Protein 7CQN (pdb70)

InterPro domains:
  IPR008146 Glutamine synthetase, catalytic domain [PF00120] (98-425)
  IPR008146 Glutamine synthetase, catalytic domain [PS51987] (99-430)
  IPR008146 Glutamine synthetase, catalytic domain [SM01230] (96-346)
  IPR008147 Glutamine synthetase, N-terminal domain [PS51986] (11-93)
  IPR014746 Glutamine synthetase/guanido kinase, catalytic domain [SSF55931] (98-429)
  IPR017536 Glutamine synthetase, type III [TIGR03105] (5-428)
  IPR027303 Glutamine synthetase, glycine-rich site [PS00181] (224-239)
  IPR036651 Glutamine synthetase, N-terminal domain superfamily [G3DSA:3.10.20.70] (2-95)
  IPR036651 Glutamine synthetase, N-terminal domain superfamily [SSF54368] (2-95)

Secondary structure (DSSP, 8-state):
--HHHHHHHHT--EEEEEEE-TT--EEEEEEEGGGHHHHHHH-EEE-GGGSSS---TTSPPEEEEE-GGG-EE-TTSTTEEEEEEEEEETTEE-TTSHHHHHHHHHHHHHTTT-EEEEEEEE-EEEE-TTSSSBS-TT---S--TT-HHHHHHTHHHHHHHHHHHHHHT--EEEEEE-SSTTEEEEEE--EEHHHHHHHHHHHHHHHHHHHHHTT-EEE--S-SSTTS---BEEEEEEEE-TTS-BTTB-SSGGGB-HHHHHHHHHHHHTHHHHHHHHS-STTHHHHTTPPPPTTS---S--BS-B-SS-TTSSEEEEETTEEEE---BTTS-TTHHHHHHHHHHHHHHHTT--------S-TTTTTTTS--PBPPSSHHHHHHHHHH-HHHHHHHTHHHHHHHHHHHHHHHHHHTS--HHHHHHHTT-/--HHHHHHHHT--EEEEEEE-TT--EEEEEEEGGGHHHHHHH-EEE-GGGSSS---TTSPPEEEEE-GGG-EE-TT-TTEEEEEEEEEETTEE-TTSHHHHHHHHHHHHHTTT-EEEEEEEE-EEEE-TTSSSBS-TT---S--TTBHHHHHHTHHHHHHHHHHHHHHT--EEEEEE-SSTTEEEEEE--EEHHHHHHHHHHHHHHHHHHHHHTT-EEE--S-SSTTS---BEEEEEEEE-TTS-BTTB-SSGGGB-HHHHHHHHHHHHTHHHHHHHHS-STTHHHHTTPPPPTTS---S--BS-B-SS-TTSSEEEEETTEEEE---BTTS-TTHHHHHHHHHHHHHHHHT--------S-HHHHSTTS--PBPPSSHHHHHHHHHH-HHHHHHHTHHHHHHHHHHHHHHHHHHTSP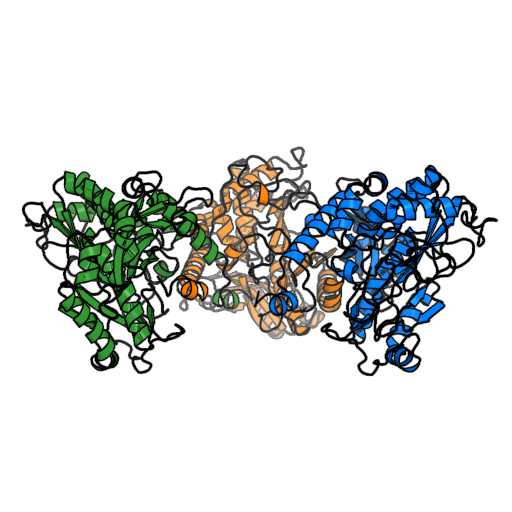PHHHHHHHTT-/--HHHHHHHHT--EEEEEEE-TT--EEEEEEEGGGHHHHHHH-EEE-GGGSSS---TTSPPEEEEE-GGG-EE-TT-TTEEEEEEEEEETTEE-TTSHHHHHHHHHHHHHTTT-EEEEEEEE-EEEE-TTSSSBS-TT---S--TT-HHHHHHTHHHHHHHHHHHHHHT--EEEEEE-SSTTEEEEEE--EEHHHHHHHHHHHHHHHHHHHHHTT-EEE--S-SSTTS---BEEEEEEEE-TTS-BTTB-SSGGGB-HHHHHHHHHHHHTHHHHHHHHS-STTHHHHTTPPP-TTS---S--BS-B-SS-TTSSEEEEETTEEEE---BTTS-TTHHHHHHHHHHHHHHHTT--------S-HHHHSSSS--PBPPSSHHHHHHHHHH-HHHHHHHTHHHHHHHHHHHHHHHHHHT---HHHHHHHTT-

B-factor: mean 18.92, std 11.11, range [3.88, 98.28]

Nearest PDB structures (foldseek):
  7cqw-assembly1_A  TM=9.890E-01  e=1.620E-78  Rhodovulum sp. 12E13
  8ooz-assembly1_F  TM=9.118E-01  e=2.394E-38  Methermicoccus shengliensis DSM 18856
  8ooz-assembly1_B  TM=9.084E-01  e=3.285E-38  Methermicoccus shengliensis DSM 18856
  8ooz-assembly1_H  TM=9.121E-01  e=1.048E-37  Methermicoccus shengliensis DSM 18856
  8ooz-assembly1_I  TM=9.041E-01  e=9.432E-38  Methermicoccus shengliensis DSM 18856

Solvent-accessible surface area: 48050 Å² total; per-residue (Å²): 106,84,6,41,28,33,6,182,126,116,42,4,105,8,0,0,0,1,6,7,0,2,54,12,28,25,0,0,2,1,0,4,30,131,10,0,58,77,19,34,114,81,3,0,28,3,13,5,40,1,2,48,0,31,25,34,8,21,44,34,31,0,80,0,54,7,34,48,139,13,43,18,46,0,31,25,47,79,32,0,0,3,0,2,1,13,1,38,35,120,75,149,68,19,68,46,2,0,8,8,4,0,74,51,0,32,64,122,1,42,68,126,64,19,56,4,54,0,7,4,33,2,16,0,0,1,9,59,82,113,29,82,46,24,12,7,107,66,8,105,89,64,145,0,35,146,33,139,95,1,44,111,112,39,100,101,3,10,26,44,0,22,60,34,0,89,118,52,54,7,28,22,141,76,46,30,0,26,16,1,12,2,0,5,2,0,4,10,71,114,18,72,1,40,63,0,0,15,43,4,2,0,0,26,6,0,0,70,20,0,0,83,140,76,50,24,112,8,23,12,84,4,13,29,41,74,133,26,7,5,0,1,2,15,0,27,2,7,0,45,27,84,105,48,87,17,45,0,97,25,157,37,112,76,20,0,10,111,41,0,39,10,0,0,2,2,0,30,53,22,0,84,1,0,0,0,2,0,0,8,34,28,26,0,21,96,6,2,46,14,108,106,8,85,5,49,20,10,97,2,0,27,20,14,11,12,0,6,111,26,96,18,1,0,0,19,4,16,90,41,3,84,0,0,0,3,0,0,0,6,25,1,5,2,4,3,0,0,0,0,0,0,8,0,0,26,34,0,35,117,78,156,27,121,18,37,148,61,29,97,42,62,11,62,101,96,17,162,90,58,164,24,96,96,2,14,99,49,1,26,55,0,0,123,20,1,78,74,22,139,52,0,27,56,14,6,36,42,0,6,74,3,4,2,113,26,5,90,61,51,56,51,87,99,143,78,98,130,56,111,157,63,116,158,79,69,124,143,143,102,85,5,44,27,28,6,178,121,117,42,4,105,79,0,29,0,2,8,8,0,2,48,8,57,64,65,53,68,104,8,55,32,216,29,0,58,78,29,32,114,81,2,0,28,31,65,4,114,81,13,106,0,32,23,43,110,96,57,69,82,0,77,0,55,4,35,45,138,14,44,19,45,7,32,26,94,76,39,14,0,9,0,3,2,13,2,37,33,115,78,145,66,21,67,44,2,0,8,9,4,0,72,51,0,32,65,118,0,41,70,113,62,20,56,3,53,1,8,5,31,2,13,1,0,1,0,60,82,110,1,78,46,23,10,8,110,65,8,106,58,43,17,0,3,15,12,0,46,1,0,24,71,40,21,92,3,1,10,45,1,0,44,36,0,63,121,50,54,8,8,0,77,33,2,4,0,22,9,1,12,2,0,6,7,1,6,10,62,112,20,69,1,42,62,0,0,15,44,4,2,0,0,12,61,0,0,56,22,0,0,134,140,74,50,27,57,5,0,2,0,0,5,1,36,34,135,28,7,5,0,1,1,15,0,29,2,8,0,44,28,84,103,48,84,17,45,0,93,28,158,39,113,77,22,0,11,115,41,0,38,8,0,0,3,2,0,30,52,24,0,85,2,0,0,0,3,0,0,7,18,11,0,0,5,8,6,2,33,12,80,107,7,80,3,34,3,10,22,3,0,28,15,13,11,12,0,5,48,6,39,0,0,0,0,12,3,16,88,39,2,84,0,1,0,4,0,0,0,5,6,1,4,1,4,2,0,0,0,0,0,0,8,0,0,14,30,0,38,106,84,155,24,119,19,39,148,64,25,97,45,23,6,64,92,59,27,160,71,52,167,25,95,94,3,14,24,10,1,5,22,0,0,84,18,1,86,83,22,154,51,0,34,53,14,6,34,44,1,5,75,2,5,2,112,27,4,86,62,39,19,50,66,15,18,30,53,46,13,115,21,0,37,153,77,6,12,101,24,106,86,5,42,31,36,6,187,122,119,42,4,103,77,0,31,0,2,9,7,0,2,50,8,58,62,65,52,68,105,7,55,29,215,28,0,58,76,27,33,116,81,3,0,30,33,68,6,115,83,13,103,0,35,23,44,109,98,54,67,85,0,76,0,55,5,36,48,141,14,41,18,44,7,30,27,92,76,36,15,0,7,0,3,2,16,2,37,38,137,72,177,62,16,71,45,2,0,9,10,5,0,74,53,0,30,64,111,0,42,70,126,64,19,56,3,52,0,7,5,34,2,17,1,0,1,0,58,84,108,1,78,45,23,12,8,108,64,8,107,90,64,144,0,36,147,35,140,95,1,45,114,111,39,102,101,3,9,26,45,0,22,61,35,0,86,119,51,55,7,27,22,138,79,45,30,0,26,17,0,13,3,0,6,2,1,4,8,72,114,19,73,1,41,63,0,0,16,44,4,2,0,0,11,62,0,1,57,22,0,0,134,139,73,48,26,60,4,0,2,0,0,6,1,35,34,132,25,9,5,0,1,1,15,0,26,2,7,0,43,26,82,105,49,88,19,44,0,97,26,153,35,112,80,22,0,11,112,40,0,35,11,0,0,2,1,0,32,53,23,0,82,2,0,0,0,1,0,0,7,19,8,1,0,5,8,6,2,31,12,78,108,10,82,6,50,20,10,99,3,0,26,12,12,11,11,0,5,106,28,100,17,1,0,0,18,3,16,90,38,2,83,0,0,0,5,0,0,0,5,6,1,4,1,4,1,0,0,0,0,0,0,6,0,0,25,31,0,37,112,82,150,27,120,18,38,150,60,28,96,56,64,4,67,90,51,36,155,79,51,163,28,85,92,3,13,26,11,0,4,23,0,0,84,19,1,77,80,22,136,56,0,25,55,14,7,36,42,0,5,71,1,4,2,112,27,5,84,61,36,17,50,68,15,19,30,50,44,12,114,25,0,36,156,78,5,12,100,24

Sequence (1287 aa):
TDLASIAREKGIEFFLISFTDLLGVQRAKLVPARAIADMAVNGAGFAGFAAWLDMSPADADILAIPDPESLIQLPWKPSVGWLAADVHFEGRPFPKAPRVALKSVLARAAGKDMHLKHGVECEFFLIQPDGSAISDPADTQAKPCYDQDALMRRFDVIAEICSYMVDLGWGPYQNDHEDANGQFEEMNWDYADALVTADRHAFFKFMVKSVAERHGLRATFMPKPFAHLTGNGCHTHLSMWTAAGDNLFEGDGELGLSPTAYAFLGGLIGHAKGLTAVVNPTVNSYKRLNAPVTVSGATWSPNTITYGGNNRTHMVRIPDAGRLELRLPDGAANPYLMPAAILAAGLDGIETQADPGQRLDIDMYVEGHSVEAEQLPLNLLDAVRALEADEVLAGGLGAAAAAFAKFKRAEWADYKSQLTEWERRTTLDCTDLASIAREKGIEFFLISFTDLLGVQRAKLVPARAIADMAVNGAGFAGFAAWLDMSPADADILAIPDPESLIQLPWKPSVGWLAADVHFEGRPFPKAPRVALKSVLARAAGKDMHLKHGVECEFFLIQPDGSAISDPADTQAKPCYDQDALMRRFDVIAEICSYMVDLGWGPYQNDHEDANGQFEMNWDYADALVTADRHAFFKFMVKSVAERHGLRATFMPKPFAHLTGNGCHTHLSMWTAAGDDNLFEGDGELGLSPTAYAFLGGLIGHAKGLTAVVNPTVNSYKRLNAPVTVSGATWSPNTITYGGNNRTHMVRIPDAGRLELRLPDGAANPYLMPAAILAAGLDGIETQADPGQRLDIDMYVEGHSVEAEQLPLNLLDAVRALEADEVLAGGLGAAAAAFAKFKRAEWADYKSQLTEWERRTTLDCTDLASIAREKGIEFFLISFTDLLGVQRAKLVPARAIADMAVNGAGFAGFAAWLDMSPADADILAIPDPESLIQLPWKPSVGWLAADVHFEGRPFPKAPRVALKSVLARAAGKDMHLKHGVECEFFLIQPDGSAISDPADTQAKPCYDQDALMRRFDVIAEICSYMVDLGWGPYQNDHEDANGQFEMNWDYADALVTADRHAFFKFMVKSVAERHGLRATFMPKPFAHLTGNGCHTHLSMWTAAGDNLFEGDGELGLSPTAYAFLGGLIGHAKGLTAVVNPTVNSYKRLNAPVTVSGATWSPNTITYGGNNRTHMVRIPDAGRLELRLPDGAANPYLMPAAILAAGLDGIETQADPGQRLDIDMYVEGHSVEAEQLPLNLLDAVRALEADEVLAGGLGAAAAAFAKFKRAEWADYKSQLTEWERRTTLDC

Radius of gyration: 37.32 Å; Cα contacts (8 Å, |Δi|>4): 3012; chains: 3; bounding box: 103×92×77 Å

Structure (mmCIF, N/CA/C/O backbone):
data_7CQN
#
_entry.id   7CQN
#
_cell.length_a   110.917
_cell.length_b   176.701
_cell.length_c   191.833
_cell.angle_alpha   90.000
_cell.angle_beta   90.000
_cell.angle_gamma   90.000
#
_symmetry.space_group_name_H-M   'I 2 2 2'
#
loop_
_entity.id
_entity.type
_entity.pdbx_description
1 polymer 'Type III glutamate--ammonia ligase'
2 non-polymer 'PHOSPHOMETHYLPHOSPHONIC ACID ADENYLATE ESTER'
3 water water
#
loop_
_atom_site.group_PDB
_atom_site.id
_atom_site.type_symbol
_atom_site.label_atom_id
_atom_site.label_alt_id
_atom_site.label_comp_id
_atom_site.label_asym_id
_atom_site.label_entity_id
_atom_site.label_seq_id
_atom_site.pdbx_PDB_ins_code
_atom_site.Cartn_x
_atom_site.Cartn_y
_atom_site.Cartn_z
_atom_site.occupancy
_atom_site.B_iso_or_equiv
_atom_site.auth_seq_id
_atom_site.auth_comp_id
_atom_site.auth_asym_id
_atom_site.auth_atom_id
_atom_site.pdbx_PDB_model_num
ATOM 1 N N . THR A 1 22 ? -7.109 -13.407 51.665 1.00 65.46 2 THR A N 1
ATOM 2 C CA . THR A 1 22 ? -7.506 -13.125 53.042 1.00 68.55 2 THR A CA 1
ATOM 3 C C . THR A 1 22 ? -7.725 -14.410 53.836 1.00 61.89 2 THR A C 1
ATOM 4 O O . THR A 1 22 ? -8.617 -15.207 53.528 1.00 66.40 2 THR A O 1
ATOM 8 N N . ASP A 1 23 ? -6.900 -14.607 54.859 1.00 49.95 3 ASP A N 1
ATOM 9 C CA . ASP A 1 23 ? -6.955 -15.818 55.670 1.00 43.51 3 ASP A CA 1
ATOM 10 C C . ASP A 1 23 ? -7.723 -15.553 56.966 1.00 35.31 3 ASP A C 1
ATOM 11 O O . ASP A 1 23 ? -7.140 -15.104 57.954 1.00 32.41 3 ASP A O 1
ATOM 16 N N . LEU A 1 24 ? -9.024 -15.828 56.965 1.00 33.00 4 LEU A N 1
ATOM 17 C CA . LEU A 1 24 ? -9.859 -15.510 58.127 1.00 30.81 4 LEU A CA 1
ATOM 18 C C . LEU A 1 24 ? -9.350 -16.176 59.405 1.00 28.81 4 LEU A C 1
ATOM 19 O O . LEU A 1 24 ? -9.298 -15.543 60.465 1.00 23.60 4 LEU A O 1
ATOM 24 N N . ALA A 1 25 ? -8.954 -17.444 59.308 1.00 24.67 5 ALA A N 1
ATOM 25 C CA . ALA A 1 25 ? -8.408 -18.141 60.474 1.00 21.09 5 ALA A CA 1
ATOM 26 C C . ALA A 1 25 ? -7.163 -17.453 61.054 1.00 26.61 5 ALA A C 1
ATOM 27 O O . ALA A 1 25 ? -6.996 -17.398 62.269 1.00 21.01 5 ALA A O 1
ATOM 29 N N . SER A 1 26 ? -6.290 -16.934 60.195 1.00 28.50 6 SER A N 1
ATOM 30 C CA . SER A 1 26 ? -5.103 -16.217 60.669 1.00 36.91 6 SER A CA 1
ATOM 31 C C . SER A 1 26 ? -5.477 -14.860 61.251 1.00 28.04 6 SER A C 1
ATOM 32 O O . SER A 1 26 ? -4.909 -14.416 62.252 1.00 28.60 6 SER A O 1
ATOM 35 N N . ILE A 1 27 ? -6.431 -14.196 60.611 1.00 21.74 7 ILE A N 1
ATOM 36 C CA . ILE A 1 27 ? -6.911 -12.914 61.106 1.00 23.10 7 ILE A CA 1
ATOM 37 C C . ILE A 1 27 ? -7.540 -13.091 62.486 1.00 20.25 7 ILE A C 1
ATOM 38 O O . ILE A 1 27 ? -7.297 -12.303 63.394 1.00 20.50 7 ILE A O 1
ATOM 43 N N . ALA A 1 28 ? -8.322 -14.151 62.650 1.00 20.51 8 ALA A N 1
ATOM 44 C CA . ALA A 1 28 ? -8.938 -14.437 63.941 1.00 19.66 8 ALA A CA 1
ATOM 45 C C . ALA A 1 28 ? -7.896 -14.502 65.061 1.00 18.84 8 ALA A C 1
ATOM 46 O O . ALA A 1 28 ? -8.079 -13.906 66.116 1.00 22.38 8 ALA A O 1
ATOM 48 N N . ARG A 1 29 ? -6.804 -15.226 64.825 1.00 24.77 9 ARG A N 1
ATOM 49 C CA . ARG A 1 29 ? -5.724 -15.335 65.809 1.00 26.61 9 ARG A CA 1
ATOM 50 C C . ARG A 1 29 ? -5.048 -13.986 66.048 1.00 27.34 9 ARG A C 1
ATOM 51 O O . ARG A 1 29 ? -4.801 -13.598 67.189 1.00 28.91 9 ARG A O 1
ATOM 59 N N . GLU A 1 30 ? -4.761 -13.271 64.966 1.00 26.22 10 GLU A N 1
ATOM 60 C CA . GLU A 1 30 ? -4.091 -11.980 65.056 1.00 29.52 10 GLU A CA 1
ATOM 61 C C . GLU A 1 30 ? -4.919 -10.941 65.789 1.00 34.67 10 GLU A C 1
ATOM 62 O O . GLU A 1 30 ? -4.386 -10.164 66.581 1.00 31.21 10 GLU A O 1
ATOM 68 N N . LYS A 1 31 ? -6.218 -10.914 65.503 1.00 31.73 11 LYS A N 1
ATOM 69 C CA . LYS A 1 31 ? -7.083 -9.822 65.949 1.00 22.99 11 LYS A CA 1
ATOM 70 C C . LYS A 1 31 ? -7.874 -10.148 67.213 1.00 23.29 11 LYS A C 1
ATOM 71 O O . LYS A 1 31 ? -8.580 -9.297 67.745 1.00 27.88 11 LYS A O 1
ATOM 77 N N . GLY A 1 32 ? -7.758 -11.380 67.693 1.00 24.05 12 GLY A N 1
ATOM 78 C CA . GLY A 1 32 ? -8.508 -11.794 68.862 1.00 24.89 12 GLY A CA 1
ATOM 79 C C . GLY A 1 32 ? -9.990 -11.978 68.576 1.00 18.33 12 GLY A C 1
ATOM 80 O O . GLY A 1 32 ? -10.833 -11.670 69.412 1.00 22.05 12 GLY A O 1
ATOM 81 N N . ILE A 1 33 ? -10.302 -12.483 67.389 1.00 16.55 13 ILE A N 1
ATOM 82 C CA . ILE A 1 33 ? -11.682 -12.787 67.030 1.00 18.90 13 ILE A CA 1
ATOM 83 C C . ILE A 1 33 ? -12.032 -14.216 67.443 1.00 18.25 13 ILE A C 1
ATOM 84 O O . ILE A 1 33 ? -11.457 -15.177 66.934 1.00 18.21 13 ILE A O 1
ATOM 89 N N . GLU A 1 34 ? -12.970 -14.355 68.375 1.00 15.12 14 GLU A N 1
ATOM 90 C CA . GLU A 1 34 ? -13.332 -15.673 68.895 1.00 14.31 14 GLU A CA 1
ATOM 91 C C . GLU A 1 34 ? -14.545 -16.279 68.183 1.00 13.88 14 GLU A C 1
ATOM 92 O O . GLU A 1 34 ? -14.708 -17.498 68.153 1.00 16.30 14 GLU A O 1
ATOM 98 N N . PHE A 1 35 ? -15.385 -15.426 67.601 1.00 11.33 15 PHE A N 1
ATOM 99 C CA . PHE A 1 35 ? -16.567 -15.886 66.882 1.00 12.42 15 PHE A CA 1
ATOM 100 C C . PHE A 1 35 ? -16.798 -14.994 65.689 1.00 10.01 15 PHE A C 1
ATOM 101 O O . PHE A 1 35 ? -16.518 -13.806 65.733 1.00 11.64 15 PHE A O 1
ATOM 109 N N . PHE A 1 36 ? -17.351 -15.581 64.639 1.00 10.34 16 PHE A N 1
ATOM 110 C CA . PHE A 1 36 ? -17.748 -14.858 63.449 1.00 14.80 16 PHE A CA 1
ATOM 111 C C . PHE A 1 36 ? -19.265 -14.956 63.268 1.00 13.37 16 PHE A C 1
ATOM 112 O O . PHE A 1 36 ? -19.847 -16.020 63.460 1.00 12.93 16 PHE A O 1
ATOM 120 N N . LEU A 1 37 ? -19.891 -13.852 62.875 1.00 10.68 17 LEU A N 1
ATOM 121 C CA . LEU A 1 37 ? -21.268 -13.869 62.402 1.00 11.18 17 LEU A CA 1
ATOM 122 C C . LEU A 1 37 ? -21.250 -13.944 60.892 1.00 13.81 17 LEU A C 1
ATOM 123 O O . LEU A 1 37 ? -20.901 -12.964 60.239 1.00 15.26 17 LEU A O 1
ATOM 128 N N . ILE A 1 38 ? -21.622 -15.094 60.333 1.00 10.56 18 ILE A N 1
ATOM 129 C CA . ILE A 1 38 ? -21.776 -15.214 58.882 1.00 12.26 18 ILE A CA 1
ATOM 130 C C . ILE A 1 38 ? -23.217 -14.815 58.603 1.00 17.00 18 ILE A C 1
ATOM 131 O O . ILE A 1 38 ? -24.156 -15.496 59.035 1.00 12.14 18 ILE A O 1
ATOM 136 N N . SER A 1 39 ? -23.386 -13.710 57.884 1.00 10.86 19 SER A N 1
ATOM 137 C CA . SER A 1 39 ? -24.668 -13.025 57.798 1.00 10.24 19 SER A CA 1
ATOM 138 C C . SER A 1 39 ? -25.087 -12.807 56.355 1.00 15.66 19 SER A C 1
ATOM 139 O O . SER A 1 39 ? -24.243 -12.581 55.492 1.00 12.81 19 SER A O 1
ATOM 142 N N . PHE A 1 40 ? -26.391 -12.878 56.102 1.00 12.18 20 PHE A N 1
ATOM 143 C CA . PHE A 1 40 ? -26.947 -12.523 54.805 1.00 14.39 20 PHE A CA 1
ATOM 144 C C . PHE A 1 40 ? -28.273 -11.795 55.004 1.00 12.57 20 PHE A C 1
ATOM 145 O O . PHE A 1 40 ? -28.926 -11.924 56.040 1.00 9.93 20 PHE A O 1
ATOM 153 N N . THR A 1 41 ? -28.657 -11.025 54.000 1.00 11.22 21 THR A N 1
ATOM 154 C CA . THR A 1 41 ? -29.869 -10.220 54.064 1.00 11.96 21 THR A CA 1
ATOM 155 C C . THR A 1 41 ? -30.921 -10.906 53.220 1.00 11.14 21 THR A C 1
ATOM 156 O O . THR A 1 41 ? -30.645 -11.242 52.076 1.00 11.16 21 THR A O 1
ATOM 160 N N . ASP A 1 42 ? -32.110 -11.148 53.779 1.00 9.73 22 ASP A N 1
ATOM 161 C CA . ASP A 1 42 ? -33.182 -11.750 52.986 1.00 11.12 22 ASP A CA 1
ATOM 162 C C . ASP A 1 42 ? -34.064 -10.698 52.297 1.00 12.69 22 ASP A C 1
ATOM 163 O O . ASP A 1 42 ? -33.786 -9.504 52.373 1.00 12.81 22 ASP A O 1
ATOM 168 N N . LEU A 1 43 ? -35.107 -11.154 51.605 1.00 10.71 23 LEU A N 1
ATOM 169 C CA . LEU A 1 43 ? -35.925 -10.268 50.775 1.00 12.50 23 LEU A CA 1
ATOM 170 C C . LEU A 1 43 ? -36.681 -9.191 51.557 1.00 14.71 23 LEU A C 1
ATOM 171 O O . LEU A 1 43 ? -37.082 -8.170 50.988 1.00 10.04 23 LEU A O 1
ATOM 176 N N . LEU A 1 44 ? -36.883 -9.416 52.851 1.00 10.36 24 LEU A N 1
ATOM 177 C CA . LEU A 1 44 ? -37.534 -8.402 53.678 1.00 14.66 24 LEU A CA 1
ATOM 178 C C . LEU A 1 44 ? -36.514 -7.538 54.406 1.00 13.32 24 LEU A C 1
ATOM 179 O O . LEU A 1 44 ? -36.879 -6.680 55.212 1.00 15.88 24 LEU A O 1
ATOM 184 N N . GLY A 1 45 ? -35.235 -7.768 54.130 1.00 10.35 25 GLY A N 1
ATOM 185 C CA . GLY A 1 45 ? -34.181 -6.955 54.717 1.00 10.28 25 GLY A CA 1
ATOM 186 C C . GLY A 1 45 ? -33.671 -7.495 56.042 1.00 11.44 25 GLY A C 1
A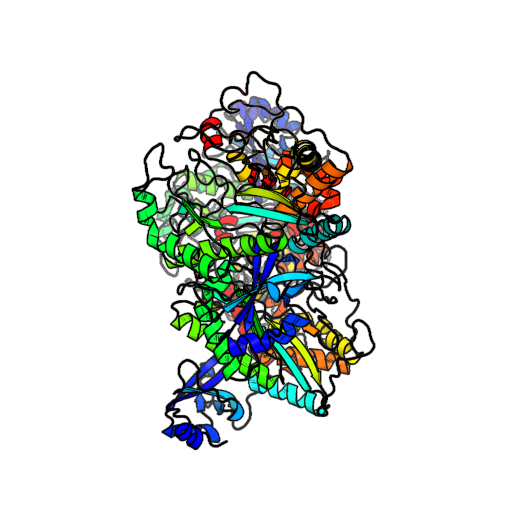TOM 187 O O . GLY A 1 45 ? -32.753 -6.932 56.648 1.00 9.64 25 GLY A O 1
ATOM 188 N N . VAL A 1 46 ? -34.255 -8.602 56.484 1.00 8.48 26 VAL A N 1
ATOM 189 C CA . VAL A 1 46 ? -33.864 -9.199 57.753 1.00 10.45 26 VAL A CA 1
ATOM 190 C C . VAL A 1 46 ? -32.436 -9.743 57.702 1.00 13.92 26 VAL A C 1
ATOM 191 O O . VAL A 1 46 ? -32.039 -10.441 56.757 1.00 10.08 26 VAL A O 1
ATOM 195 N N . GLN A 1 47 ? -31.674 -9.408 58.735 1.00 8.90 27 GLN A N 1
ATOM 196 C CA . GLN A 1 47 ? -30.318 -9.880 58.880 1.00 9.67 27 GLN A CA 1
ATOM 197 C C . GLN A 1 47 ? -30.346 -11.269 59.496 1.00 12.28 27 GLN A C 1
ATOM 198 O O . GLN A 1 47 ? -30.741 -11.441 60.663 1.00 11.03 27 GLN A O 1
ATOM 204 N N . ARG A 1 48 ? -29.933 -12.252 58.699 1.00 9.46 28 ARG A N 1
ATOM 205 C CA . ARG A 1 48 ? -29.887 -13.635 59.128 1.00 10.55 28 ARG A CA 1
ATOM 206 C C . ARG A 1 48 ? -28.432 -13.984 59.367 1.00 12.74 28 ARG A C 1
ATOM 207 O O . ARG A 1 48 ? -27.570 -13.674 58.539 1.00 13.40 28 ARG A O 1
ATOM 215 N N . ALA A 1 49 ? -28.141 -14.626 60.489 1.00 10.00 29 ALA A N 1
ATOM 216 C CA . ALA A 1 49 ? -26.745 -14.887 60.802 1.00 10.75 29 ALA A CA 1
ATOM 217 C C . ALA A 1 49 ? -26.580 -16.147 61.635 1.00 11.43 29 ALA A C 1
ATOM 218 O O . ALA A 1 49 ? -27.525 -16.623 62.273 1.00 9.35 29 ALA A O 1
ATOM 220 N N . LYS A 1 50 ? -25.373 -16.693 61.580 1.00 12.59 30 LYS A N 1
ATOM 221 C CA . LYS A 1 50 ? -24.989 -17.880 62.326 1.00 10.63 30 LYS A CA 1
ATOM 222 C C . LYS A 1 50 ? -23.715 -17.495 63.055 1.00 10.90 30 LYS A C 1
ATOM 223 O O . LYS A 1 50 ? -22.856 -16.823 62.485 1.00 10.60 30 LYS A O 1
ATOM 229 N N . LEU A 1 51 ? -23.608 -17.885 64.321 1.00 8.91 31 LEU A N 1
ATOM 230 C CA . LEU A 1 51 ? -22.431 -17.600 65.122 1.00 12.32 31 LEU A CA 1
ATOM 231 C C . LEU A 1 51 ? -21.514 -18.819 65.127 1.00 14.05 31 LEU A C 1
ATOM 232 O O . LEU A 1 51 ? -21.829 -19.849 65.733 1.00 11.50 31 LEU A O 1
ATOM 237 N N . VAL A 1 52 ? -20.376 -18.694 64.462 1.00 12.08 32 VAL A N 1
ATOM 238 C CA . VAL A 1 52 ? -19.439 -19.801 64.372 1.00 11.55 32 VAL A CA 1
ATOM 239 C C . VAL A 1 52 ? -18.172 -19.493 65.174 1.00 13.24 32 VAL A C 1
ATOM 240 O O . VAL A 1 52 ? -17.592 -18.400 65.068 1.00 13.04 32 VAL A O 1
ATOM 244 N N . PRO A 1 53 ? -17.737 -20.451 65.997 1.00 15.14 33 PRO A N 1
ATOM 245 C CA . PRO A 1 53 ? -16.477 -20.279 66.730 1.00 10.49 33 PRO A CA 1
ATOM 246 C C . PRO A 1 53 ? -15.294 -20.210 65.752 1.00 12.93 33 PRO A C 1
ATOM 247 O O . PRO A 1 53 ? -15.371 -20.761 64.653 1.00 13.77 33 PRO A O 1
ATOM 251 N N . ALA A 1 54 ? -14.220 -19.535 66.145 1.00 16.42 34 ALA A N 1
ATOM 252 C CA . ALA A 1 54 ? -13.078 -19.324 65.254 1.00 17.60 34 ALA A CA 1
ATOM 253 C C . ALA A 1 54 ? -12.517 -20.645 64.697 1.00 13.53 34 ALA A C 1
ATOM 254 O O . ALA A 1 54 ? -12.090 -20.713 63.546 1.00 15.81 34 ALA A O 1
ATOM 256 N N . ARG A 1 55 ? -12.541 -21.693 65.515 1.00 16.96 35 ARG A N 1
ATOM 257 C CA . ARG A 1 55 ? -12.033 -23.001 65.096 1.00 14.99 35 ARG A CA 1
ATOM 258 C C . ARG A 1 55 ? -12.699 -23.526 63.822 1.00 23.15 35 ARG A C 1
ATOM 259 O O . ARG A 1 55 ? -12.144 -24.389 63.139 1.00 20.05 35 ARG A O 1
ATOM 267 N N . ALA A 1 56 ? -13.871 -22.992 63.483 1.00 15.74 36 ALA A N 1
ATOM 268 C CA . ALA A 1 56 ? -14.635 -23.530 62.365 1.00 19.20 36 ALA A CA 1
ATOM 269 C C . ALA A 1 56 ? -14.703 -22.604 61.149 1.00 21.06 36 ALA A C 1
ATOM 270 O O . ALA A 1 56 ? -15.364 -22.930 60.165 1.00 18.27 36 ALA A O 1
ATOM 272 N N . ILE A 1 57 ? -14.024 -21.461 61.212 1.00 17.65 37 ILE A N 1
ATOM 273 C CA . ILE A 1 57 ? -14.210 -20.416 60.200 1.00 20.31 37 ILE A CA 1
ATOM 274 C C . ILE A 1 57 ? -13.615 -20.762 58.825 1.00 27.02 37 ILE A C 1
ATOM 275 O O . ILE A 1 57 ? -14.150 -20.343 57.804 1.00 24.10 37 ILE A O 1
ATOM 280 N N . ALA A 1 58 ? -12.513 -21.506 58.798 1.00 24.37 38 ALA A N 1
ATOM 281 C CA . ALA A 1 58 ? -11.881 -21.881 57.527 1.00 21.50 38 ALA A CA 1
ATOM 282 C C . ALA A 1 58 ? -12.802 -22.753 56.686 1.00 22.02 38 ALA A C 1
ATOM 283 O O . ALA A 1 58 ? -12.919 -22.576 55.474 1.00 26.58 38 ALA A O 1
ATOM 285 N N . ASP A 1 59 ? -13.462 -23.696 57.339 1.00 20.11 39 ASP A N 1
ATOM 286 C CA . ASP A 1 59 ? -14.444 -24.536 56.677 1.00 22.37 39 ASP A CA 1
ATOM 287 C C . ASP A 1 59 ? -15.617 -23.714 56.128 1.00 24.12 39 ASP A C 1
ATOM 288 O O . ASP A 1 59 ? -16.073 -23.940 55.006 1.00 26.46 39 ASP A O 1
ATOM 293 N N . MET A 1 60 ? -16.106 -22.762 56.921 1.00 22.94 40 MET A N 1
ATOM 294 C CA . MET A 1 60 ? -17.196 -21.880 56.490 1.00 27.27 40 MET A CA 1
ATOM 295 C C . MET A 1 60 ? -16.794 -20.989 55.321 1.00 18.32 40 MET A C 1
ATOM 296 O O . MET A 1 60 ? -17.572 -20.772 54.400 1.00 21.61 40 MET A O 1
ATOM 301 N N . ALA A 1 61 ? -15.580 -20.454 55.376 1.00 23.80 41 ALA A N 1
ATOM 302 C CA . ALA A 1 61 ? -15.103 -19.528 54.350 1.00 20.10 41 ALA A CA 1
ATOM 303 C C . ALA A 1 61 ? -15.058 -20.199 52.980 1.00 23.84 41 ALA A C 1
ATOM 304 O O . ALA A 1 61 ? -15.435 -19.608 51.973 1.00 24.78 41 ALA A O 1
ATOM 306 N N . VAL A 1 62 ? -14.591 -21.439 52.942 1.00 23.55 42 VAL A N 1
ATOM 307 C CA . VAL A 1 62 ? -14.509 -22.166 51.684 1.00 23.01 42 VAL A CA 1
ATOM 308 C C . VAL A 1 62 ? -15.861 -22.703 51.231 1.00 24.19 42 VAL A C 1
ATOM 309 O O . VAL A 1 62 ? -16.287 -22.481 50.095 1.00 23.93 42 VAL A O 1
ATOM 313 N N . ASN A 1 63 ? -16.526 -23.416 52.131 1.00 22.61 43 ASN A N 1
ATOM 314 C CA . ASN A 1 63 ? -17.714 -24.180 51.783 1.00 22.94 43 ASN A CA 1
ATOM 315 C C . ASN A 1 63 ? -19.030 -23.423 51.958 1.00 24.98 43 ASN A C 1
ATOM 316 O O . ASN A 1 63 ? -20.047 -23.790 51.374 1.00 24.10 43 ASN A O 1
ATOM 321 N N . GLY A 1 64 ? -19.007 -22.361 52.755 1.00 23.73 44 GLY A N 1
ATOM 322 C CA . GLY A 1 64 ? -20.225 -21.636 53.058 1.00 18.05 44 GLY A CA 1
ATOM 323 C C . GLY A 1 64 ? -20.850 -22.163 54.336 1.00 22.55 44 GLY A C 1
ATOM 324 O O . GLY A 1 64 ? -20.545 -23.280 54.783 1.00 16.99 44 GLY A O 1
ATOM 325 N N . ALA A 1 65 ? -21.732 -21.358 54.919 1.00 13.67 45 ALA A N 1
ATOM 326 C CA . ALA A 1 65 ? -22.448 -21.726 56.137 1.00 11.90 45 ALA A CA 1
ATOM 327 C C . ALA A 1 65 ? -23.843 -22.187 55.745 1.00 13.00 45 ALA A C 1
ATOM 328 O O . ALA A 1 65 ? -24.529 -21.493 55.004 1.00 9.79 45 ALA A O 1
ATOM 330 N N . GLY A 1 66 ? -24.274 -23.341 56.242 1.00 10.05 46 GLY A N 1
ATOM 331 C CA . GLY A 1 66 ? -25.555 -23.900 55.829 1.00 10.80 46 GLY A CA 1
ATOM 332 C C . GLY A 1 66 ? -26.751 -23.302 56.554 1.00 13.54 46 GLY A C 1
ATOM 333 O O . GLY A 1 66 ? -26.725 -23.155 57.784 1.00 10.99 46 GLY A O 1
ATOM 334 N N . PHE A 1 67 ? -27.795 -22.963 55.796 1.00 11.83 47 PHE A N 1
ATOM 335 C CA . PHE A 1 67 ? -29.049 -22.437 56.356 1.00 14.08 47 PHE A CA 1
ATOM 336 C C . PHE A 1 67 ? -30.230 -23.108 55.648 1.00 16.56 47 PHE A C 1
ATOM 337 O O . PHE A 1 67 ? -30.175 -23.325 54.439 1.00 14.88 47 PHE A O 1
ATOM 345 N N . ALA A 1 68 ? -31.305 -23.412 56.369 1.00 14.16 48 ALA A N 1
ATOM 346 C CA . ALA A 1 68 ? -32.537 -23.859 55.707 1.00 10.74 48 ALA A CA 1
ATOM 347 C C . ALA A 1 68 ? -33.260 -22.634 55.164 1.00 16.74 48 ALA A C 1
ATOM 348 O O . ALA A 1 68 ? -33.874 -21.886 55.915 1.00 11.74 48 ALA A O 1
ATOM 350 N N . GLY A 1 69 ? -33.213 -22.455 53.849 1.00 11.38 49 GLY A N 1
ATOM 351 C CA . GLY A 1 69 ? -33.668 -21.227 53.228 1.00 13.04 49 GLY A CA 1
ATOM 352 C C . GLY A 1 69 ? -35.126 -20.858 53.409 1.00 12.50 49 GLY A C 1
ATOM 353 O O . GLY A 1 69 ? -35.453 -19.667 53.425 1.00 13.93 49 GLY A O 1
ATOM 354 N N . PHE A 1 70 ? -36.004 -21.854 53.518 1.00 10.03 50 PHE A N 1
ATOM 355 C CA . PHE A 1 70 ? -37.429 -21.594 53.723 1.00 12.24 50 PHE A CA 1
ATOM 356 C C . PHE A 1 70 ? -37.697 -20.820 55.010 1.00 11.56 50 PHE A C 1
ATOM 357 O O . PHE A 1 70 ? -38.732 -20.151 55.135 1.00 9.78 50 PHE A O 1
ATOM 365 N N . ALA A 1 71 ? -36.780 -20.954 55.969 1.00 9.84 51 ALA A N 1
ATOM 366 C CA . ALA A 1 71 ? -36.927 -20.345 57.291 1.00 9.72 51 ALA A CA 1
ATOM 367 C C . ALA A 1 71 ? -36.618 -18.850 57.262 1.00 12.38 51 ALA A C 1
ATOM 368 O O . ALA A 1 71 ? -36.854 -18.138 58.241 1.00 13.67 51 ALA A O 1
ATOM 370 N N . ALA A 1 72 ? -36.072 -18.380 56.146 1.00 10.86 52 ALA A N 1
ATOM 371 C CA . ALA A 1 72 ? -35.872 -16.950 55.943 1.00 8.30 52 ALA A CA 1
ATOM 372 C C . ALA A 1 72 ? -36.780 -16.477 54.798 1.00 11.00 52 ALA A C 1
ATOM 373 O O . ALA A 1 72 ? -37.463 -17.295 54.166 1.00 10.91 52 ALA A O 1
ATOM 375 N N . TRP A 1 73 ? -36.811 -15.169 54.540 1.00 10.15 53 TRP A N 1
ATOM 376 C CA . TRP A 1 73 ? -37.602 -14.642 53.426 1.00 10.69 53 TRP A CA 1
ATOM 377 C C . TRP A 1 73 ? -36.860 -14.793 52.093 1.00 11.57 53 TRP A C 1
ATOM 378 O O . TRP A 1 73 ? -36.303 -13.835 51.549 1.00 11.52 53 TRP A O 1
ATOM 389 N N . LEU A 1 74 ? -36.846 -16.023 51.583 1.00 12.07 54 LEU A N 1
ATOM 390 C CA . LEU A 1 74 ? -36.146 -16.337 50.338 1.00 13.92 54 LEU A CA 1
ATOM 391 C C . LEU A 1 74 ? -37.065 -17.042 49.337 1.00 12.51 54 LEU A C 1
ATOM 392 O O . LEU A 1 74 ? -36.656 -17.330 48.226 1.00 16.47 54 LEU A O 1
ATOM 397 N N . ASP A 1 75 ? -38.300 -17.323 49.742 1.00 12.77 55 ASP A N 1
ATOM 398 C CA . ASP A 1 75 ? -39.278 -17.981 48.875 1.00 12.05 55 ASP A CA 1
ATOM 399 C C . ASP A 1 75 ? -38.812 -19.375 48.429 1.00 15.35 55 ASP A C 1
ATOM 400 O O . ASP A 1 75 ? -38.828 -19.697 47.239 1.00 14.74 55 ASP A O 1
ATOM 405 N N . MET A 1 76 ? -38.406 -20.201 49.388 1.00 12.54 56 MET A N 1
ATOM 406 C CA . MET A 1 76 ? -38.002 -21.568 49.072 1.00 16.74 56 MET A CA 1
ATOM 407 C C . MET A 1 76 ? -38.985 -22.589 49.653 1.00 13.51 56 MET A C 1
ATOM 408 O O . MET A 1 76 ? -40.145 -22.269 49.921 1.00 15.83 56 MET A O 1
ATOM 413 N N . SER A 1 77 ? -38.528 -23.823 49.821 1.00 17.30 57 SER A N 1
ATOM 414 C CA . SER A 1 77 ? -39.364 -24.884 50.368 1.00 14.11 57 SER A CA 1
ATOM 415 C C . SER A 1 77 ? -38.603 -25.606 51.473 1.00 10.45 57 SER A C 1
ATOM 416 O O . SER A 1 77 ? -37.374 -25.716 51.406 1.00 12.06 57 SER A O 1
ATOM 419 N N . PRO A 1 78 ? -39.323 -26.084 52.500 1.00 9.66 58 PRO A N 1
ATOM 420 C CA . PRO A 1 78 ? -38.687 -26.903 53.539 1.00 11.49 58 PRO A CA 1
ATOM 421 C C . PRO A 1 78 ? -38.150 -28.227 52.977 1.00 11.47 58 PRO A C 1
ATOM 422 O O . PRO A 1 78 ? -37.395 -28.909 53.661 1.00 16.44 58 PRO A O 1
ATOM 426 N N . ALA A 1 79 ? -38.542 -28.583 51.754 1.00 12.77 59 ALA A N 1
ATOM 427 C CA . ALA A 1 79 ? -38.018 -29.784 51.091 1.00 13.22 59 ALA A CA 1
ATOM 428 C C . ALA A 1 79 ? -36.710 -29.524 50.331 1.00 17.90 59 ALA A C 1
ATOM 429 O O . ALA A 1 79 ? -36.042 -30.465 49.909 1.00 17.79 59 ALA A O 1
ATOM 431 N N . ASP A 1 80 ? -36.345 -28.255 50.152 1.00 16.68 60 ASP A N 1
ATOM 432 C CA . ASP A 1 80 ? -35.107 -27.912 49.445 1.00 13.06 60 ASP A CA 1
ATOM 433 C C . ASP A 1 80 ? -33.855 -28.256 50.236 1.00 13.36 60 ASP A C 1
ATOM 434 O O . ASP A 1 80 ? -33.857 -28.208 51.469 1.00 13.37 60 ASP A O 1
ATOM 439 N N . ALA A 1 81 ? -32.774 -28.580 49.526 1.00 9.62 61 ALA A N 1
ATOM 440 C CA . ALA A 1 81 ? -31.456 -28.657 50.149 1.00 14.46 61 ALA A CA 1
ATOM 441 C C . ALA A 1 81 ? -31.109 -27.297 50.752 1.00 19.52 61 ALA A C 1
ATOM 442 O O . ALA A 1 81 ? -31.631 -26.261 50.315 1.00 11.68 61 ALA A O 1
ATOM 444 N N . ASP A 1 82 ? -30.233 -27.304 51.753 1.00 15.89 62 ASP A N 1
ATOM 445 C CA . ASP A 1 82 ? -29.789 -26.077 52.410 1.00 18.20 62 ASP A CA 1
ATOM 446 C C . ASP A 1 82 ? -29.136 -25.111 51.443 1.00 18.38 62 ASP A C 1
ATOM 447 O O . ASP A 1 82 ? -28.417 -25.520 50.540 1.00 15.94 62 ASP A O 1
ATOM 452 N N . ILE A 1 83 ? -29.353 -23.819 51.646 1.00 14.04 63 ILE A N 1
ATOM 453 C CA . ILE A 1 83 ? -28.536 -22.842 50.941 1.00 12.13 63 ILE A CA 1
ATOM 454 C C . ILE A 1 83 ? -27.210 -22.801 51.666 1.00 12.57 63 ILE A C 1
ATOM 455 O O . ILE A 1 83 ? -27.128 -23.173 52.837 1.00 13.72 63 ILE A O 1
ATOM 460 N N . LEU A 1 84 ? -26.157 -22.395 50.971 1.00 12.07 64 LEU A N 1
ATOM 461 C CA . LEU A 1 84 ? -24.869 -22.215 51.623 1.00 12.75 64 LEU A CA 1
ATOM 462 C C . LEU A 1 84 ? -24.498 -20.753 51.460 1.00 14.45 64 LEU A C 1
ATOM 463 O O . LEU A 1 84 ? -24.382 -20.256 50.337 1.00 14.33 64 LEU A O 1
ATOM 468 N N . ALA A 1 85 ? -24.342 -20.071 52.589 1.00 13.80 65 ALA A N 1
ATOM 469 C CA . ALA A 1 85 ? -24.007 -18.651 52.606 1.00 14.47 65 ALA A CA 1
ATOM 470 C C . ALA A 1 85 ? -22.498 -18.508 52.606 1.00 11.19 65 ALA A C 1
ATOM 471 O O . ALA A 1 85 ? -21.841 -18.844 53.595 1.00 13.67 65 ALA A O 1
ATOM 473 N N . ILE A 1 86 ? -21.943 -18.007 51.503 1.00 11.72 66 ILE A N 1
ATOM 474 C CA . ILE A 1 86 ? -20.488 -17.923 51.377 1.00 14.59 66 ILE A CA 1
ATOM 475 C C . ILE A 1 86 ? -19.998 -16.522 51.711 1.00 11.51 66 ILE A C 1
ATOM 476 O O . ILE A 1 86 ? -20.356 -15.551 51.033 1.00 15.05 66 ILE A O 1
ATOM 481 N N . PRO A 1 87 ? -19.190 -16.405 52.770 1.00 11.25 67 PRO A N 1
ATOM 482 C CA . PRO A 1 87 ? -18.849 -15.067 53.262 1.00 12.23 67 PRO A CA 1
ATOM 483 C C . PRO A 1 87 ? -17.833 -14.366 52.376 1.00 22.47 67 PRO A C 1
ATOM 484 O O . PRO A 1 87 ? -16.926 -14.997 51.838 1.00 17.16 67 PRO A O 1
ATOM 488 N N . ASP A 1 88 ? -18.010 -13.060 52.225 1.00 18.11 68 ASP A N 1
ATOM 489 C CA . ASP A 1 88 ? -17.068 -12.218 51.511 1.00 17.56 68 ASP A CA 1
ATOM 490 C C . ASP A 1 88 ? -16.042 -11.729 52.512 1.00 14.56 68 ASP A C 1
ATOM 491 O O . ASP A 1 88 ? -16.346 -10.905 53.367 1.00 14.09 68 ASP A O 1
ATOM 496 N N . PRO A 1 89 ? -14.814 -12.244 52.417 1.00 17.40 69 PRO A N 1
ATOM 497 C CA . PRO A 1 89 ? -13.822 -11.967 53.458 1.00 20.25 69 PRO A CA 1
ATOM 498 C C . PRO A 1 89 ? -13.430 -10.496 53.502 1.00 18.77 69 PRO A C 1
ATOM 499 O O . PRO A 1 89 ? -13.021 -10.024 54.556 1.00 18.67 69 PRO A O 1
ATOM 503 N N . GLU A 1 90 ? -13.575 -9.783 52.387 1.00 13.59 70 GLU A N 1
ATOM 504 C CA . GLU A 1 90 ? -13.282 -8.346 52.355 1.00 18.27 70 GLU A CA 1
ATOM 505 C C . GLU A 1 90 ? -14.334 -7.523 53.107 1.00 20.06 70 GLU A C 1
ATOM 506 O O . GLU A 1 90 ? -14.139 -6.329 53.340 1.00 18.58 70 GLU A O 1
ATOM 512 N N . SER A 1 91 ? -15.442 -8.159 53.491 1.00 18.18 71 SER A N 1
ATOM 513 C CA . SER A 1 91 ? -16.515 -7.440 54.185 1.00 18.66 71 SER A CA 1
ATOM 514 C C . SER A 1 91 ? -16.328 -7.432 55.699 1.00 16.73 71 SER A C 1
ATOM 515 O O . SER A 1 91 ? -17.087 -6.791 56.417 1.00 15.54 71 SER A O 1
ATOM 518 N N . LEU A 1 92 ? -15.324 -8.152 56.173 1.00 13.51 72 LEU A N 1
ATOM 519 C CA . LEU A 1 92 ? -15.128 -8.363 57.605 1.00 13.00 72 LEU A CA 1
ATOM 520 C C . LEU A 1 92 ? -15.148 -7.075 58.416 1.00 20.49 72 LEU A C 1
ATOM 521 O O . LEU A 1 92 ? -14.425 -6.129 58.117 1.00 17.57 72 LEU A O 1
ATOM 526 N N . ILE A 1 93 ? -15.973 -7.059 59.460 1.00 12.06 73 ILE A N 1
ATOM 527 C CA . ILE A 1 93 ? -15.983 -5.970 60.430 1.00 14.74 73 ILE A CA 1
ATOM 528 C C . ILE A 1 93 ? -15.939 -6.580 61.818 1.00 15.49 73 ILE A C 1
ATOM 529 O O . ILE A 1 93 ? -16.818 -7.361 62.186 1.00 18.36 73 ILE A O 1
ATOM 534 N N . GLN A 1 94 ? -14.920 -6.241 62.592 1.00 12.92 74 GLN A N 1
ATOM 535 C CA . GLN A 1 94 ? -14.918 -6.591 64.016 1.00 17.05 74 GLN A CA 1
ATOM 536 C C . GLN A 1 94 ? -15.885 -5.654 64.716 1.00 19.62 74 GLN A C 1
ATOM 537 O O . GLN A 1 94 ? -15.717 -4.438 64.650 1.00 15.08 74 GLN A O 1
ATOM 543 N N . LEU A 1 95 ? -16.909 -6.199 65.365 1.00 14.71 75 LEU A N 1
ATOM 544 C CA . LEU A 1 95 ? -17.896 -5.330 65.989 1.00 12.75 75 LEU A CA 1
ATOM 545 C C . LEU A 1 95 ? -17.184 -4.337 66.889 1.00 12.49 75 LEU A C 1
ATOM 546 O O . LEU A 1 95 ? -16.499 -4.737 67.831 1.00 14.65 75 LEU A O 1
ATOM 551 N N . PRO A 1 96 ? -17.334 -3.034 66.597 1.00 11.45 76 PRO A N 1
ATOM 552 C CA . PRO A 1 96 ? -16.600 -2.020 67.358 1.00 14.32 76 PRO A CA 1
ATOM 553 C C . PRO A 1 96 ? -16.986 -2.016 68.831 1.00 13.48 76 PRO A C 1
ATOM 554 O O . PRO A 1 96 ? -16.157 -1.648 69.663 1.00 16.91 76 PRO A O 1
ATOM 558 N N . TRP A 1 97 ? -18.213 -2.421 69.157 1.00 11.24 77 TRP A N 1
ATOM 559 C CA . TRP A 1 97 ? -18.630 -2.500 70.558 1.00 11.60 77 TRP A CA 1
ATOM 560 C C . TRP A 1 97 ? -18.347 -3.866 71.193 1.00 15.20 77 TRP A C 1
ATOM 561 O O . TRP A 1 97 ? -18.608 -4.061 72.382 1.00 16.40 77 TRP A O 1
ATOM 572 N N . LYS A 1 98 ? -17.847 -4.805 70.393 1.00 10.91 78 LYS A N 1
ATOM 573 C CA . LYS A 1 98 ? -17.532 -6.167 70.853 1.00 14.16 78 LYS A CA 1
ATOM 574 C C . LYS A 1 98 ? -16.538 -6.803 69.877 1.00 13.09 78 LYS A C 1
ATOM 575 O O . LYS A 1 98 ? -16.910 -7.627 69.044 1.00 13.41 78 LYS A O 1
ATOM 581 N N . PRO A 1 99 ? -15.267 -6.395 69.953 1.00 15.81 79 PRO A N 1
ATOM 582 C CA . PRO A 1 99 ? -14.278 -6.736 68.918 1.00 18.20 79 PRO A CA 1
ATOM 583 C C . PRO A 1 99 ? -13.972 -8.236 68.761 1.00 16.16 79 PRO A C 1
ATOM 584 O O . PRO A 1 99 ? -13.437 -8.633 67.722 1.00 19.85 79 PRO A O 1
ATOM 588 N N . SER A 1 100 ? -14.311 -9.053 69.753 1.00 15.56 80 SER A N 1
ATOM 589 C CA . SER A 1 100 ? -14.062 -10.490 69.656 1.00 20.58 80 SER A CA 1
ATOM 590 C C . SER A 1 100 ? -15.041 -11.201 68.723 1.00 17.70 80 SER A C 1
ATOM 591 O O . SER A 1 100 ? -14.943 -12.413 68.508 1.00 13.99 80 SER A O 1
ATOM 594 N N . VAL A 1 101 ? -15.981 -10.448 68.162 1.00 10.07 81 VAL A N 1
ATOM 595 C CA . VAL A 1 101 ? -16.927 -11.006 67.202 1.00 8.94 81 VAL A CA 1
ATOM 596 C C . VAL A 1 101 ? -16.731 -10.327 65.844 1.00 12.67 81 VAL A C 1
ATOM 597 O O . VAL A 1 101 ? -16.701 -9.103 65.753 1.00 14.24 81 VAL A O 1
ATOM 601 N N . GLY A 1 102 ? -16.581 -11.127 64.795 1.00 13.61 82 GLY A N 1
ATOM 602 C CA . GLY A 1 102 ? -16.344 -10.588 63.469 1.00 15.74 82 GLY A CA 1
ATOM 603 C C . GLY A 1 102 ? -17.502 -10.839 62.527 1.00 14.04 82 GLY A C 1
ATOM 604 O O . GLY A 1 102 ? -17.857 -11.981 62.257 1.00 20.11 82 GLY A O 1
ATOM 605 N N . TRP A 1 103 ? -18.076 -9.759 62.017 1.00 11.04 83 TRP A N 1
ATOM 606 C CA . TRP A 1 103 ? -19.218 -9.817 61.110 1.00 11.28 83 TRP A CA 1
ATOM 607 C C . TRP A 1 103 ? -18.783 -9.978 59.653 1.00 13.64 83 TRP A C 1
ATOM 608 O O . TRP A 1 103 ? -17.888 -9.275 59.188 1.00 13.44 83 TRP A O 1
ATOM 619 N N . LEU A 1 104 ? -19.425 -10.900 58.937 1.00 9.61 84 LEU A N 1
ATOM 620 C CA . LEU A 1 104 ? -19.193 -11.071 57.502 1.00 12.17 84 LEU A CA 1
ATOM 621 C C . LEU A 1 104 ? -20.499 -11.049 56.708 1.00 13.92 84 LEU A C 1
ATOM 622 O O . LEU A 1 104 ? -21.452 -11.756 57.058 1.00 16.51 84 LEU A O 1
ATOM 627 N N . ALA A 1 105 ? -20.536 -10.272 55.624 1.00 10.98 85 ALA A N 1
ATOM 628 C CA . ALA A 1 105 ? -21.636 -10.361 54.656 1.00 12.61 85 ALA A CA 1
ATOM 629 C C . ALA A 1 105 ? -21.417 -11.541 53.709 1.00 14.90 85 ALA A C 1
ATOM 630 O O . ALA A 1 105 ? -20.288 -11.826 53.335 1.00 12.89 85 ALA A O 1
ATOM 632 N N . ALA A 1 106 ? -22.493 -12.203 53.291 1.00 12.59 86 ALA A N 1
ATOM 633 C CA . ALA A 1 106 ? -22.354 -13.413 52.468 1.00 16.84 86 ALA A CA 1
ATOM 634 C C . ALA A 1 106 ? -23.313 -13.477 51.282 1.00 15.32 86 ALA A C 1
ATOM 635 O O . ALA A 1 106 ? -24.409 -12.906 51.315 1.00 16.54 86 ALA A O 1
ATOM 637 N N . ASP A 1 107 ? -22.877 -14.172 50.233 1.00 16.31 87 ASP A N 1
ATOM 638 C CA . ASP A 1 107 ? -23.723 -14.495 49.088 1.00 16.06 87 ASP A CA 1
ATOM 639 C C . ASP A 1 107 ? -24.379 -15.841 49.328 1.00 13.88 87 ASP A C 1
ATOM 640 O O . ASP A 1 107 ? -23.707 -16.841 49.589 1.00 13.15 87 ASP A O 1
ATOM 645 N N . VAL A 1 108 ? -25.697 -15.869 49.230 1.00 11.57 88 VAL A N 1
ATOM 646 C CA . VAL A 1 108 ? -26.427 -17.114 49.339 1.00 14.62 88 VAL A CA 1
ATOM 647 C C . VAL A 1 108 ? -26.236 -17.924 48.054 1.00 13.41 88 VAL A C 1
ATOM 648 O O . VAL A 1 108 ? -26.569 -17.453 46.965 1.00 12.56 88 VAL A O 1
ATOM 652 N N . HIS A 1 109 ? -25.686 -19.127 48.186 1.00 14.06 89 HIS A N 1
ATOM 653 C CA . HIS A 1 109 ? -25.609 -20.078 47.063 1.00 15.63 89 HIS A CA 1
ATOM 654 C C . HIS A 1 109 ? -26.624 -21.208 47.246 1.00 18.70 89 HIS A C 1
ATOM 655 O O . HIS A 1 109 ? -26.920 -21.612 48.377 1.00 12.87 89 HIS A O 1
ATOM 662 N N . PHE A 1 110 ? -27.151 -21.716 46.133 1.00 13.03 90 PHE A N 1
ATOM 663 C CA . PHE A 1 110 ? -28.072 -22.849 46.147 1.00 14.73 90 PHE A CA 1
ATOM 664 C C . PHE A 1 110 ? -27.749 -23.757 44.957 1.00 20.76 90 PHE A C 1
ATOM 665 O O . PHE A 1 110 ? -27.654 -23.290 43.827 1.00 18.82 90 PHE A O 1
ATOM 673 N N . GLU A 1 111 ? -27.564 -25.047 45.224 1.00 19.39 91 GLU A N 1
ATOM 674 C CA . GLU A 1 111 ? -27.208 -26.009 44.183 1.00 16.86 91 GLU A CA 1
ATOM 675 C C . GLU A 1 111 ? -25.964 -25.623 43.388 1.00 24.18 91 GLU A C 1
ATOM 676 O O . GLU A 1 111 ? -25.928 -25.766 42.172 1.00 27.79 91 GLU A O 1
ATOM 682 N N . GLY A 1 112 ? -24.940 -25.135 44.079 1.00 24.43 92 GLY A N 1
ATOM 683 C CA . GLY A 1 112 ? -23.668 -24.846 43.439 1.00 20.59 92 GLY A CA 1
ATOM 684 C C . GLY A 1 112 ? -23.543 -23.524 42.700 1.00 22.73 92 GLY A C 1
ATOM 685 O O . GLY A 1 112 ? -22.501 -23.266 42.104 1.00 27.53 92 GLY A O 1
ATOM 686 N N . ARG A 1 113 ? -24.580 -22.687 42.743 1.00 16.99 93 ARG A N 1
ATOM 687 C CA . ARG A 1 113 ? -24.556 -21.373 42.082 1.00 21.59 93 ARG A CA 1
ATOM 688 C C . ARG A 1 113 ? -25.105 -20.288 43.006 1.00 18.61 93 ARG A C 1
ATOM 689 O O . ARG A 1 113 ? -25.866 -20.590 43.916 1.00 18.22 93 ARG A O 1
ATOM 697 N N . PRO A 1 114 ? -24.739 -19.017 42.762 1.00 21.74 94 PRO A N 1
ATOM 698 C CA . PRO A 1 114 ? -25.403 -17.948 43.513 1.00 16.29 94 PRO A CA 1
ATOM 699 C C . PRO A 1 114 ? -26.914 -18.042 43.319 1.00 17.58 94 PRO A C 1
ATOM 700 O O . PRO A 1 114 ? -27.374 -18.326 42.218 1.00 13.90 94 PRO A O 1
ATOM 704 N N . PHE A 1 115 ? -27.670 -17.800 44.385 1.00 13.62 95 PHE A N 1
ATOM 705 C CA . PHE A 1 115 ? -29.120 -17.942 44.368 1.00 13.68 95 PHE A CA 1
ATOM 706 C C . PHE A 1 115 ? -29.738 -16.598 43.999 1.00 13.92 95 PHE A C 1
ATOM 707 O O . PHE A 1 115 ? -29.641 -15.628 44.765 1.00 16.46 95 PHE A O 1
ATOM 715 N N . PRO A 1 116 ? -30.365 -16.525 42.816 1.00 14.67 96 PRO A N 1
ATOM 716 C CA . PRO A 1 116 ? -30.850 -15.236 42.311 1.00 16.69 96 PRO A CA 1
ATOM 717 C C . PRO A 1 116 ? -31.951 -14.584 43.150 1.00 20.58 96 PRO A C 1
ATOM 718 O O . PRO A 1 116 ? -32.193 -13.399 42.958 1.00 18.59 96 PRO A O 1
ATOM 722 N N . LYS A 1 117 ? -32.592 -15.314 44.061 1.00 16.78 97 LYS A N 1
ATOM 723 C CA . LYS A 1 117 ? -33.591 -14.680 44.928 1.00 12.99 97 LYS A CA 1
ATOM 724 C C . LYS A 1 117 ? -32.942 -13.905 46.079 1.00 13.06 97 LYS A C 1
ATOM 725 O O . LYS A 1 117 ? -33.604 -13.106 46.734 1.00 16.29 97 LYS A O 1
ATOM 731 N N . ALA A 1 118 ? -31.651 -14.123 46.321 1.00 10.71 98 ALA A N 1
ATOM 732 C CA . ALA A 1 118 ? -30.968 -13.410 47.410 1.00 11.92 98 ALA A CA 1
ATOM 733 C C . ALA A 1 118 ? -30.598 -11.986 46.996 1.00 16.29 98 ALA A C 1
ATOM 734 O O . ALA A 1 118 ? -29.981 -11.790 45.956 1.00 15.52 98 ALA A O 1
ATOM 736 N N . PRO A 1 119 ? -30.984 -10.989 47.809 1.00 12.01 99 PRO A N 1
ATOM 737 C CA . PRO A 1 119 ? -30.733 -9.586 47.451 1.00 13.11 99 PRO A CA 1
ATOM 738 C C . PRO A 1 119 ? -29.285 -9.257 47.063 1.00 11.41 99 PRO A C 1
ATOM 739 O O . PRO A 1 119 ? -29.100 -8.630 46.023 1.00 11.97 99 PRO A O 1
ATOM 743 N N . ARG A 1 120 ? -28.298 -9.629 47.873 1.00 12.06 100 ARG A N 1
ATOM 744 C CA . ARG A 1 120 ? -26.899 -9.301 47.556 1.00 14.32 100 ARG A CA 1
ATOM 745 C C . ARG A 1 120 ? -26.478 -9.922 46.217 1.00 14.06 100 ARG A C 1
ATOM 746 O O . ARG A 1 120 ? -25.745 -9.309 45.427 1.00 12.92 100 ARG A O 1
ATOM 754 N N . VAL A 1 121 ? -26.948 -11.138 45.963 1.00 13.10 101 VAL A N 1
ATOM 755 C CA . VAL A 1 121 ? -26.634 -11.802 44.700 1.00 16.40 101 VAL A CA 1
ATOM 756 C C . VAL A 1 121 ? -27.283 -11.057 43.540 1.00 17.07 101 VAL A C 1
ATOM 757 O O . VAL A 1 121 ? -26.675 -10.888 42.485 1.00 15.85 101 VAL A O 1
ATOM 761 N N . ALA A 1 122 ? -28.510 -10.584 43.751 1.00 13.98 102 ALA A N 1
ATOM 762 C CA . ALA A 1 122 ? -29.221 -9.827 42.723 1.00 13.46 102 ALA A CA 1
ATOM 763 C C . ALA A 1 122 ? -28.512 -8.516 42.384 1.00 17.44 102 ALA A C 1
ATOM 764 O O . ALA A 1 122 ? -28.346 -8.181 41.206 1.00 14.41 102 ALA A O 1
ATOM 766 N N . LEU A 1 123 ? -28.116 -7.766 43.409 1.00 11.03 103 LEU A N 1
ATOM 767 C CA . LEU A 1 123 ? -27.330 -6.554 43.200 1.00 11.54 103 LEU A CA 1
ATOM 768 C C . LEU A 1 123 ? -26.050 -6.844 42.418 1.00 15.14 103 LEU A C 1
ATOM 769 O O . LEU A 1 123 ? -25.728 -6.143 41.455 1.00 17.03 103 LEU A O 1
ATOM 774 N N . LYS A 1 124 ? -25.316 -7.873 42.819 1.00 14.37 104 LYS A N 1
ATOM 775 C CA . LYS A 1 124 ? -24.066 -8.172 42.127 1.00 17.98 104 LYS A CA 1
ATOM 776 C C . LYS A 1 124 ? -24.297 -8.519 40.651 1.00 18.44 104 LYS A C 1
ATOM 777 O O . LYS A 1 124 ? -23.462 -8.222 39.801 1.00 16.06 104 LYS A O 1
ATOM 783 N N . SER A 1 125 ? -25.435 -9.130 40.345 1.00 16.69 105 SER A N 1
ATOM 784 C CA . SER A 1 125 ? -25.763 -9.421 38.950 1.00 20.04 105 SER A CA 1
ATOM 785 C C . SER A 1 125 ? -25.933 -8.138 38.136 1.00 24.05 105 SER A C 1
ATOM 786 O O . SER A 1 125 ? -25.364 -8.009 37.046 1.00 18.89 105 SER A O 1
ATOM 789 N N . VAL A 1 126 ? -26.703 -7.185 38.661 1.00 16.69 106 VAL A N 1
ATOM 790 C CA . VAL A 1 126 ? -26.910 -5.921 37.950 1.00 13.14 106 VAL A CA 1
ATOM 791 C C . VAL A 1 126 ? -25.607 -5.131 37.849 1.00 19.49 106 VAL A C 1
ATOM 792 O O . VAL A 1 126 ? -25.294 -4.568 36.798 1.00 22.06 106 VAL A O 1
ATOM 796 N N . LEU A 1 127 ? -24.864 -5.077 38.950 1.00 12.88 107 LEU A N 1
ATOM 797 C CA . LEU A 1 127 ? -23.548 -4.452 38.962 1.00 18.69 107 LEU A CA 1
ATOM 798 C C . LEU A 1 127 ? -22.647 -5.014 37.858 1.00 19.53 107 LEU A C 1
ATOM 799 O O . LEU A 1 127 ? -21.949 -4.267 37.188 1.00 16.57 107 LEU A O 1
ATOM 804 N N . ALA A 1 128 ? -22.655 -6.330 37.679 1.00 17.51 108 ALA A N 1
ATOM 805 C CA . ALA A 1 128 ? -21.806 -6.959 36.665 1.00 19.28 108 ALA A CA 1
ATOM 806 C C . ALA A 1 128 ? -22.176 -6.538 35.231 1.00 23.17 108 ALA A C 1
ATOM 807 O O . ALA A 1 128 ? -21.294 -6.325 34.395 1.00 22.17 108 ALA A O 1
ATOM 809 N N . ARG A 1 129 ? -23.472 -6.403 34.956 1.00 19.25 109 ARG A N 1
ATOM 810 C CA . ARG A 1 129 ? -23.937 -5.955 33.640 1.00 23.63 109 ARG A CA 1
ATOM 811 C C . ARG A 1 129 ? -23.550 -4.504 33.366 1.00 25.69 109 ARG A C 1
ATOM 812 O O . ARG A 1 129 ? -23.169 -4.157 32.251 1.00 19.80 109 ARG A O 1
ATOM 820 N N . ALA A 1 130 ? -23.662 -3.651 34.379 1.00 17.99 110 ALA A N 1
ATOM 821 C CA . ALA A 1 130 ? -23.209 -2.271 34.249 1.00 18.53 110 ALA A CA 1
ATOM 822 C C . ALA A 1 130 ? -21.694 -2.199 34.087 1.00 18.50 110 ALA A C 1
ATOM 823 O O . ALA A 1 130 ? -21.188 -1.482 33.222 1.00 20.49 110 ALA A O 1
ATOM 825 N N . ALA A 1 131 ? -20.978 -2.945 34.922 1.00 16.10 111 ALA A N 1
ATOM 826 C CA . ALA A 1 131 ? -19.520 -3.011 34.847 1.00 17.99 111 ALA A CA 1
ATOM 827 C C . ALA A 1 131 ? -19.076 -3.430 33.454 1.00 23.61 111 ALA A C 1
ATOM 828 O O . ALA A 1 131 ? -18.020 -3.014 32.979 1.00 24.15 111 ALA A O 1
ATOM 830 N N . GLY A 1 132 ? -19.881 -4.279 32.820 1.00 21.53 112 GLY A N 1
ATOM 831 C CA . GLY A 1 132 ? -19.560 -4.792 31.502 1.00 31.86 112 GLY A CA 1
ATOM 832 C C . GLY A 1 132 ? -19.526 -3.676 30.481 1.00 31.59 112 GLY A C 1
ATOM 833 O O . GLY A 1 132 ? -18.867 -3.780 29.444 1.00 34.59 112 GLY A O 1
ATOM 834 N N . LYS A 1 133 ? -20.249 -2.603 30.776 1.00 26.82 113 LYS A N 1
ATOM 835 C CA . LYS A 1 133 ? -20.292 -1.446 29.897 1.00 22.63 113 LYS A CA 1
ATOM 836 C C . LYS A 1 133 ? -19.467 -0.312 30.473 1.00 22.97 113 LYS A C 1
ATOM 837 O O . LYS A 1 133 ? -19.665 0.842 30.114 1.00 23.15 113 LYS A O 1
ATOM 843 N N . ASP A 1 134 ? -18.547 -0.648 31.372 1.00 23.44 114 ASP A N 1
ATOM 844 C CA . ASP A 1 134 ? -17.700 0.347 32.026 1.00 25.41 114 ASP A CA 1
ATOM 845 C C . ASP A 1 134 ? -18.499 1.447 32.725 1.00 25.27 114 ASP A C 1
ATOM 846 O O . ASP A 1 134 ? -18.122 2.624 32.694 1.00 23.77 114 ASP A O 1
ATOM 851 N N . MET A 1 135 ? -19.604 1.062 33.357 1.00 22.22 115 MET A N 1
ATOM 852 C CA . MET A 1 135 ? -20.363 1.989 34.188 1.00 21.71 115 MET A CA 1
ATOM 853 C C . MET A 1 135 ? -20.454 1.427 35.600 1.00 18.25 115 MET A C 1
ATOM 854 O O . MET A 1 135 ? -21.020 0.357 35.815 1.00 23.47 115 MET A O 1
ATOM 859 N N . HIS A 1 136 ? -19.873 2.142 36.554 1.00 19.12 116 HIS A N 1
ATOM 860 C CA . HIS A 1 136 ? -19.777 1.640 37.921 1.00 22.42 116 HIS A CA 1
ATOM 861 C C . HIS A 1 136 ? -20.590 2.492 38.883 1.00 19.27 116 HIS A C 1
ATOM 862 O O . HIS A 1 136 ? -20.280 3.661 39.112 1.00 16.49 116 HIS A O 1
ATOM 869 N N . LEU A 1 137 ? -21.655 1.911 39.419 1.00 19.71 117 LEU A N 1
ATOM 870 C CA . LEU A 1 137 ? -22.501 2.640 40.353 1.00 18.98 117 LEU A CA 1
ATOM 871 C C . LEU A 1 137 ? -21.779 2.943 41.660 1.00 19.66 117 LEU A C 1
ATOM 872 O O . LEU A 1 137 ? -21.191 2.056 42.280 1.00 17.98 117 LEU A O 1
ATOM 877 N N . LYS A 1 138 ? -21.815 4.208 42.067 1.00 14.97 118 LYS A N 1
ATOM 878 C CA . LYS A 1 138 ? -21.426 4.568 43.419 1.00 10.67 118 LYS A CA 1
ATOM 879 C C . LYS A 1 138 ? -22.588 5.267 44.092 1.00 16.91 118 LYS A C 1
ATOM 880 O O . LYS A 1 138 ? -23.265 6.097 43.485 1.00 14.24 118 LYS A O 1
ATOM 886 N N . HIS A 1 139 ? -22.841 4.921 45.349 1.00 9.38 119 HIS A N 1
ATOM 887 C CA . HIS A 1 139 ? -23.915 5.594 46.041 1.00 10.88 119 HIS A CA 1
ATOM 888 C C . HIS A 1 139 ? -23.605 5.822 47.509 1.00 11.48 119 HIS A C 1
ATOM 889 O O . HIS A 1 139 ? -22.715 5.182 48.091 1.00 9.47 119 HIS A O 1
ATOM 896 N N . GLY A 1 140 ? -24.321 6.785 48.076 1.00 12.07 120 GLY A N 1
ATOM 897 C CA . GLY A 1 140 ? -24.304 7.044 49.496 1.00 12.82 120 GLY A CA 1
ATOM 898 C C . GLY A 1 140 ? -25.743 7.063 49.987 1.00 14.78 120 GLY A C 1
ATOM 899 O O . GLY A 1 140 ? -26.673 7.342 49.217 1.00 12.82 120 GLY A O 1
ATOM 900 N N . VAL A 1 141 ? -25.931 6.767 51.269 1.00 13.26 121 VAL A N 1
ATOM 901 C CA . VAL A 1 141 ? -27.271 6.692 51.840 1.00 10.64 121 VAL A CA 1
ATOM 902 C C . VAL A 1 141 ? -27.401 7.557 53.086 1.00 11.25 121 VAL A C 1
ATOM 903 O O . VAL A 1 141 ? -26.489 7.626 53.913 1.00 10.64 121 VAL A O 1
ATOM 907 N N . GLU A 1 142 ? -28.546 8.218 53.208 1.00 10.41 122 GLU A N 1
ATOM 908 C CA . GLU A 1 142 ? -28.861 8.998 54.387 1.00 12.93 122 GLU A CA 1
ATOM 909 C C . GLU A 1 142 ? -29.923 8.233 55.164 1.00 15.06 122 GLU A C 1
ATOM 910 O O . GLU A 1 142 ? -31.118 8.327 54.871 1.00 11.57 122 GLU A O 1
ATOM 916 N N . CYS A 1 143 ? -29.477 7.453 56.137 1.00 14.38 123 CYS A N 1
ATOM 917 C CA . CYS A 1 143 ? -30.358 6.529 56.834 1.00 11.58 123 CYS A CA 1
ATOM 918 C C . CYS A 1 143 ? -30.947 7.172 58.070 1.00 10.73 123 CYS A C 1
ATOM 919 O O . CYS A 1 143 ? -30.386 7.049 59.165 1.00 10.96 123 CYS A O 1
ATOM 922 N N . GLU A 1 144 ? -32.069 7.865 57.901 1.00 10.19 124 GLU A N 1
ATOM 923 C CA . GLU A 1 144 ? -32.754 8.451 59.051 1.00 8.89 124 GLU A CA 1
ATOM 924 C C . GLU A 1 144 ? -33.290 7.371 59.995 1.00 9.07 124 GLU A C 1
ATOM 925 O O . GLU A 1 144 ? -33.759 6.317 59.556 1.00 9.20 124 GLU A O 1
ATOM 931 N N . PHE A 1 145 ? -33.224 7.644 61.291 1.00 9.84 125 PHE A N 1
ATOM 932 C CA . PHE A 1 145 ? -33.788 6.744 62.291 1.00 8.71 125 PHE A CA 1
ATOM 933 C C . PHE A 1 145 ? -34.328 7.534 63.480 1.00 10.45 125 PHE A C 1
ATOM 934 O O . PHE A 1 145 ? -33.929 8.673 63.703 1.00 8.87 125 PHE A O 1
ATOM 942 N N . PHE A 1 146 ? -35.262 6.936 64.216 1.00 7.40 126 PHE A N 1
ATOM 943 C CA . PHE A 1 146 ? -35.729 7.505 65.468 1.00 7.80 126 PHE A CA 1
ATOM 944 C C . PHE A 1 146 ? -35.089 6.749 66.611 1.00 7.17 126 PHE A C 1
ATOM 945 O O . PHE A 1 146 ? -34.862 5.544 66.505 1.00 8.08 126 PHE A O 1
ATOM 953 N N . LEU A 1 147 ? -34.794 7.463 67.698 1.00 7.94 127 LEU A N 1
ATOM 954 C CA . LEU A 1 147 ? -34.475 6.821 68.964 1.00 8.41 127 LEU A CA 1
ATOM 955 C C . LEU A 1 147 ? -35.745 6.813 69.827 1.00 8.52 127 LEU A C 1
ATOM 956 O O . LEU A 1 147 ? -36.326 7.866 70.110 1.00 8.63 127 LEU A O 1
ATOM 961 N N . ILE A 1 148 ? -36.189 5.617 70.213 1.00 6.83 128 ILE A N 1
ATOM 962 C CA . ILE A 1 148 ? -37.465 5.463 70.918 1.00 8.20 128 ILE A CA 1
ATOM 963 C C . ILE A 1 148 ? -37.274 4.662 72.198 1.00 8.11 128 ILE A C 1
ATOM 964 O O . ILE A 1 148 ? -36.197 4.125 72.443 1.00 7.72 128 ILE A O 1
ATOM 969 N N . GLN A 1 149 ? -38.318 4.614 73.018 1.00 12.39 129 GLN A N 1
ATOM 970 C CA . GLN A 1 149 ? -38.328 3.796 74.223 1.00 12.24 129 GLN A CA 1
ATOM 971 C C . GLN A 1 149 ? -38.255 2.329 73.807 1.00 11.31 129 GLN A C 1
ATOM 972 O O . GLN A 1 149 ? -38.781 1.960 72.756 1.00 13.11 129 GLN A O 1
ATOM 978 N N . PRO A 1 150 ? -37.633 1.484 74.643 1.00 14.00 130 PRO A N 1
ATOM 979 C CA . PRO A 1 150 ? -37.583 0.049 74.347 1.00 16.75 130 PRO A CA 1
ATOM 980 C C . PRO A 1 150 ? -38.949 -0.549 74.009 1.00 15.91 130 PRO A C 1
ATOM 981 O O . PRO A 1 150 ? -39.018 -1.393 73.125 1.00 13.07 130 PRO A O 1
ATOM 985 N N . ASP A 1 151 ? -40.022 -0.111 74.655 1.00 14.25 131 ASP A N 1
ATOM 986 C CA . ASP A 1 151 ? -41.336 -0.657 74.297 1.00 17.80 131 ASP A CA 1
ATOM 987 C C . ASP A 1 151 ? -41.914 -0.078 72.999 1.00 18.44 131 ASP A C 1
ATOM 988 O O . ASP A 1 151 ? -42.962 -0.515 72.524 1.00 18.63 131 ASP A O 1
ATOM 993 N N . GLY A 1 152 ? -41.224 0.903 72.423 1.00 16.68 132 GLY A N 1
ATOM 994 C CA . GLY A 1 152 ? -41.573 1.410 71.105 1.00 12.00 132 GLY A CA 1
ATOM 995 C C . GLY A 1 152 ? -42.736 2.388 71.037 1.00 17.09 132 GLY A C 1
ATOM 996 O O . GLY A 1 152 ? -43.138 2.811 69.948 1.00 23.48 132 GLY A O 1
ATOM 997 N N . SER A 1 153 ? -43.265 2.771 72.191 1.00 15.84 133 SER A N 1
ATOM 998 C CA . SER A 1 153 ? -44.507 3.548 72.236 1.00 24.10 133 SER A CA 1
ATOM 999 C C . SER A 1 153 ? -44.312 5.055 72.049 1.00 26.74 133 SER A C 1
ATOM 1000 O O . SER A 1 153 ? -45.258 5.776 71.713 1.00 24.21 133 SER A O 1
ATOM 1003 N N . ALA A 1 154 ? -43.095 5.534 72.286 1.00 19.81 134 ALA A N 1
ATOM 1004 C CA . ALA A 1 154 ? -42.823 6.969 72.235 1.00 19.06 134 ALA A CA 1
ATOM 1005 C C . ALA A 1 154 ? -41.336 7.176 72.014 1.00 14.00 134 ALA A C 1
ATOM 1006 O O . ALA A 1 154 ? -40.555 6.247 72.199 1.00 13.94 134 ALA A O 1
ATOM 1008 N N . ILE A 1 155 ? -40.941 8.388 71.634 1.00 10.06 135 ILE A N 1
ATOM 1009 C CA . ILE A 1 155 ? -39.521 8.672 71.440 1.00 9.50 135 ILE A CA 1
ATOM 1010 C C . ILE A 1 155 ? -38.782 8.610 72.770 1.00 10.17 135 ILE A C 1
ATOM 1011 O O . ILE A 1 155 ? -39.394 8.657 73.837 1.00 10.23 135 ILE A O 1
ATOM 1016 N N . SER A 1 156 ? -37.462 8.502 72.699 1.00 8.07 136 SER A N 1
ATOM 1017 C CA . SER A 1 156 ? -36.654 8.231 73.874 1.00 9.74 136 SER A CA 1
ATOM 1018 C C . SER A 1 156 ? -36.488 9.473 74.731 1.00 13.09 136 SER A C 1
ATOM 1019 O O . SER A 1 156 ? -36.153 9.362 75.909 1.00 11.51 136 SER A O 1
ATOM 1022 N N . ASP A 1 157 ? -36.716 10.649 74.140 1.00 9.92 137 ASP A N 1
ATOM 1023 C CA . ASP A 1 157 ? -36.496 11.929 74.836 1.00 13.83 137 ASP A CA 1
ATOM 1024 C C . ASP A 1 157 ? -37.801 12.725 75.009 1.00 13.19 137 ASP A C 1
ATOM 1025 O O . ASP A 1 157 ? -38.267 13.380 74.077 1.00 12.47 137 ASP A O 1
ATOM 1030 N N . PRO A 1 158 ? -38.399 12.670 76.206 1.00 14.81 138 PRO A N 1
ATOM 1031 C CA . PRO A 1 158 ? -39.681 13.351 76.418 1.00 14.81 138 PRO A CA 1
ATOM 1032 C C . PRO A 1 158 ? -39.557 14.878 76.419 1.00 12.87 138 PRO A C 1
ATOM 1033 O O . PRO A 1 158 ? -40.586 15.542 76.401 1.00 14.54 138 PRO A O 1
ATOM 1037 N N . ALA A 1 159 ? -38.338 15.415 76.452 1.00 10.36 139 ALA A N 1
ATOM 1038 C CA . ALA A 1 159 ? -38.137 16.868 76.419 1.00 18.03 139 ALA A CA 1
ATOM 1039 C C . ALA A 1 159 ? -38.010 17.414 74.986 1.00 14.98 139 ALA A C 1
ATOM 1040 O O . ALA A 1 159 ? -37.784 18.603 74.778 1.00 12.11 139 ALA A O 1
ATOM 1042 N N . ASP A 1 160 ? -38.137 16.533 74.004 1.00 10.43 140 ASP A N 1
ATOM 1043 C CA . ASP A 1 160 ? -38.004 16.906 72.592 1.00 8.02 140 ASP A CA 1
ATOM 1044 C C . ASP A 1 160 ? -39.423 17.006 72.042 1.00 11.43 140 ASP A C 1
ATOM 1045 O O . ASP A 1 160 ? -39.952 16.020 71.532 1.00 12.12 140 ASP A O 1
ATOM 1050 N N . THR A 1 161 ? -40.036 18.191 72.148 1.00 8.12 141 THR A N 1
ATOM 1051 C CA . THR A 1 161 ? -41.471 18.331 71.885 1.00 11.66 141 THR A CA 1
ATOM 1052 C C . THR A 1 161 ? -41.874 19.444 70.917 1.00 11.42 141 THR A C 1
ATOM 1053 O O . THR A 1 161 ? -43.008 19.456 70.426 1.00 11.65 141 THR A O 1
ATOM 1057 N N . GLN A 1 162 ? -40.966 20.374 70.644 1.00 9.98 142 GLN A N 1
ATOM 1058 C CA . GLN A 1 162 ? -41.314 21.552 69.832 1.00 13.52 142 GLN A CA 1
ATOM 1059 C C . GLN A 1 162 ? -41.784 21.225 68.401 1.00 13.38 142 GLN A C 1
ATOM 1060 O O . GLN A 1 162 ? -41.427 20.185 67.836 1.00 11.43 142 GLN A O 1
ATOM 1066 N N . ALA A 1 163 ? -42.579 22.127 67.829 1.00 10.61 143 ALA A N 1
ATOM 1067 C CA . ALA A 1 163 ? -43.167 21.955 66.500 1.00 13.63 143 ALA A CA 1
ATOM 1068 C C . ALA A 1 163 ? -42.135 21.811 65.371 1.00 13.81 143 ALA A C 1
ATOM 1069 O O . ALA A 1 163 ? -42.307 20.980 64.473 1.00 11.45 143 ALA A O 1
ATOM 1071 N N . LYS A 1 164 ? -41.090 22.638 65.411 1.00 5.66 144 LYS A N 1
ATOM 1072 C CA . LYS A 1 164 ? -39.964 22.538 64.472 1.00 8.75 144 LYS A CA 1
ATOM 1073 C C . LYS A 1 164 ? -38.686 22.169 65.234 1.00 9.98 144 LYS A C 1
ATOM 1074 O O . LYS A 1 164 ? -37.914 23.045 65.638 1.00 10.53 144 LYS A O 1
ATOM 1080 N N . PRO A 1 165 ? -38.452 20.864 65.420 1.00 7.57 145 PRO A N 1
ATOM 1081 C CA . PRO A 1 165 ? -37.290 20.397 66.179 1.00 6.83 145 PRO A CA 1
ATOM 1082 C C . PRO A 1 165 ? -36.060 20.109 65.311 1.00 8.57 145 PRO A C 1
ATOM 1083 O O . PRO A 1 165 ? -35.076 19.588 65.841 1.00 10.03 145 PRO A O 1
ATOM 1087 N N . CYS A 1 166 ? -36.108 20.393 64.015 1.00 6.62 146 CYS A N 1
ATOM 1088 C CA . CYS A 1 166 ? -34.969 20.028 63.169 1.00 8.31 146 CYS A CA 1
ATOM 1089 C C . CYS A 1 166 ? -33.682 20.715 63.631 1.00 8.49 146 CYS A C 1
ATOM 1090 O O . CYS A 1 166 ? -33.684 21.897 63.961 1.00 8.26 146 CYS A O 1
ATOM 1093 N N . TYR A 1 167 ? -32.596 19.955 63.679 1.00 7.90 147 TYR A N 1
ATOM 1094 C CA . TYR A 1 167 ? -31.306 20.475 64.109 1.00 9.88 147 TYR A CA 1
ATOM 1095 C C . TYR A 1 167 ? -31.343 21.075 65.517 1.00 11.37 147 TYR A C 1
ATOM 1096 O O . TYR A 1 167 ? -30.520 21.928 65.836 1.00 7.70 147 TYR A O 1
ATOM 1105 N N . ASP A 1 168 ? -32.279 20.643 66.366 1.00 11.70 148 ASP A N 1
ATOM 1106 C CA . ASP A 1 168 ? -32.357 21.225 67.714 1.00 8.63 148 ASP A CA 1
ATOM 1107 C C . ASP A 1 168 ? -31.078 20.936 68.500 1.00 9.98 148 ASP A C 1
ATOM 1108 O O . ASP A 1 168 ? -30.754 19.785 68.757 1.00 7.27 148 ASP A O 1
ATOM 1113 N N . GLN A 1 169 ? -30.357 21.985 68.880 1.00 7.76 149 GLN A N 1
ATOM 1114 C CA . GLN A 1 169 ? -29.092 21.827 69.588 1.00 8.90 149 GLN A CA 1
ATOM 1115 C C . GLN A 1 169 ? -29.274 21.095 70.924 1.00 10.24 149 GLN A C 1
ATOM 1116 O O . GLN A 1 169 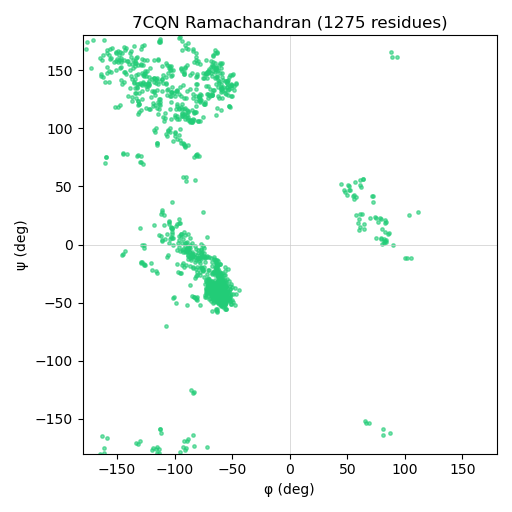? -28.519 20.176 71.251 1.00 10.48 149 GLN A O 1
ATOM 1122 N N . ASP A 1 170 ? -30.282 21.496 71.692 1.00 9.99 150 ASP A N 1
ATOM 1123 C CA . ASP A 1 170 ? -30.555 20.846 72.979 1.00 11.92 150 ASP A CA 1
ATOM 1124 C C . ASP A 1 170 ? -30.758 19.332 72.825 1.00 11.83 150 ASP A C 1
ATOM 1125 O O . ASP A 1 170 ? -30.080 18.542 73.479 1.00 9.50 150 ASP A O 1
ATOM 1130 N N . ALA A 1 171 ? -31.694 18.929 71.970 1.00 9.94 151 ALA A N 1
ATOM 1131 C CA . ALA A 1 171 ? -32.049 17.509 71.887 1.00 13.05 151 ALA A CA 1
ATOM 1132 C C . ALA A 1 171 ? -30.921 16.683 71.259 1.00 10.75 151 ALA A C 1
ATOM 1133 O O . ALA A 1 171 ? -30.699 15.516 71.615 1.00 7.40 151 ALA A O 1
ATOM 1135 N N . LEU A 1 172 ? -30.207 17.300 70.331 1.00 10.13 152 LEU A N 1
ATOM 1136 C CA . LEU A 1 172 ? -29.050 16.666 69.714 1.00 10.19 152 LEU A CA 1
ATOM 1137 C C . LEU A 1 172 ? -28.016 16.330 70.787 1.00 10.53 152 LEU A C 1
ATOM 1138 O O . LEU A 1 172 ? -27.563 15.180 70.896 1.00 10.98 152 LEU A O 1
ATOM 1143 N N . MET A 1 173 ? -27.650 17.319 71.597 1.00 8.57 153 MET A N 1
ATOM 1144 C CA . MET A 1 173 ? -26.651 17.084 72.627 1.00 8.17 153 MET A CA 1
ATOM 1145 C C . MET A 1 173 ? -27.173 16.141 73.705 1.00 10.09 153 MET A C 1
ATOM 1146 O O . MET A 1 173 ? -26.387 15.472 74.363 1.00 9.54 153 MET A O 1
ATOM 1151 N N . ARG A 1 174 ? -28.490 16.071 73.888 1.00 7.85 154 ARG A N 1
ATOM 1152 C CA . ARG A 1 174 ? -29.033 15.165 74.906 1.00 12.14 154 ARG A CA 1
ATOM 1153 C C . ARG A 1 174 ? -28.755 13.699 74.518 1.00 13.65 154 ARG A C 1
ATOM 1154 O O . ARG A 1 174 ? -28.709 12.806 75.375 1.00 13.12 154 ARG A O 1
ATOM 1162 N N . ARG A 1 175 ? -28.542 13.456 73.227 1.00 9.67 155 ARG A N 1
ATOM 1163 C CA . ARG A 1 175 ? -28.178 12.114 72.756 1.00 8.74 155 ARG A CA 1
ATOM 1164 C C . ARG A 1 175 ? -26.738 12.054 72.244 1.00 10.21 155 ARG A C 1
ATOM 1165 O O . ARG A 1 175 ? -26.385 11.227 71.397 1.00 13.88 155 ARG A O 1
ATOM 1173 N N . PHE A 1 176 ? -25.902 12.926 72.783 1.00 9.78 156 PHE A N 1
ATOM 1174 C CA . PHE A 1 176 ? -24.520 12.992 72.348 1.00 11.93 156 PHE A CA 1
ATOM 1175 C C . PHE A 1 176 ? -23.783 11.675 72.570 1.00 14.08 156 PHE A C 1
ATOM 1176 O O . PHE A 1 176 ? -23.056 11.217 71.692 1.00 13.94 156 PHE A O 1
ATOM 1184 N N . ASP A 1 177 ? -23.964 11.056 73.732 1.00 11.89 157 ASP A N 1
ATOM 1185 C CA . ASP A 1 177 ? -23.206 9.839 74.021 1.00 14.86 157 ASP A CA 1
ATOM 1186 C C . ASP A 1 177 ? -23.418 8.744 72.981 1.00 14.88 157 ASP A C 1
ATOM 1187 O O . ASP A 1 177 ? -22.461 8.100 72.544 1.00 14.64 157 ASP A O 1
ATOM 1192 N N . VAL A 1 178 ? -24.667 8.495 72.610 1.00 14.00 158 VAL A N 1
ATOM 1193 C CA . VAL A 1 178 ? -24.925 7.414 71.670 1.00 13.58 158 VAL A CA 1
ATOM 1194 C C . VAL A 1 178 ? -24.486 7.814 70.252 1.00 11.98 158 VAL A C 1
ATOM 1195 O O . VAL A 1 178 ? -23.837 7.032 69.558 1.00 10.69 158 VAL A O 1
ATOM 1199 N N . ILE A 1 179 ? -24.830 9.032 69.838 1.00 12.34 159 ILE A N 1
ATOM 1200 C CA . ILE A 1 179 ? -24.436 9.533 68.521 1.00 13.71 159 ILE A CA 1
ATOM 1201 C C . ILE A 1 179 ? -22.919 9.547 68.356 1.00 12.91 159 ILE A C 1
ATOM 1202 O O . ILE A 1 179 ? -22.397 9.056 67.359 1.00 15.76 159 ILE A O 1
ATOM 1207 N N . ALA A 1 180 ? -22.218 10.112 69.334 1.00 14.29 160 ALA A N 1
ATOM 1208 C CA . ALA A 1 180 ? -20.763 10.232 69.273 1.00 16.08 160 ALA A CA 1
ATOM 1209 C C . ALA A 1 180 ? -20.091 8.863 69.243 1.00 16.96 160 ALA A C 1
ATOM 1210 O O . ALA A 1 180 ? -19.099 8.676 68.540 1.00 11.99 160 ALA A O 1
ATOM 1212 N N . GLU A 1 181 ? -20.617 7.916 70.018 1.00 11.75 161 GLU A N 1
ATOM 1213 C CA . GLU A 1 181 ? -20.056 6.562 70.043 1.00 16.51 161 GLU A CA 1
ATOM 1214 C C . GLU A 1 181 ? -20.103 5.917 68.656 1.00 16.57 161 GLU A C 1
ATOM 1215 O O . GLU A 1 181 ? -19.104 5.392 68.158 1.00 11.82 161 GLU A O 1
ATOM 1221 N N . ILE A 1 182 ? -21.268 5.969 68.031 1.00 11.25 162 ILE A N 1
ATOM 1222 C CA . ILE A 1 182 ? -21.434 5.397 66.699 1.00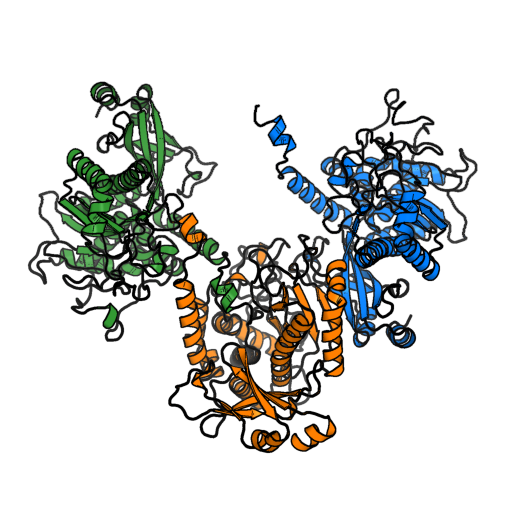 12.15 162 ILE A CA 1
ATOM 1223 C C . ILE A 1 182 ? -20.617 6.147 65.645 1.00 14.01 162 ILE A C 1
ATOM 1224 O O . ILE A 1 182 ? -19.985 5.535 64.773 1.00 11.97 162 ILE A O 1
ATOM 1229 N N . CYS A 1 183 ? -20.606 7.469 65.732 1.00 9.35 163 CYS A N 1
ATOM 1230 C CA . CYS A 1 183 ? -19.841 8.257 64.764 1.00 16.43 163 CYS A CA 1
ATOM 1231 C C . CYS A 1 183 ? -18.365 7.865 64.854 1.00 12.57 163 CYS A C 1
ATOM 1232 O O . CYS A 1 183 ? -17.730 7.581 63.843 1.00 13.29 163 CYS A O 1
ATOM 1235 N N . SER A 1 184 ? -17.832 7.818 66.071 1.00 12.83 164 SER A N 1
ATOM 1236 C CA . SER A 1 184 ? -16.448 7.388 66.274 1.00 14.78 164 SER A CA 1
ATOM 1237 C C . SER A 1 184 ? -16.144 5.981 65.740 1.00 13.37 164 SER A C 1
ATOM 1238 O O . SER A 1 184 ? -15.056 5.745 65.220 1.00 15.58 164 SER A O 1
ATOM 1241 N N . TYR A 1 185 ? -17.088 5.046 65.874 1.00 9.68 165 TYR A N 1
ATOM 1242 C CA . TYR A 1 185 ? -16.911 3.713 65.296 1.00 15.48 165 TYR A CA 1
ATOM 1243 C C . TYR A 1 185 ? -16.738 3.823 63.782 1.00 17.57 165 TYR A C 1
ATOM 1244 O O . TYR A 1 185 ? -15.899 3.134 63.186 1.00 14.70 165 TYR A O 1
ATOM 1253 N N . MET A 1 186 ? -17.548 4.675 63.161 1.00 8.69 166 MET A N 1
ATOM 1254 C CA . MET A 1 186 ? -17.492 4.860 61.712 1.00 11.72 166 MET A CA 1
ATOM 1255 C C . MET A 1 186 ? -16.185 5.511 61.263 1.00 12.75 166 MET A C 1
ATOM 1256 O O . MET A 1 186 ? -15.673 5.201 60.178 1.00 12.38 166 MET A O 1
ATOM 1261 N N . VAL A 1 187 ? -15.648 6.418 62.080 1.00 11.19 167 VAL A N 1
ATOM 1262 C CA . VAL A 1 187 ? -14.295 6.912 61.832 1.00 10.39 167 VAL A CA 1
ATOM 1263 C C . VAL A 1 187 ? -13.326 5.729 61.785 1.00 14.72 167 VAL A C 1
ATOM 1264 O O . VAL A 1 187 ? -12.620 5.527 60.794 1.00 17.77 167 VAL A O 1
ATOM 1268 N N . ASP A 1 188 ? -13.326 4.931 62.849 1.00 14.74 168 ASP A N 1
ATOM 1269 C CA . ASP A 1 188 ? -12.427 3.782 62.971 1.00 20.44 168 ASP A CA 1
ATOM 1270 C C . ASP A 1 188 ? -12.564 2.766 61.835 1.00 19.90 168 ASP A C 1
ATOM 1271 O O . ASP A 1 188 ? -11.577 2.167 61.419 1.00 16.16 168 ASP A O 1
ATOM 1276 N N . LEU A 1 189 ? -13.786 2.554 61.355 1.00 13.51 169 LEU A N 1
ATOM 1277 C CA . LEU A 1 189 ? -14.027 1.606 60.267 1.00 14.68 169 LEU A CA 1
ATOM 1278 C C . LEU A 1 189 ? -13.573 2.126 58.897 1.00 15.93 169 LEU A C 1
ATOM 1279 O O . LEU A 1 189 ? -13.558 1.381 57.916 1.00 14.29 169 LEU A O 1
ATOM 1284 N N . GLY A 1 190 ? -13.234 3.408 58.826 1.00 14.52 170 GLY A N 1
ATOM 1285 C CA . GLY A 1 190 ? -12.815 4.004 57.571 1.00 11.81 170 GLY A CA 1
ATOM 1286 C C . GLY A 1 190 ? -13.956 4.456 56.675 1.00 10.44 170 GLY A C 1
ATOM 1287 O O . GLY A 1 190 ? -13.755 4.650 55.485 1.00 15.56 170 GLY A O 1
ATOM 1288 N N . TRP A 1 191 ? -15.151 4.644 57.228 1.00 11.85 171 TRP A N 1
ATOM 1289 C CA . TRP A 1 191 ? -16.300 5.063 56.406 1.00 11.90 171 TRP A CA 1
ATOM 1290 C C . TRP A 1 191 ? -16.330 6.562 56.090 1.00 15.59 171 TRP A C 1
ATOM 1291 O O . TRP A 1 191 ? -17.111 7.012 55.245 1.00 11.47 171 TRP A O 1
ATOM 1302 N N . GLY A 1 192 ? -15.503 7.341 56.777 1.00 11.63 172 GLY A N 1
ATOM 1303 C CA . GLY A 1 192 ? -15.494 8.787 56.577 1.00 16.23 172 GLY A CA 1
ATOM 1304 C C . GLY A 1 192 ? -16.793 9.495 56.951 1.00 11.48 172 GLY A C 1
ATOM 1305 O O . GLY A 1 192 ? -17.398 10.175 56.119 1.00 15.38 172 GLY A O 1
ATOM 1306 N N . PRO A 1 193 ? -17.239 9.332 58.207 1.00 14.48 173 PRO A N 1
ATOM 1307 C CA . PRO A 1 193 ? -18.419 10.079 58.677 1.00 13.61 173 PRO A CA 1
ATOM 1308 C C . PRO A 1 193 ? -18.093 11.573 58.728 1.00 13.77 173 PRO A C 1
ATOM 1309 O O . PRO A 1 193 ? -16.936 11.907 58.984 1.00 12.29 173 PRO A O 1
ATOM 1313 N N . TYR A 1 194 ? -19.070 12.447 58.513 1.00 10.14 174 TYR A N 1
ATOM 1314 C CA . TYR A 1 194 ? -18.778 13.880 58.406 1.00 10.22 174 TYR A CA 1
ATOM 1315 C C . TYR A 1 194 ? -19.874 14.781 58.987 1.00 11.00 174 TYR A C 1
ATOM 1316 O O . TYR A 1 194 ? -19.687 15.988 59.104 1.00 14.29 174 TYR A O 1
ATOM 1325 N N . GLN A 1 195 ? -21.011 14.208 59.360 1.00 11.33 175 GLN A N 1
ATOM 1326 C CA . GLN A 1 195 ? -22.045 14.998 60.034 1.00 12.57 175 GLN A CA 1
ATOM 1327 C C . GLN A 1 195 ? -23.106 14.163 60.731 1.00 7.36 175 GLN A C 1
ATOM 1328 O O . GLN A 1 195 ? -23.480 13.081 60.275 1.00 11.98 175 GLN A O 1
ATOM 1334 N N . ASN A 1 196 ? -23.593 14.707 61.832 1.00 8.81 176 ASN A N 1
ATOM 1335 C CA . ASN A 1 196 ? -24.635 14.096 62.636 1.00 9.13 176 ASN A CA 1
ATOM 1336 C C . ASN A 1 196 ? -25.695 15.133 62.934 1.00 12.24 176 ASN A C 1
ATOM 1337 O O . ASN A 1 196 ? -25.388 16.195 63.489 1.00 11.38 176 ASN A O 1
ATOM 1342 N N . ASP A 1 197 ? -26.939 14.834 62.569 1.00 8.66 177 ASP A N 1
ATOM 1343 C CA . ASP A 1 197 ? -28.013 15.805 62.760 1.00 11.37 177 ASP A CA 1
ATOM 1344 C C . ASP A 1 197 ? -29.182 15.252 63.548 1.00 12.08 177 ASP A C 1
ATOM 1345 O O . ASP A 1 197 ? -29.500 14.067 63.462 1.00 10.25 177 ASP A O 1
ATOM 1350 N N . HIS A 1 198 ? -29.827 16.131 64.304 1.00 10.41 178 HIS A N 1
ATOM 1351 C CA . HIS A 1 198 ? -31.208 15.924 64.681 1.00 9.99 178 HIS A CA 1
ATOM 1352 C C . HIS A 1 198 ? -32.048 16.287 63.452 1.00 10.72 178 HIS A C 1
ATOM 1353 O O . HIS A 1 198 ? -31.935 17.393 62.922 1.00 10.25 178 HIS A O 1
ATOM 1360 N N . GLU A 1 199 ? -32.876 15.357 62.995 1.00 9.81 179 GLU A N 1
ATOM 1361 C CA . GLU A 1 199 ? -33.712 15.601 61.825 1.00 9.45 179 GLU A CA 1
ATOM 1362 C C . GLU A 1 199 ? -35.085 16.214 62.156 1.00 10.12 179 GLU A C 1
ATOM 1363 O O . GLU A 1 199 ? -35.341 16.636 63.285 1.00 9.36 179 GLU A O 1
ATOM 1369 N N . ASP A 1 200 ? -35.965 16.243 61.161 1.00 8.63 180 ASP A N 1
ATOM 1370 C CA . ASP A 1 200 ? -37.159 17.073 61.208 1.00 11.38 180 ASP A CA 1
ATOM 1371 C C . ASP A 1 200 ? -38.259 16.619 62.174 1.00 10.68 180 ASP A C 1
ATOM 1372 O O . ASP A 1 200 ? -39.044 17.433 62.641 1.00 12.39 180 ASP A O 1
ATOM 1377 N N . ALA A 1 201 ? -38.319 15.332 62.484 1.00 9.41 181 ALA A N 1
ATOM 1378 C CA . ALA A 1 201 ? -39.293 14.852 63.465 1.00 11.26 181 ALA A CA 1
ATOM 1379 C C . ALA A 1 201 ? -38.682 14.832 64.863 1.00 11.40 181 ALA A C 1
ATOM 1380 O O . ALA A 1 201 ? -37.487 14.577 65.019 1.00 10.22 181 ALA A O 1
ATOM 1382 N N . ASN A 1 202 ? -39.487 15.084 65.886 1.00 6.48 182 ASN A N 1
ATOM 1383 C CA . ASN A 1 202 ? -38.987 14.882 67.244 1.00 10.07 182 ASN A CA 1
ATOM 1384 C C . ASN A 1 202 ? -38.448 13.455 67.389 1.00 10.63 182 ASN A C 1
ATOM 1385 O O . ASN A 1 202 ? -39.070 12.506 66.926 1.00 6.34 182 ASN A O 1
ATOM 1390 N N . GLY A 1 203 ? -37.284 13.305 68.016 1.00 8.45 183 GLY A N 1
ATOM 1391 C CA . GLY A 1 203 ? -36.724 11.980 68.245 1.00 7.77 183 GLY A CA 1
ATOM 1392 C C . GLY A 1 203 ? -35.955 11.371 67.077 1.00 10.67 183 GLY A C 1
ATOM 1393 O O . GLY A 1 203 ? -35.465 10.235 67.172 1.00 8.17 183 GLY A O 1
ATOM 1394 N N . GLN A 1 204 ? -35.821 12.129 65.991 1.00 8.05 184 GLN A N 1
ATOM 1395 C CA . GLN A 1 204 ? -35.249 11.608 64.752 1.00 6.06 184 GLN A CA 1
ATOM 1396 C C . GLN A 1 204 ? -33.837 12.148 64.494 1.00 10.15 184 GLN A C 1
ATOM 1397 O O . GLN A 1 204 ? -33.563 13.343 64.722 1.00 10.43 184 GLN A O 1
ATOM 1403 N N . PHE A 1 205 ? -32.949 11.262 64.029 1.00 7.09 185 PHE A N 1
ATOM 1404 C CA . PHE A 1 205 ? -31.539 11.585 63.807 1.00 7.10 185 PHE A CA 1
ATOM 1405 C C . PHE A 1 205 ? -31.023 11.029 62.474 1.00 12.90 185 PHE A C 1
ATOM 1406 O O . PHE A 1 205 ? -31.681 10.206 61.826 1.00 10.85 185 PHE A O 1
ATOM 1414 N N A GLU A 1 206 ? -29.841 11.483 62.071 0.55 9.77 186 GLU A N 1
ATOM 1415 N N B GLU A 1 206 ? -29.837 11.484 62.087 0.45 9.78 186 GLU A N 1
ATOM 1416 C CA A GLU A 1 206 ? -29.194 10.985 60.861 0.55 11.01 186 GLU A CA 1
ATOM 1417 C CA B GLU A 1 206 ? -29.181 11.013 60.880 0.45 10.95 186 GLU A CA 1
ATOM 1418 C C A GLU A 1 206 ? -27.691 11.211 60.967 0.55 13.18 186 GLU A C 1
ATOM 1419 C C B GLU A 1 206 ? -27.679 11.178 61.057 0.45 13.13 186 GLU A C 1
ATOM 1420 O O A GLU A 1 206 ? -27.247 12.271 61.408 0.55 11.15 186 GLU A O 1
ATOM 1421 O O B GLU A 1 206 ? -27.221 12.162 61.638 0.45 10.97 186 GLU A O 1
ATOM 1432 N N . MET A 1 207 ? -26.918 10.205 60.572 1.00 8.82 187 MET A N 1
ATOM 1433 C CA . MET A 1 207 ? -25.467 10.267 60.632 1.00 11.56 187 MET A CA 1
ATOM 1434 C C . MET A 1 207 ? -24.943 9.911 59.237 1.00 11.33 187 MET A C 1
ATOM 1435 O O . MET A 1 207 ? -25.162 8.798 58.765 1.00 11.89 187 MET A O 1
ATOM 1440 N N . ASN A 1 208 ? -24.306 10.861 58.555 1.00 8.59 188 ASN A N 1
ATOM 1441 C CA . ASN A 1 208 ? -23.861 10.616 57.174 1.00 9.87 188 ASN A CA 1
ATOM 1442 C C . ASN A 1 208 ? -22.454 10.068 57.109 1.00 11.24 188 ASN A C 1
ATOM 1443 O O . ASN A 1 208 ? -21.641 10.365 57.980 1.00 14.36 188 ASN A O 1
ATOM 1448 N N . TRP A 1 209 ? -22.163 9.302 56.056 1.00 11.10 189 TRP A N 1
ATOM 1449 C CA . TRP A 1 209 ? -20.792 8.888 55.771 1.00 12.70 189 TRP A CA 1
ATOM 1450 C C . TRP A 1 209 ? -20.535 8.840 54.259 1.00 14.57 189 TRP A C 1
ATOM 1451 O O . TRP A 1 209 ? -21.469 8.955 53.467 1.00 12.12 189 TRP A O 1
ATOM 1462 N N . ASP A 1 210 ? -19.269 8.676 53.871 1.00 15.46 190 ASP A N 1
ATOM 1463 C CA . ASP A 1 210 ? -18.854 8.815 52.466 1.00 15.02 190 ASP A CA 1
ATOM 1464 C C . ASP A 1 210 ? -19.445 7.788 51.508 1.00 10.68 190 ASP A C 1
ATOM 1465 O O . ASP A 1 210 ? -19.484 6.607 51.816 1.00 14.82 190 ASP A O 1
ATOM 1470 N N . TYR A 1 211 ? -19.853 8.228 50.318 1.00 10.54 191 TYR A N 1
ATOM 1471 C CA . TYR A 1 211 ? -20.288 7.285 49.294 1.00 13.91 191 TYR A CA 1
ATOM 1472 C C . TYR A 1 211 ? -19.140 6.358 48.868 1.00 15.76 191 TYR A C 1
ATOM 1473 O O . TYR A 1 211 ? -17.972 6.610 49.165 1.00 11.94 191 TYR A O 1
ATOM 1482 N N . ALA A 1 212 ? -19.482 5.271 48.187 1.00 12.55 192 ALA A N 1
ATOM 1483 C CA . ALA A 1 212 ? -18.501 4.283 47.757 1.00 13.90 192 ALA A CA 1
ATOM 1484 C C . ALA A 1 212 ? -19.113 3.455 46.644 1.00 13.60 192 ALA A C 1
ATOM 1485 O O . ALA A 1 212 ? -20.277 3.645 46.292 1.00 14.56 192 ALA A O 1
ATOM 1487 N N . ASP A 1 213 ? -18.319 2.548 46.079 1.00 11.12 193 ASP A N 1
ATOM 1488 C CA . ASP A 1 213 ? -18.849 1.558 45.154 1.00 12.04 193 ASP A CA 1
ATOM 1489 C C . ASP A 1 213 ? -20.112 0.971 45.770 1.00 15.85 193 ASP A C 1
ATOM 1490 O O . ASP A 1 213 ? -20.148 0.697 46.977 1.00 14.78 193 ASP A O 1
ATOM 1495 N N . ALA A 1 214 ? -21.136 0.789 44.945 1.00 13.88 194 ALA A N 1
ATOM 1496 C CA . ALA A 1 214 ? -22.452 0.368 45.416 1.00 13.84 194 ALA A CA 1
ATOM 1497 C C . ALA A 1 214 ? -22.425 -0.842 46.357 1.00 13.42 194 ALA A C 1
ATOM 1498 O O . ALA A 1 214 ? -23.131 -0.859 47.363 1.00 12.63 194 ALA A O 1
ATOM 1500 N N . LEU A 1 215 ? -21.620 -1.853 46.040 1.00 10.37 195 LEU A N 1
ATOM 1501 C CA . LEU A 1 215 ? -21.572 -3.041 46.894 1.00 15.09 195 LEU A CA 1
ATOM 1502 C C . LEU A 1 215 ? -20.957 -2.717 48.268 1.00 13.53 195 LEU A C 1
ATOM 1503 O O . LEU A 1 215 ? -21.386 -3.257 49.291 1.00 12.48 195 LEU A O 1
ATOM 1508 N N . VAL A 1 216 ? -19.973 -1.822 48.298 1.00 12.33 196 VAL A N 1
ATOM 1509 C CA . VAL A 1 216 ? -19.380 -1.403 49.575 1.00 8.64 196 VAL A CA 1
ATOM 1510 C C . VAL A 1 216 ? -20.431 -0.697 50.429 1.00 11.51 196 VAL A C 1
ATOM 1511 O O . VAL A 1 216 ? -20.596 -1.015 51.613 1.00 11.04 196 VAL A O 1
ATOM 1515 N N . THR A 1 217 ? -21.144 0.247 49.814 1.00 11.93 197 THR A N 1
ATOM 1516 C CA . THR A 1 217 ? -22.165 1.011 50.517 1.00 12.46 197 THR A CA 1
ATOM 1517 C C . THR A 1 217 ? -23.295 0.108 51.015 1.00 7.46 197 THR A C 1
ATOM 1518 O O . THR A 1 217 ? -23.816 0.312 52.100 1.00 8.01 197 THR A O 1
ATOM 1522 N N . ALA A 1 218 ? -23.651 -0.896 50.220 1.00 9.89 198 ALA A N 1
ATOM 1523 C CA . ALA A 1 218 ? -24.733 -1.802 50.575 1.00 11.88 198 ALA A CA 1
ATOM 1524 C C . ALA A 1 218 ? -24.372 -2.646 51.803 1.00 11.64 198 ALA A C 1
ATOM 1525 O O . ALA A 1 218 ? -25.173 -2.777 52.727 1.00 12.30 198 ALA A O 1
ATOM 1527 N N . ASP A 1 219 ? -23.170 -3.223 51.808 1.00 10.45 199 ASP A N 1
ATOM 1528 C CA . ASP A 1 219 ? -22.688 -3.924 52.992 1.00 11.17 199 ASP A CA 1
ATOM 1529 C C . ASP A 1 219 ? -22.632 -2.968 54.191 1.00 9.79 199 ASP A C 1
ATOM 1530 O O . ASP A 1 219 ? -23.003 -3.334 55.310 1.00 8.36 199 ASP A O 1
ATOM 1535 N N . ARG A 1 220 ? -22.164 -1.741 53.974 1.00 10.32 200 ARG A N 1
ATOM 1536 C CA . ARG A 1 220 ? -22.068 -0.799 55.090 1.00 10.60 200 ARG A CA 1
ATOM 1537 C C . ARG A 1 220 ? -23.458 -0.464 55.615 1.00 10.30 200 ARG A C 1
ATOM 1538 O O . ARG A 1 220 ? -23.667 -0.371 56.816 1.00 9.95 200 ARG A O 1
ATOM 1546 N N . HIS A 1 221 ? -24.398 -0.296 54.688 1.00 11.02 201 HIS A N 1
ATOM 1547 C CA . HIS A 1 221 ? -25.773 0.064 54.996 1.00 9.03 201 HIS A CA 1
ATOM 1548 C C . HIS A 1 221 ? -26.381 -1.035 55.865 1.00 12.93 201 HIS A C 1
ATOM 1549 O O . HIS A 1 221 ? -26.974 -0.759 56.907 1.00 8.76 201 HIS A O 1
ATOM 1556 N N . ALA A 1 222 ? -26.216 -2.282 55.425 1.00 8.02 202 ALA A N 1
ATOM 1557 C CA . ALA A 1 222 ? -26.692 -3.433 56.182 1.00 10.99 202 ALA A CA 1
ATOM 1558 C C . ALA A 1 222 ? -26.065 -3.469 57.574 1.00 14.45 202 ALA A C 1
ATOM 1559 O O . ALA A 1 222 ? -26.761 -3.695 58.580 1.00 9.46 202 ALA A O 1
ATOM 1561 N N . PHE A 1 223 ? -24.753 -3.238 57.650 1.00 11.23 203 PHE A N 1
ATOM 1562 C CA . PHE A 1 223 ? -24.095 -3.241 58.955 1.00 8.98 203 PHE A CA 1
ATOM 1563 C C . PHE A 1 223 ? -24.520 -2.055 59.828 1.00 10.05 203 PHE A C 1
ATOM 1564 O O . PHE A 1 223 ? -24.791 -2.204 61.034 1.00 9.74 203 PHE A O 1
ATOM 1572 N N . PHE A 1 224 ? -24.580 -0.877 59.218 1.00 11.06 204 PHE A N 1
ATOM 1573 C CA . PHE A 1 224 ? -24.963 0.333 59.940 1.00 9.01 204 PHE A CA 1
ATOM 1574 C C . PHE A 1 224 ? -26.260 0.168 60.740 1.00 8.54 204 PHE A C 1
ATOM 1575 O O . PHE A 1 224 ? -26.320 0.565 61.893 1.00 6.86 204 PHE A O 1
ATOM 1583 N N . LYS A 1 225 ? -27.302 -0.384 60.119 1.00 8.57 205 LYS A N 1
ATOM 1584 C CA . LYS A 1 225 ? -28.585 -0.519 60.813 1.00 9.98 205 LYS A CA 1
ATOM 1585 C C . LYS A 1 225 ? -28.449 -1.401 62.044 1.00 12.33 205 LYS A C 1
ATOM 1586 O O . LYS A 1 225 ? -29.008 -1.094 63.101 1.00 10.55 205 LYS A O 1
ATOM 1592 N N . PHE A 1 226 ? -27.720 -2.503 61.891 1.00 8.75 206 PHE A N 1
ATOM 1593 C CA . PHE A 1 226 ? -27.450 -3.415 62.993 1.00 9.30 206 PHE A CA 1
ATOM 1594 C C . PHE A 1 226 ? -26.644 -2.697 64.090 1.00 13.86 206 PHE A C 1
ATOM 1595 O O . PHE A 1 226 ? -26.964 -2.781 65.288 1.00 10.90 206 PHE A O 1
ATOM 1603 N N . MET A 1 227 ? -25.620 -1.961 63.677 1.00 9.27 207 MET A N 1
ATOM 1604 C CA . MET A 1 227 ? -24.801 -1.214 64.624 1.00 8.87 207 MET A CA 1
ATOM 1605 C C . MET A 1 227 ? -25.626 -0.215 65.435 1.00 9.33 207 MET A C 1
ATOM 1606 O O . MET A 1 227 ? -25.526 -0.161 66.670 1.00 8.88 207 MET A O 1
ATOM 1611 N N . VAL A 1 228 ? -26.435 0.578 64.743 1.00 7.85 208 VAL A N 1
ATOM 1612 C CA . VAL A 1 228 ? -27.248 1.591 65.415 1.00 10.85 208 VAL A CA 1
ATOM 1613 C C . VAL A 1 228 ? -28.226 0.968 66.412 1.00 10.82 208 VAL A C 1
ATOM 1614 O O . VAL A 1 228 ? -28.380 1.454 67.541 1.00 9.27 208 VAL A O 1
ATOM 1618 N N . LYS A 1 229 ? -28.890 -0.109 65.994 1.00 9.82 209 LYS A N 1
ATOM 1619 C CA . LYS A 1 229 ? -29.824 -0.794 66.889 1.00 8.93 209 LYS A CA 1
ATOM 1620 C C . LYS A 1 229 ? -29.103 -1.394 68.085 1.00 9.87 209 LYS A C 1
ATOM 1621 O O . LYS A 1 229 ? -29.605 -1.335 69.207 1.00 9.77 209 LYS A O 1
ATOM 1627 N N . SER A 1 230 ? -27.935 -1.984 67.845 1.00 8.03 210 SER A N 1
ATOM 1628 C CA . SER A 1 230 ? -27.193 -2.663 68.909 1.00 7.30 210 SER A CA 1
ATOM 1629 C C . SER A 1 230 ? -26.704 -1.659 69.941 1.00 9.06 210 SER A C 1
ATOM 1630 O O . SER A 1 230 ? -26.813 -1.877 71.149 1.00 9.47 210 SER A O 1
ATOM 1633 N N . VAL A 1 231 ? -26.169 -0.545 69.463 1.00 8.60 211 VAL A N 1
ATOM 1634 C CA . VAL A 1 231 ? -25.642 0.466 70.362 1.00 9.22 211 VAL A CA 1
ATOM 1635 C C . VAL A 1 231 ? -26.753 1.168 71.144 1.00 10.28 211 VAL A C 1
ATOM 1636 O O . VAL A 1 231 ? -26.643 1.369 72.359 1.00 13.81 211 VAL A O 1
ATOM 1640 N N . ALA A 1 232 ? -27.817 1.554 70.454 1.00 8.72 212 ALA A N 1
ATOM 1641 C CA . ALA A 1 232 ? -28.966 2.143 71.133 1.00 8.10 212 ALA A CA 1
ATOM 1642 C C . ALA A 1 232 ? -29.411 1.229 72.273 1.00 11.26 212 ALA A C 1
ATOM 1643 O O . ALA A 1 232 ? -29.661 1.689 73.391 1.00 9.12 212 ALA A O 1
ATOM 1645 N N . GLU A 1 233 ? -29.495 -0.072 71.992 1.00 10.37 213 GLU A N 1
ATOM 1646 C CA . GLU A 1 233 ? -29.938 -1.032 73.006 1.00 10.82 213 GLU A CA 1
ATOM 1647 C C . GLU A 1 233 ? -28.973 -1.063 74.217 1.00 12.20 213 GLU A C 1
ATOM 1648 O O . GLU A 1 233 ? -29.408 -1.143 75.379 1.00 11.22 213 GLU A O 1
ATOM 1654 N N . ARG A 1 234 ? -27.673 -0.947 73.955 1.00 7.67 214 ARG A N 1
ATOM 1655 C CA . ARG A 1 234 ? -26.685 -0.882 75.032 1.00 12.26 214 ARG A CA 1
ATOM 1656 C C . ARG A 1 234 ? -26.869 0.361 75.918 1.00 14.34 214 ARG A C 1
ATOM 1657 O O . ARG A 1 234 ? -26.462 0.377 77.077 1.00 15.02 214 ARG A O 1
ATOM 1665 N N . HIS A 1 235 ? -27.495 1.395 75.374 1.00 9.84 215 HIS A N 1
ATOM 1666 C CA . HIS A 1 235 ? -27.729 2.622 76.120 1.00 8.73 215 HIS A CA 1
ATOM 1667 C C . HIS A 1 235 ? -29.121 2.660 76.745 1.00 15.14 215 HIS A C 1
ATOM 1668 O O . HIS A 1 235 ? -29.541 3.691 77.272 1.00 15.12 215 HIS A O 1
ATOM 1675 N N . GLY A 1 236 ? -29.847 1.549 76.668 1.00 10.92 216 GLY A N 1
ATOM 1676 C CA . GLY A 1 236 ? -31.200 1.504 77.198 1.00 16.05 216 GLY A CA 1
ATOM 1677 C C . GLY A 1 236 ? -32.210 2.196 76.299 1.00 16.79 216 GLY A C 1
ATOM 1678 O O . GLY A 1 236 ? -33.300 2.559 76.739 1.00 15.06 216 GLY A O 1
ATOM 1679 N N . LEU A 1 237 ? -31.846 2.374 75.032 1.00 11.96 217 LEU A N 1
ATOM 1680 C CA . LEU A 1 237 ? -32.717 3.010 74.053 1.00 11.55 217 LEU A CA 1
ATOM 1681 C C . LEU A 1 237 ? -33.071 1.973 72.995 1.00 14.69 217 LEU A C 1
ATOM 1682 O O . LEU A 1 237 ? -32.703 0.809 73.107 1.00 13.69 217 LEU A O 1
ATOM 1687 N N . ARG A 1 238 ? -33.769 2.415 71.956 1.00 11.69 218 ARG A N 1
ATOM 1688 C CA . ARG A 1 238 ? -34.120 1.556 70.833 1.00 9.14 218 ARG A CA 1
ATOM 1689 C C . ARG A 1 238 ? -34.115 2.421 69.577 1.00 9.45 218 ARG A C 1
ATOM 1690 O O . ARG A 1 238 ? -34.524 3.581 69.619 1.00 8.94 218 ARG A O 1
ATOM 1698 N N . ALA A 1 239 ? -33.632 1.872 68.469 1.00 10.49 219 ALA A N 1
ATOM 1699 C CA . ALA A 1 239 ? -33.628 2.612 67.212 1.00 9.70 219 ALA A CA 1
ATOM 1700 C C . ALA A 1 239 ? -34.591 1.962 66.245 1.00 8.22 219 ALA A C 1
ATOM 1701 O O . ALA A 1 239 ? -34.679 0.734 66.172 1.00 9.04 219 ALA A O 1
ATOM 1703 N N . THR A 1 240 ? -35.310 2.780 65.494 1.00 9.04 220 THR A N 1
ATOM 1704 C CA . THR A 1 240 ? -36.166 2.252 64.451 1.00 7.09 220 THR A CA 1
ATOM 1705 C C . THR A 1 240 ? -35.970 3.001 63.151 1.00 7.96 220 THR A C 1
ATOM 1706 O O . THR A 1 240 ? -35.861 4.238 63.138 1.00 8.32 220 THR A O 1
ATOM 1710 N N . PHE A 1 241 ? -35.935 2.230 62.068 1.00 6.10 221 PHE A N 1
ATOM 1711 C CA . PHE A 1 241 ? -35.869 2.752 60.716 1.00 10.68 221 PHE A CA 1
ATOM 1712 C C . PHE A 1 241 ? -37.237 2.697 60.017 1.00 7.55 221 PHE A C 1
ATOM 1713 O O . PHE A 1 241 ? -37.341 2.889 58.813 1.00 10.31 221 PHE A O 1
ATOM 1721 N N . MET A 1 242 ? -38.277 2.466 60.802 1.00 8.93 222 MET A N 1
ATOM 1722 C CA . MET A 1 242 ? -39.648 2.400 60.295 1.00 9.48 222 MET A CA 1
ATOM 1723 C C . MET A 1 242 ? -39.981 3.644 59.462 1.00 8.88 222 MET A C 1
ATOM 1724 O O . MET A 1 242 ? -39.650 4.755 59.856 1.00 5.34 222 MET A O 1
ATOM 1729 N N . PRO A 1 243 ? -40.638 3.456 58.306 1.00 7.16 223 PRO A N 1
ATOM 1730 C CA . PRO A 1 243 ? -40.926 4.613 57.444 1.00 7.02 223 PRO A CA 1
ATOM 1731 C C . PRO A 1 243 ? -41.784 5.694 58.102 1.00 9.40 223 PRO A C 1
ATOM 1732 O O . PRO A 1 243 ? -41.496 6.874 57.910 1.00 11.75 223 PRO A O 1
ATOM 1736 N N . LYS A 1 244 ? -42.809 5.311 58.853 1.00 8.18 224 LYS A N 1
ATOM 1737 C CA . LYS A 1 244 ? -43.714 6.301 59.436 1.00 9.63 224 LYS A CA 1
ATOM 1738 C C . LYS A 1 244 ? -44.163 5.812 60.800 1.00 12.11 224 LYS A C 1
ATOM 1739 O O . LYS A 1 244 ? -45.268 5.292 60.942 1.00 10.22 224 LYS A O 1
ATOM 1745 N N . PRO A 1 245 ? -43.287 5.959 61.804 1.00 12.37 225 PRO A N 1
ATOM 1746 C CA . PRO A 1 245 ? -43.522 5.478 63.166 1.00 9.38 225 PRO A CA 1
ATOM 1747 C C . PRO A 1 245 ? -44.502 6.355 63.931 1.00 14.05 225 PRO A C 1
ATOM 1748 O O . PRO A 1 245 ? -45.091 5.872 64.892 1.00 16.42 225 PRO A O 1
ATOM 1752 N N . PHE A 1 246 ? -44.678 7.610 63.518 1.00 13.13 226 PHE A N 1
ATOM 1753 C CA . PHE A 1 246 ? -45.602 8.521 64.199 1.00 15.02 226 PHE A CA 1
ATOM 1754 C C . PHE A 1 246 ? -46.478 9.268 63.206 1.00 18.53 226 PHE A C 1
ATOM 1755 O O . PHE A 1 246 ? -45.987 9.844 62.227 1.00 17.70 226 PHE A O 1
ATOM 1763 N N . ALA A 1 247 ? -47.783 9.256 63.464 1.00 19.54 227 ALA A N 1
ATOM 1764 C CA . ALA A 1 247 ? -48.764 9.707 62.476 1.00 18.11 227 ALA A CA 1
ATOM 1765 C C . ALA A 1 247 ? -48.552 11.137 61.991 1.00 22.52 227 ALA A C 1
ATOM 1766 O O . ALA A 1 247 ? -48.697 11.417 60.803 1.00 23.65 227 ALA A O 1
ATOM 1768 N N . HIS A 1 248 ? -48.211 12.045 62.900 1.00 20.33 228 HIS A N 1
ATOM 1769 C CA . HIS A 1 248 ? -48.176 13.459 62.536 1.00 22.50 228 HIS A CA 1
ATOM 1770 C C . HIS A 1 248 ? -46.761 14.027 62.407 1.00 18.93 228 HIS A C 1
ATOM 1771 O O . HIS A 1 248 ? -46.574 15.232 62.261 1.00 17.78 228 HIS A O 1
ATOM 1778 N N . LEU A 1 249 ? -45.770 13.147 62.446 1.00 15.04 229 LEU A N 1
ATOM 1779 C CA . LEU A 1 249 ? -44.376 13.563 62.340 1.00 12.10 229 LEU A CA 1
ATOM 1780 C C . LEU A 1 249 ? -43.782 13.097 61.014 1.00 12.17 229 LEU A C 1
ATOM 1781 O O . LEU A 1 249 ? -44.213 12.112 60.439 1.00 9.96 229 LEU A O 1
ATOM 1786 N N . THR A 1 250 ? -42.778 13.815 60.545 1.00 12.37 230 THR A N 1
ATOM 1787 C CA . THR A 1 250 ? -41.993 13.401 59.396 1.00 13.34 230 THR A CA 1
ATOM 1788 C C . THR A 1 250 ? -41.525 11.932 59.537 1.00 10.23 230 THR A C 1
ATOM 1789 O O . THR A 1 250 ? -41.288 11.453 60.647 1.00 9.54 230 THR A O 1
ATOM 1793 N N . GLY A 1 251 ? -41.424 11.226 58.412 1.00 7.79 231 GLY A N 1
ATOM 1794 C CA . GLY A 1 251 ? -41.034 9.820 58.415 1.00 7.87 231 GLY A CA 1
ATOM 1795 C C . GLY A 1 251 ? -39.549 9.604 58.162 1.00 9.53 231 GLY A C 1
ATOM 1796 O O . GLY A 1 251 ? -38.799 10.563 57.946 1.00 9.53 231 GLY A O 1
ATOM 1797 N N . ASN A 1 252 ? -39.123 8.347 58.203 1.00 8.00 232 ASN A N 1
ATOM 1798 C CA . ASN A 1 252 ? -37.734 7.980 57.942 1.00 8.66 232 ASN A CA 1
ATOM 1799 C C . ASN A 1 252 ? -37.484 7.787 56.452 1.00 7.54 232 ASN A C 1
ATOM 1800 O O . ASN A 1 252 ? -37.900 6.774 55.872 1.00 8.61 232 ASN A O 1
ATOM 1805 N N . GLY A 1 253 ? -36.775 8.726 55.839 1.00 10.53 233 GLY A N 1
ATOM 1806 C CA . GLY A 1 253 ? -36.326 8.518 54.471 1.00 10.09 233 GLY A CA 1
ATOM 1807 C C . GLY A 1 253 ? -35.034 7.726 54.445 1.00 12.67 233 GLY A C 1
ATOM 1808 O O . GLY A 1 253 ? -34.391 7.522 55.488 1.00 12.90 233 GLY A O 1
ATOM 1809 N N . CYS A 1 254 ? -34.672 7.239 53.262 1.00 12.15 234 CYS A N 1
ATOM 1810 C CA . CYS A 1 254 ? -33.314 6.762 53.007 1.00 10.21 234 CYS A CA 1
ATOM 1811 C C . CYS A 1 254 ? -32.901 7.388 51.683 1.00 12.24 234 CYS A C 1
ATOM 1812 O O . CYS A 1 254 ? -32.911 6.734 50.635 1.00 12.17 234 CYS A O 1
ATOM 1815 N N . HIS A 1 255 ? -32.569 8.674 51.733 1.00 11.81 235 HIS A N 1
ATOM 1816 C CA . HIS A 1 255 ? -32.226 9.409 50.525 1.00 17.95 235 HIS A CA 1
ATOM 1817 C C . HIS A 1 255 ? -30.925 8.884 49.947 1.00 11.86 235 HIS A C 1
ATOM 1818 O O . HIS A 1 255 ? -29.917 8.782 50.642 1.00 13.27 235 HIS A O 1
ATOM 1825 N N . THR A 1 256 ? -30.955 8.562 48.663 1.00 12.42 236 THR A N 1
ATOM 1826 C CA . THR A 1 256 ? -29.857 7.840 48.053 1.00 15.02 236 THR A CA 1
ATOM 1827 C C . THR A 1 256 ? -29.210 8.701 46.974 1.00 10.45 236 THR A C 1
ATOM 1828 O O . THR A 1 256 ? -29.866 9.124 46.015 1.00 11.39 236 THR A O 1
ATOM 1832 N N . HIS A 1 257 ? -27.925 8.973 47.161 1.00 12.74 237 HIS A N 1
ATOM 1833 C CA . HIS A 1 257 ? -27.160 9.797 46.241 1.00 11.94 237 HIS A CA 1
ATOM 1834 C C . HIS A 1 257 ? -26.390 8.905 45.288 1.00 11.65 237 HIS A C 1
ATOM 1835 O O . HIS A 1 257 ? -25.741 7.939 45.710 1.00 10.86 237 HIS A O 1
ATOM 1842 N N . LEU A 1 258 ? -26.469 9.236 44.002 1.00 11.86 238 LEU A N 1
ATOM 1843 C CA . LEU A 1 258 ? -26.102 8.295 42.946 1.00 13.48 238 LEU A CA 1
ATOM 1844 C C . LEU A 1 258 ? -25.249 8.937 41.853 1.00 16.30 238 LEU A C 1
ATOM 1845 O O . LEU A 1 258 ? -25.507 10.065 41.442 1.00 11.21 238 LEU A O 1
ATOM 1850 N N . SER A 1 259 ? -24.242 8.205 41.382 1.00 14.51 239 SER A N 1
ATOM 1851 C CA . SER A 1 259 ? -23.477 8.621 40.205 1.00 16.40 239 SER A CA 1
ATOM 1852 C C . SER A 1 259 ? -22.849 7.383 39.581 1.00 16.56 239 SER A C 1
ATOM 1853 O O . SER A 1 259 ? -22.716 6.358 40.247 1.00 16.37 239 SER A O 1
ATOM 1856 N N . MET A 1 260 ? -22.484 7.474 38.305 1.00 19.28 240 MET A N 1
ATOM 1857 C CA . MET A 1 260 ? -21.914 6.343 37.575 1.00 15.93 240 MET A CA 1
ATOM 1858 C C . MET A 1 260 ? -20.517 6.721 37.103 1.00 22.94 240 MET A C 1
ATOM 1859 O O . MET A 1 260 ? -20.325 7.800 36.539 1.00 21.16 240 MET A O 1
ATOM 1864 N N . TRP A 1 261 ? -19.550 5.835 37.331 1.00 16.63 241 TRP A N 1
ATOM 1865 C CA . TRP A 1 261 ? -18.148 6.128 37.036 1.00 17.97 241 TRP A CA 1
ATOM 1866 C C . TRP A 1 261 ? -17.534 5.137 36.042 1.00 23.45 241 TRP A C 1
ATOM 1867 O O . TRP A 1 261 ? -17.954 3.981 35.958 1.00 16.67 241 TRP A O 1
ATOM 1878 N N . THR A 1 262 ? -16.540 5.599 35.283 1.00 19.56 242 THR A N 1
ATOM 1879 C CA . THR A 1 262 ? -15.737 4.701 34.464 1.00 18.87 242 THR A CA 1
ATOM 1880 C C . THR A 1 262 ? -14.667 4.052 35.341 1.00 19.25 242 THR A C 1
ATOM 1881 O O . THR A 1 262 ? -14.356 4.546 36.427 1.00 23.20 242 THR A O 1
ATOM 1885 N N . ALA A 1 263 ? -14.100 2.941 34.884 1.00 27.46 243 ALA A N 1
ATOM 1886 C CA . ALA A 1 263 ? -13.025 2.292 35.633 1.00 20.61 243 ALA A CA 1
ATOM 1887 C C . ALA A 1 263 ? -11.801 3.201 35.743 1.00 26.54 243 ALA A C 1
ATOM 1888 O O . ALA A 1 263 ? -11.018 3.089 36.685 1.00 33.17 243 ALA A O 1
ATOM 1890 N N . ALA A 1 264 ? -11.647 4.106 34.782 1.00 25.83 244 ALA A N 1
ATOM 1891 C CA . ALA A 1 264 ? -10.542 5.062 34.795 1.00 31.15 244 ALA A CA 1
ATOM 1892 C C . ALA A 1 264 ? -10.731 6.164 35.842 1.00 32.87 244 ALA A C 1
ATOM 1893 O O . ALA A 1 264 ? -9.787 6.889 36.166 1.00 34.09 244 ALA A O 1
ATOM 1895 N N . GLY A 1 265 ? -11.952 6.296 36.358 1.00 29.83 245 GLY A N 1
ATOM 1896 C CA . GLY A 1 265 ? -12.205 7.187 37.477 1.00 25.21 245 GLY A CA 1
ATOM 1897 C C . GLY A 1 265 ? -12.889 8.487 37.104 1.00 29.11 245 GLY A C 1
ATOM 1898 O O . GLY A 1 265 ? -12.773 9.487 37.801 1.00 24.78 245 GLY A O 1
ATOM 1899 N N . ASP A 1 266 ? -13.625 8.473 36.003 1.00 22.96 246 ASP A N 1
ATOM 1900 C CA . ASP A 1 266 ? -14.347 9.662 35.580 1.00 26.44 246 ASP A CA 1
ATOM 1901 C C . ASP A 1 266 ? -15.820 9.509 35.951 1.00 25.40 246 ASP A C 1
ATOM 1902 O O . ASP A 1 266 ? -16.395 8.442 35.754 1.00 20.45 246 ASP A O 1
ATOM 1907 N N . ASN A 1 267 ? -16.417 10.567 36.500 1.00 23.31 247 ASN A N 1
ATOM 1908 C CA . ASN A 1 267 ? -17.834 10.556 36.855 1.00 21.54 247 ASN A CA 1
ATOM 1909 C C . ASN A 1 267 ? -18.677 10.901 35.646 1.00 23.88 247 ASN A C 1
ATOM 1910 O O . ASN A 1 267 ? -18.722 12.049 35.207 1.00 25.79 247 ASN A O 1
ATOM 1915 N N . LEU A 1 268 ? -19.360 9.895 35.120 1.00 17.95 248 LEU A N 1
ATOM 1916 C CA . LEU A 1 268 ? -20.139 10.040 33.902 1.00 21.36 248 LEU A CA 1
ATOM 1917 C C . LEU A 1 268 ? -21.303 11.008 34.027 1.00 23.26 248 LEU A C 1
ATOM 1918 O O . LEU A 1 268 ? -21.812 11.484 33.009 1.00 19.04 248 LEU A O 1
ATOM 1923 N N . PHE A 1 269 ? -21.746 11.278 35.257 1.00 17.02 249 PHE A N 1
ATOM 1924 C CA . PHE A 1 269 ? -22.843 12.230 35.473 1.00 17.00 249 PHE A CA 1
ATOM 1925 C C . PHE A 1 269 ? -22.376 13.674 35.377 1.00 19.96 249 PHE A C 1
ATOM 1926 O O . PHE A 1 269 ? -23.182 14.589 35.193 1.00 21.30 249 PHE A O 1
ATOM 1934 N N . GLU A 1 270 ? -21.077 13.886 35.541 1.00 19.14 250 GLU A N 1
ATOM 1935 C CA . GLU A 1 270 ? -20.525 15.233 35.507 1.00 22.42 250 GLU A CA 1
ATOM 1936 C C . GLU A 1 270 ? -20.592 15.744 34.064 1.00 28.62 250 GLU A C 1
ATOM 1937 O O . GLU A 1 270 ? -20.127 15.069 33.144 1.00 22.21 250 GLU A O 1
ATOM 1943 N N . GLY A 1 271 ? -21.193 16.910 33.846 1.00 22.34 251 GLY A N 1
ATOM 1944 C CA . GLY A 1 271 ? -21.368 17.376 32.477 1.00 29.77 251 GLY A CA 1
ATOM 1945 C C . GLY A 1 271 ? -21.645 18.856 32.276 1.00 31.11 251 GLY A C 1
ATOM 1946 O O . GLY A 1 271 ? -21.649 19.640 33.231 1.00 31.05 251 GLY A O 1
ATOM 1947 N N . ASP A 1 272 ? -21.896 19.220 31.020 1.00 26.74 252 ASP A N 1
ATOM 1948 C CA . ASP A 1 272 ? -22.099 20.608 30.609 1.00 36.37 252 ASP A CA 1
ATOM 1949 C C . ASP A 1 272 ? -23.569 20.954 30.393 1.00 33.51 252 ASP A C 1
ATOM 1950 O O . ASP A 1 272 ? -23.889 22.013 29.861 1.00 38.45 252 ASP A O 1
ATOM 1955 N N . GLY A 1 273 ? -24.464 20.063 30.796 1.00 26.67 253 GLY A N 1
ATOM 1956 C CA . GLY A 1 273 ? -25.887 20.330 30.695 1.00 26.00 253 GLY A CA 1
ATOM 1957 C C . GLY A 1 273 ? -26.369 21.151 31.879 1.00 24.65 253 GLY A C 1
ATOM 1958 O O . GLY A 1 273 ? -25.567 21.604 32.702 1.00 22.93 253 GLY A O 1
ATOM 1959 N N . GLU A 1 274 ? -27.681 21.349 31.965 1.00 25.34 254 GLU A N 1
ATOM 1960 C CA . GLU A 1 274 ? -28.263 22.080 33.081 1.00 32.12 254 GLU A CA 1
ATOM 1961 C C . GLU A 1 274 ? -27.769 21.536 34.429 1.00 26.05 254 GLU A C 1
ATOM 1962 O O . GLU A 1 274 ? -27.644 20.325 34.614 1.00 22.70 254 GLU A O 1
ATOM 1968 N N . LEU A 1 275 ? -27.464 22.442 35.352 1.00 27.54 255 LEU A N 1
ATOM 1969 C CA . LEU A 1 275 ? -27.059 22.072 36.710 1.00 26.60 255 LEU A CA 1
ATOM 1970 C C . LEU A 1 275 ? -25.802 21.198 36.773 1.00 23.96 255 LEU A C 1
ATOM 1971 O O . LEU A 1 275 ? -25.543 20.554 37.782 1.00 26.15 255 LEU A O 1
ATOM 1976 N N . GLY A 1 276 ? -25.013 21.187 35.705 1.00 26.63 256 GLY A N 1
ATOM 1977 C CA . GLY A 1 276 ? -23.763 20.450 35.712 1.00 18.91 256 GLY A CA 1
ATOM 1978 C C . GLY A 1 276 ? -23.911 18.954 35.492 1.00 18.02 256 GLY A C 1
ATOM 1979 O O . GLY A 1 276 ? -23.036 18.178 35.865 1.00 20.85 256 GLY A O 1
ATOM 1980 N N . LEU A 1 277 ? -25.024 18.544 34.896 1.00 16.75 257 LEU A N 1
ATOM 1981 C CA . LEU A 1 277 ? -25.258 17.132 34.618 1.00 18.47 257 LEU A CA 1
ATOM 1982 C C . LEU A 1 277 ? -25.025 16.826 33.139 1.00 22.56 257 LEU A C 1
ATOM 1983 O O . LEU A 1 277 ? -25.226 17.684 32.275 1.00 26.82 257 LEU A O 1
ATOM 1988 N N . SER A 1 278 ? -24.603 15.599 32.858 1.00 23.69 258 SER A N 1
ATOM 1989 C CA . SER A 1 278 ? -24.395 15.128 31.492 1.00 17.98 258 SER A CA 1
ATOM 1990 C C . SER A 1 278 ? -25.676 14.533 30.920 1.00 21.22 258 SER A C 1
ATOM 1991 O O . SER A 1 278 ? -26.645 14.306 31.657 1.00 22.32 258 SER A O 1
ATOM 1994 N N . PRO A 1 279 ? -25.699 14.289 29.597 1.00 24.54 259 PRO A N 1
ATOM 1995 C CA . PRO A 1 279 ? -26.826 13.575 28.986 1.00 22.31 259 PRO A CA 1
ATOM 1996 C C . PRO A 1 279 ? -27.003 12.173 29.577 1.00 20.22 259 PRO A C 1
ATOM 1997 O O . PRO A 1 279 ? -28.127 11.695 29.707 1.00 20.49 259 PRO A O 1
ATOM 2001 N N . THR A 1 280 ? -25.897 11.522 29.912 1.00 19.35 260 THR A N 1
ATOM 2002 C CA . THR A 1 280 ? -25.935 10.231 30.592 1.00 22.55 260 THR A CA 1
ATOM 2003 C C . THR A 1 280 ? -26.687 10.351 31.925 1.00 27.15 260 THR A C 1
ATOM 2004 O O . THR A 1 280 ? -27.538 9.521 32.254 1.00 20.26 260 THR A O 1
ATOM 2008 N N . ALA A 1 281 ? -26.380 11.400 32.682 1.00 18.07 261 ALA A N 1
ATOM 2009 C CA . ALA A 1 281 ? -27.090 11.648 33.926 1.00 18.12 261 ALA A CA 1
ATOM 2010 C C . ALA A 1 281 ? -28.588 11.820 33.671 1.00 19.35 261 ALA A C 1
ATOM 2011 O O . ALA A 1 281 ? -29.416 11.243 34.378 1.00 12.32 261 ALA A O 1
ATOM 2013 N N . TYR A 1 282 ? -28.948 12.598 32.653 1.00 17.31 262 TYR A N 1
ATOM 2014 C CA . TYR A 1 282 ? -30.369 12.866 32.423 1.00 17.85 262 TYR A CA 1
ATOM 2015 C C . TYR A 1 282 ? -31.112 11.647 31.909 1.00 14.17 262 TYR A C 1
ATOM 2016 O O . TYR A 1 282 ? -32.295 11.473 32.193 1.00 14.46 262 TYR A O 1
ATOM 2025 N N . ALA A 1 283 ? -30.411 10.806 31.156 1.00 18.72 263 ALA A N 1
ATOM 2026 C CA . ALA A 1 283 ? -30.985 9.560 30.677 1.00 22.35 263 ALA A CA 1
ATOM 2027 C C . ALA A 1 283 ? -31.217 8.593 31.846 1.00 20.36 263 ALA A C 1
ATOM 2028 O O . ALA A 1 283 ? -32.268 7.950 31.931 1.00 19.93 263 ALA A O 1
ATOM 2030 N N . PHE A 1 284 ? -30.229 8.495 32.733 1.00 14.15 264 PHE A N 1
ATOM 2031 C CA . PHE A 1 284 ? -30.344 7.656 33.930 1.00 13.75 264 PHE A CA 1
ATOM 2032 C C . PHE A 1 284 ? -31.559 8.120 34.728 1.00 16.98 264 PHE A C 1
ATOM 2033 O O . PHE A 1 284 ? -32.394 7.317 35.152 1.00 18.18 264 PHE A O 1
ATOM 2041 N N . LEU A 1 285 ? -31.672 9.432 34.902 1.00 17.35 265 LEU A N 1
ATOM 2042 C CA . LEU A 1 285 ? -32.844 10.016 35.535 1.00 17.06 265 LEU A CA 1
ATOM 2043 C C . LEU A 1 285 ? -34.111 9.684 34.747 1.00 17.79 265 LEU A C 1
ATOM 2044 O O . LEU A 1 285 ? -35.165 9.401 35.327 1.00 14.92 265 LEU A O 1
ATOM 2049 N N . GLY A 1 286 ? -34.019 9.731 33.421 1.00 16.89 266 GLY A N 1
ATOM 2050 C CA . GLY A 1 286 ? -35.170 9.419 32.598 1.00 14.12 266 GLY A CA 1
ATOM 2051 C C . GLY A 1 286 ? -35.686 8.025 32.920 1.00 14.70 266 GLY A C 1
ATOM 2052 O O . GLY A 1 286 ? -36.889 7.782 32.911 1.00 13.82 266 GLY A O 1
ATOM 2053 N N . GLY A 1 287 ? -34.766 7.114 33.220 1.00 15.05 267 GLY A N 1
ATOM 2054 C CA . GLY A 1 287 ? -35.123 5.760 33.623 1.00 16.07 267 GLY A CA 1
ATOM 2055 C C . GLY A 1 287 ? -35.768 5.689 34.997 1.00 14.49 267 GLY A C 1
ATOM 2056 O O . GLY A 1 287 ? -36.684 4.899 35.225 1.00 13.40 267 GLY A O 1
ATOM 2057 N N . LEU A 1 288 ? -35.275 6.503 35.924 1.00 12.04 268 LEU A N 1
ATOM 2058 C CA . LEU A 1 288 ? -35.864 6.576 37.266 1.00 19.77 268 LEU A CA 1
ATOM 2059 C C . LEU A 1 288 ? -37.302 7.052 37.148 1.00 17.43 268 LEU A C 1
ATOM 2060 O O . LEU A 1 288 ? -38.216 6.502 37.766 1.00 15.45 268 LEU A O 1
ATOM 2065 N N . ILE A 1 289 ? -37.497 8.079 36.331 1.00 15.90 269 ILE A N 1
ATOM 2066 C CA . ILE A 1 289 ? -38.817 8.651 36.130 1.00 17.71 269 ILE A CA 1
ATOM 2067 C C . ILE A 1 289 ? -39.734 7.656 35.423 1.00 14.87 269 ILE A C 1
ATOM 2068 O O . ILE A 1 289 ? -40.853 7.393 35.876 1.00 21.76 269 ILE A O 1
ATOM 2073 N N . GLY A 1 290 ? -39.257 7.100 34.318 1.00 16.60 270 GLY A N 1
ATOM 2074 C CA . GLY A 1 290 ? -40.029 6.134 33.547 1.00 19.76 270 GLY A CA 1
ATOM 2075 C C . GLY A 1 290 ? -40.437 4.882 34.317 1.00 20.06 270 GLY A C 1
ATOM 2076 O O . GLY A 1 290 ? -41.486 4.298 34.047 1.00 18.71 270 GLY A O 1
ATOM 2077 N N . HIS A 1 291 ? -39.619 4.471 35.282 1.00 17.46 271 HIS A N 1
ATOM 2078 C CA . HIS A 1 291 ? -39.874 3.226 36.021 1.00 14.22 271 HIS A CA 1
ATOM 2079 C C . HIS A 1 291 ? -40.313 3.474 37.471 1.00 16.80 271 HIS A C 1
ATOM 2080 O O . HIS A 1 291 ? -40.279 2.564 38.306 1.00 15.94 271 HIS A O 1
ATOM 2087 N N . ALA A 1 292 ? -40.738 4.699 37.755 1.00 13.57 272 ALA A N 1
ATOM 2088 C CA . ALA A 1 292 ? -40.955 5.133 39.128 1.00 14.29 272 ALA A CA 1
ATOM 2089 C C . ALA A 1 292 ? -42.002 4.292 39.836 1.00 12.86 272 ALA A C 1
ATOM 2090 O O . ALA A 1 292 ? -41.863 3.993 41.023 1.00 15.10 272 ALA A O 1
ATOM 2092 N N . LYS A 1 293 ? -43.051 3.901 39.123 1.00 10.89 273 LYS A N 1
ATOM 2093 C CA . LYS A 1 293 ? -44.144 3.203 39.788 1.00 18.53 273 LYS A CA 1
ATOM 2094 C C . LYS A 1 293 ? -43.690 1.843 40.317 1.00 15.42 273 LYS A C 1
ATOM 2095 O O . LYS A 1 293 ? -43.966 1.497 41.460 1.00 17.48 273 LYS A O 1
ATOM 2101 N N . GLY A 1 294 ? -42.978 1.087 39.489 1.00 13.31 274 GLY A N 1
ATOM 2102 C CA . GLY A 1 294 ? -42.482 -0.216 39.884 1.00 14.97 274 GLY A CA 1
ATOM 2103 C C . GLY A 1 294 ? -41.358 -0.097 40.894 1.00 16.23 274 GLY A C 1
ATOM 2104 O O . GLY A 1 294 ? -41.232 -0.906 41.808 1.00 14.01 274 GLY A O 1
ATOM 2105 N N . LEU A 1 295 ? -40.543 0.934 40.731 1.00 11.53 275 LEU A N 1
ATOM 2106 C CA . LEU A 1 295 ? -39.426 1.172 41.632 1.00 14.25 275 LEU A CA 1
ATOM 2107 C C . LEU A 1 295 ? -39.934 1.439 43.054 1.00 12.73 275 LEU A C 1
ATOM 2108 O O . LEU A 1 295 ? -39.289 1.067 44.031 1.00 10.36 275 LEU A O 1
ATOM 2113 N N . THR A 1 296 ? -41.092 2.086 43.164 1.00 11.18 276 THR A N 1
ATOM 2114 C CA . THR A 1 296 ? -41.712 2.352 44.468 1.00 13.29 276 THR A CA 1
ATOM 2115 C C . THR A 1 296 ? -41.937 1.050 45.258 1.00 13.26 276 THR A C 1
ATOM 2116 O O . THR A 1 296 ? -41.717 1.004 46.468 1.00 14.79 276 THR A O 1
ATOM 2120 N N . ALA A 1 297 ? -42.362 -0.012 44.581 1.00 12.89 277 ALA A N 1
ATOM 2121 C CA . ALA A 1 297 ? -42.591 -1.279 45.266 1.00 10.27 277 ALA A CA 1
ATOM 2122 C C . ALA A 1 297 ? -41.361 -1.731 46.039 1.00 11.57 277 ALA A C 1
ATOM 2123 O O . ALA A 1 297 ? -41.476 -2.228 47.156 1.00 10.89 277 ALA A O 1
ATOM 2125 N N . VAL A 1 298 ? -40.190 -1.560 45.436 1.00 9.03 278 VAL A N 1
ATOM 2126 C CA . VAL A 1 298 ? -38.944 -2.041 46.017 1.00 9.79 278 VAL A CA 1
ATOM 2127 C C . VAL A 1 298 ? -38.343 -1.082 47.049 1.00 10.79 278 VAL A C 1
ATOM 2128 O O . VAL A 1 298 ? -37.898 -1.515 48.115 1.00 10.75 278 VAL A O 1
ATOM 2132 N N . VAL A 1 299 ? -38.307 0.214 46.740 1.00 8.81 279 VAL A N 1
ATOM 2133 C CA . VAL A 1 299 ? -37.722 1.174 47.685 1.00 7.61 279 VAL A CA 1
ATOM 2134 C C . VAL A 1 299 ? -38.703 1.671 48.759 1.00 9.60 279 VAL A C 1
ATOM 2135 O O . VAL A 1 299 ? -38.296 2.335 49.711 1.00 9.84 279 VAL A O 1
ATOM 2139 N N . ASN A 1 300 ? -39.982 1.344 48.596 1.00 7.09 280 ASN A N 1
ATOM 2140 C CA . ASN A 1 300 ? -41.008 1.588 49.610 1.00 10.09 280 ASN A CA 1
ATOM 2141 C C . ASN A 1 300 ? -41.771 0.281 49.887 1.00 9.37 280 ASN A C 1
ATOM 2142 O O . ASN A 1 300 ? -42.946 0.141 49.558 1.00 10.31 280 ASN A O 1
ATOM 2147 N N . PRO A 1 301 ? -41.084 -0.679 50.512 1.00 8.73 281 PRO A N 1
ATOM 2148 C CA . PRO A 1 301 ? -41.473 -2.090 50.464 1.00 9.35 281 PRO A CA 1
ATOM 2149 C C . PRO A 1 301 ? -42.483 -2.526 51.529 1.00 10.67 281 PRO A C 1
ATOM 2150 O O . PRO A 1 301 ? -42.763 -3.723 51.610 1.00 12.64 281 PRO A O 1
ATOM 2154 N N . THR A 1 302 ? -43.019 -1.601 52.323 1.00 9.59 282 THR A N 1
ATOM 2155 C CA . THR A 1 302 ? -43.930 -2.003 53.396 1.00 9.49 282 THR A CA 1
ATOM 2156 C C . THR A 1 302 ? -45.263 -1.291 53.265 1.00 11.53 282 THR A C 1
ATOM 2157 O O . THR A 1 302 ? -45.356 -0.255 52.612 1.00 8.81 282 THR A O 1
ATOM 2161 N N . VAL A 1 303 ? -46.309 -1.853 53.868 1.00 7.95 283 VAL A N 1
ATOM 2162 C CA . VAL A 1 303 ? -47.582 -1.138 53.948 1.00 9.79 283 VAL A CA 1
ATOM 2163 C C . VAL A 1 303 ? -47.381 0.268 54.521 1.00 8.39 283 VAL A C 1
ATOM 2164 O O . VAL A 1 303 ? -47.863 1.261 53.965 1.00 10.33 283 VAL A O 1
ATOM 2168 N N . ASN A 1 304 ? -46.655 0.325 55.635 1.00 7.73 284 ASN A N 1
ATOM 2169 C CA . ASN A 1 304 ? -46.373 1.556 56.362 1.00 11.10 284 ASN A CA 1
ATOM 2170 C C . ASN A 1 304 ? -45.666 2.606 55.510 1.00 9.55 284 ASN A C 1
ATOM 2171 O O . ASN A 1 304 ? -45.829 3.823 55.736 1.00 8.00 284 ASN A O 1
ATOM 2176 N N . SER A 1 305 ? -44.877 2.141 54.537 1.00 8.01 285 SER A N 1
ATOM 2177 C CA . SER A 1 305 ? -44.183 3.040 53.602 1.00 11.48 285 SER A CA 1
ATOM 2178 C C . SER A 1 305 ? -45.134 4.060 52.975 1.00 12.75 285 SER A C 1
ATOM 2179 O O . SER A 1 305 ? -44.745 5.207 52.697 1.00 9.72 285 SER A O 1
ATOM 2182 N N . TYR A 1 306 ? -46.378 3.634 52.758 1.00 9.22 286 TYR A N 1
ATOM 2183 C CA . TYR A 1 306 ? -47.349 4.430 52.008 1.00 11.75 286 TYR A CA 1
ATOM 2184 C C . TYR A 1 306 ? -48.071 5.454 52.884 1.00 16.29 286 TYR A C 1
ATOM 2185 O O . TYR A 1 306 ? -48.922 6.217 52.406 1.00 16.81 286 TYR A O 1
ATOM 2194 N N . LYS A 1 307 ? -47.692 5.475 54.163 1.00 10.24 287 LYS A N 1
ATOM 2195 C CA . LYS A 1 307 ? -48.083 6.537 55.089 1.00 17.89 287 LYS A CA 1
ATOM 2196 C C . LYS A 1 307 ? -47.018 7.639 55.157 1.00 15.36 287 LYS A C 1
ATOM 2197 O O . LYS A 1 307 ? -47.290 8.744 55.621 1.00 10.99 287 LYS A O 1
ATOM 2203 N N . ARG A 1 308 ? -45.804 7.331 54.708 1.00 12.51 288 ARG A N 1
ATOM 2204 C CA . ARG A 1 308 ? -44.771 8.369 54.528 1.00 12.43 288 ARG A CA 1
ATOM 2205 C C . ARG A 1 308 ? -44.926 9.101 53.186 1.00 14.93 288 ARG A C 1
ATOM 2206 O O . ARG A 1 308 ? -44.852 10.342 53.121 1.00 12.69 288 ARG A O 1
ATOM 2214 N N . LEU A 1 309 ? -45.144 8.344 52.111 1.00 12.57 289 LEU A N 1
ATOM 2215 C CA . LEU A 1 309 ? -45.431 8.960 50.809 1.00 13.06 289 LEU A CA 1
ATOM 2216 C C . LEU A 1 309 ? -46.844 9.552 50.807 1.00 15.19 289 LEU A C 1
ATOM 2217 O O . LEU A 1 309 ? -47.748 9.025 51.457 1.00 14.39 289 LEU A O 1
ATOM 2222 N N . ASN A 1 310 ? -47.041 10.638 50.072 1.00 14.87 290 ASN A N 1
ATOM 2223 C CA . ASN A 1 310 ? -48.369 11.252 49.979 1.00 17.62 290 ASN A CA 1
ATOM 2224 C C . ASN A 1 310 ? -49.051 11.439 51.313 1.00 17.50 290 ASN A C 1
ATOM 2225 O O . ASN A 1 310 ? -50.238 11.127 51.464 1.00 15.41 290 ASN A O 1
ATOM 2230 N N . ALA A 1 311 ? -48.292 11.946 52.282 1.00 18.76 291 ALA A N 1
ATOM 2231 C CA . ALA A 1 311 ? -48.789 12.097 53.639 1.00 17.84 291 ALA A CA 1
ATOM 2232 C C . ALA A 1 311 ? -49.338 13.500 53.855 1.00 15.81 291 ALA A C 1
ATOM 2233 O O . ALA A 1 311 ? -48.905 14.448 53.203 1.00 17.81 291 ALA A O 1
ATOM 2235 N N . PRO A 1 312 ? -50.306 13.627 54.770 1.00 15.34 292 PRO A N 1
ATOM 2236 C CA . PRO A 1 312 ? -50.802 14.951 55.144 1.00 16.04 292 PRO A CA 1
ATOM 2237 C C . PRO A 1 312 ? -49.681 15.741 55.801 1.00 17.63 292 PRO A C 1
ATOM 2238 O O . PRO A 1 312 ? -48.780 15.154 56.413 1.00 16.82 292 PRO A O 1
ATOM 2242 N N . VAL A 1 313 ? -49.729 17.060 55.675 1.00 14.91 293 VAL A N 1
ATOM 2243 C CA . VAL A 1 313 ? -48.661 17.889 56.212 1.00 16.78 293 VAL A CA 1
ATOM 2244 C C . VAL A 1 313 ? -48.451 17.597 57.698 1.00 14.59 293 VAL A C 1
ATOM 2245 O O . VAL A 1 313 ? -49.404 17.371 58.447 1.00 15.89 293 VAL A O 1
ATOM 2249 N N . THR A 1 314 ? -47.187 17.589 58.110 1.00 16.85 294 THR A N 1
ATOM 2250 C CA . THR A 1 314 ? -46.791 17.301 59.485 1.00 16.61 294 THR A CA 1
ATOM 2251 C C . THR A 1 314 ? -46.768 18.570 60.344 1.00 19.61 294 THR A C 1
ATOM 2252 O O . THR A 1 314 ? -46.907 19.685 59.829 1.00 15.96 294 THR A O 1
ATOM 2256 N N . VAL A 1 315 ? -46.552 18.401 61.646 1.00 17.28 295 VAL A N 1
ATOM 2257 C CA . VAL A 1 315 ? -46.505 19.531 62.583 1.00 19.10 295 VAL A CA 1
ATOM 2258 C C . VAL A 1 315 ? -45.377 20.533 62.249 1.00 19.42 295 VAL A C 1
ATOM 2259 O O . VAL A 1 315 ? -45.520 21.745 62.438 1.00 19.64 295 VAL A O 1
ATOM 2263 N N . SER A 1 316 ? -44.273 20.020 61.718 1.00 11.92 296 SER A N 1
ATOM 2264 C CA . SER A 1 316 ? -43.133 20.848 61.327 1.00 12.18 296 SER A CA 1
ATOM 2265 C C . SER A 1 316 ? -43.326 21.603 59.997 1.00 11.79 296 SER A C 1
ATOM 2266 O O . SER A 1 316 ? -42.446 22.354 59.579 1.00 14.32 296 SER A O 1
ATOM 2269 N N . GLY A 1 317 ? -44.440 21.381 59.310 1.00 11.76 297 GLY A N 1
ATOM 2270 C CA . GLY A 1 317 ? -44.756 22.165 58.121 1.00 13.20 297 GLY A CA 1
ATOM 2271 C C . GLY A 1 317 ? -44.465 21.524 56.768 1.00 18.93 297 GLY A C 1
ATOM 2272 O O . GLY A 1 317 ? -44.887 22.037 55.734 1.00 10.56 297 GLY A O 1
ATOM 2273 N N . ALA A 1 318 ? -43.735 20.412 56.754 1.00 9.13 298 ALA A N 1
ATOM 2274 C CA . ALA A 1 318 ? -43.507 19.674 55.508 1.00 13.90 298 ALA A CA 1
ATOM 2275 C C . ALA A 1 318 ? -43.210 18.213 55.797 1.00 14.77 298 ALA A C 1
ATOM 2276 O O . ALA A 1 318 ? -42.627 17.888 56.828 1.00 11.41 298 ALA A O 1
ATOM 2278 N N . THR A 1 319 ? -43.610 17.339 54.880 1.00 14.59 299 THR A N 1
ATOM 2279 C CA . THR A 1 319 ? -43.342 15.912 55.017 1.00 16.17 299 THR A CA 1
ATOM 2280 C C . THR A 1 319 ? -41.924 15.581 54.549 1.00 16.51 299 THR A C 1
ATOM 2281 O O . THR A 1 319 ? -41.328 14.611 55.011 1.00 12.02 299 THR A O 1
ATOM 2285 N N . TRP A 1 320 ? -41.406 16.372 53.609 1.00 8.61 300 TRP A N 1
ATOM 2286 C CA . TRP A 1 320 ? -40.061 16.160 53.058 1.00 10.71 300 TRP A CA 1
ATOM 2287 C C . TRP A 1 320 ? -39.948 14.842 52.296 1.00 12.22 300 TRP A C 1
ATOM 2288 O O . TRP A 1 320 ? -38.844 14.386 51.991 1.00 15.08 300 TRP A O 1
ATOM 2299 N N . SER A 1 321 ? -41.089 14.227 51.997 1.00 13.65 301 SER A N 1
ATOM 2300 C CA . SER A 1 321 ? -41.126 13.026 51.168 1.00 12.25 301 SER A CA 1
ATOM 2301 C C . SER A 1 321 ? -41.857 13.317 49.851 1.00 11.30 301 SER A C 1
ATOM 2302 O O . SER A 1 321 ? -42.648 14.250 49.766 1.00 12.69 301 SER A O 1
ATOM 2305 N N . PRO A 1 322 ? -41.607 12.494 48.831 1.00 14.30 302 PRO A N 1
ATOM 2306 C CA . PRO A 1 322 ? -42.257 12.638 47.524 1.00 13.76 302 PRO A CA 1
ATOM 2307 C C . PRO A 1 322 ? -43.748 12.293 47.526 1.00 16.44 302 PRO A C 1
ATOM 2308 O O . PRO A 1 322 ? -44.207 11.418 48.274 1.00 13.19 302 PRO A O 1
ATOM 2312 N N . ASN A 1 323 ? -44.482 12.987 46.663 1.00 13.68 303 ASN A N 1
ATOM 2313 C CA . ASN A 1 323 ? -45.883 12.702 46.372 1.00 16.10 303 ASN A CA 1
ATOM 2314 C C . ASN A 1 323 ? -46.080 12.363 44.902 1.00 16.91 303 ASN A C 1
ATOM 2315 O O . ASN A 1 323 ? -47.069 11.743 44.520 1.00 22.50 303 ASN A O 1
ATOM 2320 N N . THR A 1 324 ? -45.137 12.795 44.078 1.00 17.17 304 THR A N 1
ATOM 2321 C CA . THR A 1 324 ? -45.325 12.780 42.638 1.00 17.21 304 THR A CA 1
ATOM 2322 C C . THR A 1 324 ? -44.066 12.303 41.946 1.00 17.17 304 THR A C 1
ATOM 2323 O O . THR A 1 324 ? -42.979 12.309 42.526 1.00 18.68 304 THR A O 1
ATOM 2327 N N . ILE A 1 325 ? -44.222 11.878 40.699 1.00 17.28 305 ILE A N 1
ATOM 2328 C CA . ILE A 1 325 ? -43.101 11.376 39.922 1.00 16.62 305 ILE A CA 1
ATOM 2329 C C . ILE A 1 325 ? -42.521 12.551 39.163 1.00 22.94 305 ILE A C 1
ATOM 2330 O O . ILE A 1 325 ? -42.876 12.807 38.014 1.00 18.52 305 ILE A O 1
ATOM 2335 N N . THR A 1 326 ? -41.627 13.273 39.826 1.00 18.76 306 THR A N 1
ATOM 2336 C CA . THR A 1 326 ? -41.108 14.521 39.291 1.00 17.97 306 THR A CA 1
ATOM 2337 C C . THR A 1 326 ? -39.697 14.733 39.806 1.00 18.91 306 THR A C 1
ATOM 2338 O O . THR A 1 326 ? -39.265 14.058 40.759 1.00 15.15 306 THR A O 1
ATOM 2342 N N . TYR A 1 327 ? -38.977 15.661 39.182 1.00 16.18 307 TYR A N 1
ATOM 2343 C CA . TYR A 1 327 ? -37.657 16.043 39.669 1.00 11.92 307 TYR A CA 1
ATOM 2344 C C . TYR A 1 327 ? -37.493 17.560 39.679 1.00 18.19 307 TYR A C 1
ATOM 2345 O O . TYR A 1 327 ? -38.189 18.287 38.946 1.00 15.26 307 TYR A O 1
ATOM 2354 N N . GLY A 1 328 ? -36.581 18.029 40.525 1.00 14.83 308 GLY A N 1
ATOM 2355 C CA . GLY A 1 328 ? -36.292 19.448 40.648 1.00 17.89 308 GLY A CA 1
ATOM 2356 C C . GLY A 1 328 ? -34.798 19.701 40.614 1.00 17.85 308 GLY A C 1
ATOM 2357 O O . GLY A 1 328 ? -34.022 18.793 40.314 1.00 20.21 308 GLY A O 1
ATOM 2358 N N . GLY A 1 329 ? -34.395 20.941 40.886 1.00 17.63 309 GLY A N 1
ATOM 2359 C CA . GLY A 1 329 ? -32.992 21.258 41.079 1.00 17.53 309 GLY A CA 1
ATOM 2360 C C . GLY A 1 329 ? -32.614 20.934 42.513 1.00 21.59 309 GLY A C 1
ATOM 2361 O O . GLY A 1 329 ? -32.862 19.820 42.983 1.00 16.91 309 GLY A O 1
ATOM 2362 N N . ASN A 1 330 ? -32.034 21.909 43.211 1.00 18.39 310 ASN A N 1
ATOM 2363 C CA . ASN A 1 330 ? -31.718 21.751 44.625 1.00 15.79 310 ASN A CA 1
ATOM 2364 C C . ASN A 1 330 ? -32.981 22.000 45.441 1.00 15.20 310 ASN A C 1
ATOM 2365 O O . ASN A 1 330 ? -33.148 23.059 46.037 1.00 16.44 310 ASN A O 1
ATOM 2370 N N . ASN A 1 331 ? -33.854 20.994 45.457 1.00 10.47 311 ASN A N 1
ATOM 2371 C CA . ASN A 1 331 ? -35.257 21.148 45.812 1.00 14.84 311 ASN A CA 1
ATOM 2372 C C . ASN A 1 331 ? -35.717 19.839 46.447 1.00 15.03 311 ASN A C 1
ATOM 2373 O O . ASN A 1 331 ? -35.701 18.800 45.804 1.00 14.20 311 ASN A O 1
ATOM 2378 N N . ARG A 1 332 ? -36.139 19.891 47.703 1.00 15.43 312 ARG A N 1
ATOM 2379 C CA . ARG A 1 332 ? -36.442 18.668 48.437 1.00 13.85 312 ARG A CA 1
ATOM 2380 C C . ARG A 1 332 ? -37.924 18.280 48.423 1.00 14.71 312 ARG A C 1
ATOM 2381 O O . ARG A 1 332 ? -38.362 17.475 49.254 1.00 17.96 312 ARG A O 1
ATOM 2389 N N . THR A 1 333 ? -38.695 18.833 47.487 1.00 13.92 313 THR A N 1
ATOM 2390 C CA . THR A 1 333 ? -40.127 18.533 47.434 1.00 12.50 313 THR A CA 1
ATOM 2391 C C . THR A 1 333 ? -40.472 17.531 46.327 1.00 14.07 313 THR A C 1
ATOM 2392 O O . THR A 1 333 ? -41.638 17.241 46.093 1.00 13.42 313 THR A O 1
ATOM 2396 N N . HIS A 1 334 ? -39.453 16.995 45.657 1.00 14.88 314 HIS A N 1
ATOM 2397 C CA . HIS A 1 334 ? -39.661 16.086 44.530 1.00 17.99 314 HIS A CA 1
ATOM 2398 C C . HIS A 1 334 ? -39.217 14.645 44.785 1.00 17.61 314 HIS A C 1
ATOM 2399 O O . HIS A 1 334 ? -38.639 14.333 45.829 1.00 17.20 314 HIS A O 1
ATOM 2406 N N . MET A 1 335 ? -39.490 13.771 43.815 1.00 14.73 315 MET A N 1
ATOM 2407 C CA . MET A 1 335 ? -39.013 12.397 43.875 1.00 11.77 315 MET A CA 1
ATOM 2408 C C . MET A 1 335 ? -37.503 12.369 43.714 1.00 13.89 315 MET A C 1
ATOM 2409 O O . MET A 1 335 ? -36.812 11.581 44.353 1.00 11.06 315 MET A O 1
ATOM 2414 N N . VAL A 1 336 ? -36.992 13.236 42.846 1.00 15.13 316 VAL A N 1
ATOM 2415 C CA . VAL A 1 336 ? -35.553 13.333 42.638 1.00 14.47 316 VAL A CA 1
ATOM 2416 C C . VAL A 1 336 ? -35.106 14.770 42.835 1.00 17.86 316 VAL A C 1
ATOM 2417 O O . VAL A 1 336 ? -35.772 15.718 42.405 1.00 19.03 316 VAL A O 1
ATOM 2421 N N . ARG A 1 337 ? -33.979 14.927 43.512 1.00 17.90 317 ARG A N 1
ATOM 2422 C CA . ARG A 1 337 ? -33.391 16.232 43.716 1.00 9.13 317 ARG A CA 1
ATOM 2423 C C . ARG A 1 337 ? -32.010 16.204 43.080 1.00 14.01 317 ARG A C 1
ATOM 2424 O O . ARG A 1 337 ? -31.327 15.178 43.118 1.00 13.76 317 ARG A O 1
ATOM 2432 N N . ILE A 1 338 ? -31.616 17.311 42.456 1.00 14.74 318 ILE A N 1
ATOM 2433 C CA . ILE A 1 338 ? -30.262 17.436 41.935 1.00 14.23 318 ILE A CA 1
ATOM 2434 C C . ILE A 1 338 ? -29.513 18.380 42.858 1.00 15.23 318 ILE A C 1
ATOM 2435 O O . ILE A 1 338 ? -29.647 19.599 42.745 1.00 18.59 318 ILE A O 1
ATOM 2440 N N . PRO A 1 339 ? -28.732 17.816 43.787 1.00 16.33 319 PRO A N 1
ATOM 2441 C CA . PRO A 1 339 ? -28.137 18.613 44.866 1.00 18.78 319 PRO A CA 1
ATOM 2442 C C . PRO A 1 339 ? -26.927 19.417 44.404 1.00 23.32 319 PRO A C 1
ATOM 2443 O O . PRO A 1 339 ? -26.622 20.451 44.985 1.00 18.52 319 PRO A O 1
ATOM 2447 N N . ASP A 1 340 ? -26.252 18.938 43.363 1.00 18.89 320 ASP A N 1
ATOM 2448 C CA . ASP A 1 340 ? -25.020 19.553 42.898 1.00 22.54 320 ASP A CA 1
ATOM 2449 C C . ASP A 1 340 ? -24.648 18.887 41.577 1.00 25.77 320 ASP A C 1
ATOM 2450 O O . ASP A 1 340 ? -25.330 17.954 41.143 1.00 16.44 320 ASP A O 1
ATOM 2455 N N . ALA A 1 341 ? -23.586 19.359 40.928 1.00 18.08 321 ALA A N 1
ATOM 2456 C CA . ALA A 1 341 ? -23.132 18.735 39.686 1.00 22.34 321 ALA A CA 1
ATOM 2457 C C . ALA A 1 341 ? -22.689 17.286 39.916 1.00 24.95 321 ALA A C 1
ATOM 2458 O O . ALA A 1 341 ? -22.118 16.955 40.955 1.00 20.85 321 ALA A O 1
ATOM 2460 N N . GLY A 1 342 ? -22.960 16.420 38.946 1.00 21.73 322 GLY A N 1
ATOM 2461 C CA . GLY A 1 342 ? -22.396 15.083 38.958 1.00 22.58 322 GLY A CA 1
ATOM 2462 C C . GLY A 1 342 ? -23.056 14.035 39.843 1.00 21.74 322 GLY A C 1
ATOM 2463 O O . GLY A 1 342 ? -22.463 12.977 40.078 1.00 21.52 322 GLY A O 1
ATOM 2464 N N . ARG A 1 343 ? -24.263 14.308 40.339 1.00 20.30 323 ARG A N 1
ATOM 2465 C CA . ARG A 1 343 ? -25.021 13.271 41.053 1.00 19.62 323 ARG A CA 1
ATOM 2466 C C . ARG A 1 343 ? -26.516 13.558 41.206 1.00 16.37 323 ARG A C 1
ATOM 2467 O O . ARG A 1 343 ? -26.980 14.706 41.100 1.00 16.26 323 ARG A O 1
ATOM 2475 N N . LEU A 1 344 ? -27.265 12.487 41.432 1.00 17.16 324 LEU A N 1
ATOM 2476 C CA . LEU A 1 344 ? -28.705 12.555 41.624 1.00 15.33 324 LEU A CA 1
ATOM 2477 C C . LEU A 1 344 ? -29.019 12.117 43.056 1.00 15.96 324 LEU A C 1
ATOM 2478 O O . LEU A 1 344 ? -28.351 11.227 43.583 1.00 14.06 324 LEU A O 1
ATOM 2483 N N . GLU A 1 345 ? -30.011 12.745 43.689 1.00 12.08 325 GLU A N 1
ATOM 2484 C CA . GLU A 1 345 ? -30.535 12.239 44.964 1.00 12.17 325 GLU A CA 1
ATOM 2485 C C . GLU A 1 345 ? -31.946 11.681 44.766 1.00 13.46 325 GLU A C 1
ATOM 2486 O O . GLU A 1 345 ? -32.889 12.440 44.511 1.00 10.22 325 GLU A O 1
ATOM 2492 N N . LEU A 1 346 ? -32.096 10.363 44.857 1.00 8.62 326 LEU A N 1
ATOM 2493 C CA . LEU A 1 346 ? -33.429 9.769 44.865 1.00 11.39 326 LEU A CA 1
ATOM 2494 C C . LEU A 1 346 ? -33.993 9.850 46.283 1.00 9.13 326 LEU A C 1
ATOM 2495 O O . LEU A 1 346 ? -33.476 9.213 47.205 1.00 7.77 326 LEU A O 1
ATOM 2500 N N . ARG A 1 347 ? -35.051 10.633 46.457 1.00 9.14 327 ARG A N 1
ATOM 2501 C CA . ARG A 1 347 ? -35.612 10.873 47.793 1.00 10.28 327 ARG A CA 1
ATOM 2502 C C . ARG A 1 347 ? -36.740 9.895 48.086 1.00 12.48 327 ARG A C 1
ATOM 2503 O O . ARG A 1 347 ? -37.370 9.945 49.150 1.00 13.90 327 ARG A O 1
ATOM 2511 N N . LEU A 1 348 ? -36.995 9.012 47.129 1.00 10.58 328 LEU A N 1
ATOM 2512 C CA . LEU A 1 348 ? -38.120 8.080 47.203 1.00 10.85 328 LEU A CA 1
ATOM 2513 C C . LEU A 1 348 ? -37.972 7.009 48.313 1.00 10.15 328 LEU A C 1
ATOM 2514 O O . LEU A 1 348 ? -38.936 6.729 49.032 1.00 12.95 328 LEU A O 1
ATOM 2519 N N . PRO A 1 349 ? -36.776 6.410 48.457 1.00 10.70 329 PRO A N 1
ATOM 2520 C CA . PRO A 1 349 ? -36.680 5.286 49.403 1.00 12.62 329 PRO A CA 1
ATOM 2521 C C . PRO A 1 349 ? -36.939 5.694 50.846 1.00 13.96 329 PRO A C 1
ATOM 2522 O O . PRO A 1 349 ? -36.690 6.839 51.231 1.00 9.32 329 PRO A O 1
ATOM 2526 N N . ASP A 1 350 ? -37.441 4.747 51.637 1.00 12.43 330 ASP A N 1
ATOM 2527 C CA . ASP A 1 350 ? -37.585 4.958 53.073 1.00 8.39 330 ASP A CA 1
ATOM 2528 C C . ASP A 1 350 ? -36.654 4.020 53.853 1.00 9.80 330 ASP A C 1
ATOM 2529 O O . ASP A 1 350 ? -35.867 3.268 53.263 1.00 8.66 330 ASP A O 1
ATOM 2534 N N . GLY A 1 351 ? -36.756 4.070 55.176 1.00 10.76 331 GLY A N 1
ATOM 2535 C CA . GLY A 1 351 ? -35.874 3.312 56.039 1.00 7.02 331 GLY A CA 1
ATOM 2536 C C . GLY A 1 351 ? -36.063 1.803 55.999 1.00 10.88 331 GLY A C 1
ATOM 2537 O O . GLY A 1 351 ? -35.234 1.074 56.526 1.00 9.19 331 GLY A O 1
ATOM 2538 N N . ALA A 1 352 ? -37.146 1.330 55.387 1.00 7.10 332 ALA A N 1
ATOM 2539 C CA . ALA A 1 352 ? -37.347 -0.108 55.223 1.00 12.44 332 ALA A CA 1
ATOM 2540 C C . ALA A 1 352 ? -36.712 -0.656 53.937 1.00 12.98 332 ALA A C 1
ATOM 2541 O O . ALA A 1 352 ? -36.651 -1.865 53.750 1.00 9.91 332 ALA A O 1
ATOM 2543 N N . ALA A 1 353 ? -36.249 0.229 53.052 1.00 10.48 333 ALA A N 1
ATOM 2544 C CA . ALA A 1 353 ? -35.653 -0.208 51.784 1.00 10.99 333 ALA A CA 1
ATOM 2545 C C . ALA A 1 353 ? -34.476 -1.169 52.005 1.00 13.31 333 ALA A C 1
ATOM 2546 O O . ALA A 1 353 ? -33.570 -0.895 52.795 1.00 10.17 333 ALA A O 1
ATOM 2548 N N . ASN A 1 354 ? -34.502 -2.291 51.297 1.00 8.28 334 ASN A N 1
ATOM 2549 C CA . ASN A 1 354 ? -33.437 -3.294 51.360 1.00 9.51 334 ASN A CA 1
ATOM 2550 C C . ASN A 1 354 ? -32.106 -2.698 50.892 1.00 10.49 334 ASN A C 1
ATOM 2551 O O . ASN A 1 354 ? -32.029 -2.145 49.802 1.00 11.09 334 ASN A O 1
ATOM 2556 N N . PRO A 1 355 ? -31.057 -2.808 51.715 1.00 8.45 335 PRO A N 1
ATOM 2557 C CA . PRO A 1 355 ? -29.753 -2.243 51.348 1.00 11.09 335 PRO A CA 1
ATOM 2558 C C . PRO A 1 355 ? -29.213 -2.779 50.013 1.00 14.37 335 PRO A C 1
ATOM 2559 O O . PRO A 1 355 ? -28.434 -2.067 49.375 1.00 11.70 335 PRO A O 1
ATOM 2563 N N . TYR A 1 356 ? -29.610 -3.987 49.609 1.00 13.63 336 TYR A N 1
ATOM 2564 C CA . TYR A 1 356 ? -29.139 -4.570 48.343 1.00 12.45 336 TYR A CA 1
ATOM 2565 C C . TYR A 1 356 ? -30.161 -4.441 47.212 1.00 13.20 336 TYR A C 1
ATOM 2566 O O . TYR A 1 356 ? -29.815 -4.039 46.097 1.00 7.96 336 TYR A O 1
ATOM 2575 N N . LEU A 1 357 ? -31.424 -4.740 47.496 1.00 13.08 337 LEU A N 1
ATOM 2576 C CA . LEU A 1 357 ? -32.466 -4.588 46.476 1.00 11.50 337 LEU A CA 1
ATOM 2577 C C . LEU A 1 357 ? -32.650 -3.156 45.994 1.00 16.54 337 LEU A C 1
ATOM 2578 O O . LEU A 1 357 ? -32.951 -2.931 44.818 1.00 14.00 337 LEU A O 1
ATOM 2583 N N . MET A 1 358 ? -32.484 -2.188 46.892 1.00 12.70 338 MET A N 1
ATOM 2584 C CA . MET A 1 358 ? -32.701 -0.776 46.518 1.00 11.82 338 MET A CA 1
ATOM 2585 C C . MET A 1 358 ? -31.721 -0.313 45.437 1.00 15.27 338 MET A C 1
ATOM 2586 O O . MET A 1 358 ? -32.143 0.107 44.365 1.00 16.49 338 MET A O 1
ATOM 2591 N N . PRO A 1 359 ? -30.410 -0.403 45.708 1.00 14.14 339 PRO A N 1
ATOM 2592 C CA . PRO A 1 359 ? -29.432 -0.053 44.670 1.00 10.74 339 PRO A CA 1
ATOM 2593 C C . PRO A 1 359 ? -29.642 -0.879 43.407 1.00 13.61 339 PRO A C 1
ATOM 2594 O O . PRO A 1 359 ? -29.485 -0.334 42.310 1.00 10.71 339 PRO A O 1
ATOM 2598 N N . ALA A 1 360 ? -29.986 -2.163 43.554 1.00 10.60 340 ALA A N 1
ATOM 2599 C CA . ALA A 1 360 ? -30.220 -3.024 42.388 1.00 14.83 340 ALA A CA 1
ATOM 2600 C C . ALA A 1 360 ? -31.337 -2.523 41.479 1.00 15.38 340 ALA A C 1
ATOM 2601 O O . ALA A 1 360 ? -31.175 -2.483 40.256 1.00 17.97 340 ALA A O 1
ATOM 2603 N N . ALA A 1 361 ? -32.478 -2.157 42.063 1.00 15.12 341 ALA A N 1
ATOM 2604 C CA . ALA A 1 361 ? -33.626 -1.728 41.264 1.00 13.99 341 ALA A CA 1
ATOM 2605 C C . ALA A 1 361 ? -33.387 -0.337 40.670 1.00 17.45 341 ALA A C 1
ATOM 2606 O O . ALA A 1 361 ? -33.771 -0.054 39.531 1.00 12.84 341 ALA A O 1
ATOM 2608 N N . ILE A 1 362 ? -32.746 0.523 41.451 1.00 12.62 342 ILE A N 1
ATOM 2609 C CA . ILE A 1 362 ? -32.357 1.846 40.973 1.00 14.09 342 ILE A CA 1
ATOM 2610 C C . ILE A 1 362 ? -31.433 1.713 39.756 1.00 21.35 342 ILE A C 1
ATOM 2611 O O . ILE A 1 362 ? -31.651 2.343 38.714 1.00 16.87 342 ILE A O 1
ATOM 2616 N N . LEU A 1 363 ? -30.414 0.871 39.882 1.00 15.38 343 LEU A N 1
ATOM 2617 C CA . LEU A 1 363 ? -29.475 0.645 38.787 1.00 15.54 343 LEU A CA 1
ATOM 2618 C C . LEU A 1 363 ? -30.162 0.066 37.554 1.00 20.22 343 LEU A C 1
ATOM 2619 O O . LEU A 1 363 ? -29.911 0.514 36.432 1.00 19.18 343 LEU A O 1
ATOM 2624 N N . ALA A 1 364 ? -31.031 -0.924 37.754 1.00 14.58 344 ALA A N 1
ATOM 2625 C CA . ALA A 1 364 ? -31.753 -1.526 36.627 1.00 14.53 344 ALA A CA 1
ATOM 2626 C C . ALA A 1 364 ? -32.541 -0.475 35.854 1.00 16.63 344 ALA A C 1
ATOM 2627 O O . ALA A 1 364 ? -32.507 -0.428 34.619 1.00 18.23 344 ALA A O 1
ATOM 2629 N N . ALA A 1 365 ? -33.264 0.359 36.587 1.00 11.54 345 ALA A N 1
ATOM 2630 C CA . ALA A 1 365 ? -34.057 1.424 35.990 1.00 15.06 345 ALA A CA 1
ATOM 2631 C C . ALA A 1 365 ? -33.150 2.427 35.283 1.00 16.18 345 ALA A C 1
ATOM 2632 O O . ALA A 1 365 ? -33.415 2.817 34.150 1.00 20.49 345 ALA A O 1
ATOM 2634 N N . GLY A 1 366 ? -32.068 2.816 35.952 1.00 17.51 346 GLY A N 1
ATOM 2635 C CA . GLY A 1 366 ? -31.182 3.851 35.450 1.00 18.03 346 GLY A CA 1
ATOM 2636 C C . GLY A 1 366 ? -30.500 3.412 34.170 1.00 23.82 346 GLY A C 1
ATOM 2637 O O . GLY A 1 366 ? -30.363 4.195 33.229 1.00 19.61 346 GLY A O 1
ATOM 2638 N N . LEU A 1 367 ? -30.073 2.152 34.148 1.00 20.04 347 LEU A N 1
ATOM 2639 C CA . LEU A 1 367 ? -29.470 1.545 32.968 1.00 23.38 347 LEU A CA 1
ATOM 2640 C C . LEU A 1 367 ? -30.432 1.534 31.791 1.00 28.43 347 LEU A C 1
ATOM 2641 O O . LEU A 1 367 ? -30.052 1.868 30.669 1.00 25.62 347 LEU A O 1
ATOM 2646 N N . ASP A 1 368 ? -31.678 1.143 32.037 1.00 22.40 348 ASP A N 1
ATOM 2647 C CA . ASP A 1 368 ? -32.661 1.145 30.965 1.00 20.68 348 ASP A CA 1
ATOM 2648 C C . ASP A 1 368 ? -32.859 2.556 30.418 1.00 25.05 348 ASP A C 1
ATOM 2649 O O . ASP A 1 368 ? -33.074 2.748 29.216 1.00 21.82 348 ASP A O 1
ATOM 2654 N N . GLY A 1 369 ? -32.791 3.543 31.307 1.00 20.74 349 GLY A N 1
ATOM 2655 C CA . GLY A 1 369 ? -32.926 4.932 30.907 1.00 20.62 349 GLY A CA 1
ATOM 2656 C C . GLY A 1 369 ? -31.800 5.326 29.971 1.00 23.07 349 GLY A C 1
ATOM 2657 O O . GLY A 1 369 ? -32.033 5.926 28.919 1.00 25.93 349 GLY A O 1
ATOM 2658 N N . ILE A 1 370 ? -30.575 4.996 30.364 1.00 20.52 350 ILE A N 1
ATOM 2659 C CA . ILE A 1 370 ? -29.394 5.263 29.547 1.00 24.42 350 ILE A CA 1
ATOM 2660 C C . ILE A 1 370 ? -29.493 4.550 28.202 1.00 32.08 350 ILE A C 1
ATOM 2661 O O . ILE A 1 370 ? -29.335 5.160 27.138 1.00 21.61 350 ILE A O 1
ATOM 2666 N N . GLU A 1 371 ? -29.756 3.248 28.254 1.00 25.62 351 GLU A N 1
ATOM 2667 C CA . GLU A 1 371 ? -29.864 2.454 27.038 1.00 32.38 351 GLU A CA 1
ATOM 2668 C C . GLU A 1 371 ? -30.902 3.010 26.055 1.00 29.10 351 GLU A C 1
ATOM 2669 O O . GLU A 1 371 ? -30.705 2.958 24.844 1.00 24.01 351 GLU A O 1
ATOM 2675 N N . THR A 1 372 ? -32.009 3.535 26.570 1.00 24.73 352 THR A N 1
ATOM 2676 C CA . THR A 1 372 ? -33.075 4.003 25.699 1.00 22.64 352 THR A CA 1
ATOM 2677 C C . THR A 1 372 ? -33.060 5.517 25.551 1.00 23.40 352 THR A C 1
ATOM 2678 O O . THR A 1 372 ? -33.962 6.089 24.944 1.00 22.69 352 THR A O 1
ATOM 2682 N N . GLN A 1 373 ? -32.044 6.159 26.115 1.00 24.37 353 GLN A N 1
ATOM 2683 C CA . GLN A 1 373 ? -31.961 7.611 26.093 1.00 25.49 353 GLN A CA 1
ATOM 2684 C C . GLN A 1 373 ? -33.264 8.231 26.596 1.00 30.54 353 GLN A C 1
ATOM 2685 O O . GLN A 1 373 ? -33.835 9.110 25.947 1.00 20.69 353 GLN A O 1
ATOM 2691 N N . ALA A 1 374 ? -33.727 7.770 27.757 1.00 20.81 354 ALA A N 1
ATOM 2692 C CA . ALA A 1 374 ? -35.003 8.219 28.317 1.00 23.20 354 ALA A CA 1
ATOM 2693 C C . ALA A 1 374 ? -35.035 9.715 28.605 1.00 16.17 354 ALA A C 1
ATOM 2694 O O . ALA A 1 374 ? -34.061 10.286 29.097 1.00 21.05 354 ALA A O 1
ATOM 2696 N N . ASP A 1 375 ? -36.176 10.338 28.332 1.00 23.96 355 ASP A N 1
ATOM 2697 C CA . ASP A 1 375 ? -36.374 11.752 28.634 1.00 21.18 355 ASP A CA 1
ATOM 2698 C C . ASP A 1 375 ? -37.082 11.907 29.981 1.00 24.14 355 ASP A C 1
ATOM 2699 O O . ASP A 1 375 ? -38.212 11.449 30.151 1.00 24.14 355 ASP A O 1
ATOM 2704 N N . PRO A 1 376 ? -36.414 12.550 30.948 1.00 20.25 356 PRO A N 1
ATOM 2705 C CA . PRO A 1 376 ? -36.994 12.702 32.285 1.00 20.84 356 PRO A CA 1
ATOM 2706 C C . PRO A 1 376 ? -38.072 13.776 32.318 1.00 24.11 356 PRO A C 1
ATOM 2707 O O . PRO A 1 376 ? -38.752 13.948 33.336 1.00 21.26 356 PRO A O 1
ATOM 2711 N N . GLY A 1 377 ? -38.228 14.492 31.211 1.00 21.31 357 GLY A N 1
ATOM 2712 C CA . GLY A 1 377 ? -39.180 15.585 31.160 1.00 22.82 357 GLY A CA 1
ATOM 2713 C C . GLY A 1 377 ? -38.643 16.868 31.767 1.00 23.75 357 GLY A C 1
ATOM 2714 O O . GLY A 1 377 ? -37.431 17.054 31.910 1.00 24.33 357 GLY A O 1
ATOM 2715 N N . GLN A 1 378 ? -39.557 17.751 32.148 1.00 19.53 358 GLN A N 1
ATOM 2716 C CA . GLN A 1 378 ? -39.186 19.089 32.581 1.00 35.13 358 GLN A CA 1
ATOM 2717 C C . GLN A 1 378 ? -38.915 19.193 34.083 1.00 24.80 358 GLN A C 1
ATOM 2718 O O . GLN A 1 378 ? -39.751 18.805 34.904 1.00 24.81 358 GLN A O 1
ATOM 2724 N N . ARG A 1 379 ? -37.742 19.717 34.425 1.00 20.42 359 ARG A N 1
ATOM 2725 C CA . ARG A 1 379 ? -37.420 20.043 35.809 1.00 22.18 359 ARG A CA 1
ATOM 2726 C C . ARG A 1 379 ? -38.434 21.054 36.335 1.00 24.47 359 ARG A C 1
ATOM 2727 O O . ARG A 1 379 ? -38.770 22.027 35.649 1.00 24.53 359 ARG A O 1
ATOM 2735 N N . LEU A 1 380 ? -38.932 20.822 37.544 1.00 16.91 360 LEU A N 1
ATOM 2736 C CA . LEU A 1 380 ? -39.906 21.730 38.150 1.00 16.74 360 LEU A CA 1
ATOM 2737 C C . LEU A 1 380 ? -39.307 22.532 39.301 1.00 25.03 360 LEU A C 1
ATOM 2738 O O . LEU A 1 380 ? -39.066 21.995 40.382 1.00 21.68 360 LEU A O 1
ATOM 2743 N N . ASP A 1 381 ? -39.101 23.826 39.082 1.00 19.57 361 ASP A N 1
ATOM 2744 C CA . ASP A 1 381 ? -38.537 24.689 40.119 1.00 22.46 361 ASP A CA 1
ATOM 2745 C C . ASP A 1 381 ? -39.627 25.318 40.980 1.00 29.06 361 ASP A C 1
ATOM 2746 O O . ASP A 1 381 ? -39.744 26.545 41.073 1.00 29.56 361 ASP A O 1
ATOM 2751 N N . ILE A 1 382 ? -40.432 24.465 41.598 1.00 18.80 362 ILE A N 1
ATOM 2752 C CA . ILE A 1 382 ? -41.533 24.899 42.443 1.00 18.06 362 ILE A CA 1
ATOM 2753 C C . ILE A 1 382 ? -41.585 24.000 43.676 1.00 15.89 362 ILE A C 1
ATOM 2754 O O . ILE A 1 382 ? -40.957 22.936 43.703 1.00 16.08 362 ILE A O 1
ATOM 2759 N N . ASP A 1 383 ? -42.314 24.448 44.694 1.00 14.17 363 ASP A N 1
ATOM 2760 C CA . ASP A 1 383 ? -42.606 23.634 45.866 1.00 19.85 363 ASP A CA 1
ATOM 2761 C C . ASP A 1 383 ? -43.809 22.758 45.528 1.00 20.81 363 ASP A C 1
ATOM 2762 O O . ASP A 1 383 ? -44.934 23.252 45.429 1.00 17.30 363 ASP A O 1
ATOM 2767 N N . MET A 1 384 ? -43.564 21.466 45.337 1.00 14.22 364 MET A N 1
ATOM 2768 C CA . MET A 1 384 ? -44.614 20.532 44.942 1.00 14.90 364 MET A CA 1
ATOM 2769 C C . MET A 1 384 ? -45.717 20.421 45.989 1.00 19.18 364 MET A C 1
ATOM 2770 O O . MET A 1 384 ? -46.867 20.130 45.661 1.00 21.79 364 MET A O 1
ATOM 2775 N N . TYR A 1 385 ? -45.363 20.651 47.248 1.00 17.62 365 TYR A N 1
ATOM 2776 C CA . TYR A 1 385 ? -46.326 20.564 48.340 1.00 22.81 365 TYR A CA 1
ATOM 2777 C C . TYR A 1 385 ? -47.374 21.668 48.244 1.00 25.47 365 TYR A C 1
ATOM 2778 O O . TYR A 1 385 ? -48.522 21.483 48.648 1.00 28.04 365 TYR A O 1
ATOM 2787 N N . VAL A 1 386 ? -46.973 22.814 47.706 1.00 19.34 366 VAL A N 1
ATOM 2788 C CA . VAL A 1 386 ? -47.879 23.946 47.551 1.00 29.77 366 VAL A CA 1
ATOM 2789 C C . VAL A 1 386 ? -48.259 24.147 46.089 1.00 37.15 366 VAL A C 1
ATOM 2790 O O . VAL A 1 386 ? -49.401 23.909 45.696 1.00 45.94 366 VAL A O 1
ATOM 2794 N N . GLU A 1 387 ? -47.293 24.587 45.289 1.00 40.15 367 GLU A N 1
ATOM 2795 C CA . GLU A 1 387 ? -47.522 24.830 43.870 1.00 50.95 367 GLU A CA 1
ATOM 2796 C C . GLU A 1 387 ? -47.421 23.541 43.063 1.00 55.52 367 GLU A C 1
ATOM 2797 O O . GLU A 1 387 ? -46.638 23.450 42.117 1.00 56.83 367 GLU A O 1
ATOM 2803 N N . GLY A 1 388 ? -48.216 22.546 43.441 1.00 30.00 368 GLY A N 1
ATOM 2804 C CA . GLY A 1 388 ? -48.219 21.269 42.751 1.00 30.00 368 GLY A CA 1
ATOM 2805 C C . GLY A 1 388 ? -49.581 20.922 42.186 1.00 30.00 368 GLY A C 1
ATOM 2806 O O . GLY A 1 388 ? -49.706 20.041 41.336 1.00 30.00 368 GLY A O 1
ATOM 2807 N N . HIS A 1 389 ? -50.608 21.620 42.661 1.00 77.46 369 HIS A N 1
ATOM 2808 C CA . HIS A 1 389 ? -51.964 21.394 42.201 1.00 81.21 369 HIS A CA 1
ATOM 2809 C C . HIS A 1 389 ? -52.226 22.126 40.920 1.00 82.44 369 HIS A C 1
ATOM 2810 O O . HIS A 1 389 ? -53.220 21.848 40.214 1.00 81.12 369 HIS A O 1
ATOM 2817 N N . SER A 1 390 ? -51.350 23.071 40.595 1.00 77.12 370 SER A N 1
ATOM 2818 C CA . SER A 1 390 ? -51.487 23.856 39.375 1.00 73.76 370 SER A CA 1
ATOM 2819 C C . SER A 1 390 ? -50.534 23.359 38.294 1.00 78.13 370 SER A C 1
ATOM 2820 O O . SER A 1 390 ? -49.991 24.148 37.520 1.00 77.72 370 SER A O 1
ATOM 2823 N N . VAL A 1 391 ? -50.334 22.046 38.246 1.00 73.49 371 VAL A N 1
ATOM 2824 C CA . VAL A 1 391 ? -49.448 21.442 37.258 1.00 69.25 371 VAL A CA 1
ATOM 2825 C C . VAL A 1 391 ? -49.759 19.964 37.046 1.00 68.74 371 VAL A C 1
ATOM 2826 O O . VAL A 1 391 ? -50.271 19.290 37.939 1.00 62.12 371 VAL A O 1
ATOM 2830 N N . GLU A 1 392 ? -49.442 19.469 35.854 1.00 71.97 372 GLU A N 1
ATOM 2831 C CA . GLU A 1 392 ? -49.663 18.069 35.514 1.00 71.10 372 GLU A CA 1
ATOM 2832 C C . GLU A 1 392 ? -48.468 17.221 35.944 1.00 67.68 372 GLU A C 1
ATOM 2833 O O . GLU A 1 392 ? -47.402 17.268 35.323 1.00 67.78 372 GLU A O 1
ATOM 2839 N N . ALA A 1 393 ? -48.649 16.456 37.015 1.00 43.12 373 ALA A N 1
ATOM 2840 C CA . ALA A 1 393 ? -47.599 15.578 37.515 1.00 40.97 373 ALA A CA 1
ATOM 2841 C C . ALA A 1 393 ? -48.203 14.246 37.935 1.00 35.33 373 ALA A C 1
ATOM 2842 O O . ALA A 1 393 ? -49.239 14.207 38.605 1.00 41.87 373 ALA A O 1
ATOM 2844 N N . GLU A 1 394 ? -47.569 13.150 37.538 1.00 30.40 374 GLU A N 1
ATOM 2845 C CA . GLU A 1 394 ? -48.097 11.835 37.890 1.00 30.37 374 GLU A CA 1
ATOM 2846 C C . GLU A 1 394 ? -47.916 11.541 39.382 1.00 25.11 374 GLU A C 1
ATOM 2847 O O . GLU A 1 394 ? -46.862 11.809 39.955 1.00 24.12 374 GLU A O 1
ATOM 2853 N N . GLN A 1 395 ? -48.958 11.001 40.005 1.00 24.98 375 GLN A N 1
ATOM 2854 C CA . GLN A 1 395 ? -48.913 10.656 41.421 1.00 23.85 375 GLN A CA 1
ATOM 2855 C C . GLN A 1 395 ? -48.228 9.296 41.623 1.00 24.43 375 GLN A C 1
ATOM 2856 O O . GLN A 1 395 ? -48.345 8.398 40.782 1.00 22.18 375 GLN A O 1
ATOM 2862 N N . LEU A 1 396 ? -47.481 9.162 42.715 1.00 17.94 376 LEU A N 1
ATOM 2863 C CA . LEU A 1 396 ? -46.881 7.876 43.076 1.00 19.86 376 LEU A CA 1
ATOM 2864 C C . LEU A 1 396 ? -47.969 6.863 43.459 1.00 16.27 376 LEU A C 1
ATOM 2865 O O . LEU A 1 396 ? -49.057 7.249 43.879 1.00 15.99 376 LEU A O 1
ATOM 2870 N N . PRO A 1 397 ? -47.681 5.560 43.315 1.00 19.02 377 PRO A N 1
ATOM 2871 C CA . PRO A 1 397 ? -48.651 4.559 43.784 1.00 13.53 377 PRO A CA 1
ATOM 2872 C C . PRO A 1 397 ? -49.054 4.849 45.224 1.00 16.46 377 PRO A C 1
ATOM 2873 O O . PRO A 1 397 ? -48.185 5.177 46.035 1.00 16.31 377 PRO A O 1
ATOM 2877 N N . LEU A 1 398 ? -50.344 4.735 45.531 1.00 10.35 378 LEU A N 1
ATOM 2878 C CA . LEU A 1 398 ? -50.880 5.181 46.815 1.00 16.41 378 LEU A CA 1
ATOM 2879 C C . LEU A 1 398 ? -50.825 4.112 47.912 1.00 15.46 378 LEU A C 1
ATOM 2880 O O . LEU A 1 398 ? -51.030 4.412 49.093 1.00 14.34 378 LEU A O 1
ATOM 2885 N N . ASN A 1 399 ? -50.553 2.869 47.524 1.00 13.83 379 ASN A N 1
ATOM 2886 C CA . ASN A 1 399 ? -50.445 1.787 48.505 1.00 12.65 379 ASN A CA 1
ATOM 2887 C C . ASN A 1 399 ? -49.559 0.671 47.989 1.00 13.63 379 ASN A C 1
ATOM 2888 O O . ASN A 1 399 ? -49.200 0.664 46.810 1.00 15.59 379 ASN A O 1
ATOM 2893 N N . LEU A 1 400 ? -49.198 -0.265 48.870 1.00 11.05 380 LEU A N 1
ATOM 2894 C CA . LEU A 1 400 ? -48.287 -1.360 48.517 1.00 15.72 380 LEU A CA 1
ATOM 2895 C C . LEU A 1 400 ? -48.837 -2.220 47.381 1.00 13.23 380 LEU A C 1
ATOM 2896 O O . LEU A 1 400 ? -48.085 -2.693 46.537 1.00 13.08 380 LEU A O 1
ATOM 2901 N N . LEU A 1 401 ? -50.150 -2.431 47.390 1.00 15.70 381 LEU A N 1
ATOM 2902 C CA . LEU A 1 401 ? -50.815 -3.229 46.366 1.00 16.21 381 LEU A CA 1
ATOM 2903 C C . LEU A 1 401 ? -50.586 -2.627 44.982 1.00 15.10 381 LEU A C 1
ATOM 2904 O O . LEU A 1 401 ? -50.183 -3.324 44.057 1.00 13.99 381 LEU A O 1
ATOM 2909 N N . ASP A 1 402 ? -50.840 -1.333 44.834 1.00 15.30 382 ASP A N 1
ATOM 2910 C CA . ASP A 1 402 ? -50.657 -0.722 43.518 1.00 14.08 382 ASP A CA 1
ATOM 2911 C C . ASP A 1 402 ? -49.189 -0.669 43.125 1.00 16.26 382 ASP A C 1
ATOM 2912 O O . ASP A 1 402 ? -48.850 -0.815 41.951 1.00 14.76 382 ASP A O 1
ATOM 2917 N N . ALA A 1 403 ? -48.310 -0.475 44.105 1.00 10.90 383 ALA A N 1
ATOM 2918 C CA . ALA A 1 403 ? -46.884 -0.461 43.814 1.00 12.97 383 ALA A CA 1
ATOM 2919 C C . ALA A 1 403 ? -46.455 -1.831 43.290 1.00 14.80 383 ALA A C 1
ATOM 2920 O O . ALA A 1 403 ? -45.718 -1.932 42.304 1.00 13.69 383 ALA A O 1
ATOM 2922 N N . VAL A 1 404 ? -46.917 -2.888 43.949 1.00 14.69 384 VAL A N 1
ATOM 2923 C CA . VAL A 1 404 ? -46.530 -4.237 43.544 1.00 10.72 384 VAL A CA 1
ATOM 2924 C C . VAL A 1 404 ? -47.115 -4.591 42.179 1.00 13.73 384 VAL A C 1
ATOM 2925 O O . VAL A 1 404 ? -46.448 -5.203 41.350 1.00 14.27 384 VAL A O 1
ATOM 2929 N N . ARG A 1 405 ? -48.360 -4.196 41.955 1.00 11.34 385 ARG A N 1
ATOM 2930 C CA . ARG A 1 405 ? -48.971 -4.355 40.644 1.00 12.90 385 ARG A CA 1
ATOM 2931 C C . ARG A 1 405 ? -48.080 -3.738 39.571 1.00 18.33 385 ARG A C 1
ATOM 2932 O O . ARG A 1 405 ? -47.902 -4.315 38.500 1.00 15.65 385 ARG A O 1
ATOM 2940 N N . ALA A 1 406 ? -47.520 -2.562 39.864 1.00 15.70 386 ALA A N 1
ATOM 2941 C CA . ALA A 1 406 ? -46.676 -1.848 38.903 1.00 15.25 386 ALA A CA 1
ATOM 2942 C C . ALA A 1 406 ? -45.340 -2.547 38.666 1.00 16.85 386 ALA A C 1
ATOM 2943 O O . ALA A 1 406 ? -44.826 -2.556 37.549 1.00 14.11 386 ALA A O 1
ATOM 2945 N N . LEU A 1 407 ? -44.778 -3.121 39.723 1.00 14.85 387 LEU A N 1
ATOM 2946 C CA . LEU A 1 407 ? -43.510 -3.835 39.634 1.00 16.12 387 LEU A CA 1
ATOM 2947 C C . LEU A 1 407 ? -43.693 -5.064 38.751 1.00 14.03 387 LEU A C 1
ATOM 2948 O O . LEU A 1 407 ? -42.815 -5.418 37.958 1.00 16.47 387 LEU A O 1
ATOM 2953 N N . GLU A 1 408 ? -44.836 -5.721 38.907 1.00 15.28 388 GLU A N 1
ATOM 2954 C CA . GLU A 1 408 ? -45.110 -6.945 38.165 1.00 19.84 388 GLU A CA 1
ATOM 2955 C C . GLU A 1 408 ? -45.294 -6.638 36.687 1.00 21.69 388 GLU A C 1
ATOM 2956 O O . GLU A 1 408 ? -44.953 -7.457 35.833 1.00 21.16 388 GLU A O 1
ATOM 2962 N N . ALA A 1 409 ? -45.814 -5.449 36.390 1.00 19.15 389 ALA A N 1
ATOM 2963 C CA . ALA A 1 409 ? -46.043 -5.048 35.005 1.00 20.62 389 ALA A CA 1
ATOM 2964 C C . ALA A 1 409 ? -44.802 -4.440 34.367 1.00 28.10 389 ALA A C 1
ATOM 2965 O O . ALA A 1 409 ? -44.793 -4.161 33.172 1.00 29.09 389 ALA A O 1
ATOM 2967 N N . ASP A 1 410 ? -43.756 -4.230 35.158 1.00 22.92 390 ASP A N 1
ATOM 2968 C CA . ASP A 1 410 ? -42.553 -3.578 34.650 1.00 22.56 390 ASP A CA 1
ATOM 2969 C C . ASP A 1 410 ? -41.493 -4.596 34.233 1.00 23.57 390 ASP A C 1
ATOM 2970 O O . ASP A 1 410 ? -40.694 -5.042 35.050 1.00 25.27 390 ASP A O 1
ATOM 2975 N N . GLU A 1 411 ? -41.486 -4.949 32.948 1.00 29.17 391 GLU A N 1
ATOM 2976 C CA . GLU A 1 411 ? -40.566 -5.964 32.421 1.00 28.70 391 GLU A CA 1
ATOM 2977 C C . GLU A 1 411 ? -39.099 -5.685 32.718 1.00 22.74 391 GLU A C 1
ATOM 2978 O O . GLU A 1 411 ? -38.343 -6.598 33.026 1.00 23.38 391 GLU A O 1
ATOM 2984 N N . VAL A 1 412 ? -38.695 -4.425 32.611 1.00 25.76 392 VAL A N 1
ATOM 2985 C CA . VAL A 1 412 ? -37.306 -4.049 32.845 1.00 23.95 392 VAL A CA 1
ATOM 2986 C C . VAL A 1 412 ? -36.882 -4.260 34.292 1.00 27.22 392 VAL A C 1
ATOM 2987 O O . VAL A 1 412 ? -35.842 -4.857 34.563 1.00 27.78 392 VAL A O 1
ATOM 2991 N N . LEU A 1 413 ? -37.679 -3.759 35.226 1.00 28.01 393 LEU A N 1
ATOM 2992 C CA . LEU A 1 413 ? -37.351 -3.932 36.636 1.00 27.52 393 LEU A CA 1
ATOM 2993 C C . LEU A 1 413 ? -37.363 -5.397 37.024 1.00 25.58 393 LEU A C 1
ATOM 2994 O O . LEU A 1 413 ? -36.379 -5.928 37.558 1.00 22.55 393 LEU A O 1
ATOM 2999 N N . ALA A 1 414 ? -38.493 -6.042 36.762 1.00 22.74 394 ALA A N 1
ATOM 3000 C CA . ALA A 1 414 ? -38.675 -7.429 37.141 1.00 29.39 394 ALA A CA 1
ATOM 3001 C C . ALA A 1 414 ? -37.573 -8.273 36.528 1.00 28.30 394 ALA A C 1
ATOM 3002 O O . ALA A 1 414 ? -36.898 -9.023 37.225 1.00 32.73 394 ALA A O 1
ATOM 3004 N N . GLY A 1 415 ? -37.373 -8.127 35.223 1.00 31.23 395 GLY A N 1
ATOM 3005 C CA . GLY A 1 415 ? -36.304 -8.834 34.546 1.00 23.07 395 GLY A CA 1
ATOM 3006 C C . GLY A 1 415 ? -34.925 -8.486 35.084 1.00 29.30 395 GLY A C 1
ATOM 3007 O O . GLY A 1 415 ? -34.075 -9.362 35.243 1.00 27.79 395 GLY A O 1
ATOM 3008 N N . GLY A 1 416 ? -34.698 -7.203 35.359 1.00 22.84 396 GLY A N 1
ATOM 3009 C CA . GLY A 1 416 ? -33.438 -6.751 35.923 1.00 21.71 396 GLY A CA 1
ATOM 3010 C C . GLY A 1 416 ? -33.103 -7.369 37.272 1.00 26.47 396 GLY A C 1
ATOM 3011 O O . GLY A 1 416 ? -31.939 -7.647 37.558 1.00 24.67 396 GLY A O 1
ATOM 3012 N N . LEU A 1 417 ? -34.118 -7.591 38.103 1.00 20.73 397 LEU A N 1
ATOM 3013 C CA . LEU A 1 417 ? -33.912 -8.140 39.448 1.00 24.46 397 LEU A CA 1
ATOM 3014 C C . LEU A 1 417 ? -33.899 -9.668 39.497 1.00 28.87 397 LEU A C 1
ATOM 3015 O O . LEU A 1 417 ? -33.644 -10.267 40.550 1.00 24.52 397 LEU A O 1
ATOM 3020 N N . GLY A 1 418 ? -34.197 -10.302 38.370 1.00 21.40 398 GLY A N 1
ATOM 3021 C CA . GLY A 1 418 ? -34.216 -11.751 38.324 1.00 25.82 398 GLY A CA 1
ATOM 3022 C C . GLY A 1 418 ? -35.369 -12.318 39.131 1.00 21.87 398 GLY A C 1
ATOM 3023 O O . GLY A 1 418 ? -36.396 -11.662 39.319 1.00 20.26 398 GLY A O 1
ATOM 3024 N N . ALA A 1 419 ? -35.206 -13.542 39.616 1.00 17.93 399 ALA A N 1
ATOM 3025 C CA . ALA A 1 419 ? -36.280 -14.208 40.346 1.00 22.90 399 ALA A CA 1
ATOM 3026 C C . ALA A 1 419 ? -36.611 -13.506 41.676 1.00 14.32 399 ALA A C 1
ATOM 3027 O O . ALA A 1 419 ? -37.626 -13.801 42.301 1.00 17.76 399 ALA A O 1
ATOM 3029 N N . ALA A 1 420 ? -35.770 -12.562 42.086 1.00 14.06 400 ALA A N 1
ATOM 3030 C CA . ALA A 1 420 ? -36.005 -11.829 43.336 1.00 13.54 400 ALA A CA 1
ATOM 3031 C C . ALA A 1 420 ? -37.306 -11.052 43.253 1.00 16.44 400 ALA A C 1
ATOM 3032 O O . ALA A 1 420 ? -38.046 -10.966 44.234 1.00 14.88 400 ALA A O 1
ATOM 3034 N N . ALA A 1 421 ? -37.576 -10.489 42.076 1.00 16.13 401 ALA A N 1
ATOM 3035 C CA . ALA A 1 421 ? -38.734 -9.620 41.862 1.00 18.72 401 ALA A CA 1
ATOM 3036 C C . ALA A 1 421 ? -40.059 -10.329 42.109 1.00 16.21 401 ALA A C 1
ATOM 3037 O O . ALA A 1 421 ? -40.929 -9.813 42.814 1.00 14.80 401 ALA A O 1
ATOM 3039 N N . ALA A 1 422 ? -40.215 -11.509 41.526 1.00 14.23 402 ALA A N 1
ATOM 3040 C CA . ALA A 1 422 ? -41.473 -12.240 41.648 1.00 17.81 402 ALA A CA 1
ATOM 3041 C C . ALA A 1 422 ? -41.678 -12.732 43.082 1.00 16.86 402 ALA A C 1
ATOM 3042 O O . ALA A 1 422 ? -42.787 -12.707 43.605 1.00 14.48 402 ALA A O 1
ATOM 3044 N N . ALA A 1 423 ? -40.597 -13.169 43.716 1.00 13.38 403 ALA A N 1
ATOM 3045 C CA . ALA A 1 423 ? -40.671 -13.637 45.099 1.00 14.02 403 ALA A CA 1
ATOM 3046 C C . ALA A 1 423 ? -41.008 -12.467 46.029 1.00 15.62 403 ALA A C 1
ATOM 3047 O O . ALA A 1 423 ? -41.839 -12.582 46.930 1.00 14.16 403 ALA A O 1
ATOM 3049 N N . PHE A 1 424 ? -40.348 -11.343 45.799 1.00 15.82 404 PHE A N 1
ATOM 3050 C CA . PHE A 1 424 ? -40.613 -10.127 46.538 1.00 14.50 404 PHE A CA 1
ATOM 3051 C C . PHE A 1 424 ? -42.085 -9.741 46.392 1.00 15.65 404 PHE A C 1
ATOM 3052 O O . PHE A 1 424 ? -42.745 -9.387 47.373 1.00 12.99 404 PHE A O 1
ATOM 3060 N N . ALA A 1 425 ? -42.603 -9.814 45.168 1.00 11.13 405 ALA A N 1
ATOM 3061 C CA . ALA A 1 425 ? -43.990 -9.412 44.911 1.00 15.74 405 ALA A CA 1
ATOM 3062 C C . ALA A 1 425 ? -44.974 -10.319 45.636 1.00 14.35 405 ALA A C 1
ATOM 3063 O O . ALA A 1 425 ? -45.990 -9.860 46.150 1.00 15.24 405 ALA A O 1
ATOM 3065 N N . LYS A 1 426 ? -44.674 -11.610 45.664 1.00 14.42 406 LYS A N 1
ATOM 3066 C CA . LYS A 1 426 ? -45.517 -12.559 46.378 1.00 19.33 406 LYS A CA 1
ATOM 3067 C C . LYS A 1 426 ? -45.620 -12.190 47.861 1.00 13.84 406 LYS A C 1
ATOM 3068 O O . LYS A 1 426 ? -46.715 -12.116 48.413 1.00 16.86 406 LYS A O 1
ATOM 3074 N N . PHE A 1 427 ? -44.480 -11.956 48.500 1.00 18.23 407 PHE A N 1
ATOM 3075 C CA . PHE A 1 427 ? -44.471 -11.614 49.928 1.00 10.20 407 PHE A CA 1
ATOM 3076 C C . PHE A 1 427 ? -45.223 -10.320 50.224 1.00 14.55 407 PHE A C 1
ATOM 3077 O O . PHE A 1 427 ? -46.004 -10.253 51.181 1.00 11.16 407 PHE A O 1
ATOM 3085 N N . LYS A 1 428 ? -44.980 -9.284 49.418 1.00 14.35 408 LYS A N 1
ATOM 3086 C CA . LYS A 1 428 ? -45.590 -7.985 49.688 1.00 11.26 408 LYS A CA 1
ATOM 3087 C C . LYS A 1 428 ? -47.100 -8.008 49.454 1.00 13.36 408 LYS A C 1
ATOM 3088 O O . LYS A 1 428 ? -47.852 -7.338 50.158 1.00 12.21 408 LYS A O 1
ATOM 3094 N N . ARG A 1 429 ? -47.552 -8.814 48.495 1.00 14.44 409 ARG A N 1
ATOM 3095 C CA . ARG A 1 429 ? -48.985 -9.005 48.309 1.00 15.22 409 ARG A CA 1
ATOM 3096 C C . ARG A 1 429 ? -49.623 -9.613 49.546 1.00 13.19 409 ARG A C 1
ATOM 3097 O O . ARG A 1 429 ? -50.703 -9.191 49.976 1.00 16.33 409 ARG A O 1
ATOM 3105 N N . ALA A 1 430 ? -48.953 -10.610 50.110 1.00 9.85 410 ALA A N 1
ATOM 3106 C CA . ALA A 1 430 ? -49.451 -11.291 51.298 1.00 19.59 410 ALA A CA 1
ATOM 3107 C C . ALA A 1 430 ? -49.459 -10.358 52.517 1.00 15.47 410 ALA A C 1
ATOM 3108 O O . ALA A 1 430 ? -50.400 -10.376 53.330 1.00 11.19 410 ALA A O 1
ATOM 3110 N N . GLU A 1 431 ? -48.410 -9.549 52.653 1.00 10.62 411 GLU A N 1
ATOM 3111 C CA . GLU A 1 431 ? -48.382 -8.542 53.707 1.00 11.09 411 GLU A CA 1
ATOM 3112 C C . GLU A 1 431 ? -49.574 -7.588 53.577 1.00 10.63 411 GLU A C 1
ATOM 3113 O O . GLU A 1 431 ? -50.253 -7.291 54.562 1.00 10.52 411 GLU A O 1
ATOM 3119 N N . TRP A 1 432 ? -49.822 -7.101 52.363 1.00 11.81 412 TRP A N 1
ATOM 3120 C CA . TRP A 1 432 ? -50.942 -6.179 52.146 1.00 12.29 412 TRP A CA 1
ATOM 3121 C C . TRP A 1 432 ? -52.275 -6.834 52.546 1.00 10.59 412 TRP A C 1
ATOM 3122 O O . TRP A 1 432 ? -53.117 -6.212 53.202 1.00 12.92 412 TRP A O 1
ATOM 3133 N N . ALA A 1 433 ? -52.440 -8.101 52.183 1.00 10.50 413 ALA A N 1
ATOM 3134 C CA . ALA A 1 433 ? -53.666 -8.832 52.492 1.00 15.43 413 ALA A CA 1
ATOM 3135 C C . ALA A 1 433 ? -53.812 -9.011 53.998 1.00 16.57 413 ALA A C 1
ATOM 3136 O O . ALA A 1 433 ? -54.905 -8.909 54.548 1.00 11.62 413 ALA A O 1
ATOM 3138 N N . ASP A 1 434 ? -52.691 -9.270 54.657 1.00 11.03 414 ASP A N 1
ATOM 3139 C CA . ASP A 1 434 ? -52.669 -9.411 56.107 1.00 14.95 414 ASP A CA 1
ATOM 3140 C C . ASP A 1 434 ? -53.103 -8.091 56.757 1.00 15.19 414 ASP A C 1
ATOM 3141 O O . ASP A 1 434 ? -53.909 -8.083 57.697 1.00 13.34 414 ASP A O 1
ATOM 3146 N N . TYR A 1 435 ? -52.579 -6.983 56.229 1.00 10.94 415 TYR A N 1
ATOM 3147 C CA . TYR A 1 435 ? -52.957 -5.634 56.654 1.00 12.51 415 TYR A CA 1
ATOM 3148 C C . TYR A 1 435 ? -54.454 -5.365 56.490 1.00 12.02 415 TYR A C 1
ATOM 3149 O O . TYR A 1 435 ? -55.104 -4.864 57.409 1.00 14.24 415 TYR A O 1
ATOM 3158 N N . LYS A 1 436 ? -54.996 -5.688 55.318 1.00 13.61 416 LYS A N 1
ATOM 3159 C CA . LYS A 1 436 ? -56.433 -5.521 55.078 1.00 18.08 416 LYS A CA 1
ATOM 3160 C C . LYS A 1 436 ? -57.292 -6.183 56.150 1.00 19.01 416 LYS A C 1
ATOM 3161 O O . LYS A 1 436 ? -58.320 -5.637 56.549 1.00 22.97 416 LYS A O 1
ATOM 3167 N N . SER A 1 437 ? -56.870 -7.351 56.623 1.00 18.28 417 SER A N 1
ATOM 3168 C CA . SER A 1 437 ? -57.698 -8.134 57.542 1.00 16.95 417 SER A CA 1
ATOM 3169 C C . SER A 1 437 ? -57.692 -7.593 58.976 1.00 22.38 417 SER A C 1
ATOM 3170 O O . SER A 1 437 ? -58.492 -8.019 59.806 1.00 18.86 417 SER A O 1
ATOM 3173 N N . GLN A 1 438 ? -56.797 -6.654 59.267 1.00 14.98 418 GLN A N 1
ATOM 3174 C CA . GLN A 1 438 ? -56.731 -6.073 60.602 1.00 22.06 418 GLN A CA 1
ATOM 3175 C C . GLN A 1 438 ? -57.848 -5.055 60.788 1.00 25.68 418 GLN A C 1
ATOM 3176 O O . GLN A 1 438 ? -57.954 -4.108 60.021 1.00 23.05 418 GLN A O 1
ATOM 3182 N N . LEU A 1 439 ? -58.669 -5.250 61.818 1.00 22.35 419 LEU A N 1
ATOM 3183 C CA . LEU A 1 439 ? -59.737 -4.314 62.147 1.00 20.05 419 LEU A CA 1
ATOM 3184 C C . LEU A 1 439 ? -59.137 -3.163 62.932 1.00 24.02 419 LEU A C 1
ATOM 3185 O O . LEU A 1 439 ? -58.466 -3.392 63.936 1.00 24.23 419 LEU A O 1
ATOM 3190 N N . THR A 1 440 ? -59.396 -1.933 62.497 1.00 24.46 420 THR A N 1
ATOM 3191 C CA . THR A 1 440 ? -58.831 -0.753 63.152 1.00 21.70 420 THR A CA 1
ATOM 3192 C C . THR A 1 440 ? -59.839 0.022 64.012 1.00 19.39 420 THR A C 1
ATOM 3193 O O . THR A 1 440 ? -61.044 0.013 63.751 1.00 18.82 420 THR A O 1
ATOM 3197 N N . GLU A 1 441 ? -59.336 0.698 65.038 1.00 16.76 421 GLU A N 1
ATOM 3198 C CA . GLU A 1 441 ? -60.184 1.504 65.904 1.00 20.24 421 GLU A CA 1
ATOM 3199 C C . GLU A 1 441 ? -60.922 2.597 65.123 1.00 24.62 421 GLU A C 1
ATOM 3200 O O . GLU A 1 441 ? -62.054 2.951 65.455 1.00 19.47 421 GLU A O 1
ATOM 3206 N N . TRP A 1 442 ? -60.265 3.120 64.090 1.00 18.99 422 TRP A N 1
ATOM 3207 C CA . TRP A 1 442 ? -60.832 4.166 63.241 1.00 22.24 422 TRP A CA 1
ATOM 3208 C C . TRP A 1 442 ? -62.081 3.690 62.524 1.00 17.48 422 TRP A C 1
ATOM 3209 O O . TRP A 1 442 ? -63.076 4.407 62.474 1.00 18.72 422 TRP A O 1
ATOM 3220 N N . GLU A 1 443 ? -62.024 2.488 61.953 1.00 19.77 423 GLU A N 1
ATOM 3221 C CA . GLU A 1 443 ? -63.182 1.931 61.261 1.00 17.08 423 GLU A CA 1
ATOM 3222 C C . GLU A 1 443 ? -64.323 1.747 62.243 1.00 13.78 423 GLU A C 1
ATOM 3223 O O . GLU A 1 443 ? -65.477 2.009 61.916 1.00 15.55 423 GLU A O 1
ATOM 3229 N N . ARG A 1 444 ? -64.006 1.290 63.450 1.00 12.61 424 ARG A N 1
ATOM 3230 C CA . ARG A 1 444 ? -65.053 1.075 64.437 1.00 15.21 424 ARG A CA 1
ATOM 3231 C C . ARG A 1 444 ? -65.740 2.401 64.748 1.00 17.76 424 ARG A C 1
ATOM 3232 O O . ARG A 1 444 ? -66.958 2.504 64.670 1.00 14.46 424 ARG A O 1
ATOM 3240 N N . ARG A 1 445 ? -64.956 3.423 65.074 1.00 18.33 425 ARG A N 1
ATOM 3241 C CA . ARG A 1 445 ? -65.536 4.727 65.410 1.00 19.82 425 ARG A CA 1
ATOM 3242 C C . ARG A 1 445 ? -66.389 5.282 64.271 1.00 18.92 425 ARG A C 1
ATOM 3243 O O . ARG A 1 445 ? -67.474 5.809 64.499 1.00 23.25 425 ARG A O 1
ATOM 3251 N N . THR A 1 446 ? -65.905 5.144 63.045 1.00 15.19 426 THR A N 1
ATOM 3252 C CA . THR A 1 446 ? -66.570 5.754 61.906 1.00 18.37 426 THR A CA 1
ATOM 3253 C C . THR A 1 446 ? -67.620 4.875 61.212 1.00 19.06 426 THR A C 1
ATOM 3254 O O . THR A 1 446 ? -68.321 5.355 60.324 1.00 14.78 426 THR A O 1
ATOM 3258 N N . THR A 1 447 ? -67.745 3.609 61.610 1.00 12.12 427 THR A N 1
ATOM 3259 C CA . THR A 1 447 ? -68.644 2.705 60.880 1.00 9.65 427 THR A CA 1
ATOM 3260 C C . THR A 1 447 ? -69.678 1.988 61.743 1.00 12.16 427 THR A C 1
ATOM 3261 O O . THR A 1 447 ? -70.645 1.435 61.213 1.00 8.79 427 THR A O 1
ATOM 3265 N N . LEU A 1 448 ? -69.471 1.972 63.061 1.00 9.91 428 LEU A N 1
ATOM 3266 C CA . LEU A 1 448 ? -70.382 1.252 63.941 1.00 10.34 428 LEU A CA 1
ATOM 3267 C C . LEU A 1 448 ? -71.805 1.771 63.793 1.00 10.95 428 LEU A C 1
ATOM 3268 O O . LEU A 1 448 ? -72.756 1.015 63.949 1.00 13.01 428 LEU A O 1
ATOM 3273 N N . ASP A 1 449 ? -71.952 3.060 63.493 1.00 8.04 429 ASP A N 1
ATOM 3274 C CA . ASP A 1 449 ? -73.282 3.652 63.386 1.00 13.11 429 ASP A CA 1
ATOM 3275 C C . ASP A 1 449 ? -73.783 3.780 61.946 1.00 11.69 429 ASP A C 1
ATOM 3276 O O . ASP A 1 449 ? -74.719 4.531 61.684 1.00 13.73 429 ASP A O 1
ATOM 3281 N N . CYS A 1 450 ? -73.150 3.067 61.016 1.00 9.08 430 CYS A N 1
ATOM 3282 C CA . CYS A 1 450 ? -73.573 3.100 59.618 1.00 15.33 430 CYS A CA 1
ATOM 3283 C C . CYS A 1 450 ? -75.032 2.641 59.466 1.00 25.46 430 CYS A C 1
ATOM 3284 O O . CYS A 1 450 ? -75.630 2.817 58.394 1.00 24.01 430 CYS A O 1
ATOM 3287 N N . THR B 1 22 ? -7.788 -45.356 85.626 1.00 65.53 2 THR B N 1
ATOM 3288 C CA . THR B 1 22 ? -7.753 -43.929 85.933 1.00 58.92 2 THR B CA 1
ATOM 3289 C C . THR B 1 22 ? -7.907 -43.686 87.432 1.00 58.84 2 THR B C 1
ATOM 3290 O O . THR B 1 22 ? -8.866 -44.154 88.056 1.00 53.39 2 THR B O 1
ATOM 3294 N N . ASP B 1 23 ? -6.957 -42.950 88.003 1.00 46.99 3 ASP B N 1
ATOM 3295 C CA . ASP B 1 23 ? -6.917 -42.726 89.444 1.00 36.11 3 ASP B CA 1
ATOM 3296 C C . ASP B 1 23 ? -7.674 -41.457 89.847 1.00 31.77 3 ASP B C 1
ATOM 3297 O O . ASP B 1 23 ? -7.076 -40.385 89.967 1.00 25.85 3 ASP B O 1
ATOM 3302 N N . LEU B 1 24 ? -8.983 -41.583 90.068 1.00 27.98 4 LEU B N 1
ATOM 3303 C CA . LEU B 1 24 ? -9.818 -40.431 90.426 1.00 30.65 4 LEU B CA 1
ATOM 3304 C C . LEU B 1 24 ? -9.312 -39.671 91.658 1.00 26.42 4 LEU B C 1
ATOM 3305 O O . LEU B 1 24 ? -9.326 -38.435 91.690 1.00 29.18 4 LEU B O 1
ATOM 3310 N N . ALA B 1 25 ? -8.858 -40.401 92.669 1.00 23.85 5 ALA B N 1
ATOM 3311 C CA . ALA B 1 25 ? -8.313 -39.756 93.854 1.00 32.09 5 ALA B CA 1
ATOM 3312 C C . ALA B 1 25 ? -7.124 -38.843 93.516 1.00 26.89 5 ALA B C 1
ATOM 3313 O O . ALA B 1 25 ? -7.028 -37.718 94.015 1.00 25.53 5 ALA B O 1
ATOM 3315 N N . SER B 1 26 ? -6.220 -39.325 92.667 1.00 30.12 6 SER B N 1
ATOM 3316 C CA . SER B 1 26 ? -5.047 -38.539 92.290 1.00 34.77 6 SER B CA 1
ATOM 3317 C C . SER B 1 26 ? -5.451 -37.360 91.432 1.00 25.83 6 SER B C 1
ATOM 3318 O O . SER B 1 26 ? -4.912 -36.259 91.570 1.00 28.62 6 SER B O 1
ATOM 3321 N N . ILE B 1 27 ? -6.398 -37.595 90.531 1.00 23.16 7 ILE B N 1
ATOM 3322 C CA . ILE B 1 27 ? -6.901 -36.524 89.690 1.00 26.08 7 ILE B CA 1
ATOM 3323 C C . ILE B 1 27 ? -7.502 -35.430 90.567 1.00 21.03 7 ILE B C 1
ATOM 3324 O O . ILE B 1 27 ? -7.244 -34.250 90.353 1.00 21.80 7 ILE B O 1
ATOM 3329 N N . ALA B 1 28 ? -8.292 -35.829 91.561 1.00 22.76 8 ALA B N 1
ATOM 3330 C CA . ALA B 1 28 ? -8.918 -34.858 92.456 1.00 22.59 8 ALA B CA 1
ATOM 3331 C C . ALA B 1 28 ? -7.870 -33.935 93.076 1.00 22.89 8 ALA B C 1
ATOM 3332 O O . ALA B 1 28 ? -8.048 -32.722 93.092 1.00 20.41 8 ALA B O 1
ATOM 3334 N N . ARG B 1 29 ? -6.780 -34.513 93.583 1.00 23.28 9 ARG B N 1
ATOM 3335 C CA . ARG B 1 29 ? -5.704 -33.712 94.164 1.00 26.99 9 ARG B CA 1
ATOM 3336 C C . ARG B 1 29 ? -5.040 -32.825 93.107 1.00 28.01 9 ARG B C 1
ATOM 3337 O O . ARG B 1 29 ? -4.792 -31.641 93.335 1.00 28.96 9 ARG B O 1
ATOM 3345 N N . GLU B 1 30 ? -4.763 -33.398 91.943 1.00 21.73 10 GLU B N 1
ATOM 3346 C CA . GLU B 1 30 ? -4.084 -32.653 90.888 1.00 25.97 10 GLU B CA 1
ATOM 3347 C C . GLU B 1 30 ? -4.929 -31.517 90.323 1.00 33.88 10 GLU B C 1
ATOM 3348 O O . GLU B 1 30 ? -4.440 -30.399 90.158 1.00 34.62 10 GLU B O 1
ATOM 3354 N N . LYS B 1 31 ? -6.193 -31.801 90.020 1.00 30.05 11 LYS B N 1
ATOM 3355 C CA . LYS B 1 31 ? -7.044 -30.829 89.336 1.00 23.78 11 LYS B CA 1
ATOM 3356 C C . LYS B 1 31 ? -7.805 -29.932 90.313 1.00 25.71 11 LYS B C 1
ATOM 3357 O O . LYS B 1 31 ? -8.494 -28.993 89.899 1.00 28.13 11 LYS B O 1
ATOM 3363 N N . GLY B 1 32 ? -7.687 -30.224 91.605 1.00 23.45 12 GLY B N 1
ATOM 3364 C CA . GLY B 1 32 ? -8.393 -29.457 92.615 1.00 23.22 12 GLY B CA 1
ATOM 3365 C C . GLY B 1 32 ? -9.891 -29.725 92.614 1.00 18.88 12 GLY B C 1
ATOM 3366 O O . GLY B 1 32 ? -10.693 -28.804 92.743 1.00 19.09 12 GLY B O 1
ATOM 3367 N N . ILE B 1 33 ? -10.263 -30.992 92.468 1.00 16.20 13 ILE B N 1
ATOM 3368 C CA . ILE B 1 33 ? -11.659 -31.405 92.532 1.00 17.71 13 ILE B CA 1
ATOM 3369 C C . ILE B 1 33 ? -12.028 -31.776 93.973 1.00 19.02 13 ILE B C 1
ATOM 3370 O O . ILE B 1 33 ? -11.468 -32.720 94.546 1.00 14.54 13 ILE B O 1
ATOM 3375 N N . GLU B 1 34 ? -12.974 -31.034 94.548 1.00 15.06 14 GLU B N 1
ATOM 3376 C CA . GLU B 1 34 ? -13.360 -31.216 95.950 1.00 11.75 14 GLU B CA 1
ATOM 3377 C C . GLU B 1 34 ? -14.598 -32.100 96.146 1.00 14.51 14 GLU B C 1
ATOM 3378 O O . GLU B 1 34 ? -14.785 -32.683 97.210 1.00 13.29 14 GLU B O 1
ATOM 3384 N N . PHE B 1 35 ? -15.440 -32.190 95.121 1.00 11.60 15 PHE B N 1
ATOM 3385 C CA . PHE B 1 35 ? -16.628 -33.031 95.167 1.00 11.49 15 PHE B CA 1
ATOM 3386 C C . PHE B 1 35 ? -16.844 -33.677 93.808 1.00 10.21 15 PHE B C 1
ATOM 3387 O O . PHE B 1 35 ? -16.517 -33.090 92.784 1.00 12.75 15 PHE B O 1
ATOM 3395 N N . PHE B 1 36 ? -17.370 -34.897 93.812 1.00 13.04 16 PHE B N 1
ATOM 3396 C CA . PHE B 1 36 ? -17.800 -35.554 92.586 1.00 14.50 16 PHE B CA 1
ATOM 3397 C C . PHE B 1 36 ? -19.309 -35.755 92.586 1.00 13.30 16 PHE B C 1
ATOM 3398 O O . PHE B 1 36 ? -19.901 -36.137 93.597 1.00 13.19 16 PHE B O 1
ATOM 3406 N N . LEU B 1 37 ? -19.921 -35.502 91.436 1.00 11.44 17 LEU B N 1
ATOM 3407 C CA . LEU B 1 37 ? -21.284 -35.895 91.180 1.00 13.47 17 LEU B CA 1
ATOM 3408 C C . LEU B 1 37 ? -21.215 -37.236 90.493 1.00 14.05 17 LEU B C 1
ATOM 3409 O O . LEU B 1 37 ? -20.769 -37.322 89.355 1.00 13.73 17 LEU B O 1
ATOM 3414 N N . ILE B 1 38 ? -21.643 -38.281 91.188 1.00 10.58 18 ILE B N 1
ATOM 3415 C CA . ILE B 1 38 ? -21.765 -39.590 90.589 1.00 13.94 18 ILE B CA 1
ATOM 3416 C C . ILE B 1 38 ? -23.192 -39.691 90.103 1.00 13.21 18 ILE B C 1
ATOM 3417 O O . ILE B 1 38 ? -24.129 -39.720 90.899 1.00 11.39 18 ILE B O 1
ATOM 3422 N N . SER B 1 39 ? -23.343 -39.754 88.787 1.00 10.61 19 SER B N 1
ATOM 3423 C CA . SER B 1 39 ? -24.625 -39.516 88.142 1.00 10.51 19 SER B CA 1
ATOM 3424 C C . SER B 1 39 ? -25.042 -40.673 87.247 1.00 13.23 19 SER B C 1
ATOM 3425 O O . SER B 1 39 ? -24.192 -41.311 86.633 1.00 12.15 19 SER B O 1
ATOM 3428 N N . PHE B 1 40 ? -26.347 -40.942 87.187 1.00 9.90 20 PHE B N 1
ATOM 3429 C CA . PHE B 1 40 ? -26.914 -41.856 86.202 1.00 9.90 20 PHE B CA 1
ATOM 3430 C C . PHE B 1 40 ? -28.253 -41.317 85.684 1.00 12.74 20 PHE B C 1
ATOM 3431 O O . PHE B 1 40 ? -28.914 -40.513 86.343 1.00 7.95 20 PHE B O 1
ATOM 3439 N N . THR B 1 41 ? -28.639 -41.772 84.501 1.00 7.20 21 THR B N 1
ATOM 3440 C CA . THR B 1 41 ? -29.847 -41.321 83.844 1.00 8.92 21 THR B CA 1
ATOM 3441 C C . THR B 1 41 ? -30.916 -42.387 83.992 1.00 12.85 21 THR B C 1
ATOM 3442 O O . THR B 1 41 ? -30.674 -43.548 83.673 1.00 8.70 21 THR B O 1
ATOM 3446 N N . ASP B 1 42 ? -32.101 -42.013 84.472 1.00 10.18 22 ASP B N 1
ATOM 3447 C CA . ASP B 1 42 ? -33.148 -43.012 84.619 1.00 7.13 22 ASP B CA 1
ATOM 3448 C C . ASP B 1 42 ? -34.021 -43.135 83.370 1.00 11.01 22 ASP B C 1
ATOM 3449 O O . ASP B 1 42 ? -33.734 -42.520 82.353 1.00 11.29 22 ASP B O 1
ATOM 3454 N N . LEU B 1 43 ? -35.068 -43.953 83.453 1.00 9.64 23 LEU B N 1
ATOM 3455 C CA . LEU B 1 43 ? -35.884 -44.269 82.284 1.00 13.12 23 LEU B CA 1
ATOM 3456 C C . LEU B 1 43 ? -36.586 -43.032 81.708 1.00 14.70 23 LEU B C 1
ATOM 3457 O O . LEU B 1 43 ? -36.934 -43.007 80.524 1.00 14.46 23 LEU B O 1
ATOM 3462 N N . LEU B 1 44 ? -36.808 -42.017 82.541 1.00 10.28 24 LEU B N 1
ATOM 3463 C CA . LEU B 1 44 ? -37.445 -40.790 82.073 1.00 13.43 24 LEU B CA 1
ATOM 3464 C C . LEU B 1 44 ? -36.435 -39.722 81.671 1.00 11.27 24 LEU B C 1
ATOM 3465 O O . LEU B 1 44 ? -36.808 -38.580 81.394 1.00 13.64 24 LEU B O 1
ATOM 3470 N N . GLY B 1 45 ? -35.156 -40.083 81.648 1.00 9.92 25 GLY B N 1
ATOM 3471 C CA . GLY B 1 45 ? -34.118 -39.142 81.256 1.00 9.08 25 GLY B CA 1
ATOM 3472 C C . GLY B 1 45 ? -33.672 -38.252 82.413 1.00 11.31 25 GLY B C 1
ATOM 3473 O O . GLY B 1 45 ? -32.821 -37.372 82.255 1.00 12.71 25 GLY B O 1
ATOM 3474 N N . VAL B 1 46 ? -34.245 -38.475 83.587 1.00 9.40 26 VAL B N 1
ATOM 3475 C CA . VAL B 1 46 ? -33.893 -37.652 84.740 1.00 12.28 26 VAL B CA 1
ATOM 3476 C C . VAL B 1 46 ? -32.468 -37.957 85.185 1.00 11.08 26 VAL B C 1
ATOM 3477 O O . VAL B 1 46 ? -32.075 -39.124 85.303 1.00 8.16 26 VAL B O 1
ATOM 3481 N N . GLN B 1 47 ? -31.703 -36.894 85.425 1.00 7.70 27 GLN B N 1
ATOM 3482 C CA . GLN B 1 47 ? -30.343 -37.010 85.913 1.00 8.95 27 GLN B CA 1
ATOM 3483 C C . GLN B 1 47 ? -30.336 -37.184 87.424 1.00 9.94 27 GLN B C 1
ATOM 3484 O O . GLN B 1 47 ? -30.714 -36.276 88.172 1.00 9.52 27 GLN B O 1
ATOM 3490 N N . ARG B 1 48 ? -29.893 -38.352 87.871 1.00 8.75 28 ARG B N 1
ATOM 3491 C CA . ARG B 1 48 ? -29.835 -38.645 89.287 1.00 5.74 28 ARG B CA 1
ATOM 3492 C C . ARG B 1 48 ? -28.386 -38.598 89.711 1.00 12.98 28 ARG B C 1
ATOM 3493 O O . ARG B 1 48 ? -27.528 -39.173 89.042 1.00 11.15 28 ARG B O 1
ATOM 3501 N N . ALA B 1 49 ? -28.102 -37.915 90.815 1.00 10.28 29 ALA B N 1
ATOM 3502 C CA . ALA B 1 49 ? -26.716 -37.740 91.213 1.00 9.95 29 ALA B CA 1
ATOM 3503 C C . ALA B 1 49 ? -26.558 -37.703 92.725 1.00 12.74 29 ALA B C 1
ATOM 3504 O O . ALA B 1 49 ? -27.486 -37.341 93.460 1.00 8.87 29 ALA B O 1
ATOM 3506 N N . LYS B 1 50 ? -25.371 -38.104 93.163 1.00 8.78 30 LYS B N 1
ATOM 3507 C CA . LYS B 1 50 ? -24.967 -38.067 94.558 1.00 9.94 30 LYS B CA 1
ATOM 3508 C C . LYS B 1 50 ? -23.699 -37.226 94.610 1.00 11.96 30 LYS B C 1
ATOM 3509 O O . LYS B 1 50 ? -22.820 -37.368 93.765 1.00 10.15 30 LYS B O 1
ATOM 3515 N N . LEU B 1 51 ? -23.613 -36.341 95.591 1.00 10.21 31 LEU B N 1
ATOM 3516 C CA . LEU B 1 51 ? -22.466 -35.460 95.736 1.00 11.08 31 LEU B CA 1
ATOM 3517 C C . LEU B 1 51 ? -21.514 -36.018 96.794 1.00 13.74 31 LEU B C 1
ATOM 3518 O O . LEU B 1 51 ? -21.836 -36.017 97.989 1.00 11.32 31 LEU B O 1
ATOM 3523 N N . VAL B 1 52 ? -20.348 -36.497 96.365 1.00 14.47 32 VAL B N 1
ATOM 3524 C CA . VAL B 1 52 ? -19.425 -37.149 97.298 1.00 13.65 32 VAL B CA 1
ATOM 3525 C C . VAL B 1 52 ? -18.138 -36.341 97.437 1.00 15.22 32 VAL B C 1
ATOM 3526 O O . VAL B 1 52 ? -17.554 -35.918 96.437 1.00 13.79 32 VAL B O 1
ATOM 3530 N N . PRO B 1 53 ? -17.686 -36.129 98.682 1.00 11.99 33 PRO B N 1
ATOM 3531 C CA . PRO B 1 53 ? -16.458 -35.349 98.887 1.00 11.92 33 PRO B CA 1
ATOM 3532 C C . PRO B 1 53 ? -15.256 -36.134 98.356 1.00 15.17 33 PRO B C 1
ATOM 3533 O O . PRO B 1 53 ? -15.302 -37.363 98.326 1.00 13.20 33 PRO B O 1
ATOM 3537 N N . ALA B 1 54 ? -14.199 -35.439 97.949 1.00 9.93 34 ALA B N 1
ATOM 3538 C CA . ALA B 1 54 ? -13.047 -36.109 97.349 1.00 16.51 34 ALA B CA 1
ATOM 3539 C C . ALA B 1 54 ? -12.512 -37.257 98.210 1.00 18.36 34 ALA B C 1
ATOM 3540 O O . ALA B 1 54 ? -12.069 -38.273 97.679 1.00 17.63 34 ALA B O 1
ATOM 3542 N N . ARG B 1 55 ? -12.557 -37.092 99.530 1.00 19.95 35 ARG B N 1
ATOM 3543 C CA . ARG B 1 55 ? -12.050 -38.118 100.439 1.00 18.95 35 ARG B CA 1
ATOM 3544 C C . ARG B 1 55 ? -12.713 -39.472 100.219 1.00 26.76 35 ARG B C 1
ATOM 3545 O O . ARG B 1 55 ? -12.142 -40.506 100.564 1.00 20.62 35 ARG B O 1
ATOM 3553 N N . ALA B 1 56 ? -13.908 -39.475 99.632 1.00 17.10 36 ALA B N 1
ATOM 3554 C CA . ALA B 1 56 ? -14.653 -40.724 99.497 1.00 19.40 36 ALA B CA 1
ATOM 3555 C C . ALA B 1 56 ? -14.656 -41.321 98.087 1.00 19.85 36 ALA B C 1
ATOM 3556 O O . ALA B 1 56 ? -15.254 -42.370 97.866 1.00 25.34 36 ALA B O 1
ATOM 3558 N N . ILE B 1 57 ? -13.982 -40.680 97.138 1.00 19.16 37 ILE B N 1
ATOM 3559 C CA . ILE B 1 57 ? -14.110 -41.102 95.737 1.00 26.96 37 ILE B CA 1
ATOM 3560 C C . ILE B 1 57 ? -13.523 -42.485 95.402 1.00 24.31 37 ILE B C 1
ATOM 3561 O O . ILE B 1 57 ? -14.081 -43.211 94.584 1.00 22.27 37 ILE B O 1
ATOM 3566 N N . ALA B 1 58 ? -12.407 -42.846 96.026 1.00 25.74 38 ALA B N 1
ATOM 3567 C CA . ALA B 1 58 ? -11.751 -44.116 95.716 1.00 25.21 38 ALA B CA 1
ATOM 3568 C C . ALA B 1 58 ? -12.695 -45.271 96.003 1.00 20.18 38 ALA B C 1
ATOM 3569 O O . ALA B 1 58 ? -12.814 -46.220 95.224 1.00 26.05 38 ALA B O 1
ATOM 3571 N N . ASP B 1 59 ? -13.369 -45.173 97.140 1.00 24.66 39 ASP B N 1
ATOM 3572 C CA . ASP B 1 59 ? -14.359 -46.145 97.559 1.00 21.25 39 ASP B CA 1
ATOM 3573 C C . ASP B 1 59 ? -15.494 -46.268 96.535 1.00 29.06 39 ASP B C 1
ATOM 3574 O O . ASP B 1 59 ? -15.887 -47.375 96.158 1.00 29.00 39 ASP B O 1
ATOM 3579 N N . MET B 1 60 ? -16.014 -45.125 96.089 1.00 24.06 40 MET B N 1
ATOM 3580 C CA . MET B 1 60 ? -17.117 -45.093 95.126 1.00 21.48 40 MET B CA 1
ATOM 3581 C C . MET B 1 60 ? -16.706 -45.621 93.756 1.00 19.03 40 MET B C 1
ATOM 3582 O O . MET B 1 60 ? -17.488 -46.274 93.070 1.00 21.06 40 MET B O 1
ATOM 3587 N N . ALA B 1 61 ? -15.484 -45.305 93.349 1.00 22.39 41 ALA B N 1
ATOM 3588 C CA . ALA B 1 61 ? -14.992 -45.714 92.043 1.00 22.72 41 ALA B CA 1
ATOM 3589 C C . ALA B 1 61 ? -14.970 -47.232 91.932 1.00 23.69 41 ALA B C 1
ATOM 3590 O O . ALA B 1 61 ? -15.347 -47.794 90.909 1.00 26.08 41 ALA B O 1
ATOM 3592 N N . VAL B 1 62 ? -14.523 -47.900 92.988 1.00 19.54 42 VAL B N 1
ATOM 3593 C CA . VAL B 1 62 ? -14.415 -49.352 92.950 1.00 27.86 42 VAL B CA 1
ATOM 3594 C C . VAL B 1 62 ? -15.763 -50.010 93.202 1.00 23.55 42 VAL B C 1
ATOM 3595 O O . VAL B 1 62 ? -16.166 -50.933 92.496 1.00 32.64 42 VAL B O 1
ATOM 3599 N N . ASN B 1 63 ? -16.466 -49.514 94.210 1.00 26.07 43 ASN B N 1
ATOM 3600 C CA . ASN B 1 63 ? -17.642 -50.205 94.709 1.00 27.41 43 ASN B CA 1
ATOM 3601 C C . ASN B 1 63 ? -18.954 -49.665 94.162 1.00 22.25 43 ASN B C 1
ATOM 3602 O O . ASN B 1 63 ? -19.982 -50.328 94.249 1.00 19.48 43 ASN B O 1
ATOM 3607 N N . GLY B 1 64 ? -18.916 -48.465 93.595 1.00 18.70 44 GLY B N 1
ATOM 3608 C CA . GLY B 1 64 ? -20.140 -47.815 93.151 1.00 18.85 44 GLY B CA 1
ATOM 3609 C C . GLY B 1 64 ? -20.779 -47.010 94.272 1.00 18.93 44 GLY B C 1
ATOM 3610 O O . GLY B 1 64 ? -20.415 -47.154 95.453 1.00 15.02 44 GLY B O 1
ATOM 3611 N N . ALA B 1 65 ? -21.722 -46.147 93.899 1.00 13.38 45 ALA B N 1
ATOM 3612 C CA . ALA B 1 65 ? -22.458 -45.325 94.857 1.00 11.86 45 ALA B CA 1
ATOM 3613 C C . ALA B 1 65 ? -23.842 -45.938 95.031 1.00 13.74 45 ALA B C 1
ATOM 3614 O O . ALA B 1 65 ? -24.511 -46.236 94.044 1.00 12.07 45 ALA B O 1
ATOM 3616 N N . GLY B 1 66 ? -24.277 -46.132 96.271 1.00 13.05 46 GLY B N 1
ATOM 3617 C CA . GLY B 1 66 ? -25.571 -46.750 96.509 1.00 13.40 46 GLY B CA 1
ATOM 3618 C C . GLY B 1 66 ? -26.735 -45.781 96.393 1.00 15.03 46 GLY B C 1
ATOM 3619 O O . GLY B 1 66 ? -26.660 -44.648 96.883 1.00 14.56 46 GLY B O 1
ATOM 3620 N N . PHE B 1 67 ? -27.812 -46.233 95.751 1.00 13.68 47 PHE B N 1
ATOM 3621 C CA . PHE B 1 67 ? -29.045 -45.454 95.608 1.00 15.41 47 PHE B CA 1
ATOM 3622 C C . PHE B 1 67 ? -30.206 -46.405 95.840 1.00 18.65 47 PHE B C 1
ATOM 3623 O O . PHE B 1 67 ? -30.131 -47.566 95.442 1.00 13.58 47 PHE B O 1
ATOM 3631 N N . ALA B 1 68 ? -31.286 -45.925 96.447 1.00 10.55 48 ALA B N 1
ATOM 3632 C CA . ALA B 1 68 ? -32.509 -46.713 96.495 1.00 13.47 48 ALA B CA 1
ATOM 3633 C C . ALA B 1 68 ? -33.201 -46.599 95.144 1.00 15.95 48 ALA B C 1
ATOM 3634 O O . ALA B 1 68 ? -33.800 -45.572 94.831 1.00 14.20 48 ALA B O 1
ATOM 3636 N N . GLY B 1 69 ? -33.135 -47.668 94.358 1.00 12.71 49 GLY B N 1
ATOM 3637 C CA . GLY B 1 69 ? -33.568 -47.638 92.972 1.00 12.55 49 GLY B CA 1
ATOM 3638 C C . GLY B 1 69 ? -35.016 -47.266 92.745 1.00 12.08 49 GLY B C 1
ATOM 3639 O O . GLY B 1 69 ? -35.340 -46.632 91.745 1.00 11.94 49 GLY B O 1
ATOM 3640 N N . PHE B 1 70 ? -35.900 -47.671 93.652 1.00 12.74 50 PHE B N 1
ATOM 3641 C CA . PHE B 1 70 ? -37.319 -47.350 93.511 1.00 10.33 50 PHE B CA 1
ATOM 3642 C C . PHE B 1 70 ? -37.590 -45.844 93.500 1.00 12.74 50 PHE B C 1
ATOM 3643 O O . PHE B 1 70 ? -38.602 -45.381 92.943 1.00 11.23 50 PHE B O 1
ATOM 3651 N N . ALA B 1 71 ? -36.706 -45.087 94.139 1.00 8.39 51 ALA B N 1
ATOM 3652 C CA . ALA B 1 71 ? -36.870 -43.637 94.236 1.00 11.68 51 ALA B CA 1
ATOM 3653 C C . ALA B 1 71 ? -36.575 -42.916 92.909 1.00 15.12 51 ALA B C 1
ATOM 3654 O O . ALA B 1 71 ? -36.843 -41.723 92.776 1.00 14.13 51 ALA B O 1
ATOM 3656 N N . ALA B 1 72 ? -36.006 -43.632 91.942 1.00 12.09 52 ALA B N 1
ATOM 3657 C CA . ALA B 1 72 ? -35.809 -43.079 90.596 1.00 11.37 52 ALA B CA 1
ATOM 3658 C C . ALA B 1 72 ? -36.719 -43.836 89.625 1.00 10.86 52 ALA B C 1
ATOM 3659 O O . ALA B 1 72 ? -37.370 -44.804 90.022 1.00 10.25 52 ALA B O 1
ATOM 3661 N N . TRP B 1 73 ? -36.782 -43.401 88.367 1.00 13.70 53 TRP B N 1
ATOM 3662 C CA . TRP B 1 73 ? -37.607 -44.105 87.389 1.00 11.86 53 TRP B CA 1
ATOM 3663 C C . TRP B 1 73 ? -36.862 -45.330 86.845 1.00 13.18 53 TRP B C 1
ATOM 3664 O O . TRP B 1 73 ? -36.325 -45.313 85.734 1.00 9.92 53 TRP B O 1
ATOM 3675 N N . LEU B 1 74 ? -36.827 -46.389 87.652 1.00 12.96 54 LEU B N 1
ATOM 3676 C CA . LEU B 1 74 ? -36.123 -47.616 87.283 1.00 11.73 54 LEU B CA 1
ATOM 3677 C C . LEU B 1 74 ? -37.012 -48.851 87.383 1.00 15.48 54 LEU B C 1
ATOM 3678 O O . LEU B 1 74 ? -36.556 -49.955 87.113 1.00 17.77 54 LEU B O 1
ATOM 3683 N N . ASP B 1 75 ? -38.269 -48.653 87.781 1.00 11.91 55 ASP B N 1
ATOM 3684 C CA . ASP B 1 75 ? -39.242 -49.736 87.945 1.00 15.24 55 ASP B CA 1
ATOM 3685 C C . ASP B 1 75 ? -38.761 -50.811 88.924 1.00 19.26 55 ASP B C 1
ATOM 3686 O O . ASP B 1 75 ? -38.750 -52.007 88.605 1.00 15.77 55 ASP B O 1
ATOM 3691 N N . MET B 1 76 ? -38.384 -50.377 90.125 1.00 15.82 56 MET B N 1
ATOM 3692 C CA . MET B 1 76 ? -37.961 -51.305 91.165 1.00 15.74 56 MET B CA 1
ATOM 3693 C C . MET B 1 76 ? -38.958 -51.345 92.335 1.00 13.83 56 MET B C 1
ATOM 3694 O O . MET B 1 76 ? -40.131 -51.011 92.163 1.00 20.02 56 MET B O 1
ATOM 3699 N N . SER B 1 77 ? -38.494 -51.786 93.502 1.00 18.38 57 SER B N 1
ATOM 3700 C CA . SER B 1 77 ? -39.337 -51.902 94.695 1.00 15.48 57 SER B CA 1
ATOM 3701 C C . SER B 1 77 ? -38.611 -51.319 95.896 1.00 10.05 57 SER B C 1
ATOM 3702 O O . SER B 1 77 ? -37.391 -51.419 95.981 1.00 13.79 57 SER B O 1
ATOM 3705 N N . PRO B 1 78 ? -39.358 -50.702 96.834 1.00 11.81 58 PRO B N 1
ATOM 3706 C CA . PRO B 1 78 ? -38.702 -50.154 98.032 1.00 14.20 58 PRO B CA 1
ATOM 3707 C C . PRO B 1 78 ? -38.082 -51.272 98.864 1.00 14.64 58 PRO B C 1
ATOM 3708 O O . PRO B 1 78 ? -37.241 -51.013 99.724 1.00 18.46 58 PRO B O 1
ATOM 3712 N N . ALA B 1 79 ? -38.510 -52.507 98.610 1.00 15.47 59 ALA B N 1
ATOM 3713 C CA . ALA B 1 79 ? -37.949 -53.670 99.296 1.00 18.28 59 ALA B CA 1
ATOM 3714 C C . ALA B 1 79 ? -36.644 -54.167 98.663 1.00 17.04 59 ALA B C 1
ATOM 3715 O O . ALA B 1 79 ? -35.962 -54.992 99.247 1.00 18.12 59 ALA B O 1
ATOM 3717 N N . ASP B 1 80 ? -36.287 -53.672 97.478 1.00 17.36 60 ASP B N 1
ATOM 3718 C CA . ASP B 1 80 ? -35.053 -54.120 96.831 1.00 11.61 60 ASP B CA 1
ATOM 3719 C C . ASP B 1 80 ? -33.804 -53.610 97.519 1.00 19.09 60 ASP B C 1
ATOM 3720 O O . ASP B 1 80 ? -33.793 -52.512 98.071 1.00 16.02 60 ASP B O 1
ATOM 3725 N N . ALA B 1 81 ? -32.737 -54.401 97.454 1.00 13.59 61 ALA B N 1
ATOM 3726 C CA . ALA B 1 81 ? -31.419 -53.931 97.865 1.00 17.73 61 ALA B CA 1
ATOM 3727 C C . ALA B 1 81 ? -31.068 -52.719 97.003 1.00 18.42 61 ALA B C 1
ATOM 3728 O O . ALA B 1 81 ? -31.603 -52.562 95.903 1.00 12.56 61 ALA B O 1
ATOM 3730 N N . ASP B 1 82 ? -30.181 -51.866 97.498 1.00 12.61 62 ASP B N 1
ATOM 3731 C CA . ASP B 1 82 ? -29.765 -50.679 96.756 1.00 15.31 62 ASP B CA 1
ATOM 3732 C C . ASP B 1 82 ? -29.133 -51.078 95.438 1.00 17.73 62 ASP B C 1
ATOM 3733 O O . ASP B 1 82 ? -28.482 -52.115 95.357 1.00 17.44 62 ASP B O 1
ATOM 3738 N N . ILE B 1 83 ? -29.303 -50.248 94.418 1.00 13.14 63 ILE B N 1
ATOM 3739 C CA . ILE B 1 83 ? -28.455 -50.346 93.238 1.00 12.58 63 ILE B CA 1
ATOM 3740 C C . ILE B 1 83 ? -27.139 -49.669 93.558 1.00 17.42 63 ILE B C 1
ATOM 3741 O O . ILE B 1 83 ? -27.056 -48.833 94.475 1.00 11.87 63 ILE B O 1
ATOM 3746 N N . LEU B 1 84 ? -26.104 -50.044 92.815 1.00 12.54 64 LEU B N 1
ATOM 3747 C CA . LEU B 1 84 ? -24.801 -49.408 92.937 1.00 13.02 64 LEU B CA 1
ATOM 3748 C C . LEU B 1 84 ? -24.414 -48.827 91.589 1.00 14.10 64 LEU B C 1
ATOM 3749 O O . LEU B 1 84 ? -24.253 -49.569 90.614 1.00 14.13 64 LEU B O 1
ATOM 3754 N N . ALA B 1 85 ? -24.284 -47.502 91.537 1.00 13.80 65 ALA B N 1
ATOM 3755 C CA . ALA B 1 85 ? -23.896 -46.809 90.316 1.00 15.76 65 ALA B CA 1
ATOM 3756 C C . ALA B 1 85 ? -22.381 -46.718 90.250 1.00 14.19 65 ALA B C 1
ATOM 3757 O O . ALA B 1 85 ? -21.758 -45.973 91.013 1.00 12.90 65 ALA B O 1
ATOM 3759 N N . ILE B 1 86 ? -21.790 -47.468 89.327 1.00 15.08 66 ILE B N 1
ATOM 3760 C CA . ILE B 1 86 ? -20.341 -47.521 89.208 1.00 17.60 66 ILE B CA 1
ATOM 3761 C C . ILE B 1 86 ? -19.899 -46.497 88.174 1.00 18.25 66 ILE B C 1
ATOM 3762 O O . ILE B 1 86 ? -20.269 -46.593 87.011 1.00 15.24 66 ILE B O 1
ATOM 3767 N N . PRO B 1 87 ? -19.121 -45.497 88.600 1.00 14.44 67 PRO B N 1
ATOM 3768 C CA . PRO B 1 87 ? -18.818 -44.411 87.660 1.00 13.38 67 PRO B CA 1
ATOM 3769 C C . PRO B 1 87 ? -17.840 -44.859 86.570 1.00 22.92 67 PRO B C 1
ATOM 3770 O O . PRO B 1 87 ? -16.987 -45.718 86.804 1.00 18.14 67 PRO B O 1
ATOM 3774 N N . ASP B 1 88 ? -18.009 -44.309 85.375 1.00 16.82 68 ASP B N 1
ATOM 3775 C CA . ASP B 1 88 ? -17.076 -44.532 84.284 1.00 15.45 68 ASP B CA 1
ATOM 3776 C C . ASP B 1 88 ? -16.030 -43.436 84.360 1.00 14.51 68 ASP B C 1
ATOM 3777 O O . ASP B 1 88 ? -16.315 -42.278 84.083 1.00 14.23 68 ASP B O 1
ATOM 3782 N N . PRO B 1 89 ? -14.814 -43.794 84.777 1.00 19.16 69 PRO B N 1
ATOM 3783 C CA . PRO B 1 89 ? -13.795 -42.766 85.016 1.00 19.77 69 PRO B CA 1
ATOM 3784 C C . PRO B 1 89 ? -13.426 -41.970 83.767 1.00 17.21 69 PRO B C 1
ATOM 3785 O O . PRO B 1 89 ? -13.027 -40.822 83.901 1.00 15.40 69 PRO B O 1
ATOM 3789 N N . GLU B 1 90 ? -13.586 -42.558 82.584 1.00 14.96 70 GLU B N 1
ATOM 3790 C CA . GLU B 1 90 ? -13.267 -41.866 81.339 1.00 18.74 70 GLU B CA 1
ATOM 3791 C C . GLU B 1 90 ? -14.322 -40.821 80.997 1.00 19.78 70 GLU B C 1
ATOM 3792 O O . GLU B 1 90 ? -14.149 -40.061 80.050 1.00 14.33 70 GLU B O 1
ATOM 3798 N N . SER B 1 91 ? -15.417 -40.783 81.753 1.00 13.95 71 SER B N 1
ATOM 3799 C CA . SER B 1 91 ? -16.473 -39.803 81.473 1.00 17.77 71 SER B CA 1
ATOM 3800 C C . SER B 1 91 ? -16.287 -38.499 82.250 1.00 13.66 71 SER B C 1
ATOM 3801 O O . SER B 1 91 ? -17.078 -37.569 82.093 1.00 12.00 71 SER B O 1
ATOM 3804 N N . LEU B 1 92 ? -15.243 -38.428 83.077 1.00 12.76 72 LEU B N 1
ATOM 3805 C CA . LEU B 1 92 ? -15.059 -37.295 83.995 1.00 13.77 72 LEU B CA 1
ATOM 3806 C C . LEU B 1 92 ? -15.091 -35.937 83.309 1.00 18.55 72 LEU B C 1
ATOM 3807 O O . LEU B 1 92 ? -14.376 -35.700 82.345 1.00 14.93 72 LEU B O 1
ATOM 3812 N N . ILE B 1 93 ? -15.917 -35.043 83.833 1.00 11.78 73 ILE B N 1
ATOM 3813 C CA . ILE B 1 93 ? -15.938 -33.659 83.378 1.00 13.76 73 ILE B CA 1
ATOM 3814 C C . ILE B 1 93 ? -15.906 -32.754 84.595 1.00 13.92 73 ILE B C 1
ATOM 3815 O O . ILE B 1 93 ? -16.802 -32.819 85.434 1.00 14.99 73 ILE B O 1
ATOM 3820 N N . GLN B 1 94 ? -14.888 -31.912 84.707 1.00 10.66 74 GLN B N 1
ATOM 3821 C CA . GLN B 1 94 ? -14.942 -30.847 85.708 1.00 13.15 74 GLN B CA 1
ATOM 3822 C C . GLN B 1 94 ? -15.920 -29.806 85.206 1.00 14.75 74 GLN B C 1
ATOM 3823 O O . GLN B 1 94 ? -15.762 -29.291 84.090 1.00 14.40 74 GLN B O 1
ATOM 3829 N N . LEU B 1 95 ? -16.948 -29.519 85.994 1.00 12.63 75 LEU B N 1
ATOM 3830 C CA . LEU B 1 95 ? -17.944 -28.556 85.563 1.00 6.61 75 LEU B CA 1
ATOM 3831 C C . LEU B 1 95 ? -17.231 -27.276 85.166 1.00 12.22 75 LEU B C 1
ATOM 3832 O O . LEU B 1 95 ? -16.543 -26.672 85.982 1.00 12.62 75 LEU B O 1
ATOM 3837 N N . PRO B 1 96 ? -17.378 -26.867 83.894 1.00 12.91 76 PRO B N 1
ATOM 3838 C CA . PRO B 1 96 ? -16.643 -25.705 83.388 1.00 13.36 76 PRO B CA 1
ATOM 3839 C C . PRO B 1 96 ? -16.997 -24.443 84.143 1.00 14.93 76 PRO B C 1
ATOM 3840 O O . PRO B 1 96 ? -16.141 -23.582 84.278 1.00 16.08 76 PRO B O 1
ATOM 3844 N N . TRP B 1 97 ? -18.233 -24.341 84.633 1.00 10.10 77 TRP B N 1
ATOM 3845 C CA . TRP B 1 97 ? -18.659 -23.174 85.392 1.00 12.27 77 TRP B CA 1
ATOM 3846 C C . TRP B 1 97 ? -18.366 -23.336 86.890 1.00 16.25 77 TRP B C 1
ATOM 3847 O O . TRP B 1 97 ? -18.612 -22.418 87.669 1.00 14.91 77 TRP B O 1
ATOM 3858 N N . LYS B 1 98 ? -17.856 -24.504 87.281 1.00 13.68 78 LYS B N 1
ATOM 3859 C CA . LYS B 1 98 ? -17.553 -24.809 88.692 1.00 11.53 78 LYS B CA 1
ATOM 3860 C C . LYS B 1 98 ? -16.553 -25.970 88.787 1.00 14.77 78 LYS B C 1
ATOM 3861 O O . LYS B 1 98 ? -16.906 -27.080 89.212 1.00 13.64 78 LYS B O 1
ATOM 3867 N N . PRO B 1 99 ? -15.293 -25.714 88.395 1.00 17.47 79 PRO B N 1
ATOM 3868 C CA . PRO B 1 99 ? -14.280 -26.763 88.203 1.00 16.96 79 PRO B CA 1
ATOM 3869 C C . PRO B 1 99 ? -13.952 -27.591 89.450 1.00 18.23 79 PRO B C 1
ATOM 3870 O O . PRO B 1 99 ? -13.384 -28.674 89.305 1.00 17.73 79 PRO B O 1
ATOM 3874 N N . SER B 1 100 ? -14.312 -27.118 90.639 1.00 14.01 80 SER B N 1
ATOM 3875 C CA . SER B 1 100 ? -14.066 -27.910 91.849 1.00 19.02 80 SER B CA 1
ATOM 3876 C C . SER B 1 100 ? -15.022 -29.100 92.002 1.00 16.34 80 SER B C 1
ATOM 3877 O O . SER B 1 100 ? -14.903 -29.879 92.945 1.00 14.15 80 SER B O 1
ATOM 3880 N N . VAL B 1 101 ? -15.970 -29.242 91.081 1.00 12.55 81 VAL B N 1
ATOM 3881 C CA . VAL B 1 101 ? -16.899 -30.374 91.106 1.00 11.33 81 VAL B CA 1
ATOM 3882 C C . VAL B 1 101 ? -16.714 -31.208 89.838 1.00 12.18 81 VAL B C 1
ATOM 3883 O O . VAL B 1 101 ? -16.678 -30.667 88.733 1.00 14.04 81 VAL B O 1
ATOM 3887 N N . GLY B 1 102 ? -16.595 -32.522 90.009 1.00 13.73 82 GLY B N 1
ATOM 3888 C CA . GLY B 1 102 ? -16.361 -33.420 88.895 1.00 12.79 82 GLY B CA 1
ATOM 3889 C C . GLY B 1 102 ? -17.541 -34.329 88.635 1.00 13.12 82 GLY B C 1
ATOM 3890 O O . GLY B 1 102 ? -17.978 -35.063 89.520 1.00 18.93 82 GLY B O 1
ATOM 3891 N N . TRP B 1 103 ? -18.068 -34.270 87.422 1.00 9.65 83 TRP B N 1
ATOM 3892 C CA . TRP B 1 103 ? -19.230 -35.062 87.032 1.00 9.78 83 TRP B CA 1
ATOM 3893 C C . TRP B 1 103 ? -18.776 -36.374 86.407 1.00 10.97 83 TRP B C 1
ATOM 3894 O O . TRP B 1 103 ? -17.827 -36.392 85.627 1.00 14.30 83 TRP B O 1
ATOM 3905 N N . LEU B 1 104 ? -19.441 -37.469 86.775 1.00 11.90 84 LEU B N 1
ATOM 3906 C CA . LEU B 1 104 ? -19.169 -38.785 86.206 1.00 10.64 84 LEU B CA 1
ATOM 3907 C C . LEU B 1 104 ? -20.472 -39.462 85.808 1.00 17.09 84 LEU B C 1
ATOM 3908 O O . LEU B 1 104 ? -21.429 -39.466 86.586 1.00 14.74 84 LEU B O 1
ATOM 3913 N N . ALA B 1 105 ? -20.503 -40.058 84.614 1.00 11.29 85 ALA B N 1
ATOM 3914 C CA . ALA B 1 105 ? -21.650 -40.873 84.212 1.00 9.96 85 ALA B CA 1
ATOM 3915 C C . ALA B 1 105 ? -21.416 -42.268 84.781 1.00 11.29 85 ALA B C 1
ATOM 3916 O O . ALA B 1 105 ? -20.273 -42.705 84.879 1.00 9.24 85 ALA B O 1
ATOM 3918 N N . ALA B 1 106 ? -22.484 -42.969 85.139 1.00 13.18 86 ALA B N 1
ATOM 3919 C CA . ALA B 1 106 ? -22.346 -44.269 85.795 1.00 14.09 86 ALA B CA 1
ATOM 3920 C C . ALA B 1 106 ? -23.270 -45.348 85.231 1.00 13.55 86 ALA B C 1
ATOM 3921 O O . ALA B 1 106 ? -24.347 -45.060 84.684 1.00 14.20 86 ALA B O 1
ATOM 3923 N N . ASP B 1 107 ? -22.829 -46.597 85.369 1.00 12.25 87 ASP B N 1
ATOM 3924 C CA . ASP B 1 107 ? -23.652 -47.752 85.037 1.00 15.77 87 ASP B CA 1
ATOM 3925 C C . ASP B 1 107 ? -24.335 -48.228 86.304 1.00 15.59 87 ASP B C 1
ATOM 3926 O O . ASP B 1 107 ? -23.684 -48.465 87.325 1.00 14.84 87 ASP B O 1
ATOM 3931 N N . VAL B 1 108 ? -25.647 -48.374 86.245 1.00 11.11 88 VAL B N 1
ATOM 3932 C CA . VAL B 1 108 ? -26.369 -48.886 87.395 1.00 14.03 88 VAL B CA 1
ATOM 3933 C C . VAL B 1 108 ? -26.190 -50.402 87.461 1.00 13.94 88 VAL B C 1
ATOM 3934 O O . VAL B 1 108 ? -26.505 -51.111 86.507 1.00 13.23 88 VAL B O 1
ATOM 3938 N N . HIS B 1 109 ? -25.667 -50.883 88.586 1.00 11.90 89 HIS B N 1
ATOM 3939 C CA . HIS B 1 109 ? -25.560 -52.319 88.856 1.00 18.96 89 HIS B CA 1
ATOM 3940 C C . HIS B 1 109 ? -26.574 -52.742 89.917 1.00 18.79 89 HIS B C 1
ATOM 3941 O O . HIS B 1 109 ? -26.873 -51.988 90.840 1.00 16.62 89 HIS B O 1
ATOM 3948 N N . PHE B 1 110 ? -27.114 -53.944 89.775 1.00 18.58 90 PHE B N 1
ATOM 3949 C CA . PHE B 1 110 ? -28.018 -54.491 90.774 1.00 19.09 90 PHE B CA 1
ATOM 3950 C C . PHE B 1 110 ? -27.669 -55.961 91.017 1.00 21.72 90 PHE B C 1
ATOM 3951 O O . PHE B 1 110 ? -27.591 -56.748 90.076 1.00 19.99 90 PHE B O 1
ATOM 3959 N N . GLU B 1 111 ? -27.462 -56.323 92.278 1.00 22.49 91 GLU B N 1
ATOM 3960 C CA . GLU B 1 111 ? -27.124 -57.705 92.631 1.00 21.43 91 GLU B CA 1
ATOM 3961 C C . GLU B 1 111 ? -25.896 -58.208 91.882 1.00 28.41 91 GLU B C 1
ATOM 3962 O O . GLU B 1 111 ? -25.879 -59.339 91.392 1.00 23.71 91 GLU B O 1
ATOM 3968 N N . GLY B 1 112 ? -24.877 -57.357 91.787 1.00 22.68 92 GLY B N 1
ATOM 3969 C CA . GLY B 1 112 ? -23.584 -57.767 91.266 1.00 26.37 92 GLY B CA 1
ATOM 3970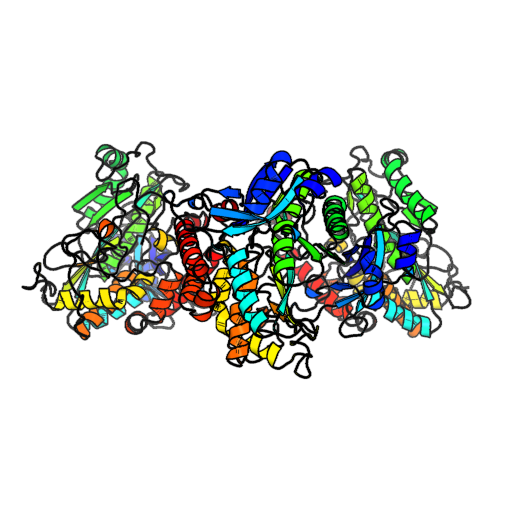 C C . GLY B 1 112 ? -23.421 -57.799 89.757 1.00 23.32 92 GLY B C 1
ATOM 3971 O O . GLY B 1 112 ? -22.430 -58.325 89.256 1.00 27.92 92 GLY B O 1
ATOM 3972 N N . ARG B 1 113 ? -24.378 -57.241 89.025 1.00 19.66 93 ARG B N 1
ATOM 3973 C CA . ARG B 1 113 ? -24.272 -57.176 87.569 1.00 19.37 93 ARG B CA 1
ATOM 3974 C C . ARG B 1 113 ? -25.002 -55.944 87.020 1.00 15.95 93 ARG B C 1
ATOM 3975 O O . ARG B 1 113 ? -25.862 -55.389 87.688 1.00 17.84 93 ARG B O 1
ATOM 3983 N N . PRO B 1 114 ? -24.660 -55.517 85.799 1.00 23.47 94 PRO B N 1
ATOM 3984 C CA . PRO B 1 114 ? -25.365 -54.369 85.215 1.00 20.70 94 PRO B CA 1
ATOM 3985 C C . PRO B 1 114 ? -26.883 -54.588 85.203 1.00 18.38 94 PRO B C 1
ATOM 3986 O O . PRO B 1 114 ? -27.344 -55.700 84.939 1.00 17.65 94 PRO B O 1
ATOM 3990 N N . PHE B 1 115 ? -27.639 -53.530 85.486 1.00 17.20 95 PHE B N 1
ATOM 3991 C CA . PHE B 1 115 ? -29.092 -53.598 85.584 1.00 13.15 95 PHE B CA 1
ATOM 3992 C C . PHE B 1 115 ? -29.725 -53.228 84.237 1.00 13.30 95 PHE B C 1
ATOM 3993 O O . PHE B 1 115 ? -29.630 -52.078 83.796 1.00 12.13 95 PHE B O 1
ATOM 4001 N N . PRO B 1 116 ? -30.366 -54.208 83.575 1.00 14.29 96 PRO B N 1
ATOM 4002 C CA . PRO B 1 116 ? -30.857 -54.005 82.203 1.00 20.00 96 PRO B CA 1
ATOM 4003 C C . PRO B 1 116 ? -31.929 -52.920 82.048 1.00 17.78 96 PRO B C 1
ATOM 4004 O O . PRO B 1 116 ? -32.119 -52.431 80.937 1.00 18.03 96 PRO B O 1
ATOM 4008 N N . LYS B 1 117 ? -32.592 -52.533 83.134 1.00 16.98 97 LYS B N 1
ATOM 4009 C CA . LYS B 1 117 ? -33.585 -51.463 83.066 1.00 16.29 97 LYS B CA 1
ATOM 4010 C C . LYS B 1 117 ? -32.952 -50.060 83.043 1.00 15.76 97 LYS B C 1
ATOM 4011 O O . LYS B 1 117 ? -33.635 -49.068 82.781 1.00 19.21 97 LYS B O 1
ATOM 4017 N N . ALA B 1 118 ? -31.653 -49.972 83.319 1.00 14.97 98 ALA B N 1
ATOM 4018 C CA . ALA B 1 118 ? -30.956 -48.687 83.255 1.00 11.19 98 ALA B CA 1
ATOM 4019 C C . ALA B 1 118 ? -30.524 -48.369 81.824 1.00 13.41 98 ALA B C 1
ATOM 4020 O O . ALA B 1 118 ? -29.846 -49.167 81.183 1.00 14.44 98 ALA B O 1
ATOM 4022 N N . PRO B 1 119 ? -30.914 -47.188 81.332 1.00 10.69 99 PRO B N 1
ATOM 4023 C CA . PRO B 1 119 ? -30.645 -46.719 79.970 1.00 9.28 99 PRO B CA 1
ATOM 4024 C C . PRO B 1 119 ? -29.214 -46.879 79.472 1.00 11.29 99 PRO B C 1
ATOM 4025 O O . PRO B 1 119 ? -29.036 -47.421 78.379 1.00 8.86 99 PRO B O 1
ATOM 4029 N N . ARG B 1 120 ? -28.220 -46.405 80.217 1.00 9.89 100 ARG B N 1
ATOM 4030 C CA . ARG B 1 120 ? -26.847 -46.503 79.736 1.00 11.26 100 ARG B CA 1
ATOM 4031 C C . ARG B 1 120 ? -26.469 -47.976 79.600 1.00 11.30 100 ARG B C 1
ATOM 4032 O O . ARG B 1 120 ? -25.855 -48.384 78.606 1.00 13.25 100 ARG B O 1
ATOM 4040 N N . VAL B 1 121 ? -26.844 -48.775 80.595 1.00 12.50 101 VAL B N 1
ATOM 4041 C CA . VAL B 1 121 ? -26.582 -50.204 80.531 1.00 16.86 101 VAL B CA 1
ATOM 4042 C C . VAL B 1 121 ? -27.254 -50.815 79.299 1.00 16.67 101 VAL B C 1
ATOM 4043 O O . VAL B 1 121 ? -26.630 -51.581 78.567 1.00 15.22 101 VAL B O 1
ATOM 4047 N N . ALA B 1 122 ? -28.518 -50.463 79.071 1.00 13.52 102 ALA B N 1
ATOM 4048 C CA . ALA B 1 122 ? -29.248 -50.953 77.902 1.00 11.19 102 ALA B CA 1
ATOM 4049 C C . ALA B 1 122 ? -28.588 -50.574 76.577 1.00 16.79 102 ALA B C 1
ATOM 4050 O O . ALA B 1 122 ? -28.527 -51.398 75.657 1.00 16.25 102 ALA B O 1
ATOM 4052 N N . LEU B 1 123 ? -28.111 -49.335 76.471 1.00 8.88 103 LEU B N 1
ATOM 4053 C CA . LEU B 1 123 ? -27.385 -48.904 75.277 1.00 13.08 103 LEU B CA 1
ATOM 4054 C C . LEU B 1 123 ? -26.104 -49.716 75.078 1.00 13.70 103 LEU B C 1
ATOM 4055 O O . LEU B 1 123 ? -25.826 -50.190 73.975 1.00 14.07 103 LEU B O 1
ATOM 4060 N N . LYS B 1 124 ? -25.320 -49.878 76.139 1.00 13.51 104 LYS B N 1
ATOM 4061 C CA . LYS B 1 124 ? -24.055 -50.595 76.009 1.00 12.77 104 LYS B CA 1
ATOM 4062 C C . LYS B 1 124 ? -24.281 -52.047 75.569 1.00 16.49 104 LYS B C 1
ATOM 4063 O O . LYS B 1 124 ? -23.439 -52.625 74.881 1.00 19.40 104 LYS B O 1
ATOM 4069 N N . SER B 1 125 ? -25.413 -52.624 75.960 1.00 14.17 105 SER B N 1
ATOM 4070 C CA . SER B 1 125 ? -25.747 -53.990 75.560 1.00 16.86 105 SER B CA 1
ATOM 4071 C C . SER B 1 125 ? -25.965 -54.093 74.058 1.00 20.76 105 SER B C 1
ATOM 4072 O O . SER B 1 125 ? -25.457 -55.019 73.432 1.00 15.40 105 SER B O 1
ATOM 4075 N N . VAL B 1 126 ? -26.717 -53.151 73.488 1.00 13.93 106 VAL B N 1
ATOM 4076 C CA . VAL B 1 126 ? -26.963 -53.137 72.043 1.00 14.02 106 VAL B CA 1
ATOM 4077 C C . VAL B 1 126 ? -25.683 -52.829 71.268 1.00 15.98 106 VAL B C 1
ATOM 4078 O O . VAL B 1 126 ? -25.436 -53.411 70.195 1.00 13.55 106 VAL B O 1
ATOM 4082 N N . LEU B 1 127 ? -24.887 -51.899 71.795 1.00 11.98 107 LEU B N 1
ATOM 4083 C CA . LEU B 1 127 ? -23.614 -51.529 71.164 1.00 17.26 107 LEU B CA 1
ATOM 4084 C C . LEU B 1 127 ? -22.670 -52.729 71.096 1.00 16.74 107 LEU B C 1
ATOM 4085 O O . LEU B 1 127 ? -21.916 -52.889 70.140 1.00 18.60 107 LEU B O 1
ATOM 4090 N N . ALA B 1 128 ? -22.710 -53.562 72.123 1.00 15.71 108 ALA B N 1
ATOM 4091 C CA . ALA B 1 128 ? -21.839 -54.732 72.182 1.00 17.05 108 ALA B CA 1
ATOM 4092 C C . ALA B 1 128 ? -22.265 -55.793 71.164 1.00 19.50 108 ALA B C 1
ATOM 4093 O O . ALA B 1 128 ? -21.422 -56.494 70.600 1.00 19.71 108 ALA B O 1
ATOM 4095 N N . ARG B 1 129 ? -23.567 -55.917 70.925 1.00 15.70 109 ARG B N 1
ATOM 4096 C CA . ARG B 1 129 ? -24.038 -56.865 69.923 1.00 20.84 109 ARG B CA 1
ATOM 4097 C C . ARG B 1 129 ? -23.630 -56.403 68.529 1.00 24.73 109 ARG B C 1
ATOM 4098 O O . ARG B 1 129 ? -23.207 -57.208 67.703 1.00 19.40 109 ARG B O 1
ATOM 4106 N N . ALA B 1 130 ? -23.752 -55.104 68.272 1.00 17.66 110 ALA B N 1
ATOM 4107 C CA . ALA B 1 130 ? -23.359 -54.559 66.984 1.00 17.55 110 ALA B CA 1
ATOM 4108 C C . ALA B 1 130 ? -21.849 -54.675 66.800 1.00 16.31 110 ALA B C 1
ATOM 4109 O O . ALA B 1 130 ? -21.376 -55.016 65.713 1.00 17.74 110 ALA B O 1
ATOM 4111 N N . ALA B 1 131 ? -21.103 -54.392 67.864 1.00 14.43 111 ALA B N 1
ATOM 4112 C CA . ALA B 1 131 ? -19.640 -54.412 67.810 1.00 22.59 111 ALA B CA 1
ATOM 4113 C C . ALA B 1 131 ? -19.135 -55.817 67.536 1.00 21.29 111 ALA B C 1
ATOM 4114 O O . ALA B 1 131 ? -18.077 -55.999 66.933 1.00 21.27 111 ALA B O 1
ATOM 4116 N N . GLY B 1 132 ? -19.895 -56.803 68.000 1.00 17.66 112 GLY B N 1
ATOM 4117 C CA . GLY B 1 132 ? -19.560 -58.195 67.783 1.00 27.39 112 GLY B CA 1
ATOM 4118 C C . GLY B 1 132 ? -19.584 -58.510 66.302 1.00 30.48 112 GLY B C 1
ATOM 4119 O O . GLY B 1 132 ? -18.948 -59.456 65.846 1.00 28.92 112 GLY B O 1
ATOM 4120 N N . LYS B 1 133 ? -20.315 -57.700 65.545 1.00 25.22 113 LYS B N 1
ATOM 4121 C CA . LYS B 1 133 ? -20.414 -57.890 64.109 1.00 21.10 113 LYS B CA 1
ATOM 4122 C C . LYS B 1 133 ? -19.570 -56.852 63.396 1.00 19.44 113 LYS B C 1
ATOM 4123 O O . LYS B 1 133 ? -19.763 -56.589 62.209 1.00 26.03 113 LYS B O 1
ATOM 4129 N N . ASP B 1 134 ? -18.628 -56.264 64.127 1.00 18.76 114 ASP B N 1
ATOM 4130 C CA . ASP B 1 134 ? -17.792 -55.194 63.592 1.00 19.21 114 ASP B CA 1
ATOM 4131 C C . ASP B 1 134 ? -18.634 -54.082 62.971 1.00 22.46 114 ASP B C 1
ATOM 4132 O O . ASP B 1 134 ? -18.371 -53.630 61.860 1.00 17.87 114 ASP B O 1
ATOM 4137 N N . MET B 1 135 ? -19.665 -53.656 63.686 1.00 20.20 115 MET B N 1
ATOM 4138 C CA . MET B 1 135 ? -20.432 -52.492 63.261 1.00 21.48 115 MET B CA 1
ATOM 4139 C C . MET B 1 135 ? -20.544 -51.542 64.436 1.00 18.64 115 MET B C 1
ATOM 4140 O O . MET B 1 135 ? -21.148 -51.873 65.454 1.00 16.82 115 MET B O 1
ATOM 4145 N N . HIS B 1 136 ? -19.954 -50.362 64.293 1.00 17.88 116 HIS B N 1
ATOM 4146 C CA . HIS B 1 136 ? -19.882 -49.431 65.407 1.00 16.12 116 HIS B CA 1
ATOM 4147 C C . HIS B 1 136 ? -20.712 -48.184 65.136 1.00 15.02 116 HIS B C 1
ATOM 4148 O O . HIS B 1 136 ? -20.447 -47.446 64.190 1.00 13.43 116 HIS B O 1
ATOM 4155 N N . LEU B 1 137 ? -21.738 -47.975 65.956 1.00 18.90 117 LEU B N 1
ATOM 4156 C CA . LEU B 1 137 ? -22.605 -46.811 65.789 1.00 13.77 117 LEU B CA 1
ATOM 4157 C C . LEU B 1 137 ? -21.869 -45.542 66.189 1.00 8.55 117 LEU B C 1
ATOM 4158 O O . LEU B 1 137 ? -21.268 -45.469 67.270 1.00 12.07 117 LEU B O 1
ATOM 4163 N N . LYS B 1 138 ? -21.912 -44.548 65.310 1.00 10.49 118 LYS B N 1
ATOM 4164 C CA . LYS B 1 138 ? -21.487 -43.206 65.664 1.00 12.70 118 LYS B CA 1
ATOM 4165 C C . LYS B 1 138 ? -22.649 -42.276 65.395 1.00 10.20 118 LYS B C 1
ATOM 4166 O O . LYS B 1 138 ? -23.352 -42.427 64.390 1.00 8.57 118 LYS B O 1
ATOM 4172 N N . HIS B 1 139 ? -22.871 -41.324 66.297 1.00 11.69 119 HIS B N 1
ATOM 4173 C CA . HIS B 1 139 ? -23.953 -40.370 66.079 1.00 11.90 119 HIS B CA 1
ATOM 4174 C C . HIS B 1 139 ? -23.656 -38.975 66.619 1.00 9.70 119 HIS B C 1
ATOM 4175 O O . HIS B 1 139 ? -22.759 -38.771 67.450 1.00 7.52 119 HIS B O 1
ATOM 4182 N N . GLY B 1 140 ? -24.406 -38.015 66.096 1.00 11.16 120 GLY B N 1
ATOM 4183 C CA . GLY B 1 140 ? -24.369 -36.650 66.574 1.00 12.15 120 GLY B CA 1
ATOM 4184 C C . GLY B 1 140 ? -25.798 -36.221 66.843 1.00 10.31 120 GLY B C 1
ATOM 4185 O O . GLY B 1 140 ? -26.740 -36.763 66.246 1.00 11.39 120 GLY B O 1
ATOM 4186 N N . VAL B 1 141 ? -25.973 -35.253 67.733 1.00 10.95 121 VAL B N 1
ATOM 4187 C CA . VAL B 1 141 ? -27.316 -34.826 68.109 1.00 7.62 121 VAL B CA 1
ATOM 4188 C C . VAL B 1 141 ? -27.446 -33.321 67.954 1.00 13.21 121 VAL B C 1
ATOM 4189 O O . VAL B 1 141 ? -26.519 -32.573 68.263 1.00 10.52 121 VAL B O 1
ATOM 4193 N N . GLU B 1 142 ? -28.587 -32.891 67.429 1.00 11.97 122 GLU B N 1
ATOM 4194 C CA . GLU B 1 142 ? -28.904 -31.479 67.340 1.00 14.52 122 GLU B CA 1
ATOM 4195 C C . GLU B 1 142 ? -29.969 -31.183 68.384 1.00 11.63 122 GLU B C 1
ATOM 4196 O O . GLU B 1 142 ? -31.158 -31.357 68.147 1.00 10.94 122 GLU B O 1
ATOM 4202 N N . CYS B 1 143 ? -29.519 -30.760 69.552 1.00 11.43 123 CYS B N 1
ATOM 4203 C CA . CYS B 1 143 ? -30.388 -30.597 70.714 1.00 13.93 123 CYS B CA 1
ATOM 4204 C C . CYS B 1 143 ? -30.970 -29.194 70.789 1.00 10.91 123 CYS B C 1
ATOM 4205 O O . CYS B 1 143 ? -30.432 -28.326 71.492 1.00 10.34 123 CYS B O 1
ATOM 4208 N N . GLU B 1 144 ? -32.061 -28.962 70.073 1.00 10.66 124 GLU B N 1
ATOM 4209 C CA . GLU B 1 144 ? -32.740 -27.663 70.156 1.00 10.22 124 GLU B CA 1
ATOM 4210 C C . GLU B 1 144 ? -33.281 -27.406 71.568 1.00 7.85 124 GLU B C 1
ATOM 4211 O O . GLU B 1 144 ? -33.724 -28.332 72.241 1.00 8.25 124 GLU B O 1
ATOM 4217 N N . PHE B 1 145 ? -33.250 -26.147 71.993 1.00 7.51 125 PHE B N 1
ATOM 4218 C CA . PHE B 1 145 ? -33.823 -25.734 73.269 1.00 7.67 125 PHE B CA 1
ATOM 4219 C C . PHE B 1 145 ? -34.339 -24.291 73.194 1.00 8.38 125 PHE B C 1
ATOM 4220 O O . PHE B 1 145 ? -33.911 -23.516 72.331 1.00 7.55 125 PHE B O 1
ATOM 4228 N N . PHE B 1 146 ? -35.284 -23.941 74.069 1.00 7.07 126 PHE B N 1
ATOM 4229 C CA . PHE B 1 146 ? -35.724 -22.550 74.188 1.00 9.13 126 PHE B CA 1
ATOM 4230 C C . PHE B 1 146 ? -35.064 -21.938 75.407 1.00 7.61 126 PHE B C 1
ATOM 4231 O O . PHE B 1 146 ? -34.773 -22.643 76.377 1.00 8.33 126 PHE B O 1
ATOM 4239 N N . LEU B 1 147 ? -34.824 -20.632 75.366 1.00 7.17 127 LEU B N 1
ATOM 4240 C CA . LEU B 1 147 ? -34.473 -19.898 76.568 1.00 8.69 127 LEU B CA 1
ATOM 4241 C C . LEU B 1 147 ? -35.725 -19.126 76.992 1.00 8.95 127 LEU B C 1
ATOM 4242 O O . LEU B 1 147 ? -36.290 -18.350 76.207 1.00 6.31 127 LEU B O 1
ATOM 4247 N N . ILE B 1 148 ? -36.175 -19.381 78.219 1.00 8.68 128 ILE B N 1
ATOM 4248 C CA . ILE B 1 148 ? -37.458 -18.875 78.696 1.00 6.91 128 ILE B CA 1
ATOM 4249 C C . ILE B 1 148 ? -37.271 -18.173 80.040 1.00 9.04 128 ILE B C 1
ATOM 4250 O O . ILE B 1 148 ? -36.199 -18.258 80.638 1.00 8.30 128 ILE B O 1
ATOM 4255 N N . GLN B 1 149 ? -38.298 -17.457 80.494 1.00 12.32 129 GLN B N 1
ATOM 4256 C CA . GLN B 1 149 ? -38.296 -16.856 81.830 1.00 10.12 129 GLN B CA 1
ATOM 4257 C C . GLN B 1 149 ? -38.219 -17.954 82.879 1.00 10.00 129 GLN B C 1
ATOM 4258 O O . GLN B 1 149 ? -38.725 -19.045 82.658 1.00 12.38 129 GLN B O 1
ATOM 4264 N N . PRO B 1 150 ? -37.606 -17.660 84.037 1.00 13.10 130 PRO B N 1
ATOM 4265 C CA . PRO B 1 150 ? -37.631 -18.590 85.174 1.00 15.83 130 PRO B CA 1
ATOM 4266 C C . PRO B 1 150 ? -39.011 -19.215 85.453 1.00 18.23 130 PRO B C 1
ATOM 4267 O O . PRO B 1 150 ? -39.058 -20.406 85.755 1.00 14.73 130 PRO B O 1
ATOM 4271 N N . ASP B 1 151 ? -40.109 -18.473 85.325 1.00 16.43 131 ASP B N 1
ATOM 4272 C CA . ASP B 1 151 ? -41.421 -19.079 85.598 1.00 18.85 131 ASP B CA 1
ATOM 4273 C C . ASP B 1 151 ? -41.980 -19.936 84.456 1.00 15.71 131 ASP B C 1
ATOM 4274 O O . ASP B 1 151 ? -43.034 -20.558 84.586 1.00 16.05 131 ASP B O 1
ATOM 4279 N N . GLY B 1 152 ? -41.274 -19.959 83.331 1.00 16.06 132 GLY B N 1
ATOM 4280 C CA . GLY B 1 152 ? -41.624 -20.822 82.221 1.00 18.22 132 GLY B CA 1
ATOM 4281 C C . GLY B 1 152 ? -42.750 -20.338 81.322 1.00 19.39 132 GLY B C 1
ATOM 4282 O O . GLY B 1 152 ? -43.111 -21.016 80.351 1.00 22.68 132 GLY B O 1
ATOM 4283 N N . SER B 1 153 ? -43.298 -19.168 81.624 1.00 15.10 133 SER B N 1
ATOM 4284 C CA . SER B 1 153 ? -44.518 -18.714 80.959 1.00 21.92 133 SER B CA 1
ATOM 4285 C C . SER B 1 153 ? -44.301 -18.081 79.579 1.00 27.20 133 SER B C 1
ATOM 4286 O O . SER B 1 153 ? -45.238 -17.998 78.767 1.00 21.36 133 SER B O 1
ATOM 4289 N N . ALA B 1 154 ? -43.083 -17.611 79.321 1.00 18.35 134 ALA B N 1
ATOM 4290 C CA . ALA B 1 154 ? -42.794 -16.888 78.082 1.00 15.34 134 ALA B CA 1
ATOM 4291 C C . ALA B 1 154 ? -41.309 -17.017 77.762 1.00 12.45 134 ALA B C 1
ATOM 4292 O O . ALA B 1 154 ? -40.523 -17.345 78.641 1.00 14.00 134 ALA B O 1
ATOM 4294 N N . ILE B 1 155 ? -40.921 -16.777 76.513 1.00 9.50 135 ILE B N 1
ATOM 4295 C CA . ILE B 1 155 ? -39.501 -16.844 76.163 1.00 7.01 135 ILE B CA 1
ATOM 4296 C C . ILE B 1 155 ? -38.706 -15.757 76.885 1.00 10.39 135 ILE B C 1
ATOM 4297 O O . ILE B 1 155 ? -39.279 -14.803 77.410 1.00 7.45 135 ILE B O 1
ATOM 4302 N N . SER B 1 156 ? -37.383 -15.880 76.910 1.00 8.44 136 SER B N 1
ATOM 4303 C CA . SER B 1 156 ? -36.584 -14.942 77.700 1.00 10.89 136 SER B CA 1
ATOM 4304 C C . SER B 1 156 ? -36.468 -13.554 77.051 1.00 13.92 136 SER B C 1
ATOM 4305 O O . SER B 1 156 ? -36.146 -12.584 77.733 1.00 12.34 136 SER B O 1
ATOM 4308 N N . ASP B 1 157 ? -36.719 -13.464 75.742 1.00 9.07 137 ASP B N 1
ATOM 4309 C CA . ASP B 1 157 ? -36.483 -12.211 74.997 1.00 9.30 137 ASP B CA 1
ATOM 4310 C C . ASP B 1 157 ? -37.777 -11.667 74.409 1.00 8.78 137 ASP B C 1
ATOM 4311 O O . ASP B 1 157 ? -38.221 -12.111 73.350 1.00 13.95 137 ASP B O 1
ATOM 4316 N N . PRO B 1 158 ? -38.391 -10.700 75.096 1.00 10.48 138 PRO B N 1
ATOM 4317 C CA . PRO B 1 158 ? -39.678 -10.142 74.678 1.00 10.39 138 PRO B CA 1
ATOM 4318 C C . PRO B 1 158 ? -39.593 -9.419 73.332 1.00 16.64 138 PRO B C 1
ATOM 4319 O O . PRO B 1 158 ? -40.637 -9.162 72.729 1.00 13.07 138 PRO B O 1
ATOM 4323 N N . ALA B 1 159 ? -38.377 -9.096 72.890 1.00 11.99 139 ALA B N 1
ATOM 4324 C CA . ALA B 1 159 ? -38.144 -8.423 71.609 1.00 14.89 139 ALA B CA 1
ATOM 4325 C C . ALA B 1 159 ? -38.022 -9.398 70.420 1.00 12.52 139 ALA B C 1
ATOM 4326 O O . ALA B 1 159 ? -37.873 -8.980 69.266 1.00 10.63 139 ALA B O 1
ATOM 4328 N N . ASP B 1 160 ? -38.082 -10.695 70.702 1.00 10.76 140 ASP B N 1
ATOM 4329 C CA . ASP B 1 160 ? -37.953 -11.708 69.659 1.00 8.83 140 ASP B CA 1
ATOM 4330 C C . ASP B 1 160 ? -39.366 -12.126 69.285 1.00 11.11 140 ASP B C 1
ATOM 4331 O O . ASP B 1 160 ? -39.907 -13.034 69.899 1.00 8.52 140 ASP B O 1
ATOM 4336 N N . THR B 1 161 ? -39.965 -11.458 68.291 1.00 8.58 141 THR B N 1
ATOM 4337 C CA . THR B 1 161 ? -41.401 -11.589 68.033 1.00 9.54 141 THR B CA 1
ATOM 4338 C C . THR B 1 161 ? -41.817 -11.894 66.593 1.00 11.32 141 THR B C 1
ATOM 4339 O O . THR B 1 161 ? -42.951 -12.288 66.352 1.00 12.13 141 THR B O 1
ATOM 4343 N N . GLN B 1 162 ? -40.916 -11.697 65.641 1.00 12.69 142 GLN B N 1
ATOM 4344 C CA . GLN B 1 162 ? -41.289 -11.765 64.222 1.00 15.13 142 GLN B CA 1
ATOM 4345 C C . GLN B 1 162 ? -41.748 -13.160 63.789 1.00 12.46 142 GLN B C 1
ATOM 4346 O O . GLN B 1 162 ? -41.371 -14.163 64.400 1.00 7.62 142 GLN B O 1
ATOM 4352 N N . ALA B 1 163 ? -42.549 -13.214 62.725 1.00 12.42 143 ALA B N 1
ATOM 4353 C CA . ALA B 1 163 ? -43.142 -14.469 62.248 1.00 11.71 143 ALA B CA 1
ATOM 4354 C C . ALA B 1 163 ? -42.103 -15.505 61.821 1.00 11.04 143 ALA B C 1
ATOM 4355 O O . ALA B 1 163 ? -42.277 -16.705 62.060 1.00 10.23 143 ALA B O 1
ATOM 4357 N N . LYS B 1 164 ? -41.060 -15.040 61.142 1.00 7.60 144 LYS B N 1
ATOM 4358 C CA . LYS B 1 164 ? -39.947 -15.893 60.725 1.00 7.54 144 LYS B CA 1
ATOM 4359 C C . LYS B 1 164 ? -38.662 -15.462 61.418 1.00 12.48 144 LYS B C 1
ATOM 4360 O O . LYS B 1 164 ? -37.881 -14.694 60.858 1.00 10.84 144 LYS B O 1
ATOM 4366 N N . PRO B 1 165 ? -38.432 -15.966 62.642 1.00 10.88 145 PRO B N 1
ATOM 4367 C CA . PRO B 1 165 ? -37.258 -15.556 63.421 1.00 11.07 145 PRO B CA 1
ATOM 4368 C C . PRO B 1 165 ? -36.000 -16.412 63.208 1.00 9.73 145 PRO B C 1
ATOM 4369 O O . PRO B 1 165 ? -34.992 -16.159 63.879 1.00 7.96 145 PRO B O 1
ATOM 4373 N N . CYS B 1 166 ? -36.051 -17.422 62.347 1.00 9.03 146 CYS B N 1
ATOM 4374 C CA . CYS B 1 166 ? -34.911 -18.331 62.237 1.00 7.10 146 CYS B CA 1
ATOM 4375 C C . CYS B 1 166 ? -33.636 -17.591 61.839 1.00 8.11 146 CYS B C 1
ATOM 4376 O O . CYS B 1 166 ? -33.630 -16.796 60.896 1.00 8.72 146 CYS B O 1
ATOM 4379 N N . TYR B 1 167 ? -32.561 -17.851 62.574 1.00 7.82 147 TYR B N 1
ATOM 4380 C CA . TYR B 1 167 ? -31.267 -17.229 62.310 1.00 8.39 147 TYR B CA 1
ATOM 4381 C C . TYR B 1 167 ? -31.309 -15.709 62.485 1.00 11.04 147 TYR B C 1
ATOM 4382 O O . TYR B 1 167 ? -30.519 -15.004 61.870 1.00 9.07 147 TYR B O 1
ATOM 4391 N N . ASP B 1 168 ? -32.218 -15.196 63.318 1.00 10.07 148 ASP B N 1
ATOM 4392 C CA . ASP B 1 168 ? -32.303 -13.739 63.488 1.00 9.76 148 ASP B CA 1
ATOM 4393 C C . ASP B 1 168 ? -31.023 -13.190 64.116 1.00 8.27 148 ASP B C 1
ATOM 4394 O O . ASP B 1 168 ? -30.745 -13.450 65.281 1.00 6.65 148 ASP B O 1
ATOM 4399 N N . GLN B 1 169 ? -30.248 -12.429 63.352 1.00 8.31 149 GLN B N 1
ATOM 4400 C CA . GLN B 1 169 ? -29.011 -11.849 63.871 1.00 9.61 149 GLN B CA 1
ATOM 4401 C C . GLN B 1 169 ? -29.238 -11.067 65.169 1.00 11.09 149 GLN B C 1
ATOM 4402 O O . GLN B 1 169 ? -28.483 -11.216 66.119 1.00 8.53 149 GLN B O 1
ATOM 4408 N N . ASP B 1 170 ? -30.274 -10.234 65.209 1.00 11.43 150 ASP B N 1
ATOM 4409 C CA . ASP B 1 170 ? -30.540 -9.432 66.400 1.00 8.75 150 ASP B CA 1
ATOM 4410 C C . ASP B 1 170 ? -30.780 -10.292 67.641 1.00 10.52 150 ASP B C 1
ATOM 4411 O O . ASP B 1 170 ? -30.157 -10.070 68.674 1.00 7.99 150 ASP B O 1
ATOM 4416 N N . ALA B 1 171 ? -31.703 -11.250 67.556 1.00 9.32 151 ALA B N 1
ATOM 4417 C CA . ALA B 1 171 ? -32.041 -12.042 68.746 1.00 10.43 151 ALA B CA 1
ATOM 4418 C C . ALA B 1 171 ? -30.891 -12.958 69.143 1.00 8.39 151 ALA B C 1
ATOM 4419 O O . ALA B 1 171 ? -30.644 -13.191 70.327 1.00 10.51 151 ALA B O 1
ATOM 4421 N N . LEU B 1 172 ? -30.196 -13.486 68.145 1.00 9.44 152 LEU B N 1
ATOM 4422 C CA . LEU B 1 172 ? -29.023 -14.320 68.388 1.00 8.57 152 LEU B CA 1
ATOM 4423 C C . LEU B 1 172 ? -27.990 -13.563 69.229 1.00 9.92 152 LEU B C 1
ATOM 4424 O O . LEU B 1 172 ? -27.518 -14.053 70.258 1.00 10.75 152 LEU B O 1
ATOM 4429 N N . MET B 1 173 ? -27.634 -12.359 68.797 1.00 10.50 153 MET B N 1
ATOM 4430 C CA . MET B 1 173 ? -26.617 -11.605 69.507 1.00 11.26 153 MET B CA 1
ATOM 4431 C C . MET B 1 173 ? -27.133 -11.118 70.864 1.00 12.53 153 MET B C 1
ATOM 4432 O O . MET B 1 173 ? -26.351 -10.837 71.768 1.00 9.95 153 MET B O 1
ATOM 4437 N N . ARG B 1 174 ? -28.448 -11.029 71.018 1.00 8.62 154 ARG B N 1
ATOM 4438 C CA . ARG B 1 174 ? -28.992 -10.598 72.312 1.00 11.26 154 ARG B CA 1
ATOM 4439 C C . ARG B 1 174 ? -28.704 -11.643 73.398 1.00 11.07 154 ARG B C 1
ATOM 4440 O O . ARG B 1 174 ? -28.650 -11.331 74.586 1.00 12.34 154 ARG B O 1
ATOM 4448 N N . ARG B 1 175 ? -28.497 -12.887 72.984 1.00 9.54 155 ARG B N 1
ATOM 4449 C CA . ARG B 1 175 ? -28.118 -13.960 73.911 1.00 11.87 155 ARG B CA 1
ATOM 4450 C C . ARG B 1 175 ? -26.684 -14.433 73.692 1.00 11.72 155 ARG B C 1
ATOM 4451 O O . ARG B 1 175 ? -26.350 -15.591 73.956 1.00 13.06 155 ARG B O 1
ATOM 4459 N N . PHE B 1 176 ? -25.838 -13.528 73.222 1.00 12.29 156 PHE B N 1
ATOM 4460 C CA . PHE B 1 176 ? -24.454 -13.870 72.946 1.00 11.76 156 PHE B CA 1
ATOM 4461 C C . PHE B 1 176 ? -23.722 -14.366 74.191 1.00 13.08 156 PHE B C 1
ATOM 4462 O O . PHE B 1 176 ? -23.026 -15.379 74.152 1.00 12.52 156 PHE B O 1
ATOM 4470 N N . ASP B 1 177 ? -23.875 -13.654 75.298 1.00 10.04 157 ASP B N 1
ATOM 4471 C CA . ASP B 1 177 ? -23.167 -14.025 76.510 1.00 14.89 157 ASP B CA 1
ATOM 4472 C C . ASP B 1 177 ? -23.414 -15.468 76.933 1.00 16.96 157 ASP B C 1
ATOM 4473 O O . ASP B 1 177 ? -22.468 -16.197 77.212 1.00 10.81 157 ASP B O 1
ATOM 4478 N N . VAL B 1 178 ? -24.672 -15.884 76.984 1.00 11.73 158 VAL B N 1
ATOM 4479 C CA . VAL B 1 178 ? -24.958 -17.242 77.420 1.00 10.42 158 VAL B CA 1
ATOM 4480 C C . VAL B 1 178 ? -24.495 -18.263 76.364 1.00 12.52 158 VAL B C 1
ATOM 4481 O O . VAL B 1 178 ? -23.836 -19.251 76.694 1.00 9.51 158 VAL B O 1
ATOM 4485 N N . ILE B 1 179 ? -24.828 -18.011 75.100 1.00 12.20 159 ILE B N 1
ATOM 4486 C CA . ILE B 1 179 ? -24.448 -18.918 74.019 1.00 13.64 159 ILE B CA 1
ATOM 4487 C C . ILE B 1 179 ? -22.931 -19.039 73.893 1.00 11.59 159 ILE B C 1
ATOM 4488 O O . ILE B 1 179 ? -22.402 -20.133 73.730 1.00 12.14 159 ILE B O 1
ATOM 4493 N N . ALA B 1 180 ? -22.228 -17.913 73.961 1.00 11.95 160 ALA B N 1
ATOM 4494 C CA . ALA B 1 180 ? -20.781 -17.918 73.792 1.00 11.46 160 ALA B CA 1
ATOM 4495 C C . ALA B 1 180 ? -20.076 -18.630 74.949 1.00 14.59 160 ALA B C 1
ATOM 4496 O O . ALA B 1 180 ? -19.059 -19.304 74.755 1.00 12.29 160 ALA B O 1
ATOM 4498 N N . GLU B 1 181 ? -20.616 -18.480 76.154 1.00 11.58 161 GLU B N 1
ATOM 4499 C CA . GLU B 1 181 ? -20.038 -19.140 77.314 1.00 16.54 161 GLU B CA 1
ATOM 4500 C C . GLU B 1 181 ? -20.093 -20.657 77.139 1.00 13.58 161 GLU B C 1
ATOM 4501 O O . GLU B 1 181 ? -19.101 -21.352 77.340 1.00 10.45 161 GLU B O 1
ATOM 4507 N N . ILE B 1 182 ? -21.256 -21.168 76.765 1.00 8.61 162 ILE B N 1
ATOM 4508 C CA . ILE B 1 182 ? -21.429 -22.608 76.635 1.00 10.55 162 ILE B CA 1
ATOM 4509 C C . ILE B 1 182 ? -20.629 -23.159 75.451 1.00 11.25 162 ILE B C 1
ATOM 4510 O O . ILE B 1 182 ? -20.012 -24.218 75.548 1.00 13.01 162 ILE B O 1
ATOM 4515 N N . CYS B 1 183 ? -20.631 -22.437 74.337 1.00 13.19 163 CYS B N 1
ATOM 4516 C CA . CYS B 1 183 ? -19.831 -22.860 73.195 1.00 15.19 163 CYS B CA 1
ATOM 4517 C C . CYS B 1 183 ? -18.346 -22.970 73.590 1.00 14.24 163 CYS B C 1
ATOM 4518 O O . CYS B 1 183 ? -17.676 -23.929 73.256 1.00 13.25 163 CYS B O 1
ATOM 4521 N N . SER B 1 184 ? -17.841 -21.982 74.318 1.00 14.91 164 SER B N 1
ATOM 4522 C CA . SER B 1 184 ? -16.437 -21.987 74.705 1.00 14.55 164 SER B CA 1
ATOM 4523 C C . SER B 1 184 ? -16.107 -23.117 75.678 1.00 11.10 164 SER B C 1
ATOM 4524 O O . SER B 1 184 ? -15.015 -23.672 75.632 1.00 13.54 164 SER B O 1
ATOM 4527 N N . TYR B 1 185 ? -17.048 -23.449 76.559 1.00 10.02 165 TYR B N 1
ATOM 4528 C CA . TYR B 1 185 ? -16.903 -24.632 77.403 1.00 15.47 165 TYR B CA 1
ATOM 4529 C C . TYR B 1 185 ? -16.725 -25.871 76.537 1.00 15.99 165 TYR B C 1
ATOM 4530 O O . TYR B 1 185 ? -15.852 -26.709 76.795 1.00 13.07 165 TYR B O 1
ATOM 4539 N N . MET B 1 186 ? -17.575 -25.998 75.522 1.00 12.16 166 MET B N 1
ATOM 4540 C CA . MET B 1 186 ? -17.524 -27.152 74.631 1.00 10.27 166 MET B CA 1
ATOM 4541 C C . MET B 1 186 ? -16.202 -27.210 73.859 1.00 12.98 166 MET B C 1
ATOM 4542 O O . MET B 1 186 ? -15.650 -28.297 73.643 1.00 10.70 166 MET B O 1
ATOM 4547 N N . VAL B 1 187 ? -15.690 -26.056 73.440 1.00 11.16 167 VAL B N 1
ATOM 4548 C CA . VAL B 1 187 ? -14.337 -26.040 72.872 1.00 11.67 167 VAL B CA 1
ATOM 4549 C C . VAL B 1 187 ? -13.355 -26.653 73.880 1.00 14.65 167 VAL B C 1
ATOM 4550 O O . VAL B 1 187 ? -12.637 -27.609 73.567 1.00 14.60 167 VAL B O 1
ATOM 4554 N N . ASP B 1 188 ? -13.332 -26.115 75.094 1.00 13.77 168 ASP B N 1
ATOM 4555 C CA . ASP B 1 188 ? -12.389 -26.589 76.103 1.00 14.36 168 ASP B CA 1
ATOM 4556 C C . ASP B 1 188 ? -12.561 -28.072 76.413 1.00 18.40 168 ASP B C 1
ATOM 4557 O O . ASP B 1 188 ? -11.600 -28.767 76.757 1.00 16.00 168 ASP B O 1
ATOM 4562 N N . LEU B 1 189 ? -13.792 -28.553 76.322 1.00 12.67 169 LEU B N 1
ATOM 4563 C CA . LEU B 1 189 ? -14.082 -29.940 76.663 1.00 12.15 169 LEU B CA 1
ATOM 4564 C C . LEU B 1 189 ? -13.642 -30.883 75.541 1.00 12.82 169 LEU B C 1
ATOM 4565 O O . LEU B 1 189 ? -13.605 -32.104 75.720 1.00 12.67 169 LEU B O 1
ATOM 4570 N N . GLY B 1 190 ? -13.323 -30.309 74.384 1.00 14.20 170 GLY B N 1
ATOM 4571 C CA . GLY B 1 190 ? -12.876 -31.093 73.247 1.00 11.34 170 GLY B CA 1
ATOM 4572 C C . GLY B 1 190 ? -13.976 -31.719 72.408 1.00 12.42 170 GLY B C 1
ATOM 4573 O O . GLY B 1 190 ? -13.721 -32.681 71.682 1.00 11.07 170 GLY B O 1
ATOM 4574 N N . TRP B 1 191 ? -15.188 -31.174 72.490 1.00 12.01 171 TRP B N 1
ATOM 4575 C CA . TRP B 1 191 ? -16.332 -31.702 71.741 1.00 13.10 171 TRP B CA 1
ATOM 4576 C C . TRP B 1 191 ? -16.363 -31.244 70.286 1.00 12.32 171 TRP B C 1
ATOM 4577 O O . TRP B 1 191 ? -17.187 -31.711 69.510 1.00 11.51 171 TRP B O 1
ATOM 4588 N N . GLY B 1 192 ? -15.496 -30.303 69.926 1.00 10.46 172 GLY B N 1
ATOM 4589 C CA . GLY B 1 192 ? -15.504 -29.720 68.587 1.00 12.06 172 GLY B CA 1
ATOM 4590 C C . GLY B 1 192 ? -16.789 -28.998 68.188 1.00 10.34 172 GLY B C 1
ATOM 4591 O O . GLY B 1 192 ? -17.385 -29.319 67.170 1.00 10.10 172 GLY B O 1
ATOM 4592 N N . PRO B 1 193 ? -17.232 -28.015 68.990 1.00 12.64 173 PRO B N 1
ATOM 4593 C CA . PRO B 1 193 ? -18.417 -27.246 68.580 1.00 9.68 173 PRO B CA 1
ATOM 4594 C C . PRO B 1 193 ? -18.092 -26.456 67.308 1.00 12.21 173 PRO B C 1
ATOM 4595 O O . PRO B 1 193 ? -16.925 -26.114 67.133 1.00 12.91 173 PRO B O 1
ATOM 4599 N N . TYR B 1 194 ? -19.068 -26.171 66.448 1.00 9.34 174 TYR B N 1
ATOM 4600 C CA . TYR B 1 194 ? -18.763 -25.512 65.171 1.00 9.95 174 TYR B CA 1
ATOM 4601 C C . TYR B 1 194 ? -19.848 -24.542 64.667 1.00 13.74 174 TYR B C 1
ATOM 4602 O O . TYR B 1 194 ? -19.636 -23.817 63.699 1.00 11.60 174 TYR B O 1
ATOM 4611 N N . GLN B 1 195 ? -21.010 -24.523 65.308 1.00 10.69 175 GLN B N 1
ATOM 4612 C CA . GLN B 1 195 ? -22.034 -23.534 64.946 1.00 13.77 175 GLN B CA 1
ATOM 4613 C C . GLN B 1 195 ? -23.101 -23.355 66.017 1.00 10.58 175 GLN B C 1
ATOM 4614 O O . GLN B 1 195 ? -23.499 -24.311 66.679 1.00 8.59 175 GLN B O 1
ATOM 4620 N N . ASN B 1 196 ? -23.554 -22.112 66.152 1.00 10.52 176 ASN B N 1
ATOM 4621 C CA . ASN B 1 196 ? -24.609 -21.738 67.088 1.00 9.18 176 ASN B CA 1
ATOM 4622 C C . ASN B 1 196 ? -25.682 -20.953 66.338 1.00 8.80 176 ASN B C 1
ATOM 4623 O O . ASN B 1 196 ? -25.375 -19.970 65.655 1.00 10.49 176 ASN B O 1
ATOM 4628 N N . ASP B 1 197 ? -26.931 -21.400 66.429 1.00 8.53 177 ASP B N 1
ATOM 4629 C CA . ASP B 1 197 ? -28.008 -20.767 65.666 1.00 9.81 177 ASP B CA 1
ATOM 4630 C C . ASP B 1 197 ? -29.181 -20.353 66.533 1.00 13.71 177 ASP B C 1
ATOM 4631 O O . ASP B 1 197 ? -29.509 -21.013 67.521 1.00 11.68 177 ASP B O 1
ATOM 4636 N N . HIS B 1 198 ? -29.822 -19.261 66.147 1.00 11.18 178 HIS B N 1
ATOM 4637 C CA . HIS B 1 198 ? -31.200 -19.042 66.551 1.00 9.68 178 HIS B CA 1
ATOM 4638 C C . HIS B 1 198 ? -32.038 -19.919 65.623 1.00 10.55 178 HIS B C 1
ATOM 4639 O O . HIS B 1 198 ? -31.894 -19.848 64.398 1.00 12.21 178 HIS B O 1
ATOM 4646 N N . GLU B 1 199 ? -32.891 -20.764 66.195 1.00 11.99 179 GLU B N 1
ATOM 4647 C CA . GLU B 1 199 ? -33.686 -21.691 65.390 1.00 10.73 179 GLU B CA 1
ATOM 4648 C C . GLU B 1 199 ? -35.041 -21.095 65.013 1.00 9.30 179 GLU B C 1
ATOM 4649 O O . GLU B 1 199 ? -35.278 -19.907 65.197 1.00 9.71 179 GLU B O 1
ATOM 4655 N N . ASP B 1 200 ? -35.923 -21.928 64.485 1.00 8.37 180 ASP B N 1
ATOM 4656 C CA . ASP B 1 200 ? -37.086 -21.442 63.742 1.00 9.93 180 ASP B CA 1
ATOM 4657 C C . ASP B 1 200 ? -38.193 -20.860 64.623 1.00 11.27 180 ASP B C 1
ATOM 4658 O O . ASP B 1 200 ? -39.018 -20.071 64.156 1.00 11.57 180 ASP B O 1
ATOM 4663 N N . ALA B 1 201 ? -38.218 -21.248 65.893 1.00 9.23 181 ALA B N 1
ATOM 4664 C CA . ALA B 1 201 ? -39.196 -20.675 66.821 1.00 9.35 181 ALA B CA 1
ATOM 4665 C C . ALA B 1 201 ? -38.602 -19.471 67.524 1.00 11.66 181 ALA B C 1
ATOM 4666 O O . ALA B 1 201 ? -37.403 -19.432 67.773 1.00 7.30 181 ALA B O 1
ATOM 4668 N N . ASN B 1 202 ? -39.442 -18.492 67.861 1.00 7.05 182 ASN B N 1
ATOM 4669 C CA . ASN B 1 202 ? -38.974 -17.383 68.694 1.00 9.68 182 ASN B CA 1
ATOM 4670 C C . ASN B 1 202 ? -38.436 -17.933 70.009 1.00 10.03 182 ASN B C 1
ATOM 4671 O O . ASN B 1 202 ? -39.057 -18.810 70.611 1.00 5.92 182 ASN B O 1
ATOM 4676 N N . GLY B 1 203 ? -37.282 -17.437 70.455 1.00 8.54 183 GLY B N 1
ATOM 4677 C CA . GLY B 1 203 ? -36.701 -17.913 71.705 1.00 6.27 183 GLY B CA 1
ATOM 4678 C C . GLY B 1 203 ? -35.953 -19.240 71.657 1.00 10.96 183 GLY B C 1
ATOM 4679 O O . GLY B 1 203 ? -35.502 -19.750 72.696 1.00 9.51 183 GLY B O 1
ATOM 4680 N N . GLN B 1 204 ? -35.792 -19.796 70.459 1.00 9.56 184 GLN B N 1
ATOM 4681 C CA . GLN B 1 204 ? -35.221 -21.136 70.310 1.00 7.77 184 GLN B CA 1
ATOM 4682 C C . GLN B 1 204 ? -33.827 -21.117 69.673 1.00 7.80 184 GLN B C 1
ATOM 4683 O O . GLN B 1 204 ? -33.541 -20.295 68.782 1.00 8.25 184 GLN B O 1
ATOM 4689 N N . PHE B 1 205 ? -32.957 -22.001 70.159 1.00 7.52 185 PHE B N 1
ATOM 4690 C CA . PHE B 1 205 ? -31.544 -21.997 69.794 1.00 7.02 185 PHE B CA 1
ATOM 4691 C C . PHE B 1 205 ? -31.017 -23.417 69.670 1.00 11.84 185 PHE B C 1
ATOM 4692 O O . PHE B 1 205 ? -31.666 -24.377 70.083 1.00 7.52 185 PHE B O 1
ATOM 4700 N N . GLU B 1 206 ? -29.810 -23.530 69.132 1.00 7.34 186 GLU B N 1
ATOM 4701 C CA . GLU B 1 206 ? -29.170 -24.819 68.953 1.00 8.73 186 GLU B CA 1
ATOM 4702 C C . GLU B 1 206 ? -27.676 -24.610 68.779 1.00 10.99 186 GLU B C 1
ATOM 4703 O O . GLU B 1 206 ? -27.239 -23.652 68.129 1.00 10.27 186 GLU B O 1
ATOM 4709 N N . MET B 1 207 ? -26.901 -25.498 69.387 1.00 7.25 187 MET B N 1
ATOM 4710 C CA . MET B 1 207 ? -25.448 -25.406 69.385 1.00 10.97 187 MET B CA 1
ATOM 4711 C C . MET B 1 207 ? -24.924 -26.791 69.008 1.00 14.94 187 MET B C 1
ATOM 4712 O O . MET B 1 207 ? -25.127 -27.739 69.759 1.00 14.94 187 MET B O 1
ATOM 4717 N N . ASN B 1 208 ? -24.302 -26.917 67.833 1.00 11.86 188 ASN B N 1
ATOM 4718 C CA . ASN B 1 208 ? -23.834 -28.223 67.349 1.00 11.64 188 ASN B CA 1
ATOM 4719 C C . ASN B 1 208 ? -22.426 -28.567 67.797 1.00 9.59 188 ASN B C 1
ATOM 4720 O O . ASN B 1 208 ? -21.602 -27.675 68.033 1.00 7.93 188 ASN B O 1
ATOM 4725 N N . TRP B 1 209 ? -22.136 -29.865 67.870 1.00 9.82 189 TRP B N 1
ATOM 4726 C CA . TRP B 1 209 ? -20.767 -30.319 68.103 1.00 11.59 189 TRP B CA 1
ATOM 4727 C C . TRP B 1 209 ? -20.511 -31.644 67.387 1.00 9.97 189 TRP B C 1
ATOM 4728 O O . TRP B 1 209 ? -21.458 -32.300 66.947 1.00 11.55 189 TRP B O 1
ATOM 4739 N N . ASP B 1 210 ? -19.237 -32.023 67.268 1.00 12.06 190 ASP B N 1
ATOM 4740 C CA . ASP B 1 210 ? -18.832 -33.177 66.440 1.00 13.15 190 ASP B CA 1
ATOM 4741 C C . ASP B 1 210 ? -19.429 -34.501 66.894 1.00 13.46 190 ASP B C 1
ATOM 4742 O O . ASP B 1 210 ? -19.461 -34.792 68.092 1.00 13.57 190 ASP B O 1
ATOM 4747 N N . TYR B 1 211 ? -19.860 -35.326 65.937 1.00 11.36 191 TYR B N 1
ATOM 4748 C CA . TYR B 1 211 ? -20.299 -36.684 66.261 1.00 15.53 191 TYR B CA 1
ATOM 4749 C C . TYR B 1 211 ? -19.162 -37.524 66.837 1.00 15.06 191 TYR B C 1
ATOM 4750 O O . TYR B 1 211 ? -17.994 -37.151 66.747 1.00 13.32 191 TYR B O 1
ATOM 4759 N N . ALA B 1 212 ? -19.514 -38.662 67.427 1.00 12.66 192 ALA B N 1
ATOM 4760 C CA . ALA B 1 212 ? -18.531 -39.576 67.991 1.00 13.89 192 ALA B CA 1
ATOM 4761 C C . ALA B 1 212 ? -19.162 -40.953 68.172 1.00 10.97 192 ALA B C 1
ATOM 4762 O O . ALA B 1 212 ? -20.324 -41.157 67.834 1.00 12.59 192 ALA B O 1
ATOM 4764 N N . ASP B 1 213 ? -18.381 -41.896 68.687 1.00 11.69 193 ASP B N 1
ATOM 4765 C CA . ASP B 1 213 ? -18.921 -43.188 69.113 1.00 12.46 193 ASP B CA 1
ATOM 4766 C C . ASP B 1 213 ? -20.166 -42.940 69.946 1.00 12.73 193 ASP B C 1
ATOM 4767 O O . ASP B 1 213 ? -20.208 -42.000 70.748 1.00 13.45 193 ASP B O 1
ATOM 4772 N N . ALA B 1 214 ? -21.184 -43.766 69.736 1.00 11.06 194 ALA B N 1
ATOM 4773 C CA . ALA B 1 214 ? -22.488 -43.554 70.351 1.00 12.66 194 ALA B CA 1
ATOM 4774 C C . ALA B 1 214 ? -22.431 -43.329 71.863 1.00 14.84 194 ALA B C 1
ATOM 4775 O O . ALA B 1 214 ? -23.134 -42.461 72.392 1.00 15.89 194 ALA B O 1
ATOM 4777 N N . LEU B 1 215 ? -21.612 -44.107 72.565 1.00 12.74 195 LEU B N 1
ATOM 4778 C CA . LEU B 1 215 ? -21.561 -43.993 74.022 1.00 16.17 195 LEU B CA 1
ATOM 4779 C C . LEU B 1 215 ? -21.006 -42.635 74.437 1.00 14.10 195 LEU B C 1
ATOM 4780 O O . LEU B 1 215 ? -21.505 -42.027 75.384 1.00 11.28 195 LEU B O 1
ATOM 4785 N N . VAL B 1 216 ? -19.985 -42.160 73.719 1.00 11.71 196 VAL B N 1
ATOM 4786 C CA . VAL B 1 216 ? -19.402 -40.837 73.964 1.00 11.29 196 VAL B CA 1
ATOM 4787 C C . VAL B 1 216 ? -20.443 -39.736 73.750 1.00 11.04 196 VAL B C 1
ATOM 4788 O O . VAL B 1 216 ? -20.592 -38.838 74.569 1.00 11.01 196 VAL B O 1
ATOM 4792 N N . THR B 1 217 ? -21.172 -39.820 72.645 1.00 10.49 197 THR B N 1
ATOM 4793 C CA . THR B 1 217 ? -22.166 -38.805 72.335 1.00 11.03 197 THR B CA 1
ATOM 4794 C C . THR B 1 217 ? -23.314 -38.819 73.352 1.00 7.52 197 THR B C 1
ATOM 4795 O O . THR B 1 217 ? -23.828 -37.762 73.724 1.00 8.66 197 THR B O 1
ATOM 4799 N N . ALA B 1 218 ? -23.700 -40.018 73.794 1.00 7.97 198 ALA B N 1
ATOM 4800 C CA . ALA B 1 218 ? -24.783 -40.172 74.762 1.00 10.66 198 ALA B CA 1
ATOM 4801 C C . ALA B 1 218 ? -24.433 -39.500 76.090 1.00 13.12 198 ALA B C 1
ATOM 4802 O O . ALA B 1 218 ? -25.244 -38.740 76.646 1.00 10.01 198 ALA B O 1
ATOM 4804 N N . ASP B 1 219 ? -23.229 -39.783 76.595 1.00 11.34 199 ASP B N 1
ATOM 4805 C CA . ASP B 1 219 ? -22.728 -39.115 77.791 1.00 10.18 199 ASP B CA 1
ATOM 4806 C C . ASP B 1 219 ? -22.649 -37.596 77.591 1.00 9.96 199 ASP B C 1
ATOM 4807 O O . ASP B 1 219 ? -22.996 -36.831 78.485 1.00 11.68 199 ASP B O 1
ATOM 4812 N N . ARG B 1 220 ? -22.157 -37.153 76.435 1.00 8.05 200 ARG B N 1
ATOM 4813 C CA . ARG B 1 220 ? -22.081 -35.716 76.178 1.00 10.31 200 ARG B CA 1
ATOM 4814 C C . ARG B 1 220 ? -23.478 -35.103 76.145 1.00 8.49 200 ARG B C 1
ATOM 4815 O O . ARG B 1 220 ? -23.677 -33.986 76.603 1.00 7.91 200 ARG B O 1
ATOM 4823 N N . HIS B 1 221 ? -24.427 -35.853 75.584 1.00 8.56 201 HIS B N 1
ATOM 4824 C CA . HIS B 1 221 ? -25.813 -35.423 75.432 1.00 9.23 201 HIS B CA 1
ATOM 4825 C C . HIS B 1 221 ? -26.429 -35.221 76.817 1.00 10.00 201 HIS B C 1
ATOM 4826 O O . HIS B 1 221 ? -27.009 -34.166 77.104 1.00 8.17 201 HIS B O 1
ATOM 4833 N N . ALA B 1 222 ? -26.259 -36.211 77.685 1.00 9.71 202 ALA B N 1
ATOM 4834 C CA . ALA B 1 222 ? -26.718 -36.093 79.061 1.00 8.87 202 ALA B CA 1
ATOM 4835 C C . ALA B 1 222 ? -26.075 -34.903 79.766 1.00 11.97 202 ALA B C 1
ATOM 4836 O O . ALA B 1 222 ? -26.735 -34.193 80.538 1.00 8.57 202 ALA B O 1
ATOM 4838 N N . PHE B 1 223 ? -24.782 -34.688 79.527 1.00 7.50 203 PHE B N 1
ATOM 4839 C CA . PHE B 1 223 ? -24.111 -33.588 80.214 1.00 10.04 203 PHE B CA 1
ATOM 4840 C C . PHE B 1 223 ? -24.518 -32.223 79.656 1.00 11.07 203 PHE B C 1
ATOM 4841 O O . PHE B 1 223 ? -24.748 -31.268 80.404 1.00 8.55 203 PHE B O 1
ATOM 4849 N N . PHE B 1 224 ? -24.578 -32.141 78.331 1.00 9.60 204 PHE B N 1
ATOM 4850 C CA . PHE B 1 224 ? -24.958 -30.912 77.651 1.00 7.77 204 PHE B CA 1
ATOM 4851 C C . PHE B 1 224 ? -26.267 -30.319 78.199 1.00 10.34 204 PHE B C 1
ATOM 4852 O O . PHE B 1 224 ? -26.335 -29.136 78.522 1.00 7.92 204 PHE B O 1
ATOM 4860 N N . LYS B 1 225 ? -27.315 -31.132 78.292 1.00 9.07 205 LYS B N 1
ATOM 4861 C CA . LYS B 1 225 ? -28.600 -30.602 78.758 1.00 11.00 205 LYS B CA 1
ATOM 4862 C C . LYS B 1 225 ? -28.471 -30.000 80.156 1.00 11.83 205 LYS B C 1
ATOM 4863 O O . LYS B 1 225 ? -28.999 -28.911 80.426 1.00 12.33 205 LYS B O 1
ATOM 4869 N N . PHE B 1 226 ? -27.758 -30.697 81.033 1.00 10.67 206 PHE B N 1
ATOM 4870 C CA . PHE B 1 226 ? -27.496 -30.198 82.387 1.00 9.56 206 PHE B CA 1
ATOM 4871 C C . PHE B 1 226 ? -26.653 -28.917 82.343 1.00 10.36 206 PHE B C 1
ATOM 4872 O O . PHE B 1 226 ? -26.910 -27.941 83.072 1.00 9.30 206 PHE B O 1
ATOM 4880 N N . MET B 1 227 ? -25.649 -28.911 81.471 1.00 7.68 207 MET B N 1
ATOM 4881 C CA . MET B 1 227 ? -24.836 -27.713 81.281 1.00 6.52 207 MET B CA 1
ATOM 4882 C C . MET B 1 227 ? -25.661 -26.510 80.816 1.00 10.58 207 MET B C 1
ATOM 4883 O O . MET B 1 227 ? -25.541 -25.417 81.375 1.00 8.24 207 MET B O 1
ATOM 4888 N N . VAL B 1 228 ? -26.461 -26.695 79.766 1.00 7.64 208 VAL B N 1
ATOM 4889 C CA . VAL B 1 228 ? -27.273 -25.594 79.242 1.00 6.99 208 VAL B CA 1
ATOM 4890 C C . VAL B 1 228 ? -28.220 -25.036 80.317 1.00 8.21 208 VAL B C 1
ATOM 4891 O O . VAL B 1 228 ? -28.354 -23.815 80.480 1.00 9.74 208 VAL B O 1
ATOM 4895 N N . LYS B 1 229 ? -28.895 -25.929 81.026 1.00 8.12 209 LYS B N 1
ATOM 4896 C CA . LYS B 1 229 ? -29.835 -25.492 82.056 1.00 8.33 209 LYS B CA 1
ATOM 4897 C C . LYS B 1 229 ? -29.111 -24.757 83.184 1.00 9.98 209 LYS B C 1
ATOM 4898 O O . LYS B 1 229 ? -29.575 -23.715 83.646 1.00 8.09 209 LYS B O 1
ATOM 4904 N N . SER B 1 230 ? -27.981 -25.301 83.635 1.00 8.36 210 SER B N 1
ATOM 4905 C CA . SER B 1 230 ? -27.233 -24.681 84.739 1.00 9.68 210 SER B CA 1
ATOM 4906 C C . SER B 1 230 ? -26.721 -23.285 84.369 1.00 10.92 210 SER B C 1
ATOM 4907 O O . SER B 1 230 ? -26.764 -22.350 85.173 1.00 8.59 210 SER B O 1
ATOM 4910 N N . VAL B 1 231 ? -26.217 -23.148 83.154 1.00 7.43 211 VAL B N 1
ATOM 4911 C CA . VAL B 1 231 ? -25.651 -21.881 82.734 1.00 10.48 211 VAL B CA 1
ATOM 4912 C C . VAL B 1 231 ? -26.753 -20.842 82.501 1.00 11.36 211 VAL B C 1
ATOM 4913 O O . VAL B 1 231 ? -26.643 -19.691 82.941 1.00 10.09 211 VAL B O 1
ATOM 4917 N N . ALA B 1 232 ? -27.820 -21.250 81.823 1.00 9.01 212 ALA B N 1
ATOM 4918 C CA . ALA B 1 232 ? -28.966 -20.359 81.657 1.00 8.26 212 ALA B CA 1
ATOM 4919 C C . ALA B 1 232 ? -29.384 -19.828 83.024 1.00 11.65 212 ALA B C 1
ATOM 4920 O O . ALA B 1 232 ? -29.632 -18.632 83.188 1.00 6.87 212 ALA B O 1
ATOM 4922 N N . GLU B 1 233 ? -29.441 -20.720 84.012 1.00 9.07 213 GLU B N 1
ATOM 4923 C CA . GLU B 1 233 ? -29.913 -20.332 85.337 1.00 11.53 213 GLU B CA 1
ATOM 4924 C C . GLU B 1 233 ? -28.945 -19.325 85.988 1.00 14.49 213 GLU B C 1
ATOM 4925 O O . GLU B 1 233 ? -29.375 -18.390 86.666 1.00 13.22 213 GLU B O 1
ATOM 4931 N N . ARG B 1 234 ? -27.647 -19.491 85.749 1.00 11.11 214 ARG B N 1
ATOM 4932 C CA . ARG B 1 234 ? -26.649 -18.528 86.211 1.00 11.93 214 ARG B CA 1
ATOM 4933 C C . ARG B 1 234 ? -26.832 -17.132 85.590 1.00 16.76 214 ARG B C 1
ATOM 4934 O O . ARG B 1 234 ? -26.429 -16.128 86.176 1.00 16.96 214 ARG B O 1
ATOM 4942 N N . HIS B 1 235 ? -27.442 -17.072 84.406 1.00 14.87 215 HIS B N 1
ATOM 4943 C CA . HIS B 1 235 ? -27.694 -15.804 83.727 1.00 14.74 215 HIS B CA 1
ATOM 4944 C C . HIS B 1 235 ? -29.089 -15.258 84.031 1.00 16.99 215 HIS B C 1
ATOM 4945 O O . HIS B 1 235 ? -29.548 -14.310 83.396 1.00 16.09 215 HIS B O 1
ATOM 4952 N N . GLY B 1 236 ? -29.780 -15.880 84.977 1.00 12.87 216 GLY B N 1
ATOM 4953 C CA . GLY B 1 236 ? -31.135 -15.470 85.307 1.00 15.83 216 GLY B CA 1
ATOM 4954 C C . GLY B 1 236 ? -32.148 -15.893 84.251 1.00 19.69 216 GLY B C 1
ATOM 4955 O O . GLY B 1 236 ? -33.214 -15.295 84.126 1.00 17.49 216 GLY B O 1
ATOM 4956 N N . LEU B 1 237 ? -31.820 -16.932 83.488 1.00 12.43 217 LEU B N 1
ATOM 4957 C CA . LEU B 1 237 ? -32.712 -17.421 82.440 1.00 10.46 217 LEU B CA 1
ATOM 4958 C C . LEU B 1 237 ? -33.076 -18.861 82.778 1.00 13.91 217 LEU B C 1
ATOM 4959 O O . LEU B 1 237 ? -32.701 -19.368 83.830 1.00 15.71 217 LEU B O 1
ATOM 4964 N N . ARG B 1 238 ? -33.800 -19.518 81.878 1.00 11.09 218 ARG B N 1
ATOM 4965 C CA . ARG B 1 238 ? -34.153 -20.923 82.046 1.00 7.47 218 ARG B CA 1
ATOM 4966 C C . ARG B 1 238 ? -34.159 -21.560 80.658 1.00 8.06 218 ARG B C 1
ATOM 4967 O O . ARG B 1 238 ? -34.615 -20.946 79.693 1.00 11.11 218 ARG B O 1
ATOM 4975 N N . ALA B 1 239 ? -33.619 -22.767 80.546 1.00 8.81 219 ALA B N 1
ATOM 4976 C CA . ALA B 1 239 ? -33.602 -23.487 79.266 1.00 9.74 219 ALA B CA 1
ATOM 4977 C C . ALA B 1 239 ? -34.548 -24.673 79.340 1.00 8.97 219 ALA B C 1
ATOM 4978 O O . ALA B 1 239 ? -34.613 -25.349 80.365 1.00 10.61 219 ALA B O 1
ATOM 4980 N N . THR B 1 240 ? -35.300 -24.910 78.274 1.00 9.30 220 THR B N 1
ATOM 4981 C CA . THR B 1 240 ? -36.145 -26.089 78.219 1.00 8.03 220 THR B CA 1
ATOM 4982 C C . THR B 1 240 ? -35.949 -26.851 76.924 1.00 10.01 220 THR B C 1
ATOM 4983 O O . THR B 1 240 ? -35.821 -26.259 75.847 1.00 9.18 220 THR B O 1
ATOM 4987 N N . PHE B 1 241 ? -35.925 -28.174 77.053 1.00 8.67 221 PHE B N 1
ATOM 4988 C CA . PHE B 1 241 ? -35.857 -29.079 75.910 1.00 10.34 221 PHE B CA 1
ATOM 4989 C C . PHE B 1 241 ? -37.238 -29.686 75.639 1.00 9.53 221 PHE B C 1
ATOM 4990 O O . PHE B 1 241 ? -37.382 -30.663 74.903 1.00 7.35 221 PHE B O 1
ATOM 4998 N N . MET B 1 242 ? -38.258 -29.082 76.234 1.00 8.09 222 MET B N 1
ATOM 4999 C CA . MET B 1 242 ? -39.632 -29.533 76.045 1.00 11.89 222 MET B CA 1
ATOM 5000 C C . MET B 1 242 ? -39.969 -29.668 74.554 1.00 7.34 222 MET B C 1
ATOM 5001 O O . MET B 1 242 ? -39.640 -28.794 73.765 1.00 8.28 222 MET B O 1
ATOM 5006 N N . PRO B 1 243 ? -40.620 -30.775 74.163 1.00 7.21 223 PRO B N 1
ATOM 5007 C CA . PRO B 1 243 ? -40.875 -30.944 72.723 1.00 8.17 223 PRO B CA 1
ATOM 5008 C C . PRO B 1 243 ? -41.757 -29.845 72.123 1.00 9.36 223 PRO B C 1
ATOM 5009 O O . PRO B 1 243 ? -41.504 -29.415 70.999 1.00 9.29 223 PRO B O 1
ATOM 5013 N N . LYS B 1 244 ? -42.770 -29.384 72.849 1.00 7.32 224 LYS B N 1
ATOM 5014 C CA . LYS B 1 244 ? -43.664 -28.380 72.277 1.00 9.04 224 LYS B CA 1
ATOM 5015 C C . LYS B 1 244 ? -44.107 -27.437 73.385 1.00 11.68 224 LYS B C 1
ATOM 5016 O O . LYS B 1 244 ? -45.212 -27.576 73.922 1.00 8.89 224 LYS B O 1
ATOM 5022 N N . PRO B 1 245 ? -43.227 -26.493 73.755 1.00 11.64 225 PRO B N 1
ATOM 5023 C CA . PRO B 1 245 ? -43.490 -25.580 74.870 1.00 7.36 225 PRO B CA 1
ATOM 5024 C C . PRO B 1 245 ? -44.483 -24.476 74.496 1.00 16.32 225 PRO B C 1
ATOM 5025 O O . PRO B 1 245 ? -45.094 -23.888 75.385 1.00 15.48 225 PRO B O 1
ATOM 5029 N N . PHE B 1 246 ? -44.652 -24.208 73.207 1.00 13.57 226 PHE B N 1
ATOM 5030 C CA . PHE B 1 246 ? -45.586 -23.162 72.755 1.00 17.01 226 PHE B CA 1
ATOM 5031 C C . PHE B 1 246 ? -46.459 -23.635 71.602 1.00 16.01 226 PHE B C 1
ATOM 5032 O O . PHE B 1 246 ? -45.960 -24.169 70.610 1.00 20.29 226 PHE B O 1
ATOM 5040 N N . ALA B 1 247 ? -47.768 -23.432 71.738 1.00 16.89 227 ALA B N 1
ATOM 5041 C CA . ALA B 1 247 ? -48.749 -24.077 70.865 1.00 20.10 227 ALA B CA 1
ATOM 5042 C C . ALA B 1 247 ? -48.574 -23.806 69.375 1.00 24.14 227 ALA B C 1
ATOM 5043 O O . ALA B 1 247 ? -48.830 -24.687 68.558 1.00 29.19 227 ALA B O 1
ATOM 5045 N N . HIS B 1 248 ? -48.148 -22.597 69.019 1.00 20.87 228 HIS B N 1
ATOM 5046 C CA . HIS B 1 248 ? -48.119 -22.194 67.614 1.00 24.06 228 HIS B CA 1
ATOM 5047 C C . HIS B 1 248 ? -46.710 -21.975 67.071 1.00 17.39 228 HIS B C 1
ATOM 5048 O O . HIS B 1 248 ? -46.531 -21.497 65.957 1.00 20.95 228 HIS B O 1
ATOM 5055 N N . LEU B 1 249 ? -45.708 -22.338 67.860 1.00 15.22 229 LEU B N 1
ATOM 5056 C CA . LEU B 1 249 ? -44.325 -22.223 67.416 1.00 11.26 229 LEU B CA 1
ATOM 5057 C C . LEU B 1 249 ? -43.745 -23.600 67.129 1.00 15.54 229 LEU B C 1
ATOM 5058 O O . LEU B 1 249 ? -44.201 -24.608 67.662 1.00 10.79 229 LEU B O 1
ATOM 5063 N N . THR B 1 250 ? -42.727 -23.630 66.283 1.00 10.64 230 THR B N 1
ATOM 5064 C CA . THR B 1 250 ? -41.953 -24.835 66.064 1.00 12.69 230 THR B CA 1
ATOM 5065 C C . THR B 1 250 ? -41.503 -25.431 67.410 1.00 9.43 230 THR B C 1
ATOM 5066 O O . THR B 1 250 ? -41.239 -24.698 68.362 1.00 10.72 230 THR B O 1
ATOM 5070 N N . GLY B 1 251 ? -41.438 -26.756 67.488 1.00 8.83 231 GLY B N 1
ATOM 5071 C CA . GLY B 1 251 ? -41.006 -27.433 68.704 1.00 6.88 231 GLY B CA 1
ATOM 5072 C C . GLY B 1 251 ? -39.530 -27.793 68.718 1.00 8.99 231 GLY B C 1
ATOM 5073 O O . GLY B 1 251 ? -38.806 -27.542 67.755 1.00 8.53 231 GLY B O 1
ATOM 5074 N N . ASN B 1 252 ? -39.085 -28.385 69.822 1.00 6.10 232 ASN B N 1
ATOM 5075 C CA . ASN B 1 252 ? -37.703 -28.792 69.985 1.00 7.60 232 ASN B CA 1
ATOM 5076 C C . ASN B 1 252 ? -37.466 -30.187 69.426 1.00 7.95 232 ASN B C 1
ATOM 5077 O O . ASN B 1 252 ? -37.880 -31.169 70.029 1.00 8.36 232 ASN B O 1
ATOM 5082 N N . GLY B 1 253 ? -36.794 -30.297 68.289 1.00 9.56 233 GLY B N 1
ATOM 5083 C CA . GLY B 1 253 ? -36.388 -31.614 67.837 1.00 9.57 233 GLY B CA 1
ATOM 5084 C C . GLY B 1 253 ? -35.080 -32.010 68.500 1.00 10.42 233 GLY B C 1
ATOM 5085 O O . GLY B 1 253 ? -34.429 -31.177 69.146 1.00 10.59 233 GLY B O 1
ATOM 5086 N N . CYS B 1 254 ? -34.708 -33.284 68.363 1.00 7.64 234 CYS B N 1
ATOM 5087 C CA . CYS B 1 254 ? -33.350 -33.740 68.639 1.00 8.05 234 CYS B CA 1
ATOM 5088 C C . CYS B 1 254 ? -32.922 -34.542 67.420 1.00 10.56 234 CYS B C 1
ATOM 5089 O O . CYS B 1 254 ? -32.925 -35.764 67.441 1.00 9.51 234 CYS B O 1
ATOM 5092 N N . HIS B 1 255 ? -32.591 -33.853 66.338 1.00 10.23 235 HIS B N 1
ATOM 5093 C CA . HIS B 1 255 ? -32.285 -34.568 65.099 1.00 15.02 235 HIS B CA 1
ATOM 5094 C C . HIS B 1 255 ? -31.000 -35.360 65.268 1.00 8.74 235 HIS B C 1
ATOM 5095 O O . HIS B 1 255 ? -29.995 -34.841 65.746 1.00 12.43 235 HIS B O 1
ATOM 5102 N N . THR B 1 256 ? -31.044 -36.628 64.895 1.00 10.05 236 THR B N 1
ATOM 5103 C CA . THR B 1 256 ? -29.934 -37.513 65.182 1.00 9.51 236 THR B CA 1
ATOM 5104 C C . THR B 1 256 ? -29.262 -37.983 63.887 1.00 8.95 236 THR B C 1
ATOM 5105 O O . THR B 1 256 ? -29.903 -38.557 63.008 1.00 8.46 236 THR B O 1
ATOM 5109 N N . HIS B 1 257 ? -27.968 -37.708 63.774 1.00 8.04 237 HIS B N 1
ATOM 5110 C CA . HIS B 1 257 ? -27.209 -38.069 62.584 1.00 11.28 237 HIS B CA 1
ATOM 5111 C C . HIS B 1 257 ? -26.441 -39.365 62.837 1.00 11.55 237 HIS B C 1
ATOM 5112 O O . HIS B 1 257 ? -25.781 -39.514 63.858 1.00 9.93 237 HIS B O 1
ATOM 5119 N N . LEU B 1 258 ? -26.537 -40.293 61.888 1.00 11.08 238 LEU B N 1
ATOM 5120 C CA . LEU B 1 258 ? -26.208 -41.694 62.139 1.00 8.66 238 LEU B CA 1
ATOM 5121 C C . LEU B 1 258 ? -25.323 -42.310 61.078 1.00 10.95 238 LEU B C 1
ATOM 5122 O O . LEU B 1 258 ? -25.582 -42.150 59.893 1.00 8.68 238 LEU B O 1
ATOM 5127 N N . SER B 1 259 ? -24.306 -43.052 61.505 1.00 9.24 239 SER B N 1
ATOM 5128 C CA . SER B 1 259 ? -23.514 -43.866 60.581 1.00 13.23 239 SER B CA 1
ATOM 5129 C C . SER B 1 259 ? -22.926 -45.059 61.334 1.00 15.82 239 SER B C 1
ATOM 5130 O O . SER B 1 259 ? -22.804 -45.018 62.566 1.00 12.69 239 SER B O 1
ATOM 5133 N N . MET B 1 260 ? -22.594 -46.122 60.598 1.00 13.82 240 MET B N 1
ATOM 5134 C CA . MET B 1 260 ? -22.029 -47.340 61.181 1.00 16.48 240 MET B CA 1
ATOM 5135 C C . MET B 1 260 ? -20.629 -47.569 60.629 1.00 18.68 240 MET B C 1
ATOM 5136 O O . MET B 1 260 ? -20.420 -47.503 59.415 1.00 13.23 240 MET B O 1
ATOM 5141 N N . TRP B 1 261 ? -19.677 -47.854 61.518 1.00 14.07 241 TRP B N 1
ATOM 5142 C CA . TRP B 1 261 ? -18.267 -47.939 61.129 1.00 16.98 241 TRP B CA 1
ATOM 5143 C C . TRP B 1 261 ? -17.644 -49.284 61.487 1.00 19.20 241 TRP B C 1
ATOM 5144 O O . TRP B 1 261 ? -18.027 -49.909 62.473 1.00 14.00 241 TRP B O 1
ATOM 5155 N N . THR B 1 262 ? -16.671 -49.724 60.689 1.00 17.11 242 THR B N 1
ATOM 5156 C CA . THR B 1 262 ? -15.885 -50.885 61.067 1.00 12.92 242 THR B CA 1
ATOM 5157 C C . THR B 1 262 ? -14.820 -50.428 62.037 1.00 17.92 242 THR B C 1
ATOM 5158 O O . THR B 1 262 ? -14.459 -49.246 62.071 1.00 21.43 242 THR B O 1
ATOM 5162 N N . ALA B 1 263 ? -14.299 -51.368 62.813 1.00 19.70 243 ALA B N 1
ATOM 5163 C CA . ALA B 1 263 ? -13.231 -51.064 63.759 1.00 19.32 243 ALA B CA 1
ATOM 5164 C C . ALA B 1 263 ? -12.017 -50.510 63.035 1.00 25.31 243 ALA B C 1
ATOM 5165 O O . ALA B 1 263 ? -11.213 -49.794 63.622 1.00 23.86 243 ALA B O 1
ATOM 5167 N N . ALA B 1 264 ? -11.895 -50.847 61.753 1.00 24.10 244 ALA B N 1
ATOM 5168 C CA . ALA B 1 264 ? -10.754 -50.426 60.951 1.00 26.95 244 ALA B CA 1
ATOM 5169 C C . ALA B 1 264 ? -10.895 -48.987 60.463 1.00 31.14 244 ALA B C 1
ATOM 5170 O O . ALA B 1 264 ? -9.939 -48.408 59.941 1.00 29.93 244 ALA B O 1
ATOM 5172 N N . GLY B 1 265 ? -12.087 -48.415 60.617 1.00 27.40 245 GLY B N 1
ATOM 5173 C CA . GLY B 1 265 ? -12.280 -47.009 60.312 1.00 22.47 245 GLY B CA 1
ATOM 5174 C C . GLY B 1 265 ? -13.001 -46.677 59.015 1.00 20.50 245 GLY B C 1
ATOM 5175 O O . GLY B 1 265 ? -12.905 -45.561 58.511 1.00 21.08 245 GLY B O 1
ATOM 5176 N N A ASP B 1 266 ? -13.732 -47.644 58.477 0.47 17.73 246 ASP B N 1
ATOM 5177 N N B ASP B 1 266 ? -13.727 -47.640 58.465 0.53 17.72 246 ASP B N 1
ATOM 5178 C CA A ASP B 1 266 ? -14.513 -47.412 57.268 0.47 18.66 246 ASP B CA 1
ATOM 5179 C CA B ASP B 1 266 ? -14.500 -47.378 57.258 0.53 18.66 246 ASP B CA 1
ATOM 5180 C C A ASP B 1 266 ? -15.978 -47.171 57.619 0.47 18.08 246 ASP B C 1
ATOM 5181 C C B ASP B 1 266 ? -15.976 -47.187 57.590 0.53 18.07 246 ASP B C 1
ATOM 5182 O O A ASP B 1 266 ? -16.539 -47.867 58.467 0.47 15.91 246 ASP B O 1
ATOM 5183 O O B ASP B 1 266 ? -16.540 -47.925 58.400 0.53 15.91 246 ASP B O 1
ATOM 5192 N N . ASN B 1 267 ? -16.584 -46.178 56.973 1.00 17.07 247 ASN B N 1
ATOM 5193 C CA . ASN B 1 267 ? -18.002 -45.884 57.166 1.00 17.14 247 ASN B CA 1
ATOM 5194 C C . ASN B 1 267 ? -18.831 -46.789 56.267 1.00 13.86 247 ASN B C 1
ATOM 5195 O O . ASN B 1 267 ? -18.829 -46.625 55.051 1.00 13.83 247 ASN B O 1
ATOM 5200 N N . LEU B 1 268 ? -19.534 -47.745 56.862 1.00 13.85 248 LEU B N 1
ATOM 5201 C CA . LEU B 1 268 ? -20.299 -48.723 56.091 1.00 12.83 248 LEU B CA 1
ATOM 5202 C C . LEU B 1 268 ? -21.443 -48.108 55.301 1.00 17.06 248 LEU B C 1
ATOM 5203 O O . LEU B 1 268 ? -21.943 -48.724 54.366 1.00 17.83 248 LEU B O 1
ATOM 5208 N N . PHE B 1 269 ? -21.863 -46.904 55.684 1.00 13.14 249 PHE B N 1
ATOM 5209 C CA . PHE B 1 269 ? -22.983 -46.234 55.024 1.00 11.82 249 PHE B CA 1
ATOM 5210 C C . PHE B 1 269 ? -22.556 -45.564 53.719 1.00 15.36 249 PHE B C 1
ATOM 5211 O O . PHE B 1 269 ? -23.383 -45.319 52.852 1.00 11.88 249 PHE B O 1
ATOM 5219 N N . GLU B 1 270 ? -21.270 -45.249 53.605 1.00 15.63 250 GLU B N 1
ATOM 5220 C CA . GLU B 1 270 ? -20.725 -44.620 52.407 1.00 16.89 250 GLU B CA 1
ATOM 5221 C C . GLU B 1 270 ? -20.719 -45.633 51.256 1.00 21.34 250 GLU B C 1
ATOM 5222 O O . GLU B 1 270 ? -20.230 -46.755 51.423 1.00 19.24 250 GLU B O 1
ATOM 5228 N N . GLY B 1 271 ? -21.269 -45.263 50.096 1.00 15.92 251 GLY B N 1
ATOM 5229 C CA . GLY B 1 271 ? -21.336 -46.207 48.991 1.00 18.46 251 GLY B CA 1
ATOM 5230 C C . GLY B 1 271 ? -21.596 -45.641 47.605 1.00 17.82 251 GLY B C 1
ATOM 5231 O O . GLY B 1 271 ? -21.503 -44.434 47.389 1.00 21.87 251 GLY B O 1
ATOM 5232 N N . ASP B 1 272 ? -21.958 -46.532 46.682 1.00 20.80 252 ASP B N 1
ATOM 5233 C CA . ASP B 1 272 ? -22.112 -46.216 45.262 1.00 25.09 252 ASP B CA 1
ATOM 5234 C C . ASP B 1 272 ? -23.563 -46.037 44.837 1.00 20.60 252 ASP B C 1
ATOM 5235 O O . ASP B 1 272 ? -23.837 -45.800 43.664 1.00 22.25 252 ASP B O 1
ATOM 5240 N N . GLY B 1 273 ? -24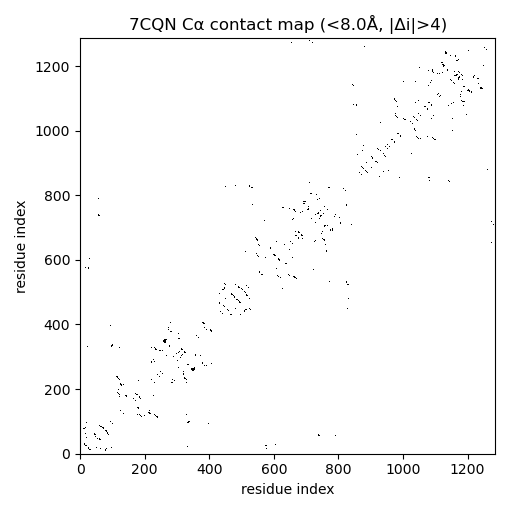.492 -46.185 45.774 1.00 18.36 253 GLY B N 1
ATOM 5241 C CA . GLY B 1 273 ? -25.905 -46.136 45.438 1.00 16.27 253 GLY B CA 1
ATOM 5242 C C . GLY B 1 273 ? -26.463 -44.723 45.380 1.00 15.02 253 GLY B C 1
ATOM 5243 O O . GLY B 1 273 ? -25.716 -43.746 45.289 1.00 17.70 253 GLY B O 1
ATOM 5244 N N . GLU B 1 274 ? -27.786 -44.620 45.415 1.00 11.87 254 GLU B N 1
ATOM 5245 C CA . GLU B 1 274 ? -28.447 -43.329 45.393 1.00 20.53 254 GLU B CA 1
ATOM 5246 C C . GLU B 1 274 ? -27.890 -42.448 46.512 1.00 16.98 254 GLU B C 1
ATOM 5247 O O . GLU B 1 274 ? -27.743 -42.901 47.644 1.00 15.98 254 GLU B O 1
ATOM 5253 N N . LEU B 1 275 ? -27.568 -41.203 46.173 1.00 17.67 255 LEU B N 1
ATOM 5254 C CA . LEU B 1 275 ? -27.158 -40.196 47.151 1.00 19.43 255 LEU B CA 1
ATOM 5255 C C . LEU B 1 275 ? -25.889 -40.575 47.921 1.00 14.78 255 LEU B C 1
ATOM 5256 O O . LEU B 1 275 ? -25.681 -40.115 49.043 1.00 18.78 255 LEU B O 1
ATOM 5261 N N . GLY B 1 276 ? -25.041 -41.403 47.316 1.00 18.90 256 GLY B N 1
ATOM 5262 C CA . GLY B 1 276 ? -23.809 -41.840 47.961 1.00 15.33 256 GLY B CA 1
ATOM 5263 C C . GLY B 1 276 ? -23.980 -42.785 49.144 1.00 14.16 256 GLY B C 1
ATOM 5264 O O . GLY B 1 276 ? -23.097 -42.868 50.006 1.00 17.39 256 GLY B O 1
ATOM 5265 N N . LEU B 1 277 ? -25.112 -43.485 49.205 1.00 10.78 257 LEU B N 1
ATOM 5266 C CA . LEU B 1 277 ? -25.361 -44.456 50.288 1.00 14.19 257 LEU B CA 1
ATOM 5267 C C . LEU B 1 277 ? -25.188 -45.882 49.790 1.00 17.88 257 LEU B C 1
ATOM 5268 O O . LEU B 1 277 ? -25.452 -46.157 48.619 1.00 13.02 257 LEU B O 1
ATOM 5273 N N . SER B 1 278 ? -24.775 -46.775 50.692 1.00 12.58 258 SER B N 1
ATOM 5274 C CA . SER B 1 278 ? -24.583 -48.198 50.398 1.00 9.99 258 SER B CA 1
ATOM 5275 C C . SER B 1 278 ? -25.846 -49.011 50.651 1.00 17.84 258 SER B C 1
ATOM 5276 O O . SER B 1 278 ? -26.810 -48.512 51.244 1.00 14.72 258 SER B O 1
ATOM 5279 N N . PRO B 1 279 ? -25.849 -50.280 50.200 1.00 18.63 259 PRO B N 1
ATOM 5280 C CA . PRO B 1 279 ? -26.982 -51.157 50.508 1.00 12.98 259 PRO B CA 1
ATOM 5281 C C . PRO B 1 279 ? -27.161 -51.338 52.021 1.00 12.10 259 PRO B C 1
ATOM 5282 O O . PRO B 1 279 ? -28.288 -51.463 52.505 1.00 14.39 259 PRO B O 1
ATOM 5286 N N . THR B 1 280 ? -26.055 -51.347 52.753 1.00 11.02 260 THR B N 1
ATOM 5287 C CA . THR B 1 280 ? -26.097 -51.420 54.210 1.00 17.14 260 THR B CA 1
ATOM 5288 C C . THR B 1 280 ? -26.838 -50.228 54.820 1.00 12.46 260 THR B C 1
ATOM 5289 O O . THR B 1 280 ? -27.645 -50.387 55.743 1.00 11.55 260 THR B O 1
ATOM 5293 N N . ALA B 1 281 ? -26.550 -49.036 54.307 1.00 10.79 261 ALA B N 1
ATOM 5294 C CA . ALA B 1 281 ? -27.234 -47.837 54.777 1.00 13.79 261 ALA B CA 1
ATOM 5295 C C . ALA B 1 281 ? -28.731 -47.931 54.496 1.00 12.74 261 ALA B C 1
ATOM 5296 O O . ALA B 1 281 ? -29.552 -47.624 55.359 1.00 10.26 261 ALA B O 1
ATOM 5298 N N . TYR B 1 282 ? -29.095 -48.375 53.297 1.00 10.87 262 TYR B N 1
ATOM 5299 C CA . TYR B 1 282 ? -30.517 -48.496 52.946 1.00 7.62 262 TYR B CA 1
ATOM 5300 C C . TYR B 1 282 ? -31.265 -49.566 53.731 1.00 8.95 262 TYR B C 1
ATOM 5301 O O . TYR B 1 282 ? -32.455 -49.418 54.000 1.00 12.32 262 TYR B O 1
ATOM 5310 N N . ALA B 1 283 ? -30.571 -50.644 54.093 1.00 11.74 263 ALA B N 1
ATOM 5311 C CA . ALA B 1 283 ? -31.172 -51.691 54.904 1.00 13.71 263 ALA B CA 1
ATOM 5312 C C . ALA B 1 283 ? -31.371 -51.210 56.348 1.00 10.80 263 ALA B C 1
ATOM 5313 O O . ALA B 1 283 ? -32.403 -51.482 56.963 1.00 11.67 263 ALA B O 1
ATOM 5315 N N . PHE B 1 284 ? -30.374 -50.503 56.878 1.00 9.64 264 PHE B N 1
ATOM 5316 C CA . PHE B 1 284 ? -30.484 -49.876 58.201 1.00 8.59 264 PHE B CA 1
ATOM 5317 C C . PHE B 1 284 ? -31.691 -48.951 58.168 1.00 12.37 264 PHE B C 1
ATOM 5318 O O . PHE B 1 284 ? -32.549 -49.002 59.050 1.00 13.35 264 PHE B O 1
ATOM 5326 N N . LEU B 1 285 ? -31.758 -48.115 57.132 1.00 10.87 265 LEU B N 1
ATOM 5327 C CA . LEU B 1 285 ? -32.910 -47.237 56.922 1.00 10.84 265 LEU B CA 1
ATOM 5328 C C . LEU B 1 285 ? -34.193 -48.065 56.829 1.00 11.83 265 LEU B C 1
ATOM 5329 O O . LEU B 1 285 ? -35.222 -47.660 57.342 1.00 9.24 265 LEU B O 1
ATOM 5334 N N . GLY B 1 286 ? -34.140 -49.217 56.152 1.00 9.91 266 GLY B N 1
ATOM 5335 C CA . GLY B 1 286 ? -35.309 -50.088 56.083 1.00 7.85 266 GLY B CA 1
ATOM 5336 C C . GLY B 1 286 ? -35.784 -50.520 57.465 1.00 11.28 266 GLY B C 1
ATOM 5337 O O . GLY B 1 286 ? -36.983 -50.703 57.699 1.00 10.83 266 GLY B O 1
ATOM 5338 N N . GLY B 1 287 ? -34.838 -50.684 58.386 1.00 6.46 267 GLY B N 1
ATOM 5339 C CA . GLY B 1 287 ? -35.164 -51.064 59.745 1.00 13.82 267 GLY B CA 1
ATOM 5340 C C . GLY B 1 287 ? -35.808 -49.912 60.503 1.00 9.32 267 GLY B C 1
ATOM 5341 O O . GLY B 1 287 ? -36.737 -50.119 61.277 1.00 10.99 267 GLY B O 1
ATOM 5342 N N . LEU B 1 288 ? -35.322 -48.698 60.269 1.00 12.47 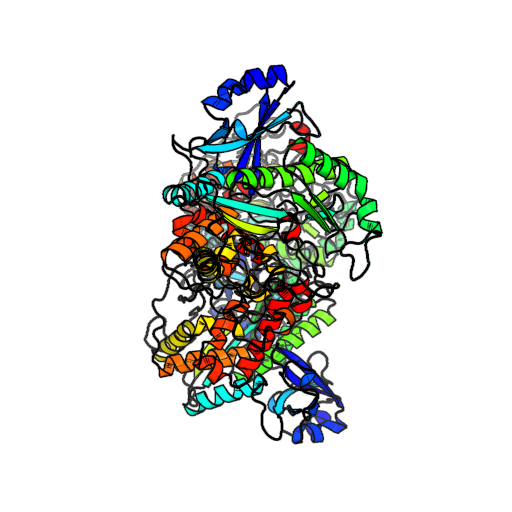268 LEU B N 1
ATOM 5343 C CA . LEU B 1 288 ? -35.921 -47.509 60.876 1.00 9.02 268 LEU B CA 1
ATOM 5344 C C . LEU B 1 288 ? -37.357 -47.305 60.420 1.00 12.13 268 LEU B C 1
ATOM 5345 O O . LEU B 1 288 ? -38.234 -47.027 61.236 1.00 11.76 268 LEU B O 1
ATOM 5350 N N . ILE B 1 289 ? -37.585 -47.417 59.111 1.00 10.16 269 ILE B N 1
ATOM 5351 C CA . ILE B 1 289 ? -38.926 -47.316 58.540 1.00 9.00 269 ILE B CA 1
ATOM 5352 C C . ILE B 1 289 ? -39.804 -48.448 59.054 1.00 11.44 269 ILE B C 1
ATOM 5353 O O . ILE B 1 289 ? -40.942 -48.237 59.459 1.00 11.62 269 ILE B O 1
ATOM 5358 N N . GLY B 1 290 ? -39.263 -49.662 59.032 1.00 11.45 270 GLY B N 1
ATOM 5359 C CA . GLY B 1 290 ? -39.989 -50.843 59.482 1.00 10.77 270 GLY B CA 1
ATOM 5360 C C . GLY B 1 290 ? -40.428 -50.822 60.936 1.00 16.02 270 GLY B C 1
ATOM 5361 O O . GLY B 1 290 ? -41.519 -51.306 61.264 1.00 14.07 270 GLY B O 1
ATOM 5362 N N . HIS B 1 291 ? -39.585 -50.275 61.812 1.00 9.88 271 HIS B N 1
ATOM 5363 C CA . HIS B 1 291 ? -39.885 -50.253 63.253 1.00 9.48 271 HIS B CA 1
ATOM 5364 C C . HIS B 1 291 ? -40.319 -48.878 63.759 1.00 10.49 271 HIS B C 1
ATOM 5365 O O . HIS B 1 291 ? -40.303 -48.617 64.968 1.00 12.62 271 HIS B O 1
ATOM 5372 N N . ALA B 1 292 ? -40.711 -48.007 62.837 1.00 9.54 272 ALA B N 1
ATOM 5373 C CA . ALA B 1 292 ? -40.955 -46.595 63.148 1.00 10.09 272 ALA B CA 1
ATOM 5374 C C . ALA B 1 292 ? -42.019 -46.362 64.228 1.00 10.70 272 ALA B C 1
ATOM 5375 O O . ALA B 1 292 ? -41.871 -45.463 65.061 1.00 13.31 272 ALA B O 1
ATOM 5377 N N . LYS B 1 293 ? -43.099 -47.138 64.200 1.00 8.27 273 LYS B N 1
ATOM 5378 C CA . LYS B 1 293 ? -44.180 -46.942 65.174 1.00 13.43 273 LYS B CA 1
ATOM 5379 C C . LYS B 1 293 ? -43.699 -47.176 66.611 1.00 13.89 273 LYS B C 1
ATOM 5380 O O . LYS B 1 293 ? -43.936 -46.344 67.494 1.00 13.93 273 LYS B O 1
ATOM 5386 N N . GLY B 1 294 ? -43.028 -48.308 66.846 1.00 11.68 274 GLY B N 1
ATOM 5387 C CA . GLY B 1 294 ? -42.463 -48.611 68.150 1.00 10.39 274 GLY B CA 1
ATOM 5388 C C . GLY B 1 294 ? -41.332 -47.662 68.531 1.00 13.33 274 GLY B C 1
ATOM 5389 O O . GLY B 1 294 ? -41.172 -47.266 69.690 1.00 13.68 274 GLY B O 1
ATOM 5390 N N . LEU B 1 295 ? -40.535 -47.296 67.542 1.00 9.28 275 LEU B N 1
ATOM 5391 C CA . LEU B 1 295 ? -39.419 -46.399 67.763 1.00 13.29 275 LEU B CA 1
ATOM 5392 C C . LEU B 1 295 ? -39.949 -45.053 68.255 1.00 10.76 275 LEU B C 1
ATOM 5393 O O . LEU B 1 295 ? -39.325 -44.388 69.086 1.00 8.38 275 LEU B O 1
ATOM 5398 N N . THR B 1 296 ? -41.109 -44.657 67.734 1.00 7.15 276 THR B N 1
ATOM 5399 C CA . THR B 1 296 ? -41.754 -43.413 68.147 1.00 11.48 276 THR B CA 1
ATOM 5400 C C . THR B 1 296 ? -41.996 -43.336 69.671 1.00 9.43 276 THR B C 1
ATOM 5401 O O . THR B 1 296 ? -41.750 -42.303 70.293 1.00 10.35 276 THR B O 1
ATOM 5405 N N . ALA B 1 297 ? -42.449 -44.422 70.283 1.00 9.07 277 ALA B N 1
ATOM 5406 C CA . ALA B 1 297 ? -42.625 -44.427 71.737 1.00 8.09 277 ALA B CA 1
ATOM 5407 C C . ALA B 1 297 ? -41.361 -43.998 72.477 1.00 9.59 277 ALA B C 1
ATOM 5408 O O . ALA B 1 297 ? -41.440 -43.263 73.464 1.00 9.09 277 ALA B O 1
ATOM 5410 N N . VAL B 1 298 ? -40.199 -44.443 72.003 1.00 8.67 278 VAL B N 1
ATOM 5411 C CA . VAL B 1 298 ? -38.948 -44.198 72.715 1.00 7.73 278 VAL B CA 1
ATOM 5412 C C . VAL B 1 298 ? -38.375 -42.810 72.458 1.00 12.79 278 VAL B C 1
ATOM 5413 O O . VAL B 1 298 ? -37.981 -42.103 73.395 1.00 9.65 278 VAL B O 1
ATOM 5417 N N . VAL B 1 299 ? -38.335 -42.413 71.191 1.00 9.31 279 VAL B N 1
ATOM 5418 C CA . VAL B 1 299 ? -37.722 -41.140 70.836 1.00 10.03 279 VAL B CA 1
ATOM 5419 C C . VAL B 1 299 ? -38.690 -39.958 70.921 1.00 7.79 279 VAL B C 1
ATOM 5420 O O . VAL B 1 299 ? -38.282 -38.804 70.782 1.00 8.27 279 VAL B O 1
ATOM 5424 N N . ASN B 1 300 ? -39.958 -40.266 71.172 1.00 5.91 280 ASN B N 1
ATOM 5425 C CA . ASN B 1 300 ? -40.992 -39.274 71.427 1.00 7.42 280 ASN B CA 1
ATOM 5426 C C . ASN B 1 300 ? -41.717 -39.695 72.691 1.00 8.66 280 ASN B C 1
ATOM 5427 O O . ASN B 1 300 ? -42.858 -40.141 72.648 1.00 9.24 280 ASN B O 1
ATOM 5432 N N . PRO B 1 301 ? -41.034 -39.573 73.831 1.00 6.35 281 PRO B N 1
ATOM 5433 C CA . PRO B 1 301 ? -41.446 -40.350 74.995 1.00 8.31 281 PRO B CA 1
ATOM 5434 C C . PRO B 1 301 ? -42.439 -39.667 75.939 1.00 9.36 281 PRO B C 1
ATOM 5435 O O . PRO B 1 301 ? -42.659 -40.208 77.023 1.00 10.06 281 PRO B O 1
ATOM 5439 N N . THR B 1 302 ? -43.021 -38.535 75.549 1.00 6.84 282 THR B N 1
ATOM 5440 C CA . THR B 1 302 ? -43.916 -37.801 76.453 1.00 9.31 282 THR B CA 1
ATOM 5441 C C . THR B 1 302 ? -45.245 -37.508 75.779 1.00 8.07 282 THR B C 1
ATOM 5442 O O . THR B 1 302 ? -45.343 -37.553 74.557 1.00 8.90 282 THR B O 1
ATOM 5446 N N . VAL B 1 303 ? -46.282 -37.237 76.571 1.00 7.27 283 VAL B N 1
ATOM 5447 C CA . VAL B 1 303 ? -47.563 -36.841 75.993 1.00 8.91 283 VAL B CA 1
ATOM 5448 C C . VAL B 1 303 ? -47.361 -35.644 75.067 1.00 7.90 283 VAL B C 1
ATOM 5449 O O . VAL B 1 303 ? -47.841 -35.618 73.927 1.00 10.14 283 VAL B O 1
ATOM 5453 N N . ASN B 1 304 ? -46.621 -34.661 75.566 1.00 7.42 284 ASN B N 1
ATOM 5454 C CA . ASN B 1 304 ? -46.353 -33.427 74.833 1.00 9.93 284 ASN B CA 1
ATOM 5455 C C . ASN B 1 304 ? -45.633 -33.646 73.485 1.00 8.64 284 ASN B C 1
ATOM 5456 O O . ASN B 1 304 ? -45.777 -32.838 72.559 1.00 6.70 284 ASN B O 1
ATOM 5461 N N . SER B 1 305 ? -44.878 -34.740 73.372 1.00 9.64 285 SER B N 1
ATOM 5462 C CA . SER B 1 305 ? -44.164 -35.075 72.128 1.00 9.94 285 SER B CA 1
ATOM 5463 C C . SER B 1 305 ? -45.125 -35.122 70.945 1.00 11.11 285 SER B C 1
ATOM 5464 O O . SER B 1 305 ? -44.735 -34.867 69.788 1.00 8.01 285 SER B O 1
ATOM 5467 N N . TYR B 1 306 ? -46.376 -35.475 71.233 1.00 7.11 286 TYR B N 1
ATOM 5468 C CA . TYR B 1 306 ? -47.335 -35.752 70.172 1.00 10.10 286 TYR B CA 1
ATOM 5469 C C . TYR B 1 306 ? -48.043 -34.479 69.723 1.00 12.79 286 TYR B C 1
ATOM 5470 O O . TYR B 1 306 ? -48.826 -34.489 68.765 1.00 11.05 286 TYR B O 1
ATOM 5479 N N . LYS B 1 307 ? -47.724 -33.379 70.402 1.00 7.55 287 LYS B N 1
ATOM 5480 C CA . LYS B 1 307 ? -48.109 -32.053 69.920 1.00 9.96 287 LYS B CA 1
ATOM 5481 C C . LYS B 1 307 ? -47.034 -31.455 69.013 1.00 12.59 287 LYS B C 1
ATOM 5482 O O . LYS B 1 307 ? -47.310 -30.529 68.266 1.00 10.95 287 LYS B O 1
ATOM 5488 N N . ARG B 1 308 ? -45.816 -31.993 69.061 1.00 9.32 288 ARG B N 1
ATOM 5489 C CA . ARG B 1 308 ? -44.797 -31.619 68.067 1.00 12.34 288 ARG B CA 1
ATOM 5490 C C . ARG B 1 308 ? -44.969 -32.397 66.761 1.00 11.58 288 ARG B C 1
ATOM 5491 O O . ARG B 1 308 ? -44.910 -31.823 65.662 1.00 9.59 288 ARG B O 1
ATOM 5499 N N . LEU B 1 309 ? -45.172 -33.707 66.873 1.00 9.99 289 LEU B N 1
ATOM 5500 C CA . LEU B 1 309 ? -45.408 -34.543 65.698 1.00 10.37 289 LEU B CA 1
ATOM 5501 C C . LEU B 1 309 ? -46.820 -34.278 65.182 1.00 10.98 289 LEU B C 1
ATOM 5502 O O . LEU B 1 309 ? -47.733 -34.015 65.973 1.00 8.51 289 LEU B O 1
ATOM 5507 N N . ASN B 1 310 ? -47.007 -34.352 63.870 1.00 9.83 290 ASN B N 1
ATOM 5508 C CA . ASN B 1 310 ? -48.325 -34.075 63.290 1.00 11.54 290 ASN B CA 1
ATOM 5509 C C . ASN B 1 310 ? -49.003 -32.810 63.795 1.00 17.74 290 ASN B C 1
ATOM 5510 O O . ASN B 1 310 ? -50.189 -32.816 64.132 1.00 15.39 290 ASN B O 1
ATOM 5515 N N . ALA B 1 311 ? -48.243 -31.721 63.830 1.00 15.48 291 ALA B N 1
ATOM 5516 C CA . ALA B 1 311 ? -48.744 -30.458 64.349 1.00 12.49 291 ALA B CA 1
ATOM 5517 C C . ALA B 1 311 ? -49.291 -29.584 63.230 1.00 18.58 291 ALA B C 1
ATOM 5518 O O . ALA B 1 311 ? -48.839 -29.661 62.092 1.00 13.10 291 ALA B O 1
ATOM 5520 N N . PRO B 1 312 ? -50.262 -28.733 63.560 1.00 15.45 292 PRO B N 1
ATOM 5521 C CA . PRO B 1 312 ? -50.734 -27.785 62.551 1.00 17.14 292 PRO B CA 1
ATOM 5522 C C . PRO B 1 312 ? -49.624 -26.794 62.230 1.00 20.75 292 PRO B C 1
ATOM 5523 O O . PRO B 1 312 ? -48.749 -26.547 63.072 1.00 15.60 292 PRO B O 1
ATOM 5527 N N . VAL B 1 313 ? -49.656 -26.241 61.023 1.00 15.13 293 VAL B N 1
ATOM 5528 C CA . VAL B 1 313 ? -48.608 -25.329 60.579 1.00 17.65 293 VAL B CA 1
ATOM 5529 C C . VAL B 1 313 ? -48.414 -24.200 61.586 1.00 17.20 293 VAL B C 1
ATOM 5530 O O . VAL B 1 313 ? -49.372 -23.698 62.186 1.00 18.85 293 VAL B O 1
ATOM 5534 N N . THR B 1 314 ? -47.157 -23.820 61.779 1.00 13.34 294 THR B N 1
ATOM 5535 C CA . THR B 1 314 ? -46.780 -22.783 62.727 1.00 18.73 294 THR B CA 1
ATOM 5536 C C . THR B 1 314 ? -46.755 -21.408 62.068 1.00 15.85 294 THR B C 1
ATOM 5537 O O . THR B 1 314 ? -46.849 -21.285 60.846 1.00 12.59 294 THR B O 1
ATOM 5541 N N . VAL B 1 315 ? -46.583 -20.377 62.886 1.00 19.72 295 VAL B N 1
ATOM 5542 C CA . VAL B 1 315 ? -46.494 -19.014 62.377 1.00 18.01 295 VAL B CA 1
ATOM 5543 C C . VAL B 1 315 ? -45.349 -18.874 61.356 1.00 19.15 295 VAL B C 1
ATOM 5544 O O . VAL B 1 315 ? -45.457 -18.125 60.394 1.00 15.08 295 VAL B O 1
ATOM 5548 N N . SER B 1 316 ? -44.270 -19.629 61.543 1.00 11.06 296 SER B N 1
ATOM 5549 C CA . SER B 1 316 ? -43.134 -19.557 60.630 1.00 15.34 296 SER B CA 1
ATOM 5550 C C . SER B 1 316 ? -43.363 -20.277 59.280 1.00 16.99 296 SER B C 1
ATOM 5551 O O . SER B 1 316 ? -42.547 -20.165 58.370 1.00 13.02 296 SER B O 1
ATOM 5554 N N . GLY B 1 317 ? -44.448 -21.035 59.153 1.00 13.72 297 GLY B N 1
ATOM 5555 C CA . GLY B 1 317 ? -44.786 -21.618 57.863 1.00 15.08 297 GLY B CA 1
ATOM 5556 C C . GLY B 1 317 ? -44.517 -23.111 57.738 1.00 13.94 297 GLY B C 1
ATOM 5557 O O . GLY B 1 317 ? -44.945 -23.730 56.770 1.00 11.37 297 GLY B O 1
ATOM 5558 N N . ALA B 1 318 ? -43.802 -23.692 58.698 1.00 11.39 298 ALA B N 1
ATOM 5559 C CA . ALA B 1 318 ? -43.585 -25.138 58.707 1.00 11.64 298 ALA B CA 1
ATOM 5560 C C . ALA B 1 318 ? -43.221 -25.629 60.105 1.00 10.50 298 ALA B C 1
ATOM 5561 O O . ALA B 1 318 ? -42.589 -24.911 60.887 1.00 12.44 298 ALA B O 1
ATOM 5563 N N . THR B 1 319 ? -43.632 -26.852 60.421 1.00 9.64 299 THR B N 1
ATOM 5564 C CA . THR B 1 319 ? -43.332 -27.435 61.724 1.00 11.92 299 THR B CA 1
ATOM 5565 C C . THR B 1 319 ? -41.911 -27.982 61.755 1.00 13.49 299 THR B C 1
ATOM 5566 O O . THR B 1 319 ? -41.308 -28.095 62.819 1.00 12.36 299 THR B O 1
ATOM 5570 N N . TRP B 1 320 ? -41.392 -28.348 60.584 1.00 11.03 300 TRP B N 1
ATOM 5571 C CA . TRP B 1 320 ? -40.071 -28.970 60.484 1.00 11.57 300 TRP B CA 1
ATOM 5572 C C . TRP B 1 320 ? -39.980 -30.301 61.251 1.00 11.56 300 TRP B C 1
ATOM 5573 O O . TRP B 1 320 ? -38.881 -30.799 61.521 1.00 13.31 300 TRP B O 1
ATOM 5584 N N . SER B 1 321 ? -41.124 -30.872 61.620 1.00 10.98 301 SER B N 1
ATOM 5585 C CA . SER B 1 321 ? -41.139 -32.200 62.239 1.00 8.91 301 SER B CA 1
ATOM 5586 C C . SER B 1 321 ? -41.912 -33.206 61.387 1.00 8.05 301 SER B C 1
ATOM 5587 O O . SER B 1 321 ? -42.747 -32.822 60.577 1.00 9.60 301 SER B O 1
ATOM 5590 N N . PRO B 1 322 ? -41.650 -34.510 61.594 1.00 9.51 302 PRO B N 1
ATOM 5591 C CA . PRO B 1 322 ? -42.269 -35.555 60.777 1.00 11.06 302 PRO B CA 1
ATOM 5592 C C . PRO B 1 322 ? -43.758 -35.734 61.062 1.00 12.93 302 PRO B C 1
ATOM 5593 O O . PRO B 1 322 ? -44.201 -35.580 62.213 1.00 13.43 302 PRO B O 1
ATOM 5597 N N . ASN B 1 323 ? -44.505 -36.093 60.020 1.00 13.79 303 ASN B N 1
ATOM 5598 C CA . ASN B 1 323 ? -45.906 -36.501 60.147 1.00 10.93 303 ASN B CA 1
ATOM 5599 C C . ASN B 1 323 ? -46.103 -37.954 59.739 1.00 15.47 303 ASN B C 1
ATOM 5600 O O . ASN B 1 323 ? -47.071 -38.609 60.139 1.00 14.50 303 ASN B O 1
ATOM 5605 N N . THR B 1 324 ? -45.177 -38.442 58.923 1.00 13.91 304 THR B N 1
ATOM 5606 C CA . THR B 1 324 ? -45.350 -39.707 58.226 1.00 14.39 304 THR B CA 1
ATOM 5607 C C . THR B 1 324 ? -44.110 -40.579 58.346 1.00 12.72 304 THR B C 1
ATOM 5608 O O . THR B 1 324 ? -43.015 -40.101 58.657 1.00 14.08 304 THR B O 1
ATOM 5612 N N . ILE B 1 325 ? -44.291 -41.865 58.087 1.00 13.06 305 ILE B N 1
ATOM 5613 C CA . ILE B 1 325 ? -43.180 -42.799 58.075 1.00 13.38 305 ILE B CA 1
ATOM 5614 C C . ILE B 1 325 ? -42.638 -42.849 56.649 1.00 18.43 305 ILE B C 1
ATOM 5615 O O . ILE B 1 325 ? -43.008 -43.707 55.850 1.00 13.17 305 ILE B O 1
ATOM 5620 N N . THR B 1 326 ? -41.760 -41.900 56.344 1.00 15.52 306 THR B N 1
ATOM 5621 C CA . THR B 1 326 ? -41.227 -41.725 55.004 1.00 11.43 306 THR B CA 1
ATOM 5622 C C . THR B 1 326 ? -39.812 -41.160 55.100 1.00 13.50 306 THR B C 1
ATOM 5623 O O . THR B 1 326 ? -39.397 -40.691 56.161 1.00 11.91 306 THR B O 1
ATOM 5627 N N . TYR B 1 327 ? -39.079 -41.190 53.990 1.00 11.92 307 TYR B N 1
ATOM 5628 C CA . TYR B 1 327 ? -37.765 -40.559 53.937 1.00 7.89 307 TYR B CA 1
ATOM 5629 C C . TYR B 1 327 ? -37.620 -39.791 52.650 1.00 11.23 307 TYR B C 1
ATOM 5630 O O . TYR B 1 327 ? -38.329 -40.044 51.669 1.00 9.93 307 TYR B O 1
ATOM 5639 N N . GLY B 1 328 ? -36.694 -38.842 52.659 1.00 10.69 308 GLY B N 1
ATOM 5640 C CA . GLY B 1 328 ? -36.421 -38.054 51.481 1.00 12.60 308 GLY B CA 1
ATOM 5641 C C . GLY B 1 328 ? -34.927 -37.992 51.282 1.00 10.19 308 GLY B C 1
ATOM 5642 O O . GLY B 1 328 ? -34.172 -38.696 51.955 1.00 13.07 308 GLY B O 1
ATOM 5643 N N . GLY B 1 329 ? -34.504 -37.146 50.354 1.00 9.15 309 GLY B N 1
ATOM 5644 C CA . GLY B 1 329 ? -33.102 -36.861 50.180 1.00 11.16 309 GLY B CA 1
ATOM 5645 C C . GLY B 1 329 ? -32.738 -35.780 51.171 1.00 15.10 309 GLY B C 1
ATOM 5646 O O . GLY B 1 329 ? -33.021 -35.908 52.367 1.00 11.11 309 GLY B O 1
ATOM 5647 N N . ASN B 1 330 ? -32.125 -34.712 50.675 1.00 11.42 310 ASN B N 1
ATOM 5648 C CA . ASN B 1 330 ? -31.753 -33.587 51.529 1.00 14.31 310 ASN B CA 1
ATOM 5649 C C . ASN B 1 330 ? -32.993 -32.709 51.681 1.00 13.79 310 ASN B C 1
ATOM 5650 O O . ASN B 1 330 ? -33.104 -31.654 51.072 1.00 15.61 310 ASN B O 1
ATOM 5655 N N . ASN B 1 331 ? -33.922 -33.186 52.505 1.00 11.46 311 ASN B N 1
ATOM 5656 C CA . ASN B 1 331 ? -35.309 -32.741 52.520 1.00 12.14 311 ASN B CA 1
ATOM 5657 C C . ASN B 1 331 ? -35.784 -32.839 53.967 1.00 15.73 311 ASN B C 1
ATOM 5658 O O . ASN B 1 331 ? -35.758 -33.920 54.548 1.00 12.00 311 ASN B O 1
ATOM 5663 N N . ARG B 1 332 ? -36.204 -31.725 54.558 1.00 11.95 312 ARG B N 1
ATOM 5664 C CA . ARG B 1 332 ? -36.489 -31.715 55.991 1.00 10.85 312 ARG B CA 1
ATOM 5665 C C . ARG B 1 332 ? -37.962 -31.944 56.342 1.00 12.53 312 ARG B C 1
ATOM 5666 O O . ARG B 1 332 ? -38.394 -31.660 57.469 1.00 12.35 312 ARG B O 1
ATOM 5674 N N . THR B 1 333 ? -38.727 -32.491 55.400 1.00 9.91 313 THR B N 1
ATOM 5675 C CA . THR B 1 333 ? -40.145 -32.704 55.650 1.00 12.02 313 THR B CA 1
ATOM 5676 C C . THR B 1 333 ? -40.518 -34.162 55.956 1.00 12.11 313 THR B C 1
ATOM 5677 O O . THR B 1 333 ? -41.691 -34.482 56.095 1.00 10.51 313 THR B O 1
ATOM 5681 N N . HIS B 1 334 ? -39.522 -35.035 56.092 1.00 9.30 314 HIS B N 1
ATOM 5682 C CA . HIS B 1 334 ? -39.795 -36.449 56.341 1.00 13.94 314 HIS B CA 1
ATOM 5683 C C . HIS B 1 334 ? -39.334 -36.931 57.710 1.00 13.29 314 HIS B C 1
ATOM 5684 O O . HIS B 1 334 ? -38.799 -36.162 58.509 1.00 8.39 314 HIS B O 1
ATOM 5691 N N . MET B 1 335 ? -39.549 -38.217 57.965 1.00 11.40 315 MET B N 1
ATOM 5692 C CA . MET B 1 335 ? -39.060 -38.828 59.180 1.00 7.62 315 MET B CA 1
ATOM 5693 C C . MET B 1 335 ? -37.542 -38.976 59.136 1.00 12.02 315 MET B C 1
ATOM 5694 O O . MET B 1 335 ? -36.866 -38.821 60.157 1.00 10.72 315 MET B O 1
ATOM 5699 N N . VAL B 1 336 ? -37.022 -39.323 57.958 1.00 10.31 316 VAL B N 1
ATOM 5700 C CA . VAL B 1 336 ? -35.587 -39.441 57.753 1.00 10.28 316 VAL B CA 1
ATOM 5701 C C . VAL B 1 336 ? -35.161 -38.554 56.596 1.00 12.21 316 VAL B C 1
ATOM 5702 O O . VAL B 1 336 ? -35.826 -38.488 55.555 1.00 12.98 316 VAL B O 1
ATOM 5706 N N . ARG B 1 337 ? -34.055 -37.856 56.803 1.00 12.40 317 ARG B N 1
ATOM 5707 C CA . ARG B 1 337 ? -33.447 -37.035 55.782 1.00 8.25 317 ARG B CA 1
ATOM 5708 C C . ARG B 1 337 ? -32.075 -37.626 55.467 1.00 9.51 317 ARG B C 1
ATOM 5709 O O . ARG B 1 337 ? -31.389 -38.148 56.353 1.00 12.30 317 ARG B O 1
ATOM 5717 N N . ILE B 1 338 ? -31.688 -37.589 54.199 1.00 8.60 318 ILE B N 1
ATOM 5718 C CA . ILE B 1 338 ? -30.338 -37.983 53.813 1.00 9.97 318 ILE B CA 1
ATOM 5719 C C . ILE B 1 338 ? -29.555 -36.712 53.488 1.00 10.24 318 ILE B C 1
ATOM 5720 O O . ILE B 1 338 ? -29.671 -36.171 52.396 1.00 10.07 318 ILE B O 1
ATOM 5725 N N . PRO B 1 339 ? -28.767 -36.220 54.451 1.00 11.33 319 PRO B N 1
ATOM 5726 C CA . PRO B 1 339 ? -28.178 -34.884 54.277 1.00 15.31 319 PRO B CA 1
ATOM 5727 C C . PRO B 1 339 ? -26.983 -34.907 53.333 1.00 23.37 319 PRO B C 1
ATOM 5728 O O . PRO B 1 339 ? -26.642 -33.884 52.736 1.00 14.36 319 PRO B O 1
ATOM 5732 N N . ASP B 1 340 ? -26.358 -36.071 53.198 1.00 13.90 320 ASP B N 1
ATOM 5733 C CA . ASP B 1 340 ? -25.134 -36.174 52.426 1.00 18.88 320 ASP B CA 1
ATOM 5734 C C . ASP B 1 340 ? -24.709 -37.632 52.403 1.00 19.90 320 ASP B C 1
ATOM 5735 O O . ASP B 1 340 ? -25.246 -38.445 53.150 1.00 14.27 320 ASP B O 1
ATOM 5740 N N . ALA B 1 341 ? -23.751 -37.963 51.545 1.00 17.22 321 ALA B N 1
ATOM 5741 C CA . ALA B 1 341 ? -23.228 -39.319 51.478 1.00 21.29 321 ALA B CA 1
ATOM 5742 C C . ALA B 1 341 ? -22.741 -39.812 52.853 1.00 17.91 321 ALA B C 1
ATOM 5743 O O . ALA B 1 341 ? -22.106 -39.078 53.604 1.00 17.93 321 ALA B O 1
ATOM 5745 N N . GLY B 1 342 ? -23.033 -41.063 53.178 1.00 13.65 322 GLY B N 1
ATOM 5746 C CA . GLY B 1 342 ? -22.452 -41.676 54.357 1.00 21.13 322 GLY B CA 1
ATOM 5747 C C . GLY B 1 342 ? -23.188 -41.453 55.671 1.00 21.77 322 GLY B C 1
ATOM 5748 O O . GLY B 1 342 ? -22.663 -41.795 56.726 1.00 17.69 322 GLY B O 1
ATOM 5749 N N . ARG B 1 343 ? -24.395 -40.896 55.634 1.00 12.49 323 ARG B N 1
ATOM 5750 C CA . ARG B 1 343 ? -25.168 -40.833 56.875 1.00 13.75 323 ARG B CA 1
ATOM 5751 C C . ARG B 1 343 ? -26.655 -40.588 56.698 1.00 18.21 323 ARG B C 1
ATOM 5752 O O . ARG B 1 343 ? -27.114 -40.158 55.634 1.00 14.46 323 ARG B O 1
ATOM 5760 N N . LEU B 1 344 ? -27.394 -40.875 57.768 1.00 14.55 324 LEU B N 1
ATOM 5761 C CA . LEU B 1 344 ? -28.826 -40.635 57.825 1.00 11.68 324 LEU B CA 1
ATOM 5762 C C . LEU B 1 344 ? -29.111 -39.635 58.939 1.00 11.52 324 LEU B C 1
ATOM 5763 O O . LEU B 1 344 ? -28.464 -39.668 59.987 1.00 12.01 324 LEU B O 1
ATOM 5768 N N . GLU B 1 345 ? -30.076 -38.751 58.719 1.00 9.00 325 GLU B N 1
ATOM 5769 C CA . GLU B 1 345 ? -30.593 -37.922 59.810 1.00 9.65 325 GLU B CA 1
ATOM 5770 C C . GLU B 1 345 ? -31.991 -38.403 60.177 1.00 7.33 325 GLU B C 1
ATOM 5771 O O . GLU B 1 345 ? -32.919 -38.312 59.354 1.00 11.04 325 GLU B O 1
ATOM 5777 N N . LEU B 1 346 ? -32.141 -38.947 61.385 1.00 8.36 326 LEU B N 1
ATOM 5778 C CA . LEU B 1 346 ? -33.466 -39.257 61.913 1.00 7.22 326 LEU B CA 1
ATOM 5779 C C . LEU B 1 346 ? -34.052 -38.000 62.560 1.00 6.93 326 LEU B C 1
ATOM 5780 O O . LEU B 1 346 ? -33.517 -37.487 63.543 1.00 9.90 326 LEU B O 1
ATOM 5785 N N . ARG B 1 347 ? -35.146 -37.499 62.000 1.00 8.86 327 ARG B N 1
ATOM 5786 C CA . ARG B 1 347 ? -35.725 -36.237 62.472 1.00 8.52 327 ARG B CA 1
ATOM 5787 C C . ARG B 1 347 ? -36.843 -36.508 63.474 1.00 9.73 327 ARG B C 1
ATOM 5788 O O . ARG B 1 347 ? -37.425 -35.574 64.041 1.00 12.50 327 ARG B O 1
ATOM 5796 N N . LEU B 1 348 ? -37.113 -37.787 63.708 1.00 10.94 328 LEU B N 1
ATOM 5797 C CA . LEU B 1 348 ? -38.219 -38.188 64.567 1.00 10.76 328 LEU B CA 1
ATOM 5798 C C . LEU B 1 348 ? -38.062 -37.710 66.025 1.00 8.01 328 LEU B C 1
ATOM 5799 O O . LEU B 1 348 ? -39.010 -37.188 66.602 1.00 10.95 328 LEU B O 1
ATOM 5804 N N . PRO B 1 349 ? -36.873 -37.889 66.623 1.00 8.47 329 PRO B N 1
ATOM 5805 C CA . PRO B 1 349 ? -36.774 -37.620 68.066 1.00 13.12 329 PRO B CA 1
ATOM 5806 C C . PRO B 1 349 ? -36.954 -36.155 68.451 1.00 7.55 329 PRO B C 1
ATOM 5807 O O . PRO B 1 349 ? -36.672 -35.242 67.671 1.00 9.21 329 PRO B O 1
ATOM 5811 N N . ASP B 1 350 ? -37.429 -35.944 69.677 1.00 10.11 330 ASP B N 1
ATOM 5812 C CA . ASP B 1 350 ? -37.578 -34.603 70.219 1.00 7.79 330 ASP B CA 1
ATOM 5813 C C . ASP B 1 350 ? -36.653 -34.370 71.418 1.00 11.03 330 ASP B C 1
ATOM 5814 O O . ASP B 1 350 ? -35.882 -35.254 71.805 1.00 8.82 330 ASP B O 1
ATOM 5819 N N . GLY B 1 351 ? -36.717 -33.173 71.993 1.00 9.19 331 GLY B N 1
ATOM 5820 C CA . GLY B 1 351 ? -35.865 -32.835 73.119 1.00 8.76 331 GLY B CA 1
ATOM 5821 C C . GLY B 1 351 ? -36.062 -33.652 74.390 1.00 11.50 331 GLY B C 1
ATOM 5822 O O . GLY B 1 351 ? -35.236 -33.593 75.296 1.00 10.67 331 GLY B O 1
ATOM 5823 N N . ALA B 1 352 ? -37.150 -34.409 74.477 1.00 7.92 332 ALA B N 1
ATOM 5824 C CA . ALA B 1 352 ? -37.363 -35.267 75.637 1.00 11.10 332 ALA B CA 1
ATOM 5825 C C . ALA B 1 352 ? -36.697 -36.640 75.475 1.00 11.85 332 ALA B C 1
ATOM 5826 O O . ALA B 1 352 ? -36.632 -37.400 76.428 1.00 10.85 332 ALA B O 1
ATOM 5828 N N . ALA B 1 353 ? -36.202 -36.950 74.276 1.00 8.38 333 ALA B N 1
ATOM 5829 C CA . ALA B 1 353 ? -35.650 -38.286 74.023 1.00 9.26 333 ALA B CA 1
ATOM 5830 C C . ALA B 1 353 ? -34.496 -38.624 74.970 1.00 8.62 333 ALA B C 1
ATOM 5831 O O . ALA B 1 353 ? -33.568 -37.841 75.130 1.00 8.24 333 ALA B O 1
ATOM 5833 N N . ASN B 1 354 ? -34.546 -39.811 75.569 1.00 8.79 334 ASN B N 1
ATOM 5834 C CA . ASN B 1 354 ? -33.496 -40.260 76.473 1.00 6.74 334 ASN B CA 1
ATOM 5835 C C . ASN B 1 354 ? -32.171 -40.367 75.734 1.00 10.62 334 ASN B C 1
ATOM 5836 O O . ASN B 1 354 ? -32.093 -41.010 74.693 1.00 9.34 334 ASN B O 1
ATOM 5841 N N . PRO B 1 355 ? -31.118 -39.740 76.268 1.00 8.72 335 PRO B N 1
ATOM 5842 C CA . PRO B 1 355 ? -29.831 -39.732 75.564 1.00 13.40 335 PRO B CA 1
ATOM 5843 C C . PRO B 1 355 ? -29.243 -41.130 75.349 1.00 11.17 335 PRO B C 1
ATOM 5844 O O . PRO B 1 355 ? -28.429 -41.295 74.436 1.00 14.74 335 PRO B O 1
ATOM 5848 N N . TYR B 1 356 ? -29.642 -42.104 76.166 1.00 8.80 336 TYR B N 1
ATOM 5849 C CA . TYR B 1 356 ? -29.158 -43.483 76.023 1.00 14.59 336 TYR B CA 1
ATOM 5850 C C . TYR B 1 356 ? -30.182 -44.381 75.333 1.00 10.67 336 TYR B C 1
ATOM 5851 O O . TYR B 1 356 ? -29.839 -45.119 74.412 1.00 10.13 336 TYR B O 1
ATOM 5860 N N . LEU B 1 357 ? -31.442 -44.297 75.747 1.00 9.61 337 LEU B N 1
ATOM 5861 C CA . LEU B 1 357 ? -32.484 -45.110 75.122 1.00 10.43 337 LEU B CA 1
ATOM 5862 C C . LEU B 1 357 ? -32.682 -44.780 73.642 1.00 14.49 337 LEU B C 1
ATOM 5863 O O . LEU B 1 357 ? -33.009 -45.662 72.844 1.00 14.31 337 LEU B O 1
ATOM 5868 N N . MET B 1 358 ? -32.487 -43.521 73.265 1.00 9.87 338 MET B N 1
ATOM 5869 C CA . MET B 1 358 ? -32.699 -43.135 71.866 1.00 8.78 338 MET B CA 1
ATOM 5870 C C . MET B 1 358 ? -31.719 -43.834 70.897 1.00 12.40 338 MET B C 1
ATOM 5871 O O . MET B 1 358 ? -32.151 -44.512 69.973 1.00 14.68 338 MET B O 1
ATOM 5876 N N . PRO B 1 359 ? -30.402 -43.694 71.113 1.00 12.27 339 PRO B N 1
ATOM 5877 C CA . PRO B 1 359 ? -29.490 -44.408 70.208 1.00 13.16 339 PRO B CA 1
ATOM 5878 C C . PRO B 1 359 ? -29.702 -45.916 70.311 1.00 13.64 339 PRO B C 1
ATOM 5879 O O . PRO B 1 359 ? -29.582 -46.610 69.305 1.00 11.36 339 PRO B O 1
ATOM 5883 N N . ALA B 1 360 ? -30.013 -46.403 71.513 1.00 12.88 340 ALA B N 1
ATOM 5884 C CA . ALA B 1 360 ? -30.275 -47.822 71.733 1.00 11.10 340 ALA B CA 1
ATOM 5885 C C . ALA B 1 360 ? -31.390 -48.368 70.847 1.00 12.05 340 ALA B C 1
ATOM 5886 O O . ALA B 1 360 ? -31.221 -49.403 70.195 1.00 12.83 340 ALA B O 1
ATOM 5888 N N . ALA B 1 361 ? -32.535 -47.686 70.833 1.00 12.05 341 ALA B N 1
ATOM 5889 C CA . ALA B 1 361 ? -33.677 -48.159 70.062 1.00 12.22 341 ALA B CA 1
ATOM 5890 C C . ALA B 1 361 ? -33.419 -47.988 68.574 1.00 12.97 341 ALA B C 1
ATOM 5891 O O . ALA B 1 361 ? -33.830 -48.813 67.759 1.00 10.77 341 ALA B O 1
ATOM 5893 N N . ILE B 1 362 ? -32.758 -46.895 68.219 1.00 10.80 342 ILE B N 1
ATOM 5894 C CA . ILE B 1 362 ? -32.408 -46.651 66.823 1.00 11.52 342 ILE B CA 1
ATOM 5895 C C . ILE B 1 362 ? -31.521 -47.781 66.282 1.00 13.68 342 ILE B C 1
ATOM 5896 O O . ILE B 1 362 ? -31.777 -48.340 65.205 1.00 14.08 342 ILE B O 1
ATOM 5901 N N . LEU B 1 363 ? -30.496 -48.131 67.050 1.00 11.88 343 LEU B N 1
ATOM 5902 C CA . LEU B 1 363 ? -29.562 -49.195 66.670 1.00 11.92 343 LEU B CA 1
ATOM 5903 C C . LEU B 1 363 ? -30.242 -50.563 66.573 1.00 14.46 343 LEU B C 1
ATOM 5904 O O . LEU B 1 363 ? -30.041 -51.304 65.601 1.00 11.23 343 LEU B O 1
ATOM 5909 N N . ALA B 1 364 ? -31.062 -50.894 67.565 1.00 8.94 344 ALA B N 1
ATOM 5910 C CA . ALA B 1 364 ? -31.817 -52.141 67.527 1.00 10.32 344 ALA B CA 1
ATOM 5911 C C . ALA B 1 364 ? -32.636 -52.230 66.242 1.00 12.86 344 ALA B C 1
ATOM 5912 O O . ALA B 1 364 ? -32.640 -53.259 65.560 1.00 13.80 344 ALA B O 1
ATOM 5914 N N . ALA B 1 365 ? -33.332 -51.149 65.905 1.00 13.41 345 ALA B N 1
ATOM 5915 C CA . ALA B 1 365 ? -34.122 -51.112 64.666 1.00 12.65 345 ALA B CA 1
ATOM 5916 C C . ALA B 1 365 ? -33.263 -51.233 63.390 1.00 12.94 345 ALA B C 1
ATOM 5917 O O . ALA B 1 365 ? -33.601 -51.983 62.471 1.00 9.91 345 ALA B O 1
ATOM 5919 N N . GLY B 1 366 ? -32.163 -50.490 63.336 1.00 12.60 346 GLY B N 1
ATOM 5920 C CA . GLY B 1 366 ? -31.308 -50.469 62.157 1.00 12.62 346 GLY B CA 1
ATOM 5921 C C . GLY B 1 366 ? -30.570 -51.782 61.971 1.00 11.74 346 GLY B C 1
ATOM 5922 O O . GLY B 1 366 ? -30.413 -52.273 60.845 1.00 14.02 346 GLY B O 1
ATOM 5923 N N . LEU B 1 367 ? -30.112 -52.354 63.080 1.00 14.02 347 LEU B N 1
ATOM 5924 C CA . LEU B 1 367 ? -29.466 -53.664 63.052 1.00 16.22 347 LEU B CA 1
ATOM 5925 C C . LEU B 1 367 ? -30.395 -54.722 62.491 1.00 16.73 347 LEU B C 1
ATOM 5926 O O . LEU B 1 367 ? -29.970 -55.601 61.738 1.00 16.51 347 LEU B O 1
ATOM 5931 N N . ASP B 1 368 ? -31.665 -54.655 62.867 1.00 14.84 348 ASP B N 1
ATOM 5932 C CA . ASP B 1 368 ? -32.614 -55.629 62.363 1.00 13.13 348 ASP B CA 1
ATOM 5933 C C . ASP B 1 368 ? -32.816 -55.394 60.871 1.00 19.03 348 ASP B C 1
ATOM 5934 O O . ASP B 1 368 ? -33.007 -56.337 60.108 1.00 14.93 348 ASP B O 1
ATOM 5939 N N . GLY B 1 369 ? -32.783 -54.130 60.455 1.00 12.29 349 GLY B N 1
ATOM 5940 C CA . GLY B 1 369 ? -32.958 -53.812 59.046 1.00 12.42 349 GLY B CA 1
ATOM 5941 C C . GLY B 1 369 ? -31.810 -54.385 58.227 1.00 14.61 349 GLY B C 1
ATOM 5942 O O . GLY B 1 369 ? -31.997 -54.891 57.118 1.00 19.05 349 GLY B O 1
ATOM 5943 N N . ILE B 1 370 ? -30.610 -54.300 58.780 1.00 13.03 350 ILE B N 1
ATOM 5944 C CA . ILE B 1 370 ? -29.442 -54.871 58.138 1.00 19.54 350 ILE B CA 1
ATOM 5945 C C . ILE B 1 370 ? -29.540 -56.397 58.068 1.00 22.88 350 ILE B C 1
ATOM 5946 O O . ILE B 1 370 ? -29.307 -56.989 57.017 1.00 15.78 350 ILE B O 1
ATOM 5951 N N . GLU B 1 371 ? -29.911 -57.036 59.174 1.00 18.64 351 GLU B N 1
ATOM 5952 C CA . GLU B 1 371 ? -29.988 -58.495 59.187 1.00 23.26 351 GLU B CA 1
ATOM 5953 C C . GLU B 1 371 ? -31.068 -59.026 58.252 1.00 21.58 351 GLU B C 1
ATOM 5954 O O . GLU B 1 371 ? -30.927 -60.107 57.678 1.00 24.11 351 GLU B O 1
ATOM 5960 N N . THR B 1 372 ? -32.152 -58.275 58.100 1.00 13.24 352 THR B N 1
ATOM 5961 C CA . THR B 1 372 ? -33.244 -58.721 57.244 1.00 17.81 352 THR B CA 1
ATOM 5962 C C . THR B 1 372 ? -33.185 -58.109 55.832 1.00 14.85 352 THR B C 1
ATOM 5963 O O . THR B 1 372 ? -34.058 -58.358 55.016 1.00 13.20 352 THR B O 1
ATOM 5967 N N . GLN B 1 373 ? -32.163 -57.303 55.556 1.00 13.66 353 GLN B N 1
ATOM 5968 C CA . GLN B 1 373 ? -32.087 -56.577 54.289 1.00 15.28 353 GLN B CA 1
ATOM 5969 C C . GLN B 1 373 ? -33.395 -55.841 54.018 1.00 20.20 353 GLN B C 1
ATOM 5970 O O . GLN B 1 373 ? -33.989 -55.964 52.935 1.00 16.43 353 GLN B O 1
ATOM 5976 N N . ALA B 1 374 ? -33.837 -55.078 55.017 1.00 18.10 354 ALA B N 1
ATOM 5977 C CA . ALA B 1 374 ? -35.093 -54.337 54.950 1.00 16.65 354 ALA B CA 1
ATOM 5978 C C . ALA B 1 374 ? -35.144 -53.328 53.815 1.00 12.18 354 ALA B C 1
ATOM 5979 O O . ALA B 1 374 ? -34.187 -52.606 53.568 1.00 13.06 354 ALA B O 1
ATOM 5981 N N . ASP B 1 375 ? -36.289 -53.269 53.153 1.00 10.15 355 ASP B N 1
ATOM 5982 C CA . ASP B 1 375 ? -36.524 -52.336 52.062 1.00 16.81 355 ASP B CA 1
ATOM 5983 C C . ASP B 1 375 ? -37.183 -51.089 52.645 1.00 18.14 355 ASP B C 1
ATOM 5984 O O . ASP B 1 375 ? -38.256 -51.182 53.247 1.00 16.85 355 ASP B O 1
ATOM 5989 N N . PRO B 1 376 ? -36.541 -49.923 52.480 1.00 13.64 356 PRO B N 1
ATOM 5990 C CA . PRO B 1 376 ? -37.076 -48.691 53.067 1.00 18.79 356 PRO B CA 1
ATOM 5991 C C . PRO B 1 376 ? -38.186 -48.077 52.218 1.00 19.49 356 PRO B C 1
ATOM 5992 O O . PRO B 1 376 ? -38.772 -47.071 52.615 1.00 15.81 356 PRO B O 1
ATOM 5996 N N . GLY B 1 377 ? -38.459 -48.666 51.057 1.00 14.52 357 GLY B N 1
ATOM 5997 C CA . GLY B 1 377 ? -39.461 -48.132 50.158 1.00 17.56 357 GLY B CA 1
ATOM 5998 C C . GLY B 1 377 ? -38.931 -46.987 49.317 1.00 18.62 357 GLY B C 1
ATOM 5999 O O . GLY B 1 377 ? -37.726 -46.767 49.230 1.00 13.40 357 GLY B O 1
ATOM 6000 N N . GLN B 1 378 ? -39.845 -46.238 48.714 1.00 16.54 358 GLN B N 1
ATOM 6001 C CA . GLN B 1 378 ? -39.472 -45.212 47.752 1.00 24.13 358 GLN B CA 1
ATOM 6002 C C . GLN B 1 378 ? -39.093 -43.903 48.436 1.00 22.51 358 GLN B C 1
ATOM 6003 O O . GLN B 1 378 ? -39.831 -43.405 49.288 1.00 15.15 358 GLN B O 1
ATOM 6009 N N . ARG B 1 379 ? -37.939 -43.353 48.065 1.00 12.53 359 ARG B N 1
ATOM 6010 C CA . ARG B 1 379 ? -37.583 -41.999 48.485 1.00 18.57 359 ARG B CA 1
ATOM 6011 C C . ARG B 1 379 ? -38.602 -41.016 47.909 1.00 19.10 359 ARG B C 1
ATOM 6012 O O . ARG B 1 379 ? -38.961 -41.100 46.734 1.00 14.13 359 ARG B O 1
ATOM 6020 N N . LEU B 1 380 ? -39.059 -40.077 48.729 1.00 11.76 360 LEU B N 1
ATOM 6021 C CA . LEU B 1 380 ? -40.059 -39.102 48.290 1.00 14.77 360 LEU B CA 1
ATOM 6022 C C . LEU B 1 380 ? -39.460 -37.712 48.143 1.00 15.11 360 LEU B C 1
ATOM 6023 O O . LEU B 1 380 ? -39.213 -37.041 49.136 1.00 14.74 360 LEU B O 1
ATOM 6028 N N . ASP B 1 381 ? -39.257 -37.267 46.905 1.00 16.50 361 ASP B N 1
ATOM 6029 C CA . ASP B 1 381 ? -38.631 -35.972 46.653 1.00 15.57 361 ASP B CA 1
ATOM 6030 C C . ASP B 1 381 ? -39.683 -34.870 46.576 1.00 24.96 361 ASP B C 1
ATOM 6031 O O . ASP B 1 381 ? -39.760 -34.138 45.589 1.00 26.92 361 ASP B O 1
ATOM 6036 N N . ILE B 1 382 ? -40.501 -34.767 47.615 1.00 17.49 362 ILE B N 1
ATOM 6037 C CA . ILE B 1 382 ? -41.571 -33.784 47.662 1.00 16.48 362 ILE B CA 1
ATOM 6038 C C . ILE B 1 382 ? -41.621 -33.168 49.058 1.00 13.81 362 ILE B C 1
ATOM 6039 O O . ILE B 1 382 ? -41.021 -33.690 50.007 1.00 13.02 362 ILE B O 1
ATOM 6044 N N . ASP B 1 383 ? -42.354 -32.070 49.173 1.00 12.67 363 ASP B N 1
ATOM 6045 C CA . ASP B 1 383 ? -42.645 -31.450 50.459 1.00 15.38 363 ASP B CA 1
ATOM 6046 C C . ASP B 1 383 ? -43.858 -32.147 51.060 1.00 14.75 363 ASP B C 1
ATOM 6047 O O . ASP B 1 383 ? -44.992 -31.926 50.626 1.00 16.86 363 ASP B O 1
ATOM 6052 N N . MET B 1 384 ? -43.613 -32.988 52.062 1.00 15.29 364 MET B N 1
ATOM 6053 C CA . MET B 1 384 ? -44.658 -33.823 52.644 1.00 13.49 364 MET B CA 1
ATOM 6054 C C . MET B 1 384 ? -45.761 -32.987 53.297 1.00 18.86 364 MET B C 1
ATOM 6055 O O . MET B 1 384 ? -46.875 -33.467 53.495 1.00 20.21 364 MET B O 1
ATOM 6060 N N . TYR B 1 385 ? -45.457 -31.734 53.631 1.00 18.35 365 TYR B N 1
ATOM 6061 C CA . TYR B 1 385 ? -46.446 -30.879 54.294 1.00 19.93 365 TYR B CA 1
ATOM 6062 C C . TYR B 1 385 ? -47.538 -30.437 53.332 1.00 24.94 365 TYR B C 1
ATOM 6063 O O . TYR B 1 385 ? -48.679 -30.213 53.734 1.00 25.26 365 TYR B O 1
ATOM 6072 N N . VAL B 1 386 ? -47.181 -30.303 52.061 1.00 21.74 366 VAL B N 1
ATOM 6073 C CA . VAL B 1 386 ? -48.126 -29.817 51.072 1.00 29.47 366 VAL B CA 1
ATOM 6074 C C . VAL B 1 386 ? -48.589 -30.956 50.171 1.00 40.08 366 VAL B C 1
ATOM 6075 O O . VAL B 1 386 ? -49.549 -30.810 49.421 1.00 53.74 366 VAL B O 1
ATOM 6079 N N . GLU B 1 387 ? -47.916 -32.098 50.278 1.00 42.98 367 GLU B N 1
ATOM 6080 C CA . GLU B 1 387 ? -48.110 -33.209 49.350 1.00 45.62 367 GLU B CA 1
ATOM 6081 C C . GLU B 1 387 ? -48.355 -34.550 50.039 1.00 51.64 367 GLU B C 1
ATOM 6082 O O . GLU B 1 387 ? -48.264 -35.600 49.403 1.00 56.55 367 GLU B O 1
ATOM 6088 N N . GLY B 1 388 ? -48.657 -34.520 51.334 1.00 47.51 368 GLY B N 1
ATOM 6089 C CA . GLY B 1 388 ? -48.922 -35.742 52.076 1.00 55.35 368 GLY B CA 1
ATOM 6090 C C . GLY B 1 388 ? -50.117 -36.494 51.521 1.00 68.98 368 GLY B C 1
ATOM 6091 O O . GLY B 1 388 ? -50.153 -37.726 51.536 1.00 71.91 368 GLY B O 1
ATOM 6092 N N . HIS B 1 389 ? -51.097 -35.739 51.029 1.00 68.08 369 HIS B N 1
ATOM 6093 C CA . HIS B 1 389 ? -52.307 -36.302 50.439 1.00 73.50 369 HIS B CA 1
ATOM 6094 C C . HIS B 1 389 ? -52.016 -36.904 49.065 1.00 72.41 369 HIS B C 1
ATOM 6095 O O . HIS B 1 389 ? -52.616 -37.903 48.664 1.00 70.35 369 HIS B O 1
ATOM 6102 N N . SER B 1 390 ? -51.089 -36.280 48.349 1.00 74.50 370 SER B N 1
ATOM 6103 C CA . SER B 1 390 ? -50.736 -36.694 47.000 1.00 68.86 370 SER B CA 1
ATOM 6104 C C . SER B 1 390 ? -49.884 -37.962 47.001 1.00 76.83 370 SER B C 1
ATOM 6105 O O . SER B 1 390 ? -49.084 -38.178 46.090 1.00 87.82 370 SER B O 1
ATOM 6108 N N . VAL B 1 391 ? -50.056 -38.798 48.020 1.00 70.80 371 VAL B N 1
ATOM 6109 C CA . VAL B 1 391 ? -49.268 -40.024 48.131 1.00 68.38 371 VAL B CA 1
ATOM 6110 C C . VAL B 1 391 ? -49.748 -40.926 49.269 1.00 63.82 371 VAL B C 1
ATOM 6111 O O . VAL B 1 391 ? -50.313 -40.456 50.261 1.00 58.79 371 VAL B O 1
ATOM 6115 N N . GLU B 1 392 ? -49.522 -42.226 49.107 1.00 65.34 372 GLU B N 1
ATOM 6116 C CA . GLU B 1 392 ? -49.837 -43.205 50.139 1.00 65.35 372 GLU B CA 1
ATOM 6117 C C . GLU B 1 392 ? -48.673 -43.331 51.112 1.00 61.81 372 GLU B C 1
ATOM 6118 O O . GLU B 1 392 ? -47.642 -43.925 50.785 1.00 58.71 372 GLU B O 1
ATOM 6124 N N . ALA B 1 393 ? -48.837 -42.768 52.304 1.00 48.93 373 ALA B N 1
ATOM 6125 C CA . ALA B 1 393 ? -47.798 -42.835 53.322 1.00 38.28 373 ALA B CA 1
ATOM 6126 C C . ALA B 1 393 ? -48.406 -43.171 54.674 1.00 31.54 373 ALA B C 1
ATOM 6127 O O . ALA B 1 393 ? -49.468 -42.664 55.032 1.00 31.05 373 ALA B O 1
ATOM 6129 N N . GLU B 1 394 ? -47.731 -44.029 55.426 1.00 23.48 374 GLU B N 1
ATOM 6130 C CA . GLU B 1 394 ? -48.191 -44.363 56.762 1.00 30.38 374 GLU B CA 1
ATOM 6131 C C . GLU B 1 394 ? -47.964 -43.192 57.724 1.00 24.08 374 GLU B C 1
ATOM 6132 O O . GLU B 1 394 ? -46.918 -42.544 57.703 1.00 20.61 374 GLU B O 1
ATOM 6138 N N . GLN B 1 395 ? -48.965 -42.922 58.554 1.00 22.85 375 GLN B N 1
ATOM 6139 C CA . GLN B 1 395 ? -48.918 -41.826 59.504 1.00 19.72 375 GLN B CA 1
ATOM 6140 C C . GLN B 1 395 ? -48.236 -42.310 60.785 1.00 18.41 375 GLN B C 1
ATOM 6141 O O . GLN B 1 395 ? -48.344 -43.480 61.150 1.00 16.13 375 GLN B O 1
ATOM 6147 N N . LEU B 1 396 ? -47.499 -41.429 61.450 1.00 13.58 376 LEU B N 1
ATOM 6148 C CA . LEU B 1 396 ? -46.880 -41.794 62.722 1.00 11.93 376 LEU B CA 1
ATOM 6149 C C . LEU B 1 396 ? -47.964 -41.986 63.792 1.00 12.72 376 LEU B C 1
ATOM 6150 O O . LEU B 1 396 ? -49.064 -41.461 63.656 1.00 13.89 376 LEU B O 1
ATOM 6155 N N . PRO B 1 397 ? -47.658 -42.741 64.856 1.00 11.51 377 PRO B N 1
ATOM 6156 C CA . PRO B 1 397 ? -48.618 -42.866 65.962 1.00 12.80 377 PRO B CA 1
ATOM 6157 C C . PRO B 1 397 ? -49.045 -41.471 66.431 1.00 12.37 377 PRO B C 1
ATOM 6158 O O . PRO B 1 397 ? -48.205 -40.582 66.571 1.00 14.30 377 PRO B O 1
ATOM 6162 N N . LEU B 1 398 ? -50.342 -41.268 66.630 1.00 8.55 378 LEU B N 1
ATOM 6163 C CA . LEU B 1 398 ? -50.867 -39.920 66.887 1.00 13.07 378 LEU B CA 1
ATOM 6164 C C . LEU B 1 398 ? -50.785 -39.501 68.352 1.00 13.40 378 LEU B C 1
ATOM 6165 O O . LEU B 1 398 ? -50.979 -38.327 68.695 1.00 12.85 378 LEU B O 1
ATOM 6170 N N . ASN B 1 399 ? -50.483 -40.452 69.222 1.00 11.40 379 ASN B N 1
ATOM 6171 C CA . ASN B 1 399 ? -50.420 -40.147 70.648 1.00 13.18 379 ASN B CA 1
ATOM 6172 C C . ASN B 1 399 ? -49.586 -41.167 71.402 1.00 12.08 379 ASN B C 1
ATOM 6173 O O . ASN B 1 399 ? -49.266 -42.233 70.878 1.00 12.86 379 ASN B O 1
ATOM 6178 N N . LEU B 1 400 ? -49.251 -40.845 72.645 1.00 9.50 380 LEU B N 1
ATOM 6179 C CA . LEU B 1 400 ? -48.338 -41.678 73.413 1.00 9.62 380 LEU B CA 1
ATOM 6180 C C . LEU B 1 400 ? -48.894 -43.083 73.624 1.00 11.45 380 LEU B C 1
ATOM 6181 O O . LEU B 1 400 ? -48.151 -44.057 73.569 1.00 10.23 380 LEU B O 1
ATOM 6186 N N . LEU B 1 401 ? -50.201 -43.183 73.860 1.00 10.02 381 LEU B N 1
ATOM 6187 C CA . LEU B 1 401 ? -50.839 -44.481 74.030 1.00 9.93 381 LEU B CA 1
ATOM 6188 C C . LEU B 1 401 ? -50.586 -45.372 72.812 1.00 9.41 381 LEU B C 1
ATOM 6189 O O . LEU B 1 401 ? -50.159 -46.514 72.948 1.00 11.78 381 LEU B O 1
ATOM 6194 N N . ASP B 1 402 ? -50.862 -44.853 71.622 1.00 10.97 382 ASP B N 1
ATOM 6195 C CA . ASP B 1 402 ? -50.688 -45.655 70.420 1.00 15.12 382 ASP B CA 1
ATOM 6196 C C . ASP B 1 402 ? -49.218 -46.009 70.151 1.00 14.28 382 ASP B C 1
ATOM 6197 O O . ASP B 1 402 ? -48.918 -47.090 69.657 1.00 8.99 382 ASP B O 1
ATOM 6202 N N . ALA B 1 403 ? -48.308 -45.104 70.494 1.00 11.44 383 ALA B N 1
ATOM 6203 C CA . ALA B 1 403 ? -46.879 -45.367 70.332 1.00 11.35 383 ALA B CA 1
ATOM 6204 C C . ALA B 1 403 ? -46.432 -46.501 71.248 1.00 12.03 383 ALA B C 1
ATOM 6205 O O . ALA B 1 403 ? -45.681 -47.404 70.843 1.00 10.59 383 ALA B O 1
ATOM 6207 N N . VAL B 1 404 ? -46.892 -46.454 72.494 1.00 9.42 384 VAL B N 1
ATOM 6208 C CA . VAL B 1 404 ? -46.502 -47.460 73.468 1.00 10.18 384 VAL B CA 1
ATOM 6209 C C . VAL B 1 404 ? -47.095 -48.819 73.077 1.00 12.43 384 VAL B C 1
ATOM 6210 O O . VAL B 1 404 ? -46.438 -49.854 73.194 1.00 9.49 384 VAL B O 1
ATOM 6214 N N . ARG B 1 405 ? -48.332 -48.808 72.595 1.00 10.83 385 ARG B N 1
ATOM 6215 C CA . ARG B 1 405 ? -48.930 -50.025 72.059 1.00 12.53 385 ARG B CA 1
ATOM 6216 C C . ARG B 1 405 ? -48.045 -50.617 70.962 1.00 15.06 385 ARG B C 1
ATOM 6217 O O . ARG B 1 405 ? -47.835 -51.828 70.912 1.00 13.90 385 ARG B O 1
ATOM 6225 N N . ALA B 1 406 ? -47.526 -49.762 70.081 1.00 11.61 386 ALA B N 1
ATOM 6226 C CA . ALA B 1 406 ? -46.685 -50.234 68.980 1.00 14.21 386 ALA B CA 1
ATOM 6227 C C . ALA B 1 406 ? -45.372 -50.811 69.499 1.00 15.16 386 ALA B C 1
ATOM 6228 O O . ALA B 1 406 ? -44.905 -51.842 69.018 1.00 13.49 386 ALA B O 1
ATOM 6230 N N . LEU B 1 407 ? -44.793 -50.145 70.493 1.00 12.15 387 LEU B N 1
ATOM 6231 C CA . LEU B 1 407 ? -43.559 -50.586 71.117 1.00 9.89 387 LEU B CA 1
ATOM 6232 C C . LEU B 1 407 ? -43.736 -51.983 71.711 1.00 15.42 387 LEU B C 1
ATOM 6233 O O . LEU B 1 407 ? -42.909 -52.869 71.505 1.00 12.89 387 LEU B O 1
ATOM 6238 N N . GLU B 1 408 ? -44.821 -52.171 72.449 1.00 14.10 388 GLU B N 1
ATOM 6239 C CA . GLU B 1 408 ? -45.095 -53.453 73.087 1.00 21.55 388 GLU B CA 1
ATOM 6240 C C . GLU B 1 408 ? -45.279 -54.566 72.064 1.00 16.45 388 GLU B C 1
ATOM 6241 O O . GLU B 1 408 ? -44.944 -55.718 72.334 1.00 17.35 388 GLU B O 1
ATOM 6247 N N . ALA B 1 409 ? -45.808 -54.215 70.893 1.00 14.84 389 ALA B N 1
ATOM 6248 C CA . ALA B 1 409 ? -46.052 -55.190 69.831 1.00 19.68 389 ALA B CA 1
ATOM 6249 C C . ALA B 1 409 ? -44.805 -55.483 68.992 1.00 26.15 389 ALA B C 1
ATOM 6250 O O . ALA B 1 409 ? -44.805 -56.393 68.147 1.00 20.02 389 ALA B O 1
ATOM 6252 N N . ASP B 1 410 ? -43.743 -54.716 69.224 1.00 20.14 390 ASP B N 1
ATOM 6253 C CA . ASP B 1 410 ? -42.536 -54.821 68.405 1.00 24.05 390 ASP B CA 1
ATOM 6254 C C . ASP B 1 410 ? -41.452 -55.667 69.081 1.00 16.43 390 ASP B C 1
ATOM 6255 O O . ASP B 1 410 ? -40.684 -55.170 69.898 1.00 21.07 390 ASP B O 1
ATOM 6260 N N . GLU B 1 411 ? -41.380 -56.947 68.718 1.00 25.88 391 GLU B N 1
ATOM 6261 C CA . GLU B 1 411 ? -40.470 -57.897 69.373 1.00 20.04 391 GLU B CA 1
ATOM 6262 C C . GLU B 1 411 ? -38.997 -57.513 69.273 1.00 24.54 391 GLU B C 1
ATOM 6263 O O . GLU B 1 411 ? -38.241 -57.700 70.218 1.00 17.97 391 GLU B O 1
ATOM 6269 N N . VAL B 1 412 ? -38.586 -56.991 68.121 1.00 17.94 392 VAL B N 1
ATOM 6270 C CA . VAL B 1 412 ? -37.199 -56.587 67.913 1.00 17.02 392 VAL B CA 1
ATOM 6271 C C . VAL B 1 412 ? -36.794 -55.468 68.859 1.00 18.69 392 VAL B C 1
ATOM 6272 O O . VAL B 1 412 ? -35.746 -55.531 69.493 1.00 21.28 392 VAL B O 1
ATOM 6276 N N . LEU B 1 413 ? -37.619 -54.429 68.935 1.00 23.77 393 LEU B N 1
ATOM 6277 C CA . LEU B 1 413 ? -37.354 -53.318 69.846 1.00 24.23 393 LEU B CA 1
ATOM 6278 C C . LEU B 1 413 ? -37.404 -53.765 71.287 1.00 27.28 393 LEU B C 1
ATOM 6279 O O . LEU B 1 413 ? -36.456 -53.568 72.049 1.00 28.48 393 LEU B O 1
ATOM 6284 N N . ALA B 1 414 ? -38.528 -54.354 71.663 1.00 26.20 394 ALA B N 1
ATOM 6285 C CA . ALA B 1 414 ? -38.704 -54.815 73.028 1.00 27.20 394 ALA B CA 1
ATOM 6286 C C . ALA B 1 414 ? -37.566 -55.752 73.405 1.00 31.93 394 ALA B C 1
ATOM 6287 O O . ALA B 1 414 ? -37.016 -55.661 74.502 1.00 32.35 394 ALA B O 1
ATOM 6289 N N . GLY B 1 415 ? -37.206 -56.645 72.486 1.00 27.64 395 GLY B N 1
ATOM 6290 C CA . GLY B 1 415 ? -36.113 -57.572 72.717 1.00 21.63 395 GLY B CA 1
ATOM 6291 C C . GLY B 1 415 ? -34.782 -56.852 72.803 1.00 25.98 395 GLY B C 1
ATOM 6292 O O . GLY B 1 415 ? -33.990 -57.098 73.708 1.00 25.02 395 GLY B O 1
ATOM 6293 N N . GLY B 1 416 ? -34.548 -55.947 71.860 1.00 19.88 396 GLY B N 1
ATOM 6294 C CA . GLY B 1 416 ? -33.309 -55.192 71.798 1.00 26.40 396 GLY B CA 1
ATOM 6295 C C . GLY B 1 416 ? -33.034 -54.352 73.030 1.00 26.24 396 GLY B C 1
ATOM 6296 O O . GLY B 1 416 ? -31.887 -54.213 73.447 1.00 28.69 396 GLY B O 1
ATOM 6297 N N . LEU B 1 417 ? -34.082 -53.798 73.628 1.00 21.99 397 LEU B N 1
ATOM 6298 C CA . LEU B 1 417 ? -33.911 -52.930 74.796 1.00 25.02 397 LEU B CA 1
ATOM 6299 C C . LEU B 1 417 ? -33.917 -53.695 76.108 1.00 26.12 397 LEU B C 1
ATOM 6300 O O . LEU B 1 417 ? -33.635 -53.136 77.178 1.00 21.17 397 LEU B O 1
ATOM 6305 N N . GLY B 1 418 ? -34.257 -54.973 76.028 1.00 23.01 398 GLY B N 1
ATOM 6306 C CA . GLY B 1 418 ? -34.329 -55.795 77.213 1.00 20.92 398 GLY B CA 1
ATOM 6307 C C . GLY B 1 418 ? -35.429 -55.326 78.139 1.00 21.69 398 GLY B C 1
ATOM 6308 O O . GLY B 1 418 ? -36.425 -54.763 77.697 1.00 24.14 398 GLY B O 1
ATOM 6309 N N . ALA B 1 419 ? -35.247 -55.571 79.430 1.00 19.50 399 ALA B N 1
ATOM 6310 C CA . ALA B 1 419 ? -36.251 -55.240 80.438 1.00 21.82 399 ALA B CA 1
ATOM 6311 C C . ALA B 1 419 ? -36.581 -53.737 80.500 1.00 14.98 399 ALA B C 1
ATOM 6312 O O . ALA B 1 419 ? -37.608 -53.347 81.056 1.00 13.89 399 ALA B O 1
ATOM 6314 N N . ALA B 1 420 ? -35.725 -52.903 79.916 1.00 11.61 400 ALA B N 1
ATOM 6315 C CA . ALA B 1 420 ? -35.993 -51.465 79.863 1.00 17.37 400 ALA B CA 1
ATOM 6316 C C . ALA B 1 420 ? -37.285 -51.165 79.118 1.00 16.52 400 ALA B C 1
ATOM 6317 O O . ALA B 1 420 ? -38.001 -50.211 79.450 1.00 12.73 400 ALA B O 1
ATOM 6319 N N . ALA B 1 421 ? -37.591 -51.983 78.118 1.00 16.28 401 ALA B N 1
ATOM 6320 C CA . ALA B 1 421 ? -38.730 -51.712 77.242 1.00 16.41 401 ALA B CA 1
ATOM 6321 C C . ALA B 1 421 ? -40.054 -51.815 77.984 1.00 16.89 401 ALA B C 1
ATOM 6322 O O . ALA B 1 421 ? -40.916 -50.948 77.850 1.00 12.73 401 ALA B O 1
ATOM 6324 N N . ALA B 1 422 ? -40.220 -52.884 78.756 1.00 11.54 402 ALA B N 1
ATOM 6325 C CA . ALA B 1 422 ? -41.474 -53.109 79.456 1.00 16.15 402 ALA B CA 1
ATOM 6326 C C . ALA B 1 422 ? -41.642 -52.112 80.601 1.00 13.23 402 ALA B C 1
ATOM 6327 O O . ALA B 1 422 ? -42.751 -51.669 80.871 1.00 13.29 402 ALA B O 1
ATOM 6329 N N . ALA B 1 423 ? -40.546 -51.754 81.263 1.00 10.08 403 ALA B N 1
ATOM 6330 C CA . ALA B 1 423 ? -40.614 -50.770 82.341 1.00 14.07 403 ALA B CA 1
ATOM 6331 C C . ALA B 1 423 ? -41.018 -49.402 81.787 1.00 13.56 403 ALA B C 1
ATOM 6332 O O . ALA B 1 423 ? -41.888 -48.721 82.323 1.00 13.26 403 ALA B O 1
ATOM 6334 N N . PHE B 1 424 ? -40.361 -49.011 80.707 1.00 9.88 404 PHE B N 1
ATOM 6335 C CA . PHE B 1 424 ? -40.651 -47.765 80.016 1.00 13.09 404 PHE B CA 1
ATOM 6336 C C . PHE B 1 424 ? -42.124 -47.716 79.586 1.00 10.77 404 PHE B C 1
ATOM 6337 O O . PHE B 1 424 ? -42.814 -46.714 79.802 1.00 10.64 404 PHE B O 1
ATOM 6345 N N . ALA B 1 425 ? -42.619 -48.800 78.998 1.00 11.67 405 ALA B N 1
ATOM 6346 C CA . ALA B 1 425 ? -44.011 -48.836 78.546 1.00 13.44 405 ALA B CA 1
ATOM 6347 C C . ALA B 1 425 ? -44.942 -48.640 79.732 1.00 15.18 405 ALA B C 1
ATOM 6348 O O . ALA B 1 425 ? -45.954 -47.937 79.642 1.00 11.05 405 ALA B O 1
ATOM 6350 N N . LYS B 1 426 ? -44.601 -49.274 80.848 1.00 13.95 406 LYS B N 1
ATOM 6351 C CA . LYS B 1 426 ? -45.444 -49.193 82.033 1.00 18.74 406 LYS B CA 1
ATOM 6352 C C . LYS B 1 426 ? -45.601 -47.740 82.436 1.00 13.48 406 LYS B C 1
ATOM 6353 O O . LYS B 1 426 ? -46.720 -47.246 82.606 1.00 13.85 406 LYS B O 1
ATOM 6359 N N . PHE B 1 427 ? -44.468 -47.060 82.580 1.00 15.32 407 PHE B N 1
ATOM 6360 C CA . PHE B 1 427 ? -44.460 -45.667 83.026 1.00 11.99 407 PHE B CA 1
ATOM 6361 C C . PHE B 1 427 ? -45.209 -44.759 82.066 1.00 14.16 407 PHE B C 1
ATOM 6362 O O . PHE B 1 427 ? -45.972 -43.886 82.498 1.00 15.72 407 PHE B O 1
ATOM 6370 N N . LYS B 1 428 ? -44.976 -44.936 80.768 1.00 10.59 408 LYS B N 1
ATOM 6371 C CA . LYS B 1 428 ? -45.591 -44.055 79.775 1.00 10.58 408 LYS B CA 1
ATOM 6372 C C . LYS B 1 428 ? -47.090 -44.283 79.632 1.00 13.65 408 LYS B C 1
ATOM 6373 O O . LYS B 1 428 ? -47.834 -43.353 79.319 1.00 13.82 408 LYS B O 1
ATOM 6379 N N . ARG B 1 429 ? -47.543 -45.509 79.881 1.00 11.59 409 ARG B N 1
ATOM 6380 C CA . ARG B 1 429 ? -48.980 -45.747 79.956 1.00 13.69 409 ARG B CA 1
ATOM 6381 C C . ARG B 1 429 ? -49.614 -44.934 81.090 1.00 11.75 409 ARG B C 1
ATOM 6382 O O . ARG B 1 429 ? -50.663 -44.303 80.911 1.00 11.31 409 ARG B O 1
ATOM 6390 N N . ALA B 1 430 ? -48.970 -44.944 82.251 1.00 12.15 410 ALA B N 1
ATOM 6391 C CA . ALA B 1 430 ? -49.463 -44.204 83.413 1.00 13.57 410 ALA B CA 1
ATOM 6392 C C . ALA B 1 430 ? -49.463 -42.685 83.175 1.00 15.44 410 ALA B C 1
ATOM 6393 O O . ALA B 1 430 ? -50.391 -41.978 83.588 1.00 10.25 410 ALA B O 1
ATOM 6395 N N . GLU B 1 431 ? -48.428 -42.179 82.508 1.00 11.16 411 GLU B N 1
ATOM 6396 C CA . GLU B 1 431 ? -48.385 -40.759 82.186 1.00 11.68 411 GLU B CA 1
ATOM 6397 C C . GLU B 1 431 ? -49.569 -40.386 81.302 1.00 12.29 411 GLU B C 1
ATOM 6398 O O . GLU B 1 431 ? -50.217 -39.368 81.513 1.00 9.03 411 GLU B O 1
ATOM 6404 N N . TRP B 1 432 ? -49.867 -41.225 80.317 1.00 12.02 412 TRP B N 1
ATOM 6405 C CA . TRP B 1 432 ? -50.973 -40.927 79.418 1.00 12.48 412 TRP B CA 1
ATOM 6406 C C . TRP B 1 432 ? -52.297 -40.941 80.187 1.00 11.62 412 TRP B C 1
ATOM 6407 O O . TRP B 1 432 ? -53.173 -40.103 79.954 1.00 14.68 412 TRP B O 1
ATOM 6418 N N . ALA B 1 433 ? -52.443 -41.896 81.097 1.00 9.59 413 ALA B N 1
ATOM 6419 C CA . ALA B 1 433 ? -53.652 -41.983 81.906 1.00 16.12 413 ALA B CA 1
ATOM 6420 C C . ALA B 1 433 ? -53.770 -40.751 82.810 1.00 16.36 413 ALA B C 1
ATOM 6421 O O . ALA B 1 433 ? -54.860 -40.225 83.025 1.00 13.24 413 ALA B O 1
ATOM 6423 N N . ASP B 1 434 ? -52.640 -40.290 83.327 1.00 12.78 414 ASP B N 1
ATOM 6424 C CA . ASP B 1 434 ? -52.632 -39.110 84.182 1.00 12.25 414 ASP B CA 1
ATOM 6425 C C . ASP B 1 434 ? -53.098 -37.899 83.371 1.00 15.54 414 ASP B C 1
ATOM 6426 O O . ASP B 1 434 ? -53.970 -37.137 83.806 1.00 12.58 414 ASP B O 1
ATOM 6431 N N . TYR B 1 435 ? -52.536 -37.753 82.174 1.00 11.27 415 TYR B N 1
ATOM 6432 C CA . TYR B 1 435 ? -52.910 -36.680 81.256 1.00 13.23 415 TYR B CA 1
ATOM 6433 C C . TYR B 1 435 ? -54.398 -36.719 80.938 1.00 12.94 415 TYR B C 1
ATOM 6434 O O . TYR B 1 435 ? -55.065 -35.690 80.979 1.00 11.40 415 TYR B O 1
ATOM 6443 N N . LYS B 1 436 ? -54.919 -37.909 80.636 1.00 11.47 416 LYS B N 1
ATOM 6444 C CA . LYS B 1 436 ? -56.343 -38.050 80.337 1.00 16.68 416 LYS B CA 1
ATOM 6445 C C . LYS B 1 436 ? -57.228 -37.508 81.459 1.00 15.27 416 LYS B C 1
ATOM 6446 O O . LYS B 1 436 ? -58.279 -36.937 81.201 1.00 15.30 416 LYS B O 1
ATOM 6452 N N . SER B 1 437 ? -56.806 -37.693 82.706 1.00 14.52 417 SER B N 1
ATOM 6453 C CA . SER B 1 437 ? -57.656 -37.332 83.833 1.00 19.71 417 SER B CA 1
ATOM 6454 C C . SER B 1 437 ? -57.683 -35.826 84.092 1.00 20.50 417 SER B C 1
ATOM 6455 O O . SER B 1 437 ? -58.452 -35.361 84.920 1.00 20.88 417 SER B O 1
ATOM 6458 N N . GLN B 1 438 ? -56.845 -35.071 83.381 1.00 18.66 418 GLN B N 1
ATOM 6459 C CA . GLN B 1 438 ? -56.774 -33.623 83.552 1.00 17.33 418 GLN B CA 1
ATOM 6460 C C . GLN B 1 438 ? -57.883 -32.926 82.772 1.00 23.83 418 GLN B C 1
ATOM 6461 O O . GLN B 1 438 ? -57.975 -33.082 81.558 1.00 21.14 418 GLN B O 1
ATOM 6467 N N . LEU B 1 439 ? -58.707 -32.138 83.458 1.00 15.34 419 LEU B N 1
ATOM 6468 C CA . LEU B 1 439 ? -59.736 -31.349 82.783 1.00 21.20 419 LEU B CA 1
ATOM 6469 C C . LEU B 1 439 ? -59.103 -30.105 82.172 1.00 19.71 419 LEU B C 1
ATOM 6470 O O . LEU B 1 439 ? -58.427 -29.347 82.870 1.00 24.39 419 LEU B O 1
ATOM 6475 N N . THR B 1 440 ? -59.341 -29.884 80.882 1.00 16.12 420 THR B N 1
ATOM 6476 C CA . THR B 1 440 ? -58.782 -28.728 80.178 1.00 11.46 420 THR B CA 1
ATOM 6477 C C . THR B 1 440 ? -59.806 -27.619 79.951 1.00 17.81 420 THR B C 1
ATOM 6478 O O . THR B 1 440 ? -61.012 -27.873 79.880 1.00 16.28 420 THR B O 1
ATOM 6482 N N . GLU B 1 441 ? -59.319 -26.387 79.834 1.00 14.97 421 GLU B N 1
ATOM 6483 C CA . GLU B 1 441 ? -60.189 -25.240 79.621 1.00 18.67 421 GLU B CA 1
ATOM 6484 C C . GLU B 1 441 ? -60.901 -25.365 78.284 1.00 22.16 421 GLU B C 1
ATOM 6485 O O . GLU B 1 441 ? -62.030 -24.910 78.129 1.00 18.93 421 GLU B O 1
ATOM 6491 N N . TRP B 1 442 ? -60.221 -25.980 77.322 1.00 16.54 422 TRP B N 1
ATOM 6492 C CA . TRP B 1 442 ? -60.782 -26.204 76.001 1.00 20.85 422 TRP B CA 1
ATOM 6493 C C . TRP B 1 442 ? -62.050 -27.043 76.097 1.00 15.96 422 TRP B C 1
ATOM 6494 O O . TRP B 1 442 ? -63.070 -26.712 75.492 1.00 20.91 422 TRP B O 1
ATOM 6505 N N . GLU B 1 443 ? -61.988 -28.128 76.865 1.00 16.18 423 GLU B N 1
ATOM 6506 C CA . GLU B 1 443 ? -63.137 -29.004 77.024 1.00 13.88 423 GLU B CA 1
ATOM 6507 C C . GLU B 1 443 ? -64.311 -28.264 77.631 1.00 10.68 423 GLU B C 1
ATOM 6508 O O . GLU B 1 443 ? -65.440 -28.424 77.178 1.00 13.40 423 GLU B O 1
ATOM 6514 N N . ARG B 1 444 ? -64.055 -27.453 78.656 1.00 10.38 424 ARG B N 1
ATOM 6515 C CA . ARG B 1 444 ? -65.150 -26.739 79.308 1.00 16.74 424 ARG B CA 1
ATOM 6516 C C . ARG B 1 444 ? -65.775 -25.756 78.330 1.00 15.17 424 ARG B C 1
ATOM 6517 O O . ARG B 1 444 ? -66.992 -25.681 78.208 1.00 14.23 424 ARG B O 1
ATOM 6525 N N . ARG B 1 445 ? -64.936 -25.018 77.613 1.00 14.30 425 ARG B N 1
ATOM 6526 C CA . ARG B 1 445 ? -65.437 -24.075 76.626 1.00 19.71 425 ARG B CA 1
ATOM 6527 C C . ARG B 1 445 ? -66.316 -24.780 75.589 1.00 17.35 425 ARG B C 1
ATOM 6528 O O . ARG B 1 445 ? -67.391 -24.291 75.247 1.00 24.14 425 ARG B O 1
ATOM 6536 N N . THR B 1 446 ? -65.868 -25.931 75.099 1.00 12.49 426 THR B N 1
ATOM 6537 C CA . THR B 1 446 ? -66.543 -26.576 73.979 1.00 14.79 426 THR B CA 1
ATOM 6538 C C . THR B 1 446 ? -67.593 -27.617 74.374 1.00 17.48 426 THR B C 1
ATOM 6539 O O . THR B 1 446 ? -68.281 -28.148 73.503 1.00 12.25 426 THR B O 1
ATOM 6543 N N . THR B 1 447 ? -67.721 -27.908 75.670 1.00 10.17 427 THR B N 1
ATOM 6544 C CA . THR B 1 447 ? -68.634 -28.975 76.101 1.00 9.01 427 THR B CA 1
ATOM 6545 C C . THR B 1 447 ? -69.669 -28.576 77.167 1.00 12.74 427 THR B C 1
ATOM 6546 O O . THR B 1 447 ? -70.661 -29.276 77.352 1.00 8.64 427 THR B O 1
ATOM 6550 N N . LEU B 1 448 ? -69.454 -27.463 77.869 1.00 9.53 428 LEU B N 1
ATOM 6551 C CA . LEU B 1 448 ? -70.400 -27.083 78.928 1.00 10.84 428 LEU B CA 1
ATOM 6552 C C . LEU B 1 448 ? -71.821 -26.966 78.378 1.00 14.67 428 LEU B C 1
ATOM 6553 O O . LEU B 1 448 ? -72.793 -27.237 79.090 1.00 9.87 428 LEU B O 1
ATOM 6558 N N . ASP B 1 449 ? -71.938 -26.589 77.104 1.00 9.12 429 ASP B N 1
ATOM 6559 C CA . ASP B 1 449 ? -73.260 -26.383 76.505 1.00 15.82 429 ASP B CA 1
ATOM 6560 C C . ASP B 1 449 ? -73.779 -27.558 75.689 1.00 12.61 429 ASP B C 1
ATOM 6561 O O . ASP B 1 449 ? -74.699 -27.406 74.884 1.00 15.01 429 ASP B O 1
ATOM 6566 N N . CYS B 1 450 ? -73.198 -28.732 75.884 1.00 12.84 430 CYS B N 1
ATOM 6567 C CA . CYS B 1 450 ? -73.625 -29.880 75.097 1.00 18.84 430 CYS B CA 1
ATOM 6568 C C . CYS B 1 450 ? -75.079 -30.221 75.423 1.00 23.20 430 CYS B C 1
ATOM 6569 O O . CYS B 1 450 ? -75.697 -31.032 74.727 1.00 29.14 430 CYS B O 1
ATOM 6572 N N . THR C 1 22 ? -103.434 -31.523 61.566 1.00 60.33 2 THR C N 1
ATOM 6573 C CA . THR C 1 22 ? -103.216 -30.489 62.576 1.00 65.99 2 THR C CA 1
ATOM 6574 C C . THR C 1 22 ? -103.031 -29.104 61.953 1.00 63.58 2 THR C C 1
ATOM 6575 O O . THR C 1 22 ? -102.128 -28.889 61.138 1.00 60.39 2 THR C O 1
ATOM 6579 N N . ASP C 1 23 ? -103.895 -28.169 62.345 1.00 46.25 3 ASP C N 1
ATOM 6580 C CA . ASP C 1 23 ? -103.851 -26.810 61.823 1.00 35.33 3 ASP C CA 1
ATOM 6581 C C . ASP C 1 23 ? -103.136 -25.901 62.823 1.00 26.69 3 ASP C C 1
ATOM 6582 O O . ASP C 1 23 ? -103.753 -25.407 63.765 1.00 27.09 3 ASP C O 1
ATOM 6587 N N . LEU C 1 24 ? -101.836 -25.689 62.621 1.00 28.92 4 LEU C N 1
ATOM 6588 C CA . LEU C 1 24 ? -101.045 -24.893 63.565 1.00 29.08 4 LEU C CA 1
ATOM 6589 C C . LEU C 1 24 ? -101.525 -23.439 63.634 1.00 22.23 4 LEU C C 1
ATOM 6590 O O . LEU C 1 24 ? -101.519 -22.828 64.701 1.00 23.64 4 LEU C O 1
ATOM 6595 N N . ALA C 1 25 ? -101.967 -22.893 62.504 1.00 23.85 5 ALA C N 1
ATOM 6596 C CA . ALA C 1 25 ? -102.501 -21.533 62.506 1.00 20.77 5 ALA C CA 1
ATOM 6597 C C . ALA C 1 25 ? -103.740 -21.412 63.402 1.00 27.52 5 ALA C C 1
ATOM 6598 O O . ALA C 1 25 ? -103.880 -20.442 64.142 1.00 21.24 5 ALA C O 1
ATOM 6600 N N . SER C 1 26 ? -104.631 -22.400 63.355 1.00 24.34 6 SER C N 1
ATOM 6601 C CA . SER C 1 26 ? -105.809 -22.379 64.226 1.00 29.92 6 SER C CA 1
ATOM 6602 C C . SER C 1 26 ? -105.395 -22.536 65.683 1.00 25.37 6 SER C C 1
ATOM 6603 O O . SER C 1 26 ? -105.893 -21.837 66.570 1.00 27.15 6 SER C O 1
ATOM 6606 N N . ILE C 1 27 ? -104.480 -23.464 65.929 1.00 20.44 7 ILE C N 1
ATOM 6607 C CA . ILE C 1 27 ? -103.995 -23.685 67.284 1.00 22.43 7 ILE C CA 1
ATOM 6608 C C . ILE C 1 27 ? -103.366 -22.408 67.822 1.00 19.73 7 ILE C C 1
ATOM 6609 O O . ILE C 1 27 ? -103.584 -22.036 68.977 1.00 27.66 7 ILE C O 1
ATOM 6614 N N . ALA C 1 28 ? -102.608 -21.716 66.975 1.00 18.60 8 ALA C N 1
ATOM 6615 C CA . ALA C 1 28 ? -102.003 -20.442 67.374 1.00 19.16 8 ALA C CA 1
ATOM 6616 C C . ALA C 1 28 ? -103.057 -19.455 67.878 1.00 24.00 8 ALA C C 1
ATOM 6617 O O . ALA C 1 28 ? -102.890 -18.834 68.927 1.00 21.93 8 ALA C O 1
ATOM 6619 N N . ARG C 1 29 ? -104.142 -19.310 67.123 1.00 22.57 9 ARG C N 1
ATOM 6620 C CA . ARG C 1 29 ? -105.216 -18.405 67.515 1.00 25.32 9 ARG C CA 1
ATOM 6621 C C . ARG C 1 29 ? -105.851 -18.839 68.835 1.00 22.89 9 ARG C C 1
ATOM 6622 O O . ARG C 1 29 ? -106.113 -18.015 69.715 1.00 30.23 9 ARG C O 1
ATOM 6630 N N . GLU C 1 30 ? -106.076 -20.139 68.981 1.00 22.52 10 GLU C N 1
ATOM 6631 C CA . GLU C 1 30 ? -106.781 -20.665 70.149 1.00 29.04 10 GLU C CA 1
ATOM 6632 C C . GLU C 1 30 ? -105.966 -20.625 71.438 1.00 31.10 10 GLU C C 1
ATOM 6633 O O . GLU C 1 30 ? -106.504 -20.321 72.501 1.00 32.16 10 GLU C O 1
ATOM 6639 N N . LYS C 1 31 ? -104.673 -20.936 71.340 1.00 28.17 11 LYS C N 1
ATOM 6640 C CA . LYS C 1 31 ? -103.810 -21.059 72.518 1.00 23.92 11 LYS C CA 1
ATOM 6641 C C . LYS C 1 31 ? -103.035 -19.778 72.831 1.00 27.68 11 LYS C C 1
ATOM 6642 O O . LYS C 1 31 ? -102.343 -19.693 73.847 1.00 30.34 11 LYS C O 1
ATOM 6648 N N . GLY C 1 32 ? -103.146 -18.786 71.957 1.00 23.33 12 GLY C N 1
ATOM 6649 C CA . GLY C 1 32 ? -102.405 -17.553 72.127 1.00 26.72 12 GLY C CA 1
ATOM 6650 C C . GLY C 1 32 ? -100.917 -17.710 71.847 1.00 18.72 12 GLY C C 1
ATOM 6651 O O . GLY C 1 32 ? -100.083 -17.167 72.563 1.00 22.31 12 GLY C O 1
ATOM 6652 N N . ILE C 1 33 ? -100.587 -18.448 70.797 1.00 14.87 13 ILE C N 1
ATOM 6653 C CA . ILE C 1 33 ? -99.206 -18.590 70.374 1.00 21.14 13 ILE C CA 1
ATOM 6654 C C . ILE C 1 33 ? -98.856 -17.524 69.338 1.00 18.27 13 ILE C C 1
ATOM 6655 O O . ILE C 1 33 ? -99.403 -17.512 68.242 1.00 20.31 13 ILE C O 1
ATOM 6660 N N . GLU C 1 34 ? -97.926 -16.644 69.687 1.00 14.40 14 GLU C N 1
ATOM 6661 C CA . GLU C 1 34 ? -97.543 -15.540 68.813 1.00 11.86 14 GLU C CA 1
ATOM 6662 C C . GLU C 1 34 ? -96.326 -15.854 67.937 1.00 13.00 14 GLU C C 1
ATOM 6663 O O . GLU C 1 34 ? -96.159 -15.270 66.871 1.00 13.73 14 GLU C O 1
ATOM 6669 N N . PHE C 1 35 ? -95.483 -16.783 68.384 1.00 12.60 15 PHE C N 1
ATOM 6670 C CA . PHE C 1 35 ? -94.304 -17.180 67.623 1.00 13.25 15 PHE C CA 1
ATOM 6671 C C . PHE C 1 35 ? -94.073 -18.668 67.772 1.00 12.30 15 PHE C C 1
ATOM 6672 O O . PHE C 1 35 ? -94.378 -19.243 68.809 1.00 12.92 15 PHE C O 1
ATOM 6680 N N . PHE C 1 36 ? -93.521 -19.285 66.735 1.00 10.46 16 PHE C N 1
ATOM 6681 C CA . PHE C 1 36 ? -93.133 -20.688 66.795 1.00 10.48 16 PHE C CA 1
ATOM 6682 C C . PHE C 1 36 ? -91.628 -20.788 66.627 1.00 11.16 16 PHE C C 1
ATOM 6683 O O . PHE C 1 36 ? -91.045 -20.056 65.822 1.00 9.76 16 PHE C O 1
ATOM 6691 N N . LEU C 1 37 ? -91.016 -21.698 67.378 1.00 11.49 17 LEU C N 1
ATOM 6692 C CA . LEU C 1 37 ? -89.632 -22.073 67.177 1.00 10.65 17 LEU C CA 1
ATOM 6693 C C . LEU C 1 37 ? -89.640 -23.341 66.365 1.00 11.43 17 LEU C C 1
ATOM 6694 O O . LEU C 1 37 ? -90.019 -24.404 66.862 1.00 12.57 17 LEU C O 1
ATOM 6699 N N . ILE C 1 38 ? -89.242 -23.234 65.107 1.00 9.09 18 ILE C N 1
ATOM 6700 C CA . ILE C 1 38 ? -89.094 -24.413 64.280 1.00 12.45 18 ILE C CA 1
ATOM 6701 C C . ILE C 1 38 ? -87.658 -24.880 64.448 1.00 12.58 18 ILE C C 1
ATOM 6702 O O . ILE C 1 38 ? -86.726 -24.200 64.017 1.00 10.85 18 ILE C O 1
ATOM 6707 N N . SER C 1 39 ? -87.499 -26.039 65.081 1.00 7.07 19 SER C N 1
ATOM 6708 C CA . SER C 1 39 ? -86.214 -26.507 65.594 1.00 8.32 19 SER C CA 1
ATOM 6709 C C . SER C 1 39 ? -85.798 -27.864 65.027 1.00 11.77 19 SER C C 1
ATOM 6710 O O . SER C 1 39 ? -86.635 -28.730 64.794 1.00 11.24 19 SER C O 1
ATOM 6713 N N . PHE C 1 40 ? -84.500 -28.032 64.804 1.00 8.35 20 PHE C N 1
ATOM 6714 C CA . PHE C 1 40 ? -83.935 -29.328 64.464 1.00 10.75 20 PHE C CA 1
ATOM 6715 C C . PHE C 1 40 ? -82.601 -29.503 65.195 1.00 11.91 20 PHE C C 1
ATOM 6716 O O . PHE C 1 40 ? -81.948 -28.520 65.568 1.00 7.66 20 PHE C O 1
ATOM 6724 N N . THR C 1 41 ? -82.211 -30.755 65.406 1.00 9.57 21 THR C N 1
ATOM 6725 C CA . THR C 1 41 ? -80.977 -31.077 66.110 1.00 8.85 21 THR C CA 1
ATOM 6726 C C . THR C 1 41 ? -79.926 -31.465 65.092 1.00 9.57 21 THR C C 1
ATOM 6727 O O . THR C 1 41 ? -80.193 -32.291 64.212 1.00 12.38 21 THR C O 1
ATOM 6731 N N . ASP C 1 42 ? -78.732 -30.886 65.194 1.00 8.24 22 ASP C N 1
ATOM 6732 C CA . ASP C 1 42 ? -77.676 -31.259 64.272 1.00 7.04 22 ASP C CA 1
ATOM 6733 C C . ASP C 1 42 ? -76.787 -32.393 64.814 1.00 9.08 22 ASP C C 1
ATOM 6734 O O . ASP C 1 42 ? -77.080 -32.985 65.861 1.00 10.05 22 ASP C O 1
ATOM 6739 N N . LEU C 1 43 ? -75.719 -32.716 64.090 1.00 8.23 23 LEU C N 1
ATOM 6740 C CA . LEU C 1 43 ? -74.937 -33.904 64.414 1.00 10.57 23 LEU C CA 1
ATOM 6741 C C . LEU C 1 43 ? -74.198 -33.788 65.760 1.00 13.29 23 LEU C C 1
ATOM 6742 O O . LEU C 1 43 ? -73.867 -34.797 66.384 1.00 12.13 23 LEU C O 1
ATOM 6747 N N . LEU C 1 44 ? -73.934 -32.563 66.200 1.00 8.67 24 LEU C N 1
ATOM 6748 C CA . LEU C 1 44 ? -73.349 -32.366 67.526 1.00 12.19 24 LEU C CA 1
ATOM 6749 C C . LEU C 1 44 ? -74.412 -32.181 68.616 1.00 12.73 24 LEU C C 1
ATOM 6750 O O . LEU C 1 44 ? -74.088 -31.836 69.755 1.00 14.40 24 LEU C O 1
ATOM 6755 N N . GLY C 1 45 ? -75.681 -32.384 68.280 1.00 8.84 25 GLY C N 1
ATOM 6756 C CA . GLY C 1 45 ? -76.740 -32.204 69.270 1.00 9.21 25 GLY C CA 1
ATOM 6757 C C . GLY C 1 45 ? -77.173 -30.746 69.473 1.00 10.32 25 GLY C C 1
ATOM 6758 O O . GLY C 1 45 ? -78.059 -30.450 70.282 1.00 12.73 25 GLY C O 1
ATOM 6759 N N . VAL C 1 46 ? -76.577 -29.831 68.719 1.00 6.59 26 VAL C N 1
ATOM 6760 C CA . VAL C 1 46 ? -76.954 -28.424 68.850 1.00 12.19 26 VAL C CA 1
ATOM 6761 C C . VAL C 1 46 ? -78.391 -28.222 68.384 1.00 10.40 26 VAL C C 1
ATOM 6762 O O . VAL C 1 46 ? -78.794 -28.724 67.331 1.00 8.73 26 VAL C O 1
ATOM 6766 N N . GLN C 1 47 ? -79.167 -27.503 69.189 1.00 7.77 27 GLN C N 1
ATOM 6767 C CA . GLN C 1 47 ? -80.530 -27.155 68.817 1.00 7.76 27 GLN C CA 1
ATOM 6768 C C . GLN C 1 47 ? -80.525 -25.951 67.883 1.00 11.53 27 GLN C C 1
ATOM 6769 O O . GLN C 1 47 ? -80.149 -24.847 68.272 1.00 8.56 27 GLN C O 1
ATOM 6775 N N . ARG C 1 48 ? -80.951 -26.170 66.645 1.00 8.97 28 ARG C N 1
ATOM 6776 C CA . ARG C 1 48 ? -81.009 -25.118 65.652 1.00 5.66 28 ARG C CA 1
ATOM 6777 C C . ARG C 1 48 ? -82.458 -24.697 65.502 1.00 13.84 28 ARG C C 1
ATOM 6778 O O . ARG C 1 48 ? -83.346 -25.545 65.360 1.00 12.08 28 ARG C O 1
ATOM 6786 N N . ALA C 1 49 ? -82.718 -23.397 65.535 1.00 8.88 29 ALA C N 1
ATOM 6787 C CA . ALA C 1 49 ? -84.107 -22.954 65.495 1.00 11.86 29 ALA C CA 1
ATOM 6788 C C . ALA C 1 49 ? -84.284 -21.622 64.779 1.00 13.20 29 ALA C C 1
ATOM 6789 O O . ALA C 1 49 ? -83.373 -20.791 64.741 1.00 8.27 29 ALA C O 1
ATOM 6791 N N . LYS C 1 50 ? -85.471 -21.444 64.207 1.00 8.83 30 LYS C N 1
ATOM 6792 C CA . LYS C 1 50 ? -85.859 -20.208 63.552 1.00 9.69 30 LYS C CA 1
ATOM 6793 C C . LYS C 1 50 ? -87.127 -19.718 64.242 1.00 9.39 30 LYS C C 1
ATOM 6794 O O . LYS C 1 50 ? -88.011 -20.515 64.543 1.00 11.25 30 LYS C O 1
ATOM 6800 N N . LEU C 1 51 ? -87.220 -18.414 64.501 1.00 7.19 31 LEU C N 1
ATOM 6801 C CA . LEU C 1 51 ? -88.362 -17.869 65.218 1.00 9.35 31 LEU C CA 1
ATOM 6802 C C . LEU C 1 51 ? -89.355 -17.255 64.227 1.00 11.55 31 LEU C C 1
ATOM 6803 O O . LEU C 1 51 ? -89.068 -16.235 63.591 1.00 10.41 31 LEU C O 1
ATOM 6808 N N . VAL C 1 52 ? -90.515 -17.896 64.103 1.00 11.49 32 VAL C N 1
ATOM 6809 C CA . VAL C 1 52 ? -91.491 -17.561 63.073 1.00 12.41 32 VAL C CA 1
ATOM 6810 C C . VAL C 1 52 ? -92.762 -16.978 63.687 1.00 12.93 32 VAL C C 1
ATOM 6811 O O . VAL C 1 52 ? -93.380 -17.594 64.553 1.00 13.61 32 VAL C O 1
ATOM 6815 N N . PRO C 1 53 ? -93.163 -15.783 63.241 1.00 12.68 33 PRO C N 1
ATOM 6816 C CA . PRO C 1 53 ? -94.405 -15.222 63.794 1.00 10.20 33 PRO C CA 1
ATOM 6817 C C . PRO C 1 53 ? -95.620 -16.016 63.308 1.00 10.77 33 PRO C C 1
ATOM 6818 O O . PRO C 1 53 ? -95.590 -16.592 62.220 1.00 12.76 33 PRO C O 1
ATOM 6822 N N . ALA C 1 54 ? -96.671 -16.049 64.115 1.00 12.41 34 ALA C N 1
ATOM 6823 C CA . ALA C 1 54 ? -97.831 -16.886 63.837 1.00 13.49 34 ALA C CA 1
ATOM 6824 C C . ALA C 1 54 ? -98.408 -16.699 62.423 1.00 16.73 34 ALA C C 1
ATOM 6825 O O . ALA C 1 54 ? -98.831 -17.664 61.792 1.00 16.41 34 ALA C O 1
ATOM 6827 N N . ARG C 1 55 ? -98.424 -15.464 61.931 1.00 17.26 35 ARG C N 1
ATOM 6828 C CA . ARG C 1 55 ? -98.891 -15.184 60.569 1.00 15.32 35 ARG C CA 1
ATOM 6829 C C . ARG C 1 55 ? -98.186 -16.022 59.502 1.00 20.29 35 ARG C C 1
ATOM 6830 O O . ARG C 1 55 ? -98.710 -16.186 58.399 1.00 18.50 35 ARG C O 1
ATOM 6838 N N . ALA C 1 56 ? -97.005 -16.552 59.814 1.00 15.57 36 ALA C N 1
ATOM 6839 C CA . ALA C 1 56 ? -96.258 -17.315 58.809 1.00 17.77 36 ALA C CA 1
ATOM 6840 C C . ALA C 1 56 ? -96.210 -18.830 59.048 1.00 17.82 36 ALA C C 1
ATOM 6841 O O . ALA C 1 56 ? -95.538 -19.553 58.307 1.00 23.09 36 ALA C O 1
ATOM 6843 N N . ILE C 1 57 ? -96.910 -19.324 60.063 1.00 17.95 37 ILE C N 1
ATOM 6844 C CA . ILE C 1 57 ? -96.771 -20.740 60.420 1.00 16.14 37 ILE C CA 1
ATOM 6845 C C . ILE C 1 57 ? -97.347 -21.698 59.360 1.00 20.97 37 ILE C C 1
ATOM 6846 O O . ILE C 1 57 ? -96.729 -22.712 59.041 1.00 23.85 37 ILE C O 1
ATOM 6851 N N . ALA C 1 58 ? -98.501 -21.360 58.794 1.00 22.90 38 ALA C N 1
ATOM 6852 C CA . ALA C 1 58 ? -99.125 -22.194 57.764 1.00 20.57 38 ALA C CA 1
ATOM 6853 C C . ALA C 1 58 ? -98.170 -22.483 56.608 1.00 17.05 38 ALA C C 1
ATOM 6854 O O . ALA C 1 58 ? -98.030 -23.623 56.165 1.00 21.31 38 ALA C O 1
ATOM 6856 N N . ASP C 1 59 ? -97.501 -21.446 56.126 1.00 19.88 39 ASP C N 1
ATOM 6857 C CA . ASP C 1 59 ? -96.499 -21.618 55.084 1.00 26.21 39 ASP C CA 1
ATOM 6858 C C . ASP C 1 59 ? -95.373 -22.570 55.510 1.00 22.08 39 ASP C C 1
ATOM 6859 O O . ASP C 1 59 ? -95.003 -23.475 54.766 1.00 24.26 39 ASP C O 1
ATOM 6864 N N . MET C 1 60 ? -94.825 -22.356 56.705 1.00 23.35 40 MET C N 1
ATOM 6865 C CA . MET C 1 60 ? -93.721 -23.176 57.211 1.00 23.27 40 MET C CA 1
ATOM 6866 C C . MET C 1 60 ? -94.105 -24.639 57.362 1.00 21.36 40 MET C C 1
ATOM 6867 O O . MET C 1 60 ? -93.319 -25.534 57.055 1.00 22.62 40 MET C O 1
ATOM 6872 N N . ALA C 1 61 ? -95.313 -24.870 57.861 1.00 24.46 41 ALA C N 1
ATOM 6873 C CA . ALA C 1 61 ? -95.796 -26.218 58.131 1.00 20.66 41 ALA C CA 1
ATOM 6874 C C . ALA C 1 61 ? -95.855 -27.041 56.862 1.00 24.17 41 ALA C C 1
ATOM 6875 O O . ALA C 1 61 ? -95.625 -28.241 56.894 1.00 23.14 41 ALA C O 1
ATOM 6877 N N . VAL C 1 62 ? -96.176 -26.391 55.748 1.00 22.56 42 VAL C N 1
ATOM 6878 C CA . VAL C 1 62 ? -96.340 -27.083 54.474 1.00 30.16 42 VAL C CA 1
ATOM 6879 C C . VAL C 1 62 ? -95.022 -27.167 53.711 1.00 23.25 42 VAL C C 1
ATOM 6880 O O . VAL C 1 62 ? -94.590 -28.239 53.293 1.00 29.42 42 VAL C O 1
ATOM 6884 N N . ASN C 1 63 ? -94.381 -26.017 53.542 1.00 27.07 43 ASN C N 1
ATOM 6885 C CA . ASN C 1 63 ? -93.197 -25.914 52.703 1.00 22.29 43 ASN C CA 1
ATOM 6886 C C . ASN C 1 63 ? -91.894 -26.231 53.436 1.00 25.06 43 ASN C C 1
ATOM 6887 O O . ASN C 1 63 ? -90.877 -26.514 52.813 1.00 26.47 43 ASN C O 1
ATOM 6892 N N . GLY C 1 64 ? -91.929 -26.187 54.762 1.00 20.71 44 GLY C N 1
ATOM 6893 C CA . GLY C 1 64 ? -90.716 -26.297 55.548 1.00 17.69 44 GLY C CA 1
ATOM 6894 C C . GLY C 1 64 ? -90.083 -24.935 55.781 1.00 14.82 44 GLY C C 1
ATOM 6895 O O . GLY C 1 64 ? -90.375 -23.971 55.059 1.00 15.84 44 GLY C O 1
ATOM 6896 N N . ALA C 1 65 ? -89.212 -24.857 56.785 1.00 13.37 45 ALA C N 1
ATOM 6897 C CA . ALA C 1 65 ? -88.465 -23.635 57.085 1.00 14.13 45 ALA C CA 1
ATOM 6898 C C . ALA C 1 65 ? -87.058 -23.761 56.510 1.00 16.68 45 ALA C C 1
ATOM 6899 O O . ALA C 1 65 ? -86.359 -24.742 56.777 1.00 8.84 45 ALA C O 1
ATOM 6901 N N . GLY C 1 66 ? -86.632 -22.775 55.730 1.00 10.61 46 GLY C N 1
ATOM 6902 C CA . GLY C 1 66 ? -85.349 -22.872 55.052 1.00 12.14 46 GLY C CA 1
ATOM 6903 C C . GLY C 1 66 ? -84.172 -22.521 55.944 1.00 12.20 46 GLY C C 1
ATOM 6904 O O . GLY C 1 66 ? -84.246 -21.560 56.708 1.00 11.48 46 GLY C O 1
ATOM 6905 N N . PHE C 1 67 ? -83.094 -23.298 55.844 1.00 10.59 47 PHE C N 1
ATOM 6906 C CA . PHE C 1 67 ? -81.838 -23.016 56.546 1.00 11.32 47 PHE C CA 1
ATOM 6907 C C . PHE C 1 67 ? -80.680 -23.290 55.604 1.00 14.99 47 PHE C C 1
ATOM 6908 O O . PHE C 1 67 ? -80.778 -24.168 54.749 1.00 16.05 47 PHE C O 1
ATOM 6916 N N . ALA C 1 68 ? -79.574 -22.565 55.778 1.00 14.68 48 ALA C N 1
ATOM 6917 C CA . ALA C 1 68 ? -78.329 -22.883 55.075 1.00 15.40 48 ALA C CA 1
ATOM 6918 C C . ALA C 1 68 ? -77.571 -23.949 55.855 1.00 14.49 48 ALA C C 1
ATOM 6919 O O . ALA C 1 68 ? -76.967 -23.665 56.889 1.00 12.99 48 ALA C O 1
ATOM 6921 N N . GLY C 1 69 ? -77.590 -25.174 55.343 1.00 15.29 49 GLY C N 1
ATOM 6922 C CA . GLY C 1 69 ? -77.171 -26.335 56.113 1.00 13.85 49 GLY C CA 1
ATOM 6923 C C . GLY C 1 69 ? -75.727 -26.384 56.563 1.00 11.42 49 GLY C C 1
ATOM 6924 O O . GLY C 1 69 ? -75.420 -26.919 57.634 1.00 12.57 49 GLY C O 1
ATOM 6925 N N . PHE C 1 70 ? -74.833 -25.841 55.748 1.00 9.60 50 PHE C N 1
ATOM 6926 C CA . PHE C 1 70 ? -73.425 -25.797 56.099 1.00 12.15 50 PHE C CA 1
ATOM 6927 C C . PHE C 1 70 ? -73.183 -25.035 57.404 1.00 14.07 50 PHE C C 1
ATOM 6928 O O . PHE C 1 70 ? -72.179 -25.267 58.087 1.00 8.82 50 PHE C O 1
ATOM 6936 N N . ALA C 1 71 ? -74.098 -24.133 57.754 1.00 7.76 51 ALA C N 1
ATOM 6937 C CA . ALA C 1 71 ? -73.911 -23.306 58.952 1.00 8.80 51 ALA C CA 1
ATOM 6938 C C . ALA C 1 71 ? -74.217 -24.072 60.253 1.00 13.71 51 ALA C C 1
ATOM 6939 O O . ALA C 1 71 ? -73.954 -23.583 61.361 1.00 12.51 51 ALA C O 1
ATOM 6941 N N . ALA C 1 72 ? -74.761 -25.280 60.117 1.00 10.44 52 ALA C N 1
ATOM 6942 C CA . ALA C 1 72 ? -74.925 -26.170 61.264 1.00 10.61 52 ALA C CA 1
ATOM 6943 C C . ALA C 1 72 ? -74.019 -27.389 61.082 1.00 10.21 52 ALA C C 1
ATOM 6944 O O . ALA C 1 72 ? -73.376 -27.548 60.035 1.00 9.01 52 ALA C O 1
ATOM 6946 N N . TRP C 1 73 ? -73.967 -28.248 62.095 1.00 10.01 53 TRP C N 1
ATOM 6947 C CA . TRP C 1 73 ? -73.180 -29.475 62.002 1.00 12.01 53 TRP C CA 1
ATOM 6948 C C . TRP C 1 73 ? -73.937 -30.541 61.195 1.00 10.29 53 TRP C C 1
ATOM 6949 O O . TRP C 1 73 ? -74.520 -31.483 61.745 1.00 7.97 53 TRP C O 1
ATOM 6960 N N . LEU C 1 74 ? -73.936 -30.363 59.876 1.00 10.42 54 LEU C N 1
ATOM 6961 C CA . LEU C 1 74 ? -74.644 -31.279 58.975 1.00 12.19 54 LEU C CA 1
ATOM 6962 C C . LEU C 1 74 ? -73.760 -31.800 57.837 1.00 12.65 54 LEU C C 1
ATOM 6963 O O . LEU C 1 74 ? -74.219 -32.578 57.006 1.00 15.37 54 LEU C O 1
ATOM 6968 N N . ASP C 1 75 ? -72.505 -31.353 57.807 1.00 13.42 55 ASP C N 1
ATOM 6969 C CA . ASP C 1 75 ? -71.514 -31.788 56.811 1.00 15.88 55 ASP C CA 1
ATOM 6970 C C . ASP C 1 75 ? -71.942 -31.431 55.389 1.00 19.61 55 ASP C C 1
ATOM 6971 O O . ASP C 1 75 ? -71.922 -32.275 54.490 1.00 17.42 55 ASP C O 1
ATOM 6976 N N . MET C 1 76 ? -72.337 -30.180 55.184 1.00 12.61 56 MET C N 1
ATOM 6977 C CA . MET C 1 76 ? -72.799 -29.759 53.873 1.00 13.41 56 MET C CA 1
ATOM 6978 C C . MET C 1 76 ? -71.826 -28.783 53.226 1.00 16.29 56 MET C C 1
ATOM 6979 O O . MET C 1 76 ? -70.660 -28.707 53.621 1.00 16.54 56 MET C O 1
ATOM 6984 N N . SER C 1 77 ? -72.300 -28.060 52.217 1.00 13.77 57 SER C N 1
ATOM 6985 C CA . SER C 1 77 ? -71.488 -27.059 51.532 1.00 17.19 57 SER C CA 1
ATOM 6986 C C . SER C 1 77 ? -72.232 -25.740 51.506 1.00 10.85 57 SER C C 1
ATOM 6987 O O . SER C 1 77 ? -73.462 -25.725 51.402 1.00 13.56 57 SER C O 1
ATOM 6990 N N . PRO C 1 78 ? -71.493 -24.622 51.598 1.00 12.63 58 PRO C N 1
ATOM 6991 C CA . PRO C 1 78 ? -72.111 -23.301 51.447 1.00 13.90 58 PRO C CA 1
ATOM 6992 C C . PRO C 1 78 ? -72.696 -23.126 50.042 1.00 14.70 58 PRO C C 1
ATOM 6993 O O . PRO C 1 78 ? -73.491 -22.216 49.814 1.00 14.88 58 PRO C O 1
ATOM 6997 N N . ALA C 1 79 ? -72.284 -23.965 49.097 1.00 11.19 59 ALA C N 1
ATOM 6998 C CA . ALA C 1 79 ? -72.843 -23.893 47.739 1.00 11.80 59 ALA C CA 1
ATOM 6999 C C . ALA C 1 79 ? -74.148 -24.690 47.597 1.00 16.91 59 ALA C C 1
ATOM 7000 O O . ALA C 1 79 ? -74.807 -24.609 46.569 1.00 14.90 59 ALA C O 1
ATOM 7002 N N . ASP C 1 80 ? -74.523 -25.456 48.622 1.00 15.22 60 ASP C N 1
ATOM 7003 C CA . ASP C 1 80 ? -75.738 -26.273 48.543 1.00 13.38 60 ASP C CA 1
ATOM 7004 C C . ASP C 1 80 ? -76.988 -25.428 48.605 1.00 16.30 60 ASP C C 1
ATOM 7005 O O . ASP C 1 80 ? -77.008 -24.385 49.269 1.00 12.41 60 ASP C O 1
ATOM 7010 N N . ALA C 1 81 ? -78.046 -25.882 47.934 1.00 10.13 61 ALA C N 1
ATOM 7011 C CA . ALA C 1 81 ? -79.356 -25.278 48.147 1.00 10.59 61 ALA C CA 1
ATOM 7012 C C . ALA C 1 81 ? -79.723 -25.470 49.612 1.00 16.62 61 ALA C C 1
ATOM 7013 O O . ALA C 1 81 ? -79.224 -26.397 50.269 1.00 9.07 61 ALA C O 1
ATOM 7015 N N . ASP C 1 82 ? -80.606 -24.606 50.105 1.00 12.39 62 ASP C N 1
ATOM 7016 C CA . ASP C 1 82 ? -81.044 -24.630 51.492 1.00 13.16 62 ASP C CA 1
ATOM 7017 C C . ASP C 1 82 ? -81.666 -25.959 51.831 1.00 17.12 62 ASP C C 1
ATOM 7018 O O . ASP C 1 82 ? -82.307 -26.578 50.995 1.00 15.10 62 ASP C O 1
ATOM 7023 N N . ILE C 1 83 ? -81.508 -26.387 53.072 1.00 11.60 63 ILE C N 1
ATOM 7024 C CA . ILE C 1 83 ? -82.315 -27.496 53.559 1.00 9.16 63 ILE C CA 1
ATOM 7025 C C . ILE C 1 83 ? -83.646 -26.911 53.993 1.00 12.43 63 ILE C C 1
ATOM 7026 O O . ILE C 1 83 ? -83.741 -25.700 54.260 1.00 10.69 63 ILE C O 1
ATOM 7031 N N . LEU C 1 84 ? -84.682 -27.745 54.025 1.00 9.41 64 LEU C N 1
ATOM 7032 C CA . LEU C 1 84 ? -85.976 -27.316 54.538 1.00 12.75 64 LEU C CA 1
ATOM 7033 C C . LEU C 1 84 ? -86.337 -28.174 55.732 1.00 14.25 64 LEU C C 1
ATOM 7034 O O . LEU C 1 84 ? -86.419 -29.400 55.618 1.00 15.49 64 LEU C O 1
ATOM 7039 N N . ALA C 1 85 ? -86.553 -27.525 56.870 1.00 12.48 65 ALA C N 1
ATOM 7040 C CA . ALA C 1 85 ? -86.929 -28.216 58.096 1.00 14.44 65 ALA C CA 1
ATOM 7041 C C . ALA C 1 85 ? -88.448 -28.246 58.227 1.00 13.99 65 ALA C C 1
ATOM 7042 O O . ALA C 1 85 ? -89.094 -27.215 58.452 1.00 11.69 65 ALA C O 1
ATOM 7044 N N . ILE C 1 86 ? -89.017 -29.435 58.085 1.00 12.19 66 ILE C N 1
ATOM 7045 C CA . ILE C 1 86 ? -90.463 -29.582 58.104 1.00 12.45 66 ILE C CA 1
ATOM 7046 C C . ILE C 1 86 ? -90.910 -29.978 59.502 1.00 13.80 66 ILE C C 1
ATOM 7047 O O . ILE C 1 86 ? -90.545 -31.044 60.007 1.00 14.74 66 ILE C O 1
ATOM 7052 N N . PRO C 1 87 ? -91.692 -29.112 60.146 1.00 11.33 67 PRO C N 1
ATOM 7053 C CA . PRO C 1 87 ? -92.038 -29.367 61.546 1.00 13.88 67 PRO C CA 1
ATOM 7054 C C . PRO C 1 87 ? -93.030 -30.520 61.677 1.00 16.86 67 PRO C C 1
ATOM 7055 O O . PRO C 1 87 ? -93.904 -30.689 60.824 1.00 15.02 67 PRO C O 1
ATOM 7059 N N . ASP C 1 88 ? -92.858 -31.320 62.724 1.00 14.80 68 ASP C N 1
ATOM 7060 C CA . ASP C 1 88 ? -93.836 -32.323 63.122 1.00 12.75 68 ASP C CA 1
ATOM 7061 C C . ASP C 1 88 ? -94.877 -31.672 64.033 1.00 15.61 68 ASP C C 1
ATOM 7062 O O . ASP C 1 88 ? -94.596 -31.360 65.197 1.00 14.04 68 ASP C O 1
ATOM 7067 N N . PRO C 1 89 ? -96.089 -31.452 63.510 1.00 14.83 69 PRO C N 1
ATOM 7068 C CA . PRO C 1 89 ? -97.099 -30.746 64.309 1.00 14.88 69 PRO C CA 1
ATOM 7069 C C . PRO C 1 89 ? -97.509 -31.497 65.578 1.00 15.05 69 PRO C C 1
ATOM 7070 O O . PRO C 1 89 ? -97.961 -30.866 66.533 1.00 22.20 69 PRO C O 1
ATOM 7074 N N . GLU C 1 90 ? -97.324 -32.810 65.608 1.00 14.11 70 GLU C N 1
ATOM 7075 C CA . GLU C 1 90 ? -97.603 -33.581 66.817 1.00 15.06 70 GLU C CA 1
ATOM 7076 C C . GLU C 1 90 ? -96.564 -33.326 67.915 1.00 20.17 70 GLU C C 1
ATOM 7077 O O . GLU C 1 90 ? -96.753 -33.752 69.051 1.00 18.90 70 GLU C O 1
ATOM 7083 N N . SER C 1 91 ? -95.466 -32.651 67.582 1.00 14.98 71 SER C N 1
ATOM 7084 C CA . SER C 1 91 ? -94.409 -32.425 68.575 1.00 17.80 71 SER C CA 1
ATOM 7085 C C . SER C 1 91 ? -94.574 -31.099 69.308 1.00 12.99 71 SER C C 1
ATOM 7086 O O . SER C 1 91 ? -93.802 -30.788 70.212 1.00 10.85 71 SER C O 1
ATOM 7089 N N . LEU C 1 92 ? -95.574 -30.321 68.913 1.00 11.19 72 LEU C N 1
ATOM 7090 C CA . LEU C 1 92 ? -95.760 -28.970 69.439 1.00 12.91 72 LEU C CA 1
ATOM 7091 C C . LEU C 1 92 ? -95.722 -28.899 70.955 1.00 15.66 72 LEU C C 1
ATOM 7092 O O . LEU C 1 92 ? -96.460 -29.607 71.634 1.00 17.35 72 LEU C O 1
ATOM 7097 N N . ILE C 1 93 ? -94.887 -28.009 71.479 1.00 10.12 73 ILE C N 1
ATOM 7098 C CA . ILE C 1 93 ? -94.889 -27.711 72.905 1.00 14.57 73 ILE C CA 1
ATOM 7099 C C . ILE C 1 93 ? -94.933 -26.203 73.090 1.00 17.06 73 ILE C C 1
ATOM 7100 O O . ILE C 1 93 ? -94.059 -25.488 72.594 1.00 16.50 73 ILE C O 1
ATOM 7105 N N . GLN C 1 94 ? -95.959 -25.706 73.771 1.00 11.37 74 GLN C N 1
ATOM 7106 C CA . GLN C 1 94 ? -95.942 -24.311 74.207 1.00 15.66 74 GLN C CA 1
ATOM 7107 C C . GLN C 1 94 ? -94.963 -24.205 75.367 1.00 15.28 74 GLN C C 1
ATOM 7108 O O . GLN C 1 94 ? -95.139 -24.881 76.375 1.00 12.67 74 GLN C O 1
ATOM 7114 N N . LEU C 1 95 ? -93.926 -23.380 75.233 1.00 16.73 75 LEU C N 1
ATOM 7115 C CA . LEU C 1 95 ? -92.941 -23.267 76.305 1.00 10.62 75 LEU C CA 1
ATOM 7116 C C . LEU C 1 95 ? -93.662 -22.979 77.616 1.00 12.67 75 LEU C C 1
ATOM 7117 O O . LEU C 1 95 ? -94.331 -21.964 77.728 1.00 13.09 75 LEU C O 1
ATOM 7122 N N . PRO C 1 96 ? -93.537 -23.880 78.609 1.00 12.22 76 PRO C N 1
ATOM 7123 C CA . PRO C 1 96 ? -94.267 -23.696 79.874 1.00 14.31 76 PRO C CA 1
ATOM 7124 C C . PRO C 1 96 ? -93.915 -22.400 80.598 1.00 18.61 76 PRO C C 1
ATOM 7125 O O . PRO C 1 96 ? -94.765 -21.843 81.289 1.00 13.36 76 PRO C O 1
ATOM 7129 N N . TRP C 1 97 ? -92.686 -21.920 80.441 1.00 13.33 77 TRP C N 1
ATOM 7130 C CA . TRP C 1 97 ? -92.286 -20.667 81.078 1.00 14.27 77 TRP C CA 1
ATOM 7131 C C . TRP C 1 97 ? -92.558 -19.447 80.200 1.00 16.40 77 TRP C C 1
ATOM 7132 O O . TRP C 1 97 ? -92.314 -18.315 80.628 1.00 14.91 77 TRP C O 1
ATOM 7143 N N . LYS C 1 98 ? -93.039 -19.686 78.978 1.00 11.01 78 LYS C N 1
ATOM 7144 C CA . LYS C 1 98 ? -93.353 -18.620 78.013 1.00 13.34 78 LYS C CA 1
ATOM 7145 C C . LYS C 1 98 ? -94.333 -19.128 76.946 1.00 19.56 78 LYS C C 1
ATOM 7146 O O . LYS C 1 98 ? -93.944 -19.382 75.801 1.00 12.94 78 LYS C O 1
ATOM 7152 N N . PRO C 1 99 ? -95.613 -19.269 77.316 1.00 16.08 79 PRO C N 1
ATOM 7153 C CA . PRO C 1 99 ? -96.598 -19.971 76.486 1.00 19.41 79 PRO C CA 1
ATOM 7154 C C . PRO C 1 99 ? -96.930 -19.305 75.145 1.00 16.93 79 PRO C C 1
ATOM 7155 O O . PRO C 1 99 ? -97.568 -19.957 74.319 1.00 16.85 79 PRO C O 1
ATOM 7159 N N . SER C 1 100 ? -96.527 -18.057 74.930 1.00 15.62 80 SER C N 1
ATOM 7160 C CA . SER C 1 100 ? -96.775 -17.414 73.640 1.00 19.89 80 SER C CA 1
ATOM 7161 C C . SER C 1 100 ? -95.811 -17.895 72.558 1.00 16.81 80 SER C C 1
ATOM 7162 O O . SER C 1 100 ? -95.874 -17.441 71.404 1.00 13.35 80 SER C O 1
ATOM 7165 N N . VAL C 1 101 ? -94.923 -18.814 72.931 1.00 12.59 81 VAL C N 1
ATOM 7166 C CA . VAL C 1 101 ? -93.951 -19.377 71.991 1.00 13.36 81 VAL C CA 1
ATOM 7167 C C . VAL C 1 101 ? -94.129 -20.893 71.902 1.00 15.50 81 VAL C C 1
ATOM 7168 O O . VAL C 1 101 ? -94.141 -21.591 72.912 1.00 14.64 81 VAL C O 1
ATOM 7172 N N . GLY C 1 102 ? -94.287 -21.393 70.686 1.00 14.82 82 GLY C N 1
ATOM 7173 C CA . GLY C 1 102 ? -94.523 -22.808 70.486 1.00 16.45 82 GLY C CA 1
ATOM 7174 C C . GLY C 1 102 ? -93.348 -23.461 69.798 1.00 13.62 82 GLY C C 1
ATOM 7175 O O . GLY C 1 102 ? -92.935 -23.040 68.720 1.00 16.33 82 GLY C O 1
ATOM 7176 N N . TRP C 1 103 ? -92.823 -24.508 70.420 1.00 10.19 83 TRP C N 1
ATOM 7177 C CA . TRP C 1 103 ? -91.637 -25.212 69.928 1.00 8.80 83 TRP C CA 1
ATOM 7178 C C . TRP C 1 103 ? -92.057 -26.408 69.106 1.00 9.54 83 TRP C C 1
ATOM 7179 O O . TRP C 1 103 ? -92.951 -27.150 69.510 1.00 10.07 83 TRP C O 1
ATOM 7190 N N . LEU C 1 104 ? -91.412 -26.591 67.954 1.00 7.35 84 LEU C N 1
ATOM 7191 C CA . LEU C 1 104 ? -91.665 -27.727 67.074 1.00 11.52 84 LEU C CA 1
ATOM 7192 C C . LEU C 1 104 ? -90.357 -28.391 66.656 1.00 14.11 84 LEU C C 1
ATOM 7193 O O . LEU C 1 104 ? -89.426 -27.717 66.205 1.00 11.02 84 LEU C O 1
ATOM 7198 N N . ALA C 1 105 ? -90.302 -29.711 66.805 1.00 8.39 85 ALA C N 1
ATOM 7199 C CA . ALA C 1 105 ? -89.205 -30.510 66.286 1.00 8.67 85 ALA C CA 1
ATOM 7200 C C . ALA C 1 105 ? -89.460 -30.742 64.808 1.00 8.95 85 ALA C C 1
ATOM 7201 O O . ALA C 1 105 ? -90.610 -30.900 64.402 1.00 12.52 85 ALA C O 1
ATOM 7203 N N . ALA C 1 106 ? -88.395 -30.816 64.020 1.00 11.38 86 ALA C N 1
ATOM 7204 C CA . ALA C 1 106 ? -88.538 -30.921 62.572 1.00 14.61 86 ALA C CA 1
ATOM 7205 C C . ALA C 1 106 ? -87.588 -31.932 61.922 1.00 15.44 86 ALA C C 1
ATOM 7206 O O . ALA C 1 106 ? -86.517 -32.260 62.468 1.00 12.16 86 ALA C O 1
ATOM 7208 N N . ASP C 1 107 ? -88.000 -32.435 60.757 1.00 13.75 87 ASP C N 1
ATOM 7209 C CA . ASP C 1 107 ? -87.138 -33.254 59.904 1.00 15.81 87 ASP C CA 1
ATOM 7210 C C . ASP C 1 107 ? -86.486 -32.389 58.840 1.00 11.79 87 ASP C C 1
ATOM 7211 O O . ASP C 1 107 ? -87.163 -31.650 58.118 1.00 11.31 87 ASP C O 1
ATOM 7216 N N . VAL C 1 108 ? -85.172 -32.500 58.724 1.00 8.79 88 VAL C N 1
ATOM 7217 C CA . VAL C 1 108 ? -84.445 -31.787 57.691 1.00 12.14 88 VAL C CA 1
ATOM 7218 C C . VAL C 1 108 ? -84.597 -32.521 56.354 1.00 12.79 88 VAL C C 1
ATOM 7219 O O . VAL C 1 108 ? -84.315 -33.720 56.257 1.00 12.15 88 VAL C O 1
ATOM 7223 N N . HIS C 1 109 ? -85.074 -31.798 55.346 1.00 14.32 89 HIS C N 1
ATOM 7224 C CA . HIS C 1 109 ? -85.114 -32.289 53.969 1.00 14.91 89 HIS C CA 1
ATOM 7225 C C . HIS C 1 109 ? -84.100 -31.547 53.107 1.00 17.22 89 HIS C C 1
ATOM 7226 O O . HIS C 1 109 ? -83.847 -30.357 53.315 1.00 12.24 89 HIS C O 1
ATOM 7233 N N . PHE C 1 110 ? -83.525 -32.256 52.141 1.00 11.71 90 PHE C N 1
ATOM 7234 C CA . PHE C 1 110 ? -82.594 -31.670 51.198 1.00 13.00 90 PHE C CA 1
ATOM 7235 C C . PHE C 1 110 ? -82.924 -32.199 49.799 1.00 15.60 90 PHE C C 1
ATOM 7236 O O . PHE C 1 110 ? -82.978 -33.416 49.575 1.00 12.79 90 PHE C O 1
ATOM 7244 N N . GLU C 1 111 ? -83.179 -31.276 48.878 1.00 17.04 91 GLU C N 1
ATOM 7245 C CA . GLU C 1 111 ? -83.487 -31.611 47.485 1.00 14.17 91 GLU C CA 1
ATOM 7246 C C . GLU C 1 111 ? -84.699 -32.527 47.352 1.00 17.76 91 GLU C C 1
ATOM 7247 O O . GLU C 1 111 ? -84.717 -33.447 46.529 1.00 16.29 91 GLU C O 1
ATOM 7253 N N . GLY C 1 112 ? -85.726 -32.265 48.157 1.00 15.48 92 GLY C N 1
ATOM 7254 C CA . GLY C 1 112 ? -86.958 -33.025 48.053 1.00 17.67 92 GLY C CA 1
ATOM 7255 C C . GLY C 1 112 ? -87.013 -34.363 48.778 1.00 21.56 92 GLY C C 1
ATOM 7256 O O . GLY C 1 112 ? -88.004 -35.081 48.659 1.00 16.86 92 GLY C O 1
ATOM 7257 N N . ARG C 1 113 ? -85.964 -34.712 49.522 1.00 13.01 93 ARG C N 1
ATOM 7258 C CA . ARG C 1 113 ? -85.962 -35.968 50.274 1.00 11.70 93 ARG C CA 1
ATOM 7259 C C . ARG C 1 113 ? -85.524 -35.747 51.717 1.00 16.25 93 ARG C C 1
ATOM 7260 O O . ARG C 1 113 ? -84.782 -34.820 52.002 1.00 13.88 93 ARG C O 1
ATOM 7268 N N . PRO C 1 114 ? -85.956 -36.626 52.626 1.00 13.19 94 PRO C N 1
ATOM 7269 C CA . PRO C 1 114 ? -85.425 -36.561 53.992 1.00 14.51 94 PRO C CA 1
ATOM 7270 C C . PRO C 1 114 ? -83.906 -36.624 53.927 1.00 16.57 94 PRO C C 1
ATOM 7271 O O . PRO C 1 114 ? -83.357 -37.394 53.127 1.00 11.70 94 PRO C O 1
ATOM 7275 N N . PHE C 1 115 ? -83.225 -35.816 54.736 1.00 11.75 95 PHE C N 1
ATOM 7276 C CA . PHE C 1 115 ? -81.769 -35.717 54.644 1.00 12.96 95 PHE C CA 1
ATOM 7277 C C . PHE C 1 115 ? -81.134 -36.716 55.590 1.00 13.40 95 PHE C C 1
ATOM 7278 O O . PHE C 1 115 ? -81.217 -36.561 56.809 1.00 15.20 95 PHE C O 1
ATOM 7286 N N . PRO C 1 116 ? -80.490 -37.755 55.036 1.00 16.13 96 PRO C N 1
ATOM 7287 C CA . PRO C 1 116 ? -80.013 -38.844 55.901 1.00 14.40 96 PRO C CA 1
ATOM 7288 C C . PRO C 1 116 ? -78.972 -38.422 56.942 1.00 22.35 96 PRO C C 1
ATOM 7289 O O . PRO C 1 116 ? -78.776 -39.162 57.898 1.00 17.38 96 PRO C O 1
ATOM 7293 N N . LYS C 1 117 ? -78.328 -37.269 56.782 1.00 16.39 97 LYS C N 1
ATOM 7294 C CA . LYS C 1 117 ? -77.311 -36.859 57.757 1.00 15.47 97 LYS C CA 1
ATOM 7295 C C . LYS C 1 117 ? -77.936 -36.222 59.004 1.00 16.75 97 LYS C C 1
ATOM 7296 O O . LYS C 1 117 ? -77.269 -36.068 60.027 1.00 18.04 97 LYS C O 1
ATOM 7302 N N . ALA C 1 118 ? -79.221 -35.880 58.927 1.00 11.85 98 ALA C N 1
ATOM 7303 C CA . ALA C 1 118 ? -79.915 -35.299 60.072 1.00 12.08 98 ALA C CA 1
ATOM 7304 C C . ALA C 1 118 ? -80.309 -36.392 61.073 1.00 13.55 98 ALA C C 1
ATOM 7305 O O . ALA C 1 118 ? -80.936 -37.389 60.702 1.00 12.70 98 ALA C O 1
ATOM 7307 N N . PRO C 1 119 ? -79.924 -36.212 62.346 1.00 10.95 99 PRO C N 1
ATOM 7308 C CA . PRO C 1 119 ? -80.177 -37.200 63.407 1.00 9.36 99 PRO C CA 1
ATOM 7309 C C . PRO C 1 119 ? -81.623 -37.708 63.496 1.00 9.49 99 PRO C C 1
ATOM 7310 O O . PRO C 1 119 ? -81.818 -38.921 63.577 1.00 7.45 99 PRO C O 1
ATOM 7314 N N . ARG C 1 120 ? -82.609 -36.816 63.511 1.00 10.11 100 ARG C N 1
ATOM 7315 C CA . ARG C 1 120 ? -84.001 -37.255 63.653 1.00 11.88 100 ARG C CA 1
ATOM 7316 C C . ARG C 1 120 ? -84.418 -38.108 62.440 1.00 11.49 100 ARG C C 1
ATOM 7317 O O . ARG C 1 120 ? -85.125 -39.105 62.586 1.00 12.10 100 ARG C O 1
ATOM 7325 N N . VAL C 1 121 ? -83.967 -37.724 61.249 1.00 10.90 101 VAL C N 1
ATOM 7326 C CA . VAL C 1 121 ? -84.268 -38.518 60.059 1.00 12.36 101 VAL C CA 1
ATOM 7327 C C . VAL C 1 121 ? -83.565 -39.870 60.135 1.00 14.43 101 VAL C C 1
ATOM 7328 O O . VAL C 1 121 ? -84.145 -40.906 59.778 1.00 15.26 101 VAL C O 1
ATOM 7332 N N . ALA C 1 122 ? -82.314 -39.859 60.596 1.00 10.15 102 ALA C N 1
ATOM 7333 C CA . ALA C 1 122 ? -81.566 -41.097 60.794 1.00 10.04 102 ALA C CA 1
ATOM 7334 C C . ALA C 1 122 ? -82.279 -42.041 61.762 1.00 13.43 102 ALA C C 1
ATOM 7335 O O . ALA C 1 122 ? -82.413 -43.239 61.478 1.00 14.05 102 ALA C O 1
ATOM 7337 N N . LEU C 1 123 ? -82.718 -41.510 62.902 1.00 9.95 103 LEU C N 1
ATOM 7338 C CA . LEU C 1 123 ? -83.503 -42.291 63.854 1.00 12.94 103 LEU C CA 1
ATOM 7339 C C . LEU C 1 123 ? -84.784 -42.847 63.223 1.00 15.24 103 LEU C C 1
ATOM 7340 O O . LEU C 1 123 ? -85.087 -44.034 63.358 1.00 15.24 103 LEU C O 1
ATOM 7345 N N . LYS C 1 124 ? -85.545 -42.003 62.534 1.00 13.25 104 LYS C N 1
ATOM 7346 C CA . LYS C 1 124 ? -86.779 -42.490 61.925 1.00 14.55 104 LYS C CA 1
ATOM 7347 C C . LYS C 1 124 ? -86.523 -43.618 60.919 1.00 16.32 104 LYS C C 1
ATOM 7348 O O . LYS C 1 124 ? -87.305 -44.564 60.843 1.00 14.20 104 LYS C O 1
ATOM 7354 N N . SER C 1 125 ? -85.413 -43.542 60.187 1.00 12.79 105 SER C N 1
ATOM 7355 C CA . SER C 1 125 ? -85.045 -44.622 59.272 1.00 19.36 105 SER C CA 1
ATOM 7356 C C . SER C 1 125 ? -84.862 -45.965 59.974 1.00 23.51 105 SER C C 1
ATOM 7357 O O . SER C 1 125 ? -85.407 -46.980 59.530 1.00 18.71 105 SER C O 1
ATOM 7360 N N . VAL C 1 126 ? -84.094 -45.980 61.062 1.00 18.42 106 VAL C N 1
ATOM 7361 C CA . VAL C 1 126 ? -83.888 -47.224 61.803 1.00 21.50 106 VAL C CA 1
ATOM 7362 C C . VAL C 1 126 ? -85.175 -47.724 62.456 1.00 16.08 106 VAL C C 1
ATOM 7363 O O . VAL C 1 126 ? -85.410 -48.929 62.520 1.00 15.60 106 VAL C O 1
ATOM 7367 N N . LEU C 1 127 ? -86.001 -46.807 62.948 1.00 13.00 107 LEU C N 1
ATOM 7368 C CA . LEU C 1 127 ? -87.282 -47.193 63.528 1.00 12.19 107 LEU C CA 1
ATOM 7369 C C . LEU C 1 127 ? -88.162 -47.854 62.463 1.00 19.50 107 LEU C C 1
ATOM 7370 O O . LEU C 1 127 ? -88.894 -48.813 62.744 1.00 17.15 107 LEU C O 1
ATOM 7375 N N . ALA C 1 128 ? -88.094 -47.334 61.243 1.00 15.33 108 ALA C N 1
ATOM 7376 C CA . ALA C 1 128 ? -88.897 -47.874 60.156 1.00 17.37 108 ALA C CA 1
ATOM 7377 C C . ALA C 1 128 ? -88.506 -49.323 59.887 1.00 20.65 108 ALA C C 1
ATOM 7378 O O . ALA C 1 128 ? -89.366 -50.178 59.684 1.00 20.12 108 ALA C O 1
ATOM 7380 N N . ARG C 1 129 ? -87.206 -49.606 59.896 1.00 15.43 109 ARG C N 1
ATOM 7381 C CA . ARG C 1 129 ? -86.736 -50.973 59.646 1.00 19.39 109 ARG C CA 1
ATOM 7382 C C . ARG C 1 129 ? -87.226 -51.921 60.730 1.00 25.15 109 ARG C C 1
ATOM 7383 O O . ARG C 1 129 ? -87.695 -53.021 60.436 1.00 21.10 109 ARG C O 1
ATOM 7391 N N . ALA C 1 130 ? -87.112 -51.497 61.985 1.00 15.71 110 ALA C N 1
ATOM 7392 C CA . ALA C 1 130 ? -87.589 -52.301 63.106 1.00 13.25 110 ALA C CA 1
ATOM 7393 C C . ALA C 1 130 ? -89.098 -52.500 63.046 1.00 17.39 110 ALA C C 1
ATOM 7394 O O . ALA C 1 130 ? -89.607 -53.602 63.268 1.00 16.54 110 ALA C O 1
ATOM 7396 N N . ALA C 1 131 ? -89.812 -51.421 62.759 1.00 15.70 111 ALA C N 1
ATOM 7397 C CA . ALA C 1 131 ? -91.269 -51.447 62.731 1.00 20.65 111 ALA C CA 1
ATOM 7398 C C . ALA C 1 131 ? -91.747 -52.407 61.650 1.00 23.04 111 ALA C C 1
ATOM 7399 O O . ALA C 1 131 ? -92.785 -53.050 61.795 1.00 24.61 111 ALA C O 1
ATOM 7401 N N . GLY C 1 132 ? -90.982 -52.489 60.569 1.00 18.61 112 GLY C N 1
ATOM 7402 C CA . GLY C 1 132 ? -91.313 -53.365 59.460 1.00 27.72 112 GLY C CA 1
ATOM 7403 C C . GLY C 1 132 ? -91.286 -54.819 59.894 1.00 31.22 112 GLY C C 1
ATOM 7404 O O . GLY C 1 132 ? -91.860 -55.686 59.234 1.00 29.73 112 GLY C O 1
ATOM 7405 N N . LYS C 1 133 ? -90.614 -55.087 61.010 1.00 26.91 113 LYS C N 1
ATOM 7406 C CA . LYS C 1 133 ? -90.549 -56.436 61.564 1.00 21.96 113 LYS C CA 1
ATOM 7407 C C . LYS C 1 133 ? -91.360 -56.513 62.842 1.00 15.90 113 LYS C C 1
ATOM 7408 O O . LYS C 1 133 ? -91.107 -57.353 63.707 1.00 24.72 113 LYS C O 1
ATOM 7414 N N . ASP C 1 134 ? -92.341 -55.629 62.955 1.00 18.78 114 ASP C N 1
ATOM 7415 C CA . ASP C 1 134 ? -93.171 -55.536 64.151 1.00 25.63 114 ASP C CA 1
ATOM 7416 C C . ASP C 1 134 ? -92.366 -55.462 65.450 1.00 25.52 114 ASP C C 1
ATOM 7417 O O . ASP C 1 134 ? -92.710 -56.116 66.441 1.00 20.89 114 ASP C O 1
ATOM 7422 N N . MET C 1 135 ? -91.292 -54.678 65.444 1.00 19.08 115 MET C N 1
ATOM 7423 C CA . MET C 1 135 ? -90.542 -54.420 66.671 1.00 20.83 115 MET C CA 1
ATOM 7424 C C . MET C 1 135 ? -90.434 -52.917 66.896 1.00 21.39 115 MET C C 1
ATOM 7425 O O . MET C 1 135 ? -89.860 -52.193 66.082 1.00 24.40 115 MET C O 1
ATOM 7430 N N . HIS C 1 136 ? -91.002 -52.449 67.998 1.00 16.43 116 HIS C N 1
ATOM 7431 C CA . HIS C 1 136 ? -91.054 -51.020 68.249 1.00 19.51 116 HIS C CA 1
ATOM 7432 C C . HIS C 1 136 ? -90.231 -50.663 69.479 1.00 16.76 116 HIS C C 1
ATOM 7433 O O . HIS C 1 136 ? -90.509 -51.133 70.586 1.00 16.72 116 HIS C O 1
ATOM 7440 N N . LEU C 1 137 ? -89.199 -49.856 69.272 1.00 17.16 117 LEU C N 1
ATOM 7441 C CA . LEU C 1 137 ? -88.350 -49.435 70.384 1.00 13.03 117 LEU C CA 1
ATOM 7442 C C . LEU C 1 137 ? -89.068 -48.437 71.291 1.00 18.21 117 LEU C C 1
ATOM 7443 O O . LEU C 1 137 ? -89.637 -47.441 70.829 1.00 16.83 117 LEU C O 1
ATOM 7448 N N . LYS C 1 138 ? -89.050 -48.718 72.587 1.00 18.14 118 LYS C N 1
ATOM 7449 C CA . LYS C 1 138 ? -89.449 -47.736 73.580 1.00 13.45 118 LYS C CA 1
ATOM 7450 C C . LYS C 1 138 ? -88.279 -47.536 74.520 1.00 15.55 118 LYS C C 1
ATOM 7451 O O . LYS C 1 138 ? -87.576 -48.491 74.857 1.00 13.13 118 LYS C O 1
ATOM 7457 N N . HIS C 1 139 ? -88.049 -46.293 74.923 1.00 15.69 119 HIS C N 1
ATOM 7458 C CA . HIS C 1 139 ? -86.958 -46.015 75.837 1.00 10.68 119 HIS C CA 1
ATOM 7459 C C . HIS C 1 139 ? -87.266 -44.837 76.749 1.00 14.17 119 HIS C C 1
ATOM 7460 O O . HIS C 1 139 ? -88.148 -44.019 76.466 1.00 10.49 119 HIS C O 1
ATOM 7467 N N . GLY C 1 140 ? -86.556 -44.799 77.869 1.00 12.45 120 GLY C N 1
ATOM 7468 C CA . GLY C 1 140 ? -86.620 -43.691 78.800 1.00 15.11 120 GLY C CA 1
ATOM 7469 C C . GLY C 1 140 ? -85.190 -43.266 79.065 1.00 15.45 120 GLY C C 1
ATOM 7470 O O . GLY C 1 140 ? -84.277 -44.066 78.892 1.00 14.71 120 GLY C O 1
ATOM 7471 N N . VAL C 1 141 ? -84.986 -42.010 79.458 1.00 10.12 121 VAL C N 1
ATOM 7472 C CA . VAL C 1 141 ? -83.631 -41.506 79.641 1.00 10.83 121 VAL C CA 1
ATOM 7473 C C . VAL C 1 141 ? -83.523 -40.856 81.014 1.00 12.63 121 VAL C C 1
ATOM 7474 O O . VAL C 1 141 ? -84.447 -40.172 81.458 1.00 9.69 121 VAL C O 1
ATOM 7478 N N . GLU C 1 142 ? -82.407 -41.109 81.689 1.00 10.64 122 GLU C N 1
ATOM 7479 C CA . GLU C 1 142 ? -82.108 -40.457 82.947 1.00 12.84 122 GLU C CA 1
ATOM 7480 C C . GLU C 1 142 ? -81.052 -39.402 82.670 1.00 13.96 122 GLU C C 1
ATOM 7481 O O . GLU C 1 142 ? -79.869 -39.712 82.624 1.00 12.82 122 GLU C O 1
ATOM 7487 N N . CYS C 1 143 ? -81.478 -38.161 82.490 1.00 10.24 123 CYS C N 1
ATOM 7488 C CA . CYS C 1 143 ? -80.577 -37.120 82.018 1.00 8.43 123 CYS C CA 1
ATOM 7489 C C . CYS C 1 143 ? -79.967 -36.345 83.169 1.00 8.77 123 CYS C C 1
ATOM 7490 O O . CYS C 1 143 ? -80.508 -35.324 83.579 1.00 12.78 123 CYS C O 1
ATOM 7493 N N . GLU C 1 144 ? -78.849 -36.826 83.693 1.00 10.74 124 GLU C N 1
ATOM 7494 C CA . GLU C 1 144 ? -78.202 -36.146 84.810 1.00 9.12 124 GLU C CA 1
ATOM 7495 C C . GLU C 1 144 ? -77.645 -34.788 84.366 1.00 7.76 124 GLU C C 1
ATOM 7496 O O . GLU C 1 144 ? -77.155 -34.647 83.241 1.00 8.36 124 GLU C O 1
ATOM 7502 N N . PHE C 1 145 ? -77.694 -33.806 85.259 1.00 7.67 125 PHE C N 1
ATOM 7503 C CA . PHE C 1 145 ? -77.108 -32.494 84.989 1.00 6.86 125 PHE C CA 1
ATOM 7504 C C . PHE C 1 145 ? -76.550 -31.844 86.254 1.00 8.25 125 PHE C C 1
ATOM 7505 O O . PHE C 1 145 ? -76.936 -32.217 87.369 1.00 10.70 125 PHE C O 1
ATOM 7513 N N . PHE C 1 146 ? -75.628 -30.895 86.087 1.00 9.43 126 PHE C N 1
ATOM 7514 C CA . PHE C 1 146 ? -75.173 -30.075 87.205 1.00 7.97 126 PHE C CA 1
ATOM 7515 C C . PHE C 1 146 ? -75.831 -28.704 87.117 1.00 8.99 126 PHE C C 1
ATOM 7516 O O . PHE C 1 146 ? -76.071 -28.191 86.022 1.00 6.86 126 PHE C O 1
ATOM 7524 N N . LEU C 1 147 ? -76.135 -28.127 88.272 1.00 6.45 127 LEU C N 1
ATOM 7525 C CA . LEU C 1 147 ? -76.481 -26.717 88.346 1.00 8.33 127 LEU C CA 1
ATOM 7526 C C . LEU C 1 147 ? -75.215 -25.973 88.767 1.00 12.03 127 LEU C C 1
ATOM 7527 O O . LEU C 1 147 ? -74.645 -26.244 89.829 1.00 9.90 127 LEU C O 1
ATOM 7532 N N . ILE C 1 148 ? -74.750 -25.066 87.910 1.00 9.43 128 ILE C N 1
ATOM 7533 C CA . ILE C 1 148 ? -73.481 -24.389 88.139 1.00 7.25 128 ILE C CA 1
ATOM 7534 C C . ILE C 1 148 ? -73.664 -22.876 88.087 1.00 9.56 128 ILE C C 1
ATOM 7535 O O . ILE C 1 148 ? -74.737 -22.395 87.743 1.00 6.90 128 ILE C O 1
ATOM 7540 N N . GLN C 1 149 ? -72.622 -22.136 88.448 1.00 11.13 129 GLN C N 1
ATOM 7541 C CA . GLN C 1 149 ? -72.640 -20.676 88.361 1.00 12.02 129 GLN C CA 1
ATOM 7542 C C . GLN C 1 149 ? -72.771 -20.280 86.901 1.00 8.90 129 GLN C C 1
ATOM 7543 O O . GLN C 1 149 ? -72.320 -21.012 86.031 1.00 11.17 129 GLN C O 1
ATOM 7549 N N . PRO C 1 150 ? -73.364 -19.106 86.631 1.00 12.39 130 PRO C N 1
ATOM 7550 C CA . PRO C 1 150 ? -73.411 -18.605 85.253 1.00 17.20 130 PRO C CA 1
ATOM 7551 C C . PRO C 1 150 ? -72.050 -18.677 84.550 1.00 18.54 130 PRO C C 1
ATOM 7552 O O . PRO C 1 150 ? -72.031 -19.007 83.364 1.00 14.61 130 PRO C O 1
ATOM 7556 N N . ASP C 1 151 ? -70.939 -18.414 85.241 1.00 15.81 131 ASP C N 1
ATOM 7557 C CA . ASP C 1 151 ? -69.639 -18.461 84.560 1.00 18.83 131 ASP C CA 1
ATOM 7558 C C . ASP C 1 151 ? -69.050 -19.867 84.428 1.00 16.86 131 ASP C C 1
ATOM 7559 O O . ASP C 1 151 ? -67.965 -20.052 83.863 1.00 16.52 131 ASP C O 1
ATOM 7564 N N . GLY C 1 152 ? -69.762 -20.852 84.960 1.00 14.20 132 GLY C N 1
ATOM 7565 C CA . GLY C 1 152 ? -69.404 -22.251 84.777 1.00 14.85 132 GLY C CA 1
ATOM 7566 C C . GLY C 1 152 ? -68.215 -22.750 85.589 1.00 15.84 132 GLY C C 1
ATOM 7567 O O . GLY C 1 152 ? -67.786 -23.897 85.429 1.00 22.76 132 GLY C O 1
ATOM 7568 N N . SER C 1 153 ? -67.683 -21.905 86.463 1.00 13.44 133 SER C N 1
ATOM 7569 C CA . SER C 1 153 ? -66.438 -22.240 87.157 1.00 21.75 133 SER C CA 1
ATOM 7570 C C . SER C 1 153 ? -66.643 -23.105 88.406 1.00 21.40 133 SER C C 1
ATOM 7571 O O . SER C 1 153 ? -65.698 -23.732 88.897 1.00 21.67 133 SER C O 1
ATOM 7574 N N . ALA C 1 154 ? -67.864 -23.119 88.927 1.00 13.39 134 ALA C N 1
ATOM 7575 C CA . ALA C 1 154 ? -68.144 -23.862 90.153 1.00 13.72 134 ALA C CA 1
ATOM 7576 C C . ALA C 1 154 ? -69.624 -24.191 90.222 1.00 13.66 134 ALA C C 1
ATOM 7577 O O . ALA C 1 154 ? -70.423 -23.588 89.514 1.00 13.09 134 ALA C O 1
ATOM 7579 N N . ILE C 1 155 ? -69.991 -25.143 91.074 1.00 9.84 135 ILE C N 1
ATOM 7580 C CA . ILE C 1 155 ? -71.400 -25.479 91.235 1.00 7.75 135 ILE C CA 1
ATOM 7581 C C . ILE C 1 155 ? -72.149 -24.324 91.857 1.00 9.06 135 ILE C C 1
ATOM 7582 O O . ILE C 1 155 ? -71.545 -23.430 92.453 1.00 12.70 135 ILE C O 1
ATOM 7587 N N . SER C 1 156 ? -73.470 -24.345 91.730 1.00 9.26 136 SER C N 1
ATOM 7588 C CA . SER C 1 156 ? -74.282 -23.191 92.095 1.00 8.67 136 SER C CA 1
ATOM 7589 C C . SER C 1 156 ? -74.441 -23.046 93.611 1.00 12.68 136 SER C C 1
ATOM 7590 O O . SER C 1 156 ? -74.753 -21.960 94.107 1.00 13.30 136 SER C O 1
ATOM 7593 N N . ASP C 1 157 ? -74.217 -24.140 94.334 1.00 10.35 137 ASP C N 1
ATOM 7594 C CA . ASP C 1 157 ? -74.449 -24.187 95.796 1.00 11.53 137 ASP C CA 1
ATOM 7595 C C . ASP C 1 157 ? -73.146 -24.449 96.541 1.00 8.48 137 ASP C C 1
ATOM 7596 O O . ASP C 1 157 ? -72.709 -25.581 96.671 1.00 11.57 137 ASP C O 1
ATOM 7601 N N . PRO C 1 158 ? -72.509 -23.382 97.033 1.00 13.31 138 PRO C N 1
ATOM 7602 C CA . PRO C 1 158 ? -71.224 -23.500 97.731 1.00 11.12 138 PRO C CA 1
ATOM 7603 C C . PRO C 1 158 ? -71.339 -24.287 99.034 1.00 14.16 138 PRO C C 1
ATOM 7604 O O . PRO C 1 158 ? -70.314 -24.671 99.591 1.00 14.04 138 PRO C O 1
ATOM 7608 N N . ALA C 1 159 ? -72.559 -24.520 99.509 1.00 12.57 139 ALA C N 1
ATOM 7609 C CA . ALA C 1 159 ? -72.777 -25.285 100.747 1.00 21.64 139 ALA C CA 1
ATOM 7610 C C . ALA C 1 159 ? -72.882 -26.790 100.486 1.00 13.92 139 ALA C C 1
ATOM 7611 O O . ALA C 1 159 ? -73.029 -27.587 101.410 1.00 12.95 139 ALA C O 1
ATOM 7613 N N . ASP C 1 160 ? -72.823 -27.173 99.218 1.00 12.94 140 ASP C N 1
ATOM 7614 C CA . ASP C 1 160 ? -72.920 -28.584 98.832 1.00 9.36 140 ASP C CA 1
ATOM 7615 C C . ASP C 1 160 ? -71.498 -29.109 98.688 1.00 11.25 140 ASP C C 1
ATOM 7616 O O . ASP C 1 160 ? -70.925 -29.033 97.609 1.00 8.77 140 ASP C O 1
ATOM 7621 N N . THR C 1 161 ? -70.922 -29.632 99.777 1.00 10.17 141 THR C N 1
ATOM 7622 C CA . THR C 1 161 ? -69.493 -29.955 99.794 1.00 10.31 141 THR C CA 1
ATOM 7623 C C . THR C 1 161 ? -69.098 -31.367 100.251 1.00 17.63 141 THR C C 1
ATOM 7624 O O . THR C 1 161 ? -67.962 -31.794 100.032 1.00 13.55 141 THR C O 1
ATOM 7628 N N . GLN C 1 162 ? -70.012 -32.088 100.885 1.00 11.71 142 GLN C N 1
ATOM 7629 C CA . GLN C 1 162 ? -69.625 -33.345 101.543 1.00 16.89 142 GLN C CA 1
ATOM 7630 C C . GLN C 1 162 ? -69.183 -34.434 100.572 1.00 17.99 142 GLN C C 1
ATOM 7631 O O . GLN C 1 162 ? -69.575 -34.435 99.398 1.00 8.76 142 GLN C O 1
ATOM 7637 N N . ALA C 1 163 ? -68.400 -35.378 101.090 1.00 11.09 143 ALA C N 1
ATOM 7638 C CA . ALA C 1 163 ? -67.825 -36.459 100.290 1.00 18.09 143 ALA C CA 1
ATOM 7639 C C . ALA C 1 163 ? -68.861 -37.311 99.550 1.00 11.77 143 ALA C C 1
ATOM 7640 O O . ALA C 1 163 ? -68.668 -37.651 98.376 1.00 13.72 143 ALA C O 1
ATOM 7642 N N . LYS C 1 164 ? -69.921 -37.691 100.260 1.00 12.47 144 LYS C N 1
ATOM 7643 C CA . LYS C 1 164 ? -71.037 -38.448 99.698 1.00 7.85 144 LYS C CA 1
ATOM 7644 C C . LYS C 1 164 ? -72.311 -37.604 99.738 1.00 12.80 144 LYS C C 1
ATOM 7645 O O . LYS C 1 164 ? -73.084 -37.685 100.694 1.00 9.55 144 LYS C O 1
ATOM 7651 N N . PRO C 1 165 ? -72.536 -36.793 98.695 1.00 9.70 145 PRO C N 1
ATOM 7652 C CA . PRO C 1 165 ? -73.692 -35.888 98.679 1.00 9.04 145 PRO C CA 1
ATOM 7653 C C . PRO C 1 165 ? -74.952 -36.494 98.049 1.00 9.86 145 PRO C C 1
ATOM 7654 O O . PRO C 1 165 ? -75.965 -35.795 97.948 1.00 11.11 145 PRO C O 1
ATOM 7658 N N . CYS C 1 166 ? -74.895 -37.744 97.610 1.00 7.95 146 CYS C N 1
ATOM 7659 C CA . CYS C 1 166 ? -76.026 -38.324 96.886 1.00 8.55 146 CYS C CA 1
ATOM 7660 C C . CYS C 1 166 ? -77.287 -38.316 97.728 1.00 8.54 146 CYS C C 1
ATOM 7661 O O . CYS C 1 166 ? -77.266 -38.685 98.906 1.00 9.16 146 CYS C O 1
ATOM 7664 N N . TYR C 1 167 ? -78.379 -37.883 97.115 1.00 8.30 147 TYR C N 1
ATOM 7665 C CA . TYR C 1 167 ? -79.670 -37.774 97.791 1.00 11.27 147 TYR C CA 1
ATOM 7666 C C . TYR C 1 167 ? -79.653 -36.824 99.001 1.00 10.18 147 TYR C C 1
ATOM 7667 O O . TYR C 1 167 ? -80.518 -36.923 99.878 1.00 8.31 147 TYR C O 1
ATOM 7676 N N . ASP C 1 168 ? -78.691 -35.901 99.057 1.00 9.54 148 ASP C N 1
ATOM 7677 C CA . ASP C 1 168 ? -78.606 -35.000 100.215 1.00 8.44 148 ASP C CA 1
ATOM 7678 C C . ASP C 1 168 ? -79.884 -34.176 100.373 1.00 11.62 148 ASP C C 1
ATOM 7679 O O . ASP C 1 168 ? -80.207 -33.335 99.523 1.00 9.60 148 ASP C O 1
ATOM 7684 N N . GLN C 1 169 ? -80.595 -34.383 101.475 1.00 8.32 149 GLN C N 1
ATOM 7685 C CA . GLN C 1 169 ? -81.852 -33.685 101.696 1.00 7.38 149 GLN C CA 1
ATOM 7686 C C . GLN C 1 169 ? -81.685 -32.164 101.683 1.00 10.49 149 GLN C C 1
ATOM 7687 O O . GLN C 1 169 ? -82.494 -31.453 101.103 1.00 7.58 149 GLN C O 1
ATOM 7693 N N . ASP C 1 170 ? -80.654 -31.672 102.361 1.00 9.38 150 ASP C N 1
ATOM 7694 C CA . ASP C 1 170 ? -80.444 -30.232 102.483 1.00 10.75 150 ASP C CA 1
ATOM 7695 C C . ASP C 1 170 ? -80.211 -29.565 101.119 1.00 12.40 150 ASP C C 1
ATOM 7696 O O . ASP C 1 170 ? -80.817 -28.539 100.819 1.00 9.42 150 ASP C O 1
ATOM 7701 N N . ALA C 1 171 ? -79.309 -30.133 100.320 1.00 9.55 151 ALA C N 1
ATOM 7702 C CA . ALA C 1 171 ? -78.945 -29.526 99.033 1.00 12.65 151 ALA C CA 1
ATOM 7703 C C . ALA C 1 171 ? -80.077 -29.659 98.019 1.00 10.41 151 ALA C C 1
ATOM 7704 O O . ALA C 1 171 ? -80.297 -28.763 97.198 1.00 9.60 151 ALA C O 1
ATOM 7706 N N . LEU C 1 172 ? -80.783 -30.785 98.073 1.00 10.94 152 LEU C N 1
ATOM 7707 C CA . LEU C 1 172 ? -81.953 -30.990 97.231 1.00 8.67 152 LEU C CA 1
ATOM 7708 C C . LEU C 1 172 ? -82.956 -29.865 97.495 1.00 12.11 152 LEU C C 1
ATOM 7709 O O . LEU C 1 172 ? -83.425 -29.201 96.565 1.00 12.38 152 LEU C O 1
ATOM 7714 N N . MET C 1 173 ? -83.293 -29.638 98.762 1.00 9.99 153 MET C N 1
ATOM 7715 C CA . MET C 1 173 ? -84.286 -28.605 99.069 1.00 9.17 153 MET C CA 1
ATOM 7716 C C . MET C 1 173 ? -83.755 -27.192 98.835 1.00 11.02 153 MET C C 1
ATOM 7717 O O . MET C 1 173 ? -84.536 -26.263 98.657 1.00 8.82 153 MET C O 1
ATOM 7722 N N . ARG C 1 174 ? -82.435 -27.018 98.838 1.00 8.95 154 ARG C N 1
ATOM 7723 C CA . ARG C 1 174 ? -81.887 -25.695 98.548 1.00 10.92 154 ARG C CA 1
ATOM 7724 C C . ARG C 1 174 ? -82.203 -25.324 97.086 1.00 10.75 154 ARG C C 1
ATOM 7725 O O . ARG C 1 174 ? -82.268 -24.152 96.734 1.00 13.85 154 ARG C O 1
ATOM 7733 N N . ARG C 1 175 ? -82.426 -26.325 96.239 1.00 9.48 155 ARG C N 1
ATOM 7734 C CA . ARG C 1 175 ? -82.806 -26.056 94.844 1.00 9.91 155 ARG C CA 1
ATOM 7735 C C . ARG C 1 175 ? -84.239 -26.475 94.556 1.00 12.59 155 ARG C C 1
ATOM 7736 O O . ARG C 1 175 ? -84.594 -26.769 93.419 1.00 13.89 155 ARG C O 1
ATOM 7744 N N . PHE C 1 176 ? -85.070 -26.487 95.593 1.00 12.44 156 PHE C N 1
ATOM 7745 C CA . PHE C 1 176 ? -86.462 -26.896 95.421 1.00 10.11 156 PHE C CA 1
ATOM 7746 C C . PHE C 1 176 ? -87.182 -26.056 94.374 1.00 9.61 156 PHE C C 1
ATOM 7747 O O . PHE C 1 176 ? -87.910 -26.589 93.543 1.00 13.85 156 PHE C O 1
ATOM 7755 N N . ASP C 1 177 ? -86.996 -24.742 94.407 1.00 8.28 157 ASP C N 1
ATOM 7756 C CA . ASP C 1 177 ? -87.744 -23.880 93.494 1.00 11.93 157 ASP C CA 1
ATOM 7757 C C . ASP C 1 177 ? -87.523 -24.221 92.017 1.00 14.93 157 ASP C C 1
ATOM 7758 O O . ASP C 1 177 ? -88.482 -24.298 91.241 1.00 10.91 157 ASP C O 1
ATOM 7763 N N . VAL C 1 178 ? -86.268 -24.387 91.615 1.00 12.13 158 VAL C N 1
ATOM 7764 C CA . VAL C 1 178 ? -85.991 -24.651 90.206 1.00 12.48 158 VAL C CA 1
ATOM 7765 C C . VAL C 1 178 ? -86.435 -26.073 89.823 1.00 12.19 158 VAL C C 1
ATOM 7766 O O . VAL C 1 178 ? -87.064 -26.275 88.785 1.00 11.29 158 VAL C O 1
ATOM 7770 N N . ILE C 1 179 ? -86.136 -27.043 90.683 1.00 11.58 159 ILE C N 1
ATOM 7771 C CA . ILE C 1 179 ? -86.517 -28.439 90.446 1.00 14.11 159 ILE C CA 1
ATOM 7772 C C . ILE C 1 179 ? -88.036 -28.615 90.394 1.00 13.69 159 ILE C C 1
ATOM 7773 O O . ILE C 1 179 ? -88.563 -29.304 89.515 1.00 11.25 159 ILE C O 1
ATOM 7778 N N . ALA C 1 180 ? -88.739 -27.978 91.327 1.00 13.37 160 ALA C N 1
ATOM 7779 C CA . ALA C 1 180 ? -90.187 -28.105 91.404 1.00 9.75 160 ALA C CA 1
ATOM 7780 C C . ALA C 1 180 ? -90.869 -27.455 90.205 1.00 16.16 160 ALA C C 1
ATOM 7781 O O . ALA C 1 180 ? -91.864 -27.972 89.701 1.00 11.83 160 ALA C O 1
ATOM 7783 N N . GLU C 1 181 ? -90.353 -26.305 89.777 1.00 11.17 161 GLU C N 1
ATOM 7784 C CA . GLU C 1 181 ? -90.897 -25.620 88.602 1.00 14.92 161 GLU C CA 1
ATOM 7785 C C . GLU C 1 181 ? -90.861 -26.525 87.362 1.00 15.09 161 GLU C C 1
ATOM 7786 O O . GLU C 1 181 ? -91.857 -26.673 86.645 1.00 14.22 161 GLU C O 1
ATOM 7792 N N . ILE C 1 182 ? -89.708 -27.129 87.116 1.00 8.77 162 ILE C N 1
ATOM 7793 C CA . ILE C 1 182 ? -89.527 -27.969 85.933 1.00 11.78 162 ILE C CA 1
ATOM 7794 C C . ILE C 1 182 ? -90.335 -29.253 86.042 1.00 15.02 162 ILE C C 1
ATOM 7795 O O . ILE C 1 182 ? -90.959 -29.695 85.074 1.00 12.62 162 ILE C O 1
ATOM 7800 N N . CYS C 1 183 ? -90.335 -29.847 87.229 1.00 11.36 163 CYS C N 1
ATOM 7801 C CA . CYS C 1 183 ? -91.130 -31.039 87.450 1.00 12.48 163 CYS C CA 1
ATOM 7802 C C . CYS C 1 183 ? -92.624 -30.776 87.204 1.00 17.59 163 CYS C C 1
ATOM 7803 O O . CYS C 1 183 ? -93.282 -31.551 86.520 1.00 14.70 163 CYS C O 1
ATOM 7806 N N . SER C 1 184 ? -93.157 -29.689 87.761 1.00 14.78 164 SER C N 1
ATOM 7807 C CA . SER C 1 184 ? -94.551 -29.325 87.502 1.00 16.73 164 SER C CA 1
ATOM 7808 C C . SER C 1 184 ? -94.805 -29.088 86.001 1.00 15.11 164 SER C C 1
ATOM 7809 O O . SER C 1 184 ? -95.873 -29.418 85.494 1.00 16.00 164 SER C O 1
ATOM 7812 N N . TYR C 1 185 ? -93.826 -28.522 85.299 1.00 12.16 165 TYR C N 1
ATOM 7813 C CA . TYR C 1 185 ? -93.938 -28.340 83.850 1.00 12.93 165 TYR C CA 1
ATOM 7814 C C . TYR C 1 185 ? -94.120 -29.682 83.159 1.00 13.72 165 TYR C C 1
ATOM 7815 O O . TYR C 1 185 ? -94.952 -29.829 82.252 1.00 14.58 165 TYR C O 1
ATOM 7824 N N . MET C 1 186 ? -93.310 -30.651 83.568 1.00 14.35 166 MET C N 1
ATOM 7825 C CA . MET C 1 186 ? -93.360 -31.988 82.987 1.00 15.55 166 MET C CA 1
ATOM 7826 C C . MET C 1 186 ? -94.681 -32.671 83.312 1.00 15.34 166 MET C C 1
ATOM 7827 O O . MET C 1 186 ? -95.227 -33.419 82.489 1.00 14.25 166 MET C O 1
ATOM 7832 N N . VAL C 1 187 ? -95.198 -32.414 84.509 1.00 12.71 167 VAL C N 1
ATOM 7833 C CA . VAL C 1 187 ? -96.533 -32.910 84.847 1.00 14.81 167 VAL C CA 1
ATOM 7834 C C . VAL C 1 187 ? -97.536 -32.369 83.837 1.00 15.21 167 VAL C C 1
ATOM 7835 O O . VAL C 1 187 ? -98.267 -33.137 83.203 1.00 14.02 167 VAL C O 1
ATOM 7839 N N . ASP C 1 188 ? -97.548 -31.047 83.664 1.00 14.50 168 ASP C N 1
ATOM 7840 C CA . ASP C 1 188 ? -98.494 -30.414 82.754 1.00 14.50 168 ASP C CA 1
ATOM 7841 C C . ASP C 1 188 ? -98.347 -30.874 81.304 1.00 23.62 168 ASP C C 1
ATOM 7842 O O . ASP C 1 188 ? -99.339 -30.959 80.572 1.00 21.11 168 ASP C O 1
ATOM 7847 N N . LEU C 1 189 ? -97.119 -31.155 80.880 1.00 13.32 169 LEU C N 1
ATOM 7848 C CA . LEU C 1 189 ? -96.874 -31.609 79.506 1.00 16.13 169 LEU C CA 1
ATOM 7849 C C . LEU C 1 189 ? -97.306 -33.063 79.278 1.00 13.55 169 LEU C C 1
ATOM 7850 O O . LEU C 1 189 ? -97.314 -33.542 78.146 1.00 13.15 169 LEU C O 1
ATOM 7855 N N . GLY C 1 190 ? -97.641 -33.763 80.352 1.00 14.56 170 GLY C N 1
ATOM 7856 C CA . GLY C 1 190 ? -98.084 -35.140 80.231 1.00 15.41 170 GLY C CA 1
ATOM 7857 C C . GLY C 1 190 ? -96.972 -36.168 80.138 1.00 12.90 170 GLY C C 1
ATOM 7858 O O . GLY C 1 190 ? -97.218 -37.297 79.726 1.00 15.81 170 GLY C O 1
ATOM 7859 N N . TRP C 1 191 ? -95.759 -35.797 80.548 1.00 14.85 171 TRP C N 1
ATOM 7860 C CA . TRP C 1 191 ? -94.607 -36.711 80.484 1.00 14.05 171 TRP C CA 1
ATOM 7861 C C . TRP C 1 191 ? -94.577 -37.730 81.621 1.00 14.70 171 TRP C C 1
ATOM 7862 O O . TRP C 1 191 ? -93.779 -38.674 81.599 1.00 14.13 171 TRP C O 1
ATOM 7873 N N . GLY C 1 192 ? -95.421 -37.528 82.629 1.00 11.61 172 GLY C N 1
ATOM 7874 C CA . GLY C 1 192 ? -95.451 -38.419 83.780 1.00 17.55 172 GLY C CA 1
ATOM 7875 C C . GLY C 1 192 ? -94.170 -38.436 84.610 1.00 14.08 172 GLY C C 1
ATOM 7876 O O . GLY C 1 192 ? -93.574 -39.486 84.810 1.00 10.05 172 GLY C O 1
ATOM 7877 N N . PRO C 1 193 ? -93.733 -37.262 85.098 1.00 11.84 173 PRO C N 1
ATOM 7878 C CA . PRO C 1 193 ? -92.534 -37.237 85.943 1.00 14.99 173 PRO C CA 1
ATOM 7879 C C . PRO C 1 193 ? -92.856 -37.922 87.277 1.00 14.44 173 PRO C C 1
ATOM 7880 O O . PRO C 1 193 ? -93.999 -37.836 87.699 1.00 11.87 173 PRO C O 1
ATOM 7884 N N . TYR C 1 194 ? -91.896 -38.586 87.916 1.00 10.02 174 TYR C N 1
ATOM 7885 C CA . TYR C 1 194 ? -92.194 -39.345 89.144 1.00 13.20 174 TYR C CA 1
ATOM 7886 C C . TYR C 1 194 ? -91.096 -39.300 90.211 1.00 14.28 174 TYR C C 1
ATOM 7887 O O . TYR C 1 194 ? -91.289 -39.819 91.309 1.00 12.74 174 TYR C O 1
ATOM 7896 N N . GLN C 1 195 ? -89.948 -38.700 89.906 1.00 11.86 175 GLN C N 1
ATOM 7897 C CA . GLN C 1 195 ? -88.921 -38.537 90.936 1.00 13.01 175 GLN C CA 1
ATOM 7898 C C . GLN C 1 195 ? -87.847 -37.520 90.585 1.00 8.95 175 GLN C C 1
ATOM 7899 O O . GLN C 1 195 ? -87.458 -37.380 89.428 1.00 12.48 175 GLN C O 1
ATOM 7905 N N . ASN C 1 196 ? -87.375 -36.823 91.611 1.00 9.85 176 ASN C N 1
ATOM 7906 C CA . ASN C 1 196 ? -86.334 -35.809 91.473 1.00 8.37 176 ASN C CA 1
ATOM 7907 C C . ASN C 1 196 ? -85.269 -36.059 92.530 1.00 10.88 176 ASN C C 1
ATOM 7908 O O . ASN C 1 196 ? -85.584 -36.121 93.723 1.00 10.91 176 ASN C O 1
ATOM 7913 N N . ASP C 1 197 ? -84.020 -36.232 92.101 1.00 9.69 177 ASP C N 1
ATOM 7914 C CA . ASP C 1 197 ? -82.951 -36.546 93.041 1.00 9.00 177 ASP C CA 1
ATOM 7915 C C . ASP C 1 197 ? -81.763 -35.600 92.978 1.00 13.81 177 ASP C C 1
ATOM 7916 O O . ASP C 1 197 ? -81.411 -35.071 91.922 1.00 10.53 177 ASP C O 1
ATOM 7921 N N . HIS C 1 198 ? -81.117 -35.417 94.121 1.00 12.45 178 HIS C N 1
ATOM 7922 C CA . HIS C 1 198 ? -79.736 -34.973 94.108 1.00 11.29 178 HIS C CA 1
ATOM 7923 C C . HIS C 1 198 ? -78.895 -36.210 93.762 1.00 11.49 178 HIS C C 1
ATOM 7924 O O . HIS C 1 198 ? -79.017 -37.238 94.423 1.00 12.22 178 HIS C O 1
ATOM 7931 N N . GLU C 1 199 ? -78.068 -36.132 92.718 1.00 11.01 179 GLU C N 1
ATOM 7932 C CA . GLU C 1 199 ? -77.267 -37.287 92.308 1.00 9.84 179 GLU C CA 1
ATOM 7933 C C . GLU C 1 199 ? -75.910 -37.355 93.022 1.00 11.12 179 GLU C C 1
ATOM 7934 O O . GLU C 1 199 ? -75.684 -36.653 94.009 1.00 9.91 179 GLU C O 1
ATOM 7940 N N . ASP C 1 200 ? -75.016 -38.210 92.541 1.00 9.83 180 ASP C N 1
ATOM 7941 C CA . ASP C 1 200 ? -73.854 -38.598 93.345 1.00 11.37 180 ASP C CA 1
ATOM 7942 C C . ASP C 1 200 ? -72.757 -37.532 93.440 1.00 11.37 180 ASP C C 1
ATOM 7943 O O . ASP C 1 200 ? -71.956 -37.549 94.369 1.00 11.05 180 ASP C O 1
ATOM 7948 N N . ALA C 1 201 ? -72.712 -36.612 92.479 1.00 8.26 181 ALA C N 1
ATOM 7949 C CA . ALA C 1 201 ? -71.728 -35.527 92.511 1.00 10.66 181 ALA C CA 1
ATOM 7950 C C . ALA C 1 201 ? -72.295 -34.299 93.223 1.00 10.25 181 ALA C C 1
ATOM 7951 O O . ALA C 1 201 ? -73.489 -34.023 93.121 1.00 7.24 181 ALA C O 1
ATOM 7953 N N . ASN C 1 202 ? -71.451 -33.540 93.924 1.00 7.66 182 ASN C N 1
ATOM 7954 C CA . ASN C 1 202 ? -71.926 -32.277 94.488 1.00 7.51 182 ASN C CA 1
ATOM 7955 C C . ASN C 1 202 ? -72.488 -31.410 93.351 1.00 10.40 182 ASN C C 1
ATOM 7956 O O . ASN C 1 202 ? -71.873 -31.285 92.295 1.00 6.69 182 ASN C O 1
ATOM 7961 N N . GLY C 1 203 ? -73.666 -30.828 93.545 1.00 7.34 183 GLY C N 1
ATOM 7962 C CA . GLY C 1 203 ? -74.234 -29.976 92.516 1.00 7.53 183 GLY C CA 1
ATOM 7963 C C . GLY C 1 203 ? -74.976 -30.655 91.374 1.00 10.67 183 GLY C C 1
ATOM 7964 O O . GLY C 1 203 ? -75.423 -29.983 90.437 1.00 10.32 183 GLY C O 1
ATOM 7965 N N . GLN C 1 204 ? -75.127 -31.974 91.457 1.00 10.58 184 GLN C N 1
ATOM 7966 C CA . GLN C 1 204 ? -75.713 -32.767 90.375 1.00 7.90 184 GLN C CA 1
ATOM 7967 C C . GLN C 1 204 ? -77.113 -33.268 90.712 1.00 9.51 184 GLN C C 1
ATOM 7968 O O . GLN C 1 204 ? -77.369 -33.705 91.834 1.00 8.71 184 GLN C O 1
ATOM 7974 N N . PHE C 1 205 ? -78.014 -33.200 89.734 1.00 11.78 185 PHE C N 1
ATOM 7975 C CA . PHE C 1 205 ? -79.405 -33.599 89.919 1.00 9.59 185 PHE C CA 1
ATOM 7976 C C . PHE C 1 205 ? -79.934 -34.456 88.762 1.00 11.53 185 PHE C C 1
ATOM 7977 O O . PHE C 1 205 ? -79.297 -34.579 87.710 1.00 10.35 185 PHE C O 1
ATOM 7985 N N . GLU C 1 206 ? -81.127 -35.006 88.944 1.00 11.35 186 GLU C N 1
ATOM 7986 C CA . GLU C 1 206 ? -81.763 -35.801 87.892 1.00 9.39 186 GLU C CA 1
ATOM 7987 C C . GLU C 1 206 ? -83.265 -35.807 88.139 1.00 12.59 186 GLU C C 1
ATOM 7988 O O . GLU C 1 206 ? -83.711 -35.874 89.291 1.00 9.70 186 GLU C O 1
ATOM 7994 N N . MET C 1 207 ? -84.032 -35.700 87.060 1.00 13.17 187 MET C N 1
ATOM 7995 C CA . MET C 1 207 ? -85.490 -35.681 87.134 1.00 12.87 187 MET C CA 1
ATOM 7996 C C . MET C 1 207 ? -86.021 -36.680 86.114 1.00 13.48 187 MET C C 1
ATOM 7997 O O . MET C 1 207 ? -85.827 -36.498 84.914 1.00 13.23 187 MET C O 1
ATOM 8002 N N . ASN C 1 208 ? -86.655 -37.752 86.584 1.00 12.21 188 ASN C N 1
ATOM 8003 C CA . ASN C 1 208 ? -87.107 -38.813 85.677 1.00 14.67 188 ASN C CA 1
ATOM 8004 C C . ASN C 1 208 ? -88.523 -38.601 85.163 1.00 12.69 188 ASN C C 1
ATOM 8005 O O . ASN C 1 208 ? -89.343 -37.994 85.838 1.00 11.67 188 ASN C O 1
ATOM 8010 N N . TRP C 1 209 ? -88.810 -39.136 83.976 1.00 12.31 189 TRP C N 1
ATOM 8011 C CA . TRP C 1 209 ? -90.180 -39.140 83.466 1.00 13.66 189 TRP C CA 1
ATOM 8012 C C . TRP C 1 209 ? -90.453 -40.444 82.712 1.00 9.37 189 TRP C C 1
ATOM 8013 O O . TRP C 1 209 ? -89.527 -41.202 82.434 1.00 13.56 189 TRP C O 1
ATOM 8024 N N . ASP C 1 210 ? -91.721 -40.711 82.414 1.00 15.60 190 ASP C N 1
ATOM 8025 C CA . ASP C 1 210 ? -92.124 -42.001 81.831 1.00 11.92 190 ASP C CA 1
ATOM 8026 C C . ASP C 1 210 ? -91.502 -42.282 80.461 1.00 14.25 190 ASP C C 1
ATOM 8027 O O . ASP C 1 210 ? -91.389 -41.384 79.625 1.00 14.87 190 ASP C O 1
ATOM 8032 N N . TYR C 1 211 ? -91.133 -43.541 80.225 1.00 12.13 191 TYR C N 1
ATOM 8033 C CA . TYR C 1 211 ? -90.655 -43.962 78.916 1.00 16.16 191 TYR C CA 1
ATOM 8034 C C . TYR C 1 211 ? -91.769 -43.845 77.878 1.00 16.06 191 TYR C C 1
ATOM 8035 O O . TYR C 1 211 ? -92.940 -43.646 78.224 1.00 13.21 191 TYR C O 1
ATOM 8044 N N . ALA C 1 212 ? -91.405 -43.956 76.608 1.00 12.74 192 ALA C N 1
ATOM 8045 C CA . ALA C 1 212 ? -92.391 -43.856 75.542 1.00 14.96 192 ALA C CA 1
ATOM 8046 C C . ALA C 1 212 ? -91.795 -44.386 74.252 1.00 12.07 192 ALA C C 1
ATOM 8047 O O . ALA C 1 212 ? -90.650 -44.833 74.235 1.00 14.80 192 ALA C O 1
ATOM 8049 N N . ASP C 1 213 ? -92.579 -44.357 73.179 1.00 14.21 193 ASP C N 1
ATOM 8050 C CA . ASP C 1 213 ? -92.055 -44.689 71.860 1.00 8.98 193 ASP C CA 1
ATOM 8051 C C . ASP C 1 213 ? -90.775 -43.880 71.625 1.00 17.68 193 ASP C C 1
ATOM 8052 O O . ASP C 1 213 ? -90.716 -42.692 71.960 1.00 11.29 193 ASP C O 1
ATOM 8057 N N . ALA C 1 214 ? -89.755 -44.525 71.066 1.00 12.49 194 ALA C N 1
ATOM 8058 C CA . ALA C 1 214 ? -88.446 -43.899 70.896 1.00 10.83 194 ALA C CA 1
ATOM 8059 C C . ALA C 1 214 ? -88.485 -42.476 70.314 1.00 12.70 194 ALA C C 1
ATOM 8060 O O . ALA C 1 214 ? -87.755 -41.602 70.775 1.00 10.54 194 ALA C O 1
ATOM 8062 N N . LEU C 1 215 ? -89.320 -42.230 69.309 1.00 12.49 195 LEU C N 1
ATOM 8063 C CA . LEU C 1 215 ? -89.349 -40.890 68.711 1.00 13.83 195 LEU C CA 1
ATOM 8064 C C . LEU C 1 215 ? -89.946 -39.850 69.677 1.00 12.70 195 LEU C C 1
ATOM 8065 O O . LEU C 1 215 ? -89.465 -38.707 69.759 1.00 11.46 195 LEU C O 1
ATOM 8070 N N . VAL C 1 216 ? -90.978 -40.243 70.425 1.00 10.01 196 VAL C N 1
ATOM 8071 C CA . VAL C 1 216 ? -91.531 -39.368 71.460 1.00 9.38 196 VAL C CA 1
ATOM 8072 C C . VAL C 1 216 ? -90.477 -38.998 72.512 1.00 13.46 196 VAL C C 1
ATOM 8073 O O . VAL C 1 216 ? -90.319 -37.825 72.849 1.00 11.73 196 VAL C O 1
ATOM 8077 N N . THR C 1 217 ? -89.762 -40.003 73.011 1.00 12.75 197 THR C N 1
ATOM 8078 C CA . THR C 1 217 ? -88.761 -39.800 74.053 1.00 10.86 197 THR C CA 1
ATOM 8079 C C . THR C 1 217 ? -87.607 -38.946 73.526 1.00 10.07 197 THR C C 1
ATOM 8080 O O . THR C 1 217 ? -87.091 -38.076 74.228 1.00 10.07 197 THR C O 1
ATOM 8084 N N . ALA C 1 218 ? -87.219 -39.191 72.280 1.00 10.19 198 ALA C N 1
ATOM 8085 C CA . ALA C 1 218 ? -86.155 -38.425 71.652 1.00 10.15 198 ALA C CA 1
ATOM 8086 C C . ALA C 1 218 ? -86.528 -36.952 71.558 1.00 8.94 198 ALA C C 1
ATOM 8087 O O . ALA C 1 218 ? -85.738 -36.092 71.935 1.00 11.38 198 ALA C O 1
ATOM 8089 N N . ASP C 1 219 ? -87.733 -36.649 71.072 1.00 8.23 199 ASP C N 1
ATOM 8090 C CA . ASP C 1 219 ? -88.182 -35.256 71.023 1.00 9.67 199 ASP C CA 1
ATOM 8091 C C . ASP C 1 219 ? -88.238 -34.670 72.432 1.00 13.39 199 ASP C C 1
ATOM 8092 O O . ASP C 1 219 ? -87.859 -33.516 72.655 1.00 11.79 199 ASP C O 1
ATOM 8097 N N . ARG C 1 220 ? -88.726 -35.461 73.382 1.00 8.27 200 ARG C N 1
ATOM 8098 C CA . ARG C 1 220 ? -88.836 -34.984 74.754 1.00 7.84 200 ARG C CA 1
ATOM 8099 C C . ARG C 1 220 ? -87.451 -34.698 75.329 1.00 10.14 200 ARG C C 1
ATOM 8100 O O . ARG C 1 220 ? -87.266 -33.725 76.060 1.00 8.34 200 ARG C O 1
ATOM 8108 N N . HIS C 1 221 ? -86.490 -35.553 74.982 1.00 9.77 201 HIS C N 1
ATOM 8109 C CA . HIS C 1 221 ? -85.119 -35.468 75.486 1.00 7.04 201 HIS C CA 1
ATOM 8110 C C . HIS C 1 221 ? -84.478 -34.171 74.981 1.00 11.77 201 HIS C C 1
ATOM 8111 O O . HIS C 1 221 ? -83.842 -33.431 75.742 1.00 9.01 201 HIS C O 1
ATOM 8118 N N . ALA C 1 222 ? -84.666 -33.893 73.693 1.00 10.12 202 ALA C N 1
ATOM 8119 C CA . ALA C 1 222 ? -84.173 -32.658 73.092 1.00 12.03 202 ALA C CA 1
ATOM 8120 C C . ALA C 1 222 ? -84.801 -31.434 73.745 1.00 15.81 202 ALA C C 1
ATOM 8121 O O . ALA C 1 222 ? -84.117 -30.437 73.993 1.00 8.15 202 ALA C O 1
ATOM 8123 N N . PHE C 1 223 ? -86.105 -31.488 74.008 1.00 9.09 203 PHE C N 1
ATOM 8124 C CA . PHE C 1 223 ? -86.755 -30.331 74.609 1.00 9.28 203 PHE C CA 1
ATOM 8125 C C . PHE C 1 223 ? -86.345 -30.148 76.072 1.00 10.31 203 PHE C C 1
ATOM 8126 O O . PHE C 1 223 ? -86.111 -29.015 76.542 1.00 11.19 203 PHE C O 1
ATOM 8134 N N . PHE C 1 224 ? -86.272 -31.266 76.786 1.00 7.24 204 PHE C N 1
ATOM 8135 C CA . PHE C 1 224 ? -85.924 -31.254 78.206 1.00 7.74 204 PHE C CA 1
ATOM 8136 C C . PHE C 1 224 ? -84.617 -30.508 78.478 1.00 8.73 204 PHE C C 1
ATOM 8137 O O . PHE C 1 224 ? -84.520 -29.714 79.414 1.00 7.52 204 PHE C O 1
ATOM 8145 N N . LYS C 1 225 ? -83.594 -30.786 77.682 1.00 8.14 205 LYS C N 1
ATOM 8146 C CA . LYS C 1 225 ? -82.309 -30.135 77.931 1.00 12.45 205 LYS C CA 1
ATOM 8147 C C . LYS C 1 225 ? -82.450 -28.623 77.768 1.00 13.11 205 LYS C C 1
ATOM 8148 O O . LYS C 1 225 ? -81.898 -27.850 78.550 1.00 12.10 205 LYS C O 1
ATOM 8154 N N . PHE C 1 226 ? -83.199 -28.213 76.749 1.00 8.02 206 PHE C N 1
ATOM 8155 C CA . PHE C 1 226 ? -83.447 -26.807 76.488 1.00 9.21 206 PHE C CA 1
ATOM 8156 C C . PHE C 1 226 ? -84.255 -26.174 77.621 1.00 8.94 206 PHE C C 1
ATOM 8157 O O . PHE C 1 226 ? -83.967 -25.061 78.071 1.00 9.89 206 PHE C O 1
ATOM 8165 N N . MET C 1 227 ? -85.272 -26.891 78.079 1.00 7.16 207 MET C N 1
ATOM 8166 C CA . MET C 1 227 ? -86.088 -26.425 79.192 1.00 8.54 207 MET C CA 1
ATOM 8167 C C . MET C 1 227 ? -85.276 -26.257 80.500 1.00 7.77 207 MET C C 1
ATOM 8168 O O . MET C 1 227 ? -85.405 -25.250 81.180 1.00 7.46 207 MET C O 1
ATOM 8173 N N . VAL C 1 228 ? -84.454 -27.247 80.849 1.00 7.89 208 VAL C N 1
ATOM 8174 C CA . VAL C 1 228 ? -83.638 -27.172 82.068 1.00 9.71 208 VAL C CA 1
ATOM 8175 C C . VAL C 1 228 ? -82.651 -26.008 82.014 1.00 9.54 208 VAL C C 1
ATOM 8176 O O . VAL C 1 228 ? -82.495 -25.258 82.984 1.00 8.88 208 VAL C O 1
ATOM 8180 N N . LYS C 1 229 ? -81.982 -25.855 80.874 1.00 7.66 209 LYS C N 1
ATOM 8181 C CA . LYS C 1 229 ? -81.057 -24.745 80.701 1.00 7.48 209 LYS C CA 1
ATOM 8182 C C . LYS C 1 229 ? -81.762 -23.395 80.811 1.00 9.52 209 LYS C C 1
ATOM 8183 O O . LYS C 1 229 ? -81.247 -22.470 81.436 1.00 8.56 209 LYS C O 1
ATOM 8189 N N . SER C 1 230 ? -82.932 -23.286 80.186 1.00 7.13 210 SER C N 1
ATOM 8190 C CA . SER C 1 230 ? -83.660 -22.018 80.119 1.00 7.22 210 SER C CA 1
ATOM 8191 C C . SER C 1 230 ? -84.179 -21.614 81.497 1.00 9.76 210 SER C C 1
ATOM 8192 O O . SER C 1 230 ? -84.027 -20.467 81.926 1.00 9.70 210 SER C O 1
ATOM 8195 N N . VAL C 1 231 ? -84.820 -22.549 82.177 1.00 6.07 211 VAL C N 1
ATOM 8196 C CA . VAL C 1 231 ? -85.349 -22.266 83.505 1.00 8.74 211 VAL C CA 1
ATOM 8197 C C . VAL C 1 231 ? -84.232 -21.978 84.497 1.00 11.64 211 VAL C C 1
ATOM 8198 O O . VAL C 1 231 ? -84.332 -21.054 85.298 1.00 11.56 211 VAL C O 1
ATOM 8202 N N . ALA C 1 232 ? -83.158 -22.752 84.441 1.00 8.23 212 ALA C N 1
ATOM 8203 C CA . ALA C 1 232 ? -82.013 -22.465 85.311 1.00 9.75 212 ALA C CA 1
ATOM 8204 C C . ALA C 1 232 ? -81.526 -21.033 85.112 1.00 11.50 212 ALA C C 1
ATOM 8205 O O . ALA C 1 232 ? -81.240 -20.323 86.084 1.00 10.01 212 ALA C O 1
ATOM 8207 N N . GLU C 1 233 ? -81.443 -20.606 83.853 1.00 9.09 213 GLU C N 1
ATOM 8208 C CA . GLU C 1 233 ? -80.995 -19.244 83.555 1.00 11.71 213 GLU C CA 1
ATOM 8209 C C . GLU C 1 233 ? -81.969 -18.211 84.140 1.00 9.72 213 GLU C C 1
ATOM 8210 O O . GLU C 1 233 ? -81.549 -17.185 84.689 1.00 13.50 213 GLU C O 1
ATOM 8216 N N . ARG C 1 234 ? -83.265 -18.495 84.067 1.00 7.32 214 ARG C N 1
ATOM 8217 C CA . ARG C 1 234 ? -84.266 -17.609 84.664 1.00 12.37 214 ARG C CA 1
ATOM 8218 C C . ARG C 1 234 ? -84.097 -17.461 86.186 1.00 15.93 214 ARG C C 1
ATOM 8219 O O . ARG C 1 234 ? -84.498 -16.448 86.764 1.00 14.33 214 ARG C O 1
ATOM 8227 N N . HIS C 1 235 ? -83.492 -18.462 86.823 1.00 12.32 215 HIS C N 1
ATOM 8228 C CA . HIS C 1 235 ? -83.223 -18.423 88.267 1.00 11.32 215 HIS C CA 1
ATOM 8229 C C . HIS C 1 235 ? -81.819 -17.916 88.610 1.00 14.52 215 HIS C C 1
ATOM 8230 O O . HIS C 1 235 ? -81.393 -17.986 89.762 1.00 13.84 215 HIS C O 1
ATOM 8237 N N . GLY C 1 236 ? -81.093 -17.412 87.620 1.00 11.82 216 GLY C N 1
ATOM 8238 C CA . GLY C 1 236 ? -79.734 -16.952 87.853 1.00 13.96 216 GLY C CA 1
ATOM 8239 C C . GLY C 1 236 ? -78.730 -18.087 88.010 1.00 15.76 216 GLY C C 1
ATOM 8240 O O . GLY C 1 236 ? -77.663 -17.912 88.583 1.00 16.84 216 GLY C O 1
ATOM 8241 N N . LEU C 1 237 ? -79.071 -19.252 87.476 1.00 13.83 217 LEU C N 1
ATOM 8242 C CA . LEU C 1 237 ? -78.203 -20.414 87.539 1.00 11.56 217 LEU C CA 1
ATOM 8243 C C . LEU C 1 237 ? -77.861 -20.832 86.112 1.00 15.05 217 LEU C C 1
ATOM 8244 O O . LEU C 1 237 ? -78.277 -20.193 85.157 1.00 13.84 217 LEU C O 1
ATOM 8249 N N . ARG C 1 238 ? -77.118 -21.923 85.980 1.00 11.84 218 ARG C N 1
ATOM 8250 C CA . ARG C 1 238 ? -76.767 -22.471 84.673 1.00 11.03 218 ARG C CA 1
ATOM 8251 C C . ARG C 1 238 ? -76.768 -23.977 84.842 1.00 10.05 218 ARG C C 1
ATOM 8252 O O . ARG C 1 238 ? -76.331 -24.485 85.880 1.00 10.54 218 ARG C O 1
ATOM 8260 N N . ALA C 1 239 ? -77.283 -24.692 83.846 1.00 8.65 219 ALA C N 1
ATOM 8261 C CA . ALA C 1 239 ? -77.293 -26.154 83.882 1.00 9.86 219 ALA C CA 1
ATOM 8262 C C . ALA C 1 239 ? -76.329 -26.678 82.830 1.00 10.97 219 ALA C C 1
ATOM 8263 O O . ALA C 1 239 ? -76.214 -26.100 81.756 1.00 10.42 219 ALA C O 1
ATOM 8265 N N . THR C 1 240 ? -75.621 -27.755 83.148 1.00 7.72 220 THR C N 1
ATOM 8266 C CA . THR C 1 240 ? -74.752 -28.392 82.169 1.00 6.93 220 THR C CA 1
ATOM 8267 C C . THR C 1 240 ? -74.950 -29.897 82.154 1.00 8.92 220 THR C C 1
ATOM 8268 O O . THR C 1 240 ? -75.081 -30.526 83.204 1.00 8.70 220 THR C O 1
ATOM 8272 N N . PHE C 1 241 ? -74.977 -30.443 80.944 1.00 6.73 221 PHE C N 1
ATOM 8273 C CA . PHE C 1 241 ? -75.076 -31.875 80.690 1.00 7.73 221 PHE C CA 1
ATOM 8274 C C . PHE C 1 241 ? -73.714 -32.444 80.299 1.00 6.73 221 PHE C C 1
ATOM 8275 O O . PHE C 1 241 ? -73.606 -33.569 79.821 1.00 7.55 221 PHE C O 1
ATOM 8283 N N . MET C 1 242 ? -72.674 -31.649 80.536 1.00 9.39 222 MET C N 1
ATOM 8284 C CA . MET C 1 242 ? -71.297 -32.027 80.226 1.00 8.91 222 MET C CA 1
ATOM 8285 C C . MET C 1 242 ? -70.957 -33.352 80.893 1.00 7.52 222 MET C C 1
ATOM 8286 O O . MET C 1 242 ? -71.272 -33.557 82.053 1.00 8.10 222 MET C O 1
ATOM 8291 N N . PRO C 1 243 ? -70.301 -34.252 80.158 1.00 7.70 223 PRO C N 1
ATOM 8292 C CA . PRO C 1 243 ? -70.030 -35.596 80.698 1.00 6.45 223 PRO C CA 1
ATOM 8293 C C . PRO C 1 243 ? -69.159 -35.582 81.956 1.00 9.99 223 PRO C C 1
ATOM 8294 O O . PRO C 1 243 ? -69.447 -36.321 82.899 1.00 13.15 223 PRO C O 1
ATOM 8298 N N . LYS C 1 244 ? -68.123 -34.750 81.984 1.00 10.60 224 LYS C N 1
ATOM 8299 C CA . LYS C 1 244 ? -67.238 -34.714 83.146 1.00 11.66 224 LYS C CA 1
ATOM 8300 C C . LYS C 1 244 ? -66.826 -33.273 83.444 1.00 11.96 224 LYS C C 1
ATOM 8301 O O . LYS C 1 244 ? -65.732 -32.861 83.088 1.00 11.49 224 LYS C O 1
ATOM 8307 N N . PRO C 1 245 ? -67.720 -32.486 84.068 1.00 10.15 225 PRO C N 1
ATOM 8308 C CA . PRO C 1 245 ? -67.389 -31.078 84.297 1.00 9.38 225 PRO C CA 1
ATOM 8309 C C . PRO C 1 245 ? -66.440 -30.861 85.481 1.00 14.76 225 PRO C C 1
ATOM 8310 O O . PRO C 1 245 ? -65.858 -29.786 85.584 1.00 16.21 225 PRO C O 1
ATOM 8314 N N . PHE C 1 246 ? -66.278 -31.857 86.346 1.00 13.47 226 PHE C N 1
ATOM 8315 C CA . PHE C 1 246 ? -65.380 -31.727 87.499 1.00 15.67 226 PHE C CA 1
ATOM 8316 C C . PHE C 1 246 ? -64.482 -32.952 87.664 1.00 16.50 226 PHE C C 1
ATOM 8317 O O . PHE C 1 246 ? -64.958 -34.089 87.746 1.00 15.06 226 PHE C O 1
ATOM 8325 N N . ALA C 1 247 ? -63.175 -32.707 87.728 1.00 19.57 227 ALA C N 1
ATOM 8326 C CA . ALA C 1 247 ? -62.174 -33.774 87.615 1.00 23.54 227 ALA C CA 1
ATOM 8327 C C . ALA C 1 247 ? -62.321 -34.920 88.609 1.00 29.33 227 ALA C C 1
ATOM 8328 O O . ALA C 1 247 ? -62.057 -36.073 88.268 1.00 29.57 227 ALA C O 1
ATOM 8330 N N . HIS C 1 248 ? -62.728 -34.608 89.835 1.00 15.98 228 HIS C N 1
ATOM 8331 C CA . HIS C 1 248 ? -62.757 -35.618 90.891 1.00 22.84 228 HIS C CA 1
ATOM 8332 C C . HIS C 1 248 ? -64.171 -35.989 91.330 1.00 18.93 228 HIS C C 1
ATOM 8333 O O . HIS C 1 248 ? -64.360 -36.744 92.288 1.00 17.62 228 HIS C O 1
ATOM 8340 N N . LEU C 1 249 ? -65.156 -35.473 90.602 1.00 16.60 229 LEU C N 1
ATOM 8341 C CA . LEU C 1 249 ? -66.556 -35.797 90.866 1.00 14.38 229 LEU C CA 1
ATOM 8342 C C . LEU C 1 249 ? -67.136 -36.729 89.812 1.00 14.92 229 LEU C C 1
ATOM 8343 O O . LEU C 1 249 ? -66.686 -36.761 88.661 1.00 12.23 229 LEU C O 1
ATOM 8348 N N . THR C 1 250 ? -68.154 -37.475 90.216 1.00 12.58 230 THR C N 1
ATOM 8349 C CA . THR C 1 250 ? -68.932 -38.292 89.300 1.00 8.68 230 THR C CA 1
ATOM 8350 C C . THR C 1 250 ? -69.411 -37.443 88.112 1.00 10.69 230 THR C C 1
ATOM 8351 O O . THR C 1 250 ? -69.689 -36.256 88.269 1.00 10.30 230 THR C O 1
ATOM 8355 N N . GLY C 1 251 ? -69.489 -38.042 86.922 1.00 8.45 231 GLY C N 1
ATOM 8356 C CA . GLY C 1 251 ? -69.926 -37.306 85.747 1.00 9.59 231 GLY C CA 1
ATOM 8357 C C . GLY C 1 251 ? -71.408 -37.454 85.433 1.00 11.44 231 GLY C C 1
ATOM 8358 O O . GLY C 1 251 ? -72.146 -38.108 86.167 1.00 11.28 231 GLY C O 1
ATOM 8359 N N . ASN C 1 252 ? -71.839 -36.814 84.346 1.00 6.98 232 ASN C N 1
ATOM 8360 C CA . ASN C 1 252 ? -73.222 -36.853 83.899 1.00 9.47 232 ASN C CA 1
ATOM 8361 C C . ASN C 1 252 ? -73.461 -38.044 82.977 1.00 9.23 232 ASN C C 1
ATOM 8362 O O . ASN C 1 252 ? -73.042 -38.036 81.817 1.00 10.22 232 ASN C O 1
ATOM 8367 N N . GLY C 1 253 ? -74.156 -39.049 83.484 1.00 11.99 233 GLY C N 1
ATOM 8368 C CA . GLY C 1 253 ? -74.623 -40.129 82.640 1.00 8.67 233 GLY C CA 1
ATOM 8369 C C . GLY C 1 253 ? -75.908 -39.742 81.918 1.00 13.31 233 GLY C C 1
ATOM 8370 O O . GLY C 1 253 ? -76.555 -38.742 82.252 1.00 10.31 233 GLY C O 1
ATOM 8371 N N . CYS C 1 254 ? -76.258 -40.512 80.893 1.00 11.35 234 CYS C N 1
ATOM 8372 C CA . CYS C 1 254 ? -77.612 -40.489 80.348 1.00 9.86 234 CYS C CA 1
ATOM 8373 C C . CYS C 1 254 ? -78.010 -41.947 80.240 1.00 11.71 234 CYS C C 1
ATOM 8374 O O . CYS C 1 254 ? -77.959 -42.541 79.158 1.00 9.94 234 CYS C O 1
ATOM 8377 N N . HIS C 1 255 ? -78.365 -42.539 81.377 1.00 13.21 235 HIS C N 1
ATOM 8378 C CA . HIS C 1 255 ? -78.691 -43.961 81.401 1.00 13.52 235 HIS C CA 1
ATOM 8379 C C . HIS C 1 255 ? -79.971 -44.180 80.617 1.00 11.19 235 HIS C C 1
ATOM 8380 O O . HIS C 1 255 ? -80.974 -43.517 80.856 1.00 13.27 235 HIS C O 1
ATOM 8387 N N . THR C 1 256 ? -79.932 -45.123 79.682 1.00 14.88 236 THR C N 1
ATOM 8388 C CA . THR C 1 256 ? -81.044 -45.319 78.767 1.00 15.60 236 THR C CA 1
ATOM 8389 C C . THR C 1 256 ? -81.720 -46.661 78.987 1.00 10.20 236 THR C C 1
ATOM 8390 O O . THR C 1 256 ? -81.091 -47.715 78.889 1.00 11.08 236 THR C O 1
ATOM 8394 N N . HIS C 1 257 ? -83.010 -46.609 79.293 1.00 14.54 237 HIS C N 1
ATOM 8395 C CA . HIS C 1 257 ? -83.778 -47.818 79.554 1.00 12.63 237 HIS C CA 1
ATOM 8396 C C . HIS C 1 257 ? -84.551 -48.225 78.309 1.00 13.06 237 HIS C C 1
ATOM 8397 O O . HIS C 1 257 ? -85.218 -47.393 77.697 1.00 13.24 237 HIS C O 1
ATOM 8404 N N . LEU C 1 258 ? -84.458 -49.508 77.952 1.00 14.66 238 LEU C N 1
ATOM 8405 C CA . LEU C 1 258 ? -84.799 -49.968 76.604 1.00 12.00 238 LEU C CA 1
ATOM 8406 C C . LEU C 1 258 ? -85.652 -51.222 76.627 1.00 14.10 238 LEU C C 1
ATOM 8407 O O . LEU C 1 258 ? -85.337 -52.174 77.345 1.00 13.00 238 LEU C O 1
ATOM 8412 N N . SER C 1 259 ? -86.708 -51.226 75.816 1.00 14.01 239 SER C N 1
ATOM 8413 C CA . SER C 1 259 ? -87.480 -52.437 75.552 1.00 16.48 239 SER C CA 1
ATOM 8414 C C . SER C 1 259 ? -88.043 -52.386 74.132 1.00 19.03 239 SER C C 1
ATOM 8415 O O . SER C 1 259 ? -88.068 -51.323 73.503 1.00 13.42 239 SER C O 1
ATOM 8418 N N . MET C 1 260 ? -88.466 -53.539 73.623 1.00 19.37 240 MET C N 1
ATOM 8419 C CA . MET C 1 260 ? -88.964 -53.649 72.246 1.00 14.18 240 MET C CA 1
ATOM 8420 C C . MET C 1 260 ? -90.364 -54.241 72.291 1.00 19.69 240 MET C C 1
ATOM 8421 O O . MET C 1 260 ? -90.600 -55.231 72.996 1.00 18.53 240 MET C O 1
ATOM 8426 N N . TRP C 1 261 ? -91.291 -53.647 71.543 1.00 11.74 241 TRP C N 1
ATOM 8427 C CA . TRP C 1 261 ? -92.697 -54.006 71.671 1.00 19.40 241 TRP C CA 1
ATOM 8428 C C . TRP C 1 261 ? -93.324 -54.344 70.315 1.00 24.49 241 TRP C C 1
ATOM 8429 O O . TRP C 1 261 ? -92.938 -53.785 69.285 1.00 19.22 241 TRP C O 1
ATOM 8440 N N . THR C 1 262 ? -94.283 -55.266 70.321 1.00 22.05 242 THR C N 1
ATOM 8441 C CA . THR C 1 262 ? -95.076 -55.530 69.129 1.00 22.88 242 THR C CA 1
ATOM 8442 C C . THR C 1 262 ? -96.156 -54.461 69.034 1.00 22.83 242 THR C C 1
ATOM 8443 O O . THR C 1 262 ? -96.540 -53.860 70.041 1.00 24.92 242 THR C O 1
ATOM 8447 N N . ALA C 1 263 ? -96.656 -54.232 67.827 1.00 23.10 243 ALA C N 1
ATOM 8448 C CA . ALA C 1 263 ? -97.735 -53.270 67.627 1.00 24.02 243 ALA C CA 1
ATOM 8449 C C . ALA C 1 263 ? -98.949 -53.620 68.490 1.00 30.95 243 ALA C C 1
ATOM 8450 O O . ALA C 1 263 ? -99.678 -52.732 68.939 1.00 30.64 243 ALA C O 1
ATOM 8452 N N . ALA C 1 264 ? -99.153 -54.917 68.721 1.00 27.87 244 ALA C N 1
ATOM 8453 C CA . ALA C 1 264 ? -100.261 -55.401 69.543 1.00 28.87 244 ALA C CA 1
ATOM 8454 C C . ALA C 1 264 ? -100.143 -54.961 71.002 1.00 33.69 244 ALA C C 1
ATOM 8455 O O . ALA C 1 264 ? -101.151 -54.853 71.710 1.00 36.05 244 ALA C O 1
ATOM 8457 N N . GLY C 1 265 ? -98.914 -54.717 71.455 1.00 32.40 245 GLY C N 1
ATOM 8458 C CA . GLY C 1 265 ? -98.691 -54.180 72.787 1.00 24.84 245 GLY C CA 1
ATOM 8459 C C . GLY C 1 265 ? -98.033 -55.152 73.750 1.00 23.76 245 GLY C C 1
ATOM 8460 O O . GLY C 1 265 ? -98.230 -55.073 74.959 1.00 27.37 245 GLY C O 1
ATOM 8461 N N . ASP C 1 266 ? -97.243 -56.074 73.221 1.00 24.63 246 ASP C N 1
ATOM 8462 C CA . ASP C 1 266 ? -96.563 -57.055 74.060 1.00 23.86 246 ASP C CA 1
ATOM 8463 C C . ASP C 1 266 ? -95.078 -56.708 74.140 1.00 25.97 246 ASP C C 1
ATOM 8464 O O . ASP C 1 266 ? -94.437 -56.492 73.114 1.00 22.91 246 ASP C O 1
ATOM 8469 N N . ASN C 1 267 ? -94.535 -56.633 75.352 1.00 23.56 247 ASN C N 1
ATOM 8470 C CA . ASN C 1 267 ? -93.109 -56.358 75.524 1.00 23.28 247 ASN C CA 1
ATOM 8471 C C . ASN C 1 267 ? -92.284 -57.595 75.188 1.00 22.83 247 ASN C C 1
ATOM 8472 O O . ASN C 1 267 ? -92.297 -58.589 75.927 1.00 23.93 247 ASN C O 1
ATOM 8477 N N . LEU C 1 268 ? -91.564 -57.528 74.073 1.00 16.77 248 LEU C N 1
ATOM 8478 C CA . LEU C 1 268 ? -90.815 -58.678 73.570 1.00 21.98 248 LEU C CA 1
ATOM 8479 C C . LEU C 1 268 ? -89.658 -59.062 74.468 1.00 23.65 248 LEU C C 1
ATOM 8480 O O . LEU C 1 268 ? -89.135 -60.173 74.353 1.00 20.76 248 LEU C O 1
ATOM 8485 N N . PHE C 1 269 ? -89.236 -58.135 75.328 1.00 15.31 249 PHE C N 1
ATOM 8486 C CA . PHE C 1 269 ? -88.108 -58.381 76.226 1.00 15.68 249 PHE C CA 1
ATOM 8487 C C . PHE C 1 269 ? -88.526 -59.194 77.454 1.00 22.47 249 PHE C C 1
ATOM 8488 O O . PHE C 1 269 ? -87.685 -59.776 78.140 1.00 25.21 249 PHE C O 1
ATOM 8496 N N . GLU C 1 270 ? -89.824 -59.213 77.738 1.00 17.47 250 GLU C N 1
ATOM 8497 C CA . GLU C 1 270 ? -90.356 -60.000 78.849 1.00 27.10 250 GLU C CA 1
ATOM 8498 C C . GLU C 1 270 ? -90.235 -61.494 78.537 1.00 30.32 250 GLU C C 1
ATOM 8499 O O . GLU C 1 270 ? -90.665 -61.939 77.476 1.00 28.12 250 GLU C O 1
ATOM 8505 N N . GLY C 1 271 ? -89.650 -62.276 79.443 1.00 28.51 251 GLY C N 1
ATOM 8506 C CA . GLY C 1 271 ? -89.477 -63.694 79.174 1.00 30.55 251 GLY C CA 1
ATOM 8507 C C . GLY C 1 271 ? -89.279 -64.603 80.378 1.00 38.98 251 GLY C C 1
ATOM 8508 O O . GLY C 1 271 ? -89.510 -64.207 81.523 1.00 33.41 251 GLY C O 1
ATOM 8509 N N . ASP C 1 272 ? -88.843 -65.832 80.104 1.00 35.05 252 ASP C N 1
ATOM 8510 C CA . ASP C 1 272 ? -88.648 -66.841 81.136 1.00 38.84 252 ASP C CA 1
ATOM 8511 C C . ASP C 1 272 ? -87.175 -67.159 81.340 1.00 38.47 252 ASP C C 1
ATOM 8512 O O . ASP C 1 272 ? -86.830 -68.058 82.105 1.00 38.67 252 ASP C O 1
ATOM 8517 N N . GLY C 1 273 ? -86.309 -66.436 80.638 1.00 27.66 253 GLY C N 1
ATOM 8518 C CA . GLY C 1 273 ? -84.880 -66.595 80.813 1.00 24.48 253 GLY C CA 1
ATOM 8519 C C . GLY C 1 273 ? -84.450 -66.005 82.143 1.00 25.22 253 GLY C C 1
ATOM 8520 O O . GLY C 1 273 ? -85.291 -65.593 82.942 1.00 24.27 253 GLY C O 1
ATOM 8521 N N . GLU C 1 274 ? -83.142 -65.975 82.382 1.00 19.96 254 GLU C N 1
ATOM 8522 C CA . GLU C 1 274 ? -82.591 -65.337 83.568 1.00 32.76 254 GLU C CA 1
ATOM 8523 C C . GLU C 1 274 ? -83.183 -63.936 83.759 1.00 33.41 254 GLU C C 1
ATOM 8524 O O . GLU C 1 274 ? -83.328 -63.175 82.795 1.00 24.22 254 GLU C O 1
ATOM 8530 N N . LEU C 1 275 ? -83.542 -63.618 85.000 1.00 26.74 255 LEU C N 1
ATOM 8531 C CA . LEU C 1 275 ? -83.941 -62.265 85.384 1.00 29.75 255 LEU C CA 1
ATOM 8532 C C . LEU C 1 275 ? -85.220 -61.772 84.702 1.00 28.19 255 LEU C C 1
ATOM 8533 O O . LEU C 1 275 ? -85.502 -60.578 84.690 1.00 28.86 255 LEU C O 1
ATOM 8538 N N . GLY C 1 276 ? -86.001 -62.693 84.149 1.00 27.80 256 GLY C N 1
ATOM 8539 C CA . GLY C 1 276 ? -87.264 -62.332 83.532 1.00 26.51 256 GLY C CA 1
ATOM 8540 C C . GLY C 1 276 ? -87.111 -61.740 82.140 1.00 28.31 256 GLY C C 1
ATOM 8541 O O . GLY C 1 276 ? -87.991 -61.010 81.669 1.00 26.35 256 GLY C O 1
ATOM 8542 N N . LEU C 1 277 ? -85.994 -62.049 81.486 1.00 18.88 257 LEU C N 1
ATOM 8543 C CA . LEU C 1 277 ? -85.734 -61.578 80.129 1.00 21.65 257 LEU C CA 1
ATOM 8544 C C . LEU C 1 277 ? -85.948 -62.707 79.125 1.00 29.45 257 LEU C C 1
ATOM 8545 O O . LEU C 1 277 ? -85.788 -63.876 79.465 1.00 30.26 257 LEU C O 1
ATOM 8550 N N . SER C 1 278 ? -86.301 -62.348 77.895 1.00 25.26 258 SER C N 1
ATOM 8551 C CA . SER C 1 278 ? -86.510 -63.312 76.817 1.00 23.52 258 SER C CA 1
ATOM 8552 C C . SER C 1 278 ? -85.250 -63.504 75.985 1.00 25.28 258 SER C C 1
ATOM 8553 O O . SER C 1 278 ? -84.293 -62.737 76.112 1.00 23.10 258 SER C O 1
ATOM 8556 N N . PRO C 1 279 ? -85.233 -64.551 75.142 1.00 32.73 259 PRO C N 1
ATOM 8557 C CA . PRO C 1 279 ? -84.126 -64.713 74.192 1.00 29.03 259 PRO C CA 1
ATOM 8558 C C . PRO C 1 279 ? -83.984 -63.497 73.273 1.00 21.27 259 PRO C C 1
ATOM 8559 O O . PRO C 1 279 ? -82.869 -63.157 72.875 1.00 22.33 259 PRO C O 1
ATOM 8563 N N . THR C 1 280 ? -85.095 -62.849 72.943 1.00 19.92 260 THR C N 1
ATOM 8564 C CA . THR C 1 280 ? -85.027 -61.630 72.150 1.00 24.36 260 THR C CA 1
ATOM 8565 C C . THR C 1 280 ? -84.234 -60.561 72.903 1.00 19.92 260 THR C C 1
ATOM 8566 O O . THR C 1 280 ? -83.312 -59.955 72.349 1.00 18.79 260 THR C O 1
ATOM 8570 N N . ALA C 1 281 ? -84.574 -60.358 74.175 1.00 17.47 261 ALA C N 1
ATOM 8571 C CA . ALA C 1 281 ? -83.836 -59.423 75.011 1.00 17.58 261 ALA C CA 1
ATOM 8572 C C . ALA C 1 281 ? -82.344 -59.745 75.011 1.00 17.35 261 ALA C C 1
ATOM 8573 O O . ALA C 1 281 ? -81.520 -58.855 74.822 1.00 12.24 261 ALA C O 1
ATOM 8575 N N . TYR C 1 282 ? -81.988 -61.018 75.197 1.00 20.62 262 TYR C N 1
ATOM 8576 C CA . TYR C 1 282 ? -80.569 -61.392 75.287 1.00 13.94 262 TYR C CA 1
ATOM 8577 C C . TYR C 1 282 ? -79.819 -61.294 73.961 1.00 14.99 262 TYR C C 1
ATOM 8578 O O . TYR C 1 282 ? -78.613 -61.039 73.942 1.00 21.21 262 TYR C O 1
ATOM 8587 N N . ALA C 1 283 ? -80.527 -61.487 72.853 1.00 17.81 263 ALA C N 1
ATOM 8588 C CA . ALA C 1 283 ? -79.923 -61.304 71.541 1.00 19.31 263 ALA C CA 1
ATOM 8589 C C . ALA C 1 283 ? -79.702 -59.815 71.253 1.00 19.18 263 ALA C C 1
ATOM 8590 O O . ALA C 1 283 ? -78.663 -59.418 70.711 1.00 18.86 263 ALA C O 1
ATOM 8592 N N . PHE C 1 284 ? -80.689 -58.999 71.603 1.00 17.04 264 PHE C N 1
ATOM 8593 C CA . PHE C 1 284 ? -80.539 -57.544 71.520 1.00 14.91 264 PHE C CA 1
ATOM 8594 C C . PHE C 1 284 ? -79.328 -57.116 72.350 1.00 13.69 264 PHE C C 1
ATOM 8595 O O . PHE C 1 284 ? -78.487 -56.335 71.897 1.00 17.91 264 PHE C O 1
ATOM 8603 N N . LEU C 1 285 ? -79.235 -57.643 73.566 1.00 19.17 265 LEU C N 1
ATOM 8604 C CA . LEU C 1 285 ? -78.101 -57.345 74.435 1.00 17.82 265 LEU C CA 1
ATOM 8605 C C . LEU C 1 285 ? -76.809 -57.808 73.765 1.00 17.86 265 LEU C C 1
ATOM 8606 O O . LEU C 1 285 ? -75.773 -57.143 73.853 1.00 17.29 265 LEU C O 1
ATOM 8611 N N . GLY C 1 286 ? -76.865 -58.959 73.102 1.00 14.51 266 GLY C N 1
ATOM 8612 C CA . GLY C 1 286 ? -75.711 -59.454 72.372 1.00 14.93 266 GLY C CA 1
ATOM 8613 C C . GLY C 1 286 ? -75.236 -58.474 71.307 1.00 14.91 266 GLY C C 1
ATOM 8614 O O . GLY C 1 286 ? -74.039 -58.374 71.029 1.00 16.71 266 GLY C O 1
ATOM 8615 N N . GLY C 1 287 ? -76.177 -57.754 70.704 1.00 14.20 267 GLY C N 1
ATOM 8616 C CA . GLY C 1 287 ? -75.834 -56.744 69.719 1.00 19.31 267 GLY C CA 1
ATOM 8617 C C . GLY C 1 287 ? -75.105 -55.567 70.352 1.00 16.41 267 GLY C C 1
ATOM 8618 O O . GLY C 1 287 ? -74.110 -55.079 69.810 1.00 16.66 267 GLY C O 1
ATOM 8619 N N . LEU C 1 288 ? -75.609 -55.116 71.500 1.00 15.13 268 LEU C N 1
ATOM 8620 C CA . LEU C 1 288 ? -74.975 -54.048 72.281 1.00 14.14 268 LEU C CA 1
ATOM 8621 C C . LEU C 1 288 ? -73.544 -54.401 72.678 1.00 16.75 268 LEU C C 1
ATOM 8622 O O . LEU C 1 288 ? -72.630 -53.580 72.546 1.00 12.78 268 LEU C O 1
ATOM 8627 N N . ILE C 1 289 ? -73.347 -55.622 73.164 1.00 14.57 269 ILE C N 1
ATOM 8628 C CA . ILE C 1 289 ? -72.015 -56.072 73.558 1.00 15.71 269 ILE C CA 1
ATOM 8629 C C . ILE C 1 289 ? -71.116 -56.183 72.332 1.00 13.91 269 ILE C C 1
ATOM 8630 O O . ILE C 1 289 ? -69.988 -55.681 72.325 1.00 14.38 269 ILE C O 1
ATOM 8635 N N . GLY C 1 290 ? -71.629 -56.827 71.286 1.00 14.18 270 GLY C N 1
ATOM 8636 C CA . GLY C 1 290 ? -70.863 -57.025 70.069 1.00 15.79 270 GLY C CA 1
ATOM 8637 C C . GLY C 1 290 ? -70.454 -55.723 69.402 1.00 21.02 270 GLY C C 1
ATOM 8638 O O . GLY C 1 290 ? -69.344 -55.600 68.883 1.00 19.13 270 GLY C O 1
ATOM 8639 N N . HIS C 1 291 ? -71.348 -54.742 69.418 1.00 14.96 271 HIS C N 1
ATOM 8640 C CA . HIS C 1 291 ? -71.090 -53.481 68.723 1.00 13.09 271 HIS C CA 1
ATOM 8641 C C . HIS C 1 291 ? -70.666 -52.344 69.666 1.00 17.89 271 HIS C C 1
ATOM 8642 O O . HIS C 1 291 ? -70.671 -51.171 69.282 1.00 15.19 271 HIS C O 1
ATOM 8649 N N . ALA C 1 292 ? -70.301 -52.694 70.894 1.00 16.96 272 ALA C N 1
ATOM 8650 C CA . ALA C 1 292 ? -70.046 -51.691 71.930 1.00 13.19 272 ALA C CA 1
ATOM 8651 C C . ALA C 1 292 ? -68.947 -50.681 71.583 1.00 11.80 272 ALA C C 1
ATOM 8652 O O . ALA C 1 292 ? -69.082 -49.496 71.883 1.00 15.38 272 ALA C O 1
ATOM 8654 N N . LYS C 1 293 ? -67.859 -51.125 70.961 1.00 13.90 273 LYS C N 1
ATOM 8655 C CA . LYS C 1 293 ? -66.764 -50.193 70.679 1.00 18.20 273 LYS C CA 1
ATOM 8656 C C . LYS C 1 293 ? -67.185 -49.067 69.735 1.00 17.74 273 LYS C C 1
ATOM 8657 O O . LYS C 1 293 ? -66.889 -47.909 69.995 1.00 14.85 273 LYS C O 1
ATOM 8663 N N . GLY C 1 294 ? -67.877 -49.409 68.646 1.00 13.76 274 GLY C N 1
ATOM 8664 C CA . GLY C 1 294 ? -68.414 -48.413 67.735 1.00 11.31 274 GLY C CA 1
ATOM 8665 C C . GLY C 1 294 ? -69.530 -47.596 68.368 1.00 13.11 274 GLY C C 1
ATOM 8666 O O . GLY C 1 294 ? -69.635 -46.387 68.155 1.00 15.48 274 GLY C O 1
ATOM 8667 N N . LEU C 1 295 ? -70.363 -48.262 69.157 1.00 11.39 275 LEU C N 1
ATOM 8668 C CA . LEU C 1 295 ? -71.480 -47.616 69.841 1.00 12.14 275 LEU C CA 1
ATOM 8669 C C . LEU C 1 295 ? -70.971 -46.490 70.745 1.00 13.67 275 LEU C C 1
ATOM 8670 O O . LEU C 1 295 ? -71.596 -45.435 70.862 1.00 12.35 275 LEU C O 1
ATOM 8675 N N . THR C 1 296 ? -69.832 -46.730 71.390 1.00 8.75 276 THR C N 1
ATOM 8676 C CA . THR C 1 296 ? -69.200 -45.743 72.256 1.00 11.40 276 THR C CA 1
ATOM 8677 C C . THR C 1 296 ? -68.953 -44.385 71.569 1.00 11.29 276 THR C C 1
ATOM 8678 O O . THR C 1 296 ? -69.142 -43.330 72.180 1.00 10.67 276 THR C O 1
ATOM 8682 N N . ALA C 1 297 ? -68.529 -44.405 70.308 1.00 9.46 277 ALA C N 1
ATOM 8683 C CA . ALA C 1 297 ? -68.283 -43.156 69.588 1.00 11.67 277 ALA C CA 1
ATOM 8684 C C . ALA C 1 297 ? -69.528 -42.280 69.532 1.00 13.06 277 ALA C C 1
ATOM 8685 O O . ALA C 1 297 ? -69.441 -41.058 69.627 1.00 11.16 277 ALA C O 1
ATOM 8687 N N . VAL C 1 298 ? -70.685 -42.908 69.352 1.00 8.84 278 VAL C N 1
ATOM 8688 C CA . VAL C 1 298 ? -71.926 -42.169 69.227 1.00 8.45 278 VAL C CA 1
ATOM 8689 C C . VAL C 1 298 ? -72.498 -41.727 70.581 1.00 11.58 278 VAL C C 1
ATOM 8690 O O . VAL C 1 298 ? -72.882 -40.564 70.743 1.00 8.87 278 VAL C O 1
ATOM 8694 N N . VAL C 1 299 ? -72.554 -42.642 71.547 1.00 11.36 279 VAL C N 1
ATOM 8695 C CA . VAL C 1 299 ? -73.163 -42.342 72.847 1.00 11.30 279 VAL C CA 1
ATOM 8696 C C . VAL C 1 299 ? -72.192 -41.674 73.834 1.00 9.88 279 VAL C C 1
ATOM 8697 O O . VAL C 1 299 ? -72.602 -41.205 74.894 1.00 9.86 279 VAL C O 1
ATOM 8701 N N . ASN C 1 300 ? -70.921 -41.619 73.453 1.00 8.32 280 ASN C N 1
ATOM 8702 C CA . ASN C 1 300 ? -69.903 -40.855 74.162 1.00 8.18 280 ASN C CA 1
ATOM 8703 C C . ASN C 1 300 ? -69.160 -39.962 73.160 1.00 8.31 280 ASN C C 1
ATOM 8704 O O . ASN C 1 300 ? -68.003 -40.211 72.834 1.00 9.54 280 ASN C O 1
ATOM 8709 N N . PRO C 1 301 ? -69.839 -38.922 72.660 1.00 9.63 281 PRO C N 1
ATOM 8710 C CA . PRO C 1 301 ? -69.435 -38.250 71.418 1.00 11.26 281 PRO C CA 1
ATOM 8711 C C . PRO C 1 301 ? -68.439 -37.105 71.560 1.00 9.22 281 PRO C C 1
ATOM 8712 O O . PRO C 1 301 ? -68.194 -36.412 70.570 1.00 11.22 281 PRO C O 1
ATOM 8716 N N . THR C 1 302 ? -67.867 -36.898 72.745 1.00 8.59 282 THR C N 1
ATOM 8717 C CA . THR C 1 302 ? -66.955 -35.770 72.938 1.00 9.26 282 THR C CA 1
ATOM 8718 C C . THR C 1 302 ? -65.626 -36.226 73.511 1.00 7.21 282 THR C C 1
ATOM 8719 O O . THR C 1 302 ? -65.538 -37.295 74.105 1.00 7.88 282 THR C O 1
ATOM 8723 N N . VAL C 1 303 ? -64.582 -35.423 73.337 1.00 7.48 283 VAL C N 1
ATOM 8724 C CA . VAL C 1 303 ? -63.310 -35.716 74.007 1.00 8.39 283 VAL C CA 1
ATOM 8725 C C . VAL C 1 303 ? -63.517 -35.925 75.517 1.00 8.58 283 VAL C C 1
ATOM 8726 O O . VAL C 1 303 ? -63.014 -36.889 76.108 1.00 11.02 283 VAL C O 1
ATOM 8730 N N . ASN C 1 304 ? -64.267 -35.006 76.123 1.00 9.96 284 ASN C N 1
ATOM 8731 C CA . ASN C 1 304 ? -64.547 -35.011 77.560 1.00 11.04 284 ASN C CA 1
ATOM 8732 C C . ASN C 1 304 ? -65.257 -36.293 78.032 1.00 8.72 284 ASN C C 1
ATOM 8733 O O . ASN C 1 304 ? -65.090 -36.723 79.179 1.00 9.85 284 ASN C O 1
ATOM 8738 N N . SER C 1 305 ? -66.024 -36.911 77.136 1.00 8.61 285 SER C N 1
ATOM 8739 C CA . SER C 1 305 ? -66.741 -38.156 77.435 1.00 9.54 285 SER C CA 1
ATOM 8740 C C . SER C 1 305 ? -65.803 -39.215 77.991 1.00 10.19 285 SER C C 1
ATOM 8741 O O . SER C 1 305 ? -66.203 -40.064 78.797 1.00 9.52 285 SER C O 1
ATOM 8744 N N . TYR C 1 306 ? -64.554 -39.164 77.546 1.00 10.04 286 TYR C N 1
ATOM 8745 C CA . TYR C 1 306 ? -63.594 -40.221 77.857 1.00 11.09 286 TYR C CA 1
ATOM 8746 C C . TYR C 1 306 ? -62.889 -39.977 79.169 1.00 14.61 286 TYR C C 1
ATOM 8747 O O . TYR C 1 306 ? -62.072 -40.788 79.596 1.00 13.15 286 TYR C O 1
ATOM 8756 N N . LYS C 1 307 ? -63.241 -38.865 79.816 1.00 13.44 287 LYS C N 1
ATOM 8757 C CA . LYS C 1 307 ? -62.820 -38.615 81.191 1.00 15.65 287 LYS C CA 1
ATOM 8758 C C . LYS C 1 307 ? -63.870 -39.115 82.198 1.00 15.17 287 LYS C C 1
ATOM 8759 O O . LYS C 1 307 ? -63.583 -39.256 83.393 1.00 13.79 287 LYS C O 1
ATOM 8765 N N . ARG C 1 308 ? -65.082 -39.371 81.711 1.00 10.64 288 ARG C N 1
ATOM 8766 C CA . ARG C 1 308 ? -66.125 -40.024 82.520 1.00 15.37 288 ARG C CA 1
ATOM 8767 C C . ARG C 1 308 ? -65.980 -41.545 82.479 1.00 14.63 288 ARG C C 1
ATOM 8768 O O . ARG C 1 308 ? -66.088 -42.227 83.505 1.00 14.69 288 ARG C O 1
ATOM 8776 N N . LEU C 1 309 ? -65.744 -42.084 81.287 1.00 12.21 289 LEU C N 1
ATOM 8777 C CA . LEU C 1 309 ? -65.518 -43.526 81.149 1.00 16.08 289 LEU C CA 1
ATOM 8778 C C . LEU C 1 309 ? -64.121 -43.837 81.671 1.00 13.59 289 LEU C C 1
ATOM 8779 O O . LEU C 1 309 ? -63.188 -43.043 81.485 1.00 16.35 289 LEU C O 1
ATOM 8784 N N . ASN C 1 310 ? -63.970 -44.986 82.316 1.00 20.58 290 ASN C N 1
ATOM 8785 C CA . ASN C 1 310 ? -62.660 -45.392 82.802 1.00 15.34 290 ASN C CA 1
ATOM 8786 C C . ASN C 1 310 ? -61.988 -44.308 83.623 1.00 18.23 290 ASN C C 1
ATOM 8787 O O . ASN C 1 310 ? -60.807 -44.015 83.429 1.00 17.84 290 ASN C O 1
ATOM 8792 N N . ALA C 1 311 ? -62.746 -43.724 84.547 1.00 16.64 291 ALA C N 1
ATOM 8793 C CA . ALA C 1 311 ? -62.256 -42.616 85.350 1.00 18.14 291 ALA C CA 1
ATOM 8794 C C . ALA C 1 311 ? -61.671 -43.129 86.659 1.00 18.26 291 ALA C C 1
ATOM 8795 O O . ALA C 1 311 ? -62.115 -44.145 87.185 1.00 15.14 291 ALA C O 1
ATOM 8797 N N . PRO C 1 312 ? -60.674 -42.421 87.194 1.00 16.33 292 PRO C N 1
ATOM 8798 C CA . PRO C 1 312 ? -60.195 -42.803 88.527 1.00 20.33 292 PRO C CA 1
ATOM 8799 C C . PRO C 1 312 ? -61.303 -42.619 89.559 1.00 21.63 292 PRO C C 1
ATOM 8800 O O . PRO C 1 312 ? -62.152 -41.735 89.390 1.00 17.58 292 PRO C O 1
ATOM 8804 N N . VAL C 1 313 ? -61.293 -43.442 90.608 1.00 14.04 293 VAL C N 1
ATOM 8805 C CA . VAL C 1 313 ? -62.356 -43.410 91.607 1.00 15.24 293 VAL C CA 1
ATOM 8806 C C . VAL C 1 313 ? -62.571 -41.997 92.142 1.00 16.51 293 VAL C C 1
ATOM 8807 O O . VAL C 1 313 ? -61.628 -41.226 92.284 1.00 17.25 293 VAL C O 1
ATOM 8811 N N . THR C 1 314 ? -63.825 -41.656 92.421 1.00 15.79 294 THR C N 1
ATOM 8812 C CA . THR C 1 314 ? -64.174 -40.292 92.787 1.00 16.65 294 THR C CA 1
ATOM 8813 C C . THR C 1 314 ? -64.175 -40.117 94.301 1.00 19.96 294 THR C C 1
ATOM 8814 O O . THR C 1 314 ? -64.001 -41.083 95.050 1.00 16.36 294 THR C O 1
ATOM 8818 N N . VAL C 1 315 ? -64.379 -38.883 94.751 1.00 19.93 295 VAL C N 1
ATOM 8819 C CA . VAL C 1 315 ? -64.430 -38.593 96.182 1.00 19.55 295 VAL C CA 1
ATOM 8820 C C . VAL C 1 315 ? -65.558 -39.351 96.897 1.00 18.30 295 VAL C C 1
ATOM 8821 O O . VAL C 1 315 ? -65.484 -39.598 98.096 1.00 18.43 295 VAL C O 1
ATOM 8825 N N . SER C 1 316 ? -66.596 -39.718 96.154 1.00 10.43 296 SER C N 1
ATOM 8826 C CA . SER C 1 316 ? -67.744 -40.420 96.714 1.00 14.78 296 SER C CA 1
ATOM 8827 C C . SER C 1 316 ? -67.577 -41.944 96.699 1.00 12.10 296 SER C C 1
ATOM 8828 O O . SER C 1 316 ? -68.462 -42.661 97.150 1.00 15.33 296 SER C O 1
ATOM 8831 N N . GLY C 1 317 ? -66.479 -42.443 96.145 1.00 13.82 297 GLY C N 1
ATOM 8832 C CA . GLY C 1 317 ? -66.191 -43.861 96.246 1.00 16.56 297 GLY C CA 1
ATOM 8833 C C . GLY C 1 317 ? -66.488 -44.702 95.018 1.00 17.04 297 GLY C C 1
ATOM 8834 O O . GLY C 1 317 ? -66.091 -45.861 94.959 1.00 15.16 297 GLY C O 1
ATOM 8835 N N . ALA C 1 318 ? -67.197 -44.142 94.041 1.00 14.71 298 ALA C N 1
ATOM 8836 C CA . ALA C 1 318 ? -67.430 -44.855 92.786 1.00 15.05 298 ALA C CA 1
ATOM 8837 C C . ALA C 1 318 ? -67.729 -43.883 91.663 1.00 13.10 298 ALA C C 1
ATOM 8838 O O . ALA C 1 318 ? -68.313 -42.821 91.895 1.00 12.31 298 ALA C O 1
ATOM 8840 N N . THR C 1 319 ? -67.344 -44.257 90.445 1.00 11.65 299 THR C N 1
ATOM 8841 C CA . THR C 1 319 ? -67.621 -43.432 89.273 1.00 12.02 299 THR C CA 1
ATOM 8842 C C . THR C 1 319 ? -69.053 -43.631 88.767 1.00 12.74 299 THR C C 1
ATOM 8843 O O . THR C 1 319 ? -69.622 -42.744 88.139 1.00 10.05 299 THR C O 1
ATOM 8847 N N . TRP C 1 320 ? -69.616 -44.811 89.018 1.00 14.69 300 TRP C N 1
ATOM 8848 C CA . TRP C 1 320 ? -70.937 -45.179 88.498 1.00 13.27 300 TRP C CA 1
ATOM 8849 C C . TRP C 1 320 ? -71.016 -45.175 86.969 1.00 13.27 300 TRP C C 1
ATOM 8850 O O . TRP C 1 320 ? -72.109 -45.227 86.394 1.00 14.29 300 TRP C O 1
ATOM 8861 N N . SER C 1 321 ? -69.870 -45.106 86.307 1.00 11.69 301 SER C N 1
ATOM 8862 C CA . SER C 1 321 ? -69.856 -45.242 84.851 1.00 14.57 301 SER C CA 1
ATOM 8863 C C . SER C 1 321 ? -69.115 -46.509 84.444 1.00 14.04 301 SER C C 1
ATOM 8864 O O . SER C 1 321 ? -68.308 -47.033 85.212 1.00 14.19 301 SER C O 1
ATOM 8867 N N . PRO C 1 322 ? -69.368 -46.995 83.219 1.00 17.22 302 PRO C N 1
ATOM 8868 C CA . PRO C 1 322 ? -68.740 -48.233 82.736 1.00 12.68 302 PRO C CA 1
ATOM 8869 C C . PRO C 1 322 ? -67.255 -48.077 82.432 1.00 14.93 302 PRO C C 1
ATOM 8870 O O . PRO C 1 322 ? -66.811 -47.007 81.998 1.00 13.53 302 PRO C O 1
ATOM 8874 N N . ASN C 1 323 ? -66.505 -49.155 82.649 1.00 15.58 303 ASN C N 1
ATOM 8875 C CA . ASN C 1 323 ? -65.103 -49.243 82.236 1.00 16.49 303 ASN C CA 1
ATOM 8876 C C . ASN C 1 323 ? -64.909 -50.311 81.176 1.00 15.31 303 ASN C C 1
ATOM 8877 O O . ASN C 1 323 ? -63.954 -50.266 80.397 1.00 19.22 303 ASN C O 1
ATOM 8882 N N . THR C 1 324 ? -65.823 -51.273 81.161 1.00 13.83 304 THR C N 1
ATOM 8883 C CA . THR C 1 324 ? -65.643 -52.501 80.399 1.00 22.00 304 THR C CA 1
ATOM 8884 C C . THR C 1 324 ? -66.889 -52.843 79.604 1.00 18.53 304 THR C C 1
ATOM 8885 O O . THR C 1 324 ? -67.986 -52.349 79.896 1.00 16.63 304 THR C O 1
ATOM 8889 N N . ILE C 1 325 ? -66.710 -53.686 78.593 1.00 18.92 305 ILE C N 1
ATOM 8890 C CA . ILE C 1 325 ? -67.827 -54.180 77.801 1.00 17.14 305 ILE C CA 1
ATOM 8891 C C . ILE C 1 325 ? -68.373 -55.433 78.456 1.00 22.78 305 ILE C C 1
ATOM 8892 O O . ILE C 1 325 ? -67.989 -56.554 78.116 1.00 17.11 305 ILE C O 1
ATOM 8897 N N . THR C 1 326 ? -69.268 -55.227 79.417 1.00 19.19 306 THR C N 1
ATOM 8898 C CA . THR C 1 326 ? -69.796 -56.312 80.229 1.00 19.93 306 THR C CA 1
ATOM 8899 C C . THR C 1 326 ? -71.203 -55.962 80.684 1.00 20.67 306 THR C C 1
ATOM 8900 O O . THR C 1 326 ? -71.621 -54.804 80.612 1.00 19.53 306 THR C O 1
ATOM 8904 N N . TYR C 1 327 ? -71.935 -56.960 81.154 1.00 16.63 307 TYR C N 1
ATOM 8905 C CA . TYR C 1 327 ? -73.230 -56.697 81.759 1.00 19.71 307 TYR C CA 1
ATOM 8906 C C . TYR C 1 327 ? -73.382 -57.455 83.063 1.00 19.09 307 TYR C C 1
ATOM 8907 O O . TYR C 1 327 ? -72.701 -58.464 83.305 1.00 17.01 307 TYR C O 1
ATOM 8916 N N . GLY C 1 328 ? -74.256 -56.936 83.915 1.00 17.40 308 GLY C N 1
ATOM 8917 C CA . GLY C 1 328 ? -74.558 -57.559 85.189 1.00 19.13 308 GLY C CA 1
ATOM 8918 C C . GLY C 1 328 ? -76.060 -57.673 85.360 1.00 17.84 308 GLY C C 1
ATOM 8919 O O . GLY C 1 328 ? -76.815 -57.476 84.408 1.00 13.90 308 GLY C O 1
ATOM 8920 N N . GLY C 1 329 ? -76.496 -58.014 86.568 1.00 17.21 309 GLY C N 1
ATOM 8921 C CA . GLY C 1 329 ? -77.914 -58.039 86.868 1.00 19.84 309 GLY C CA 1
ATOM 8922 C C . GLY C 1 329 ? -78.339 -56.647 87.284 1.00 19.29 309 GLY C C 1
ATOM 8923 O O . GLY C 1 329 ? -78.112 -55.681 86.550 1.00 15.98 309 GLY C O 1
ATOM 8924 N N . ASN C 1 330 ? -78.941 -56.543 88.462 1.00 15.82 310 ASN C N 1
ATOM 8925 C CA . ASN C 1 330 ? -79.299 -55.246 89.019 1.00 20.57 310 ASN C CA 1
ATOM 8926 C C . ASN C 1 330 ? -78.053 -54.657 89.678 1.00 18.62 310 ASN C C 1
ATOM 8927 O O . ASN C 1 330 ? -77.908 -54.677 90.888 1.00 17.54 310 ASN C O 1
ATOM 8932 N N . ASN C 1 331 ? -77.156 -54.139 88.846 1.00 15.70 311 ASN C N 1
ATOM 8933 C CA . ASN C 1 331 ? -75.762 -53.943 89.207 1.00 18.83 311 ASN C CA 1
ATOM 8934 C C . ASN C 1 331 ? -75.245 -52.764 88.382 1.00 18.51 311 ASN C C 1
ATOM 8935 O O . ASN C 1 331 ? -75.237 -52.818 87.155 1.00 17.50 311 ASN C O 1
ATOM 8940 N N . ARG C 1 332 ? -74.824 -51.697 89.047 1.00 18.37 312 ARG C N 1
ATOM 8941 C CA . ARG C 1 332 ? -74.487 -50.461 88.343 1.00 15.02 312 ARG C CA 1
ATOM 8942 C C . ARG C 1 332 ? -73.000 -50.285 88.028 1.00 18.49 312 ARG C C 1
ATOM 8943 O O . ARG C 1 332 ? -72.546 -49.158 87.816 1.00 17.49 312 ARG C O 1
ATOM 8951 N N . THR C 1 333 ? -72.239 -51.381 87.993 1.00 15.17 313 THR C N 1
ATOM 8952 C CA . THR C 1 333 ? -70.805 -51.272 87.719 1.00 16.09 313 THR C CA 1
ATOM 8953 C C . THR C 1 333 ? -70.426 -51.692 86.301 1.00 21.60 313 THR C C 1
ATOM 8954 O O . THR C 1 333 ? -69.243 -51.731 85.957 1.00 19.66 313 THR C O 1
ATOM 8958 N N . HIS C 1 334 ? -71.435 -51.998 85.487 1.00 19.56 314 HIS C N 1
ATOM 8959 C CA . HIS C 1 334 ? -71.224 -52.488 84.129 1.00 20.42 314 HIS C CA 1
ATOM 8960 C C . HIS C 1 334 ? -71.684 -51.533 83.033 1.00 15.56 314 HIS C C 1
ATOM 8961 O O . HIS C 1 334 ? -72.240 -50.463 83.307 1.00 14.46 314 HIS C O 1
ATOM 8968 N N . MET C 1 335 ? -71.440 -51.935 81.787 1.00 12.67 315 MET C N 1
ATOM 8969 C CA . MET C 1 335 ? -71.935 -51.206 80.631 1.00 12.78 315 MET C CA 1
ATOM 8970 C C . MET C 1 335 ? -73.448 -51.336 80.554 1.00 15.45 315 MET C C 1
ATOM 8971 O O . MET C 1 335 ? -74.152 -50.372 80.229 1.00 11.91 315 MET C O 1
ATOM 8976 N N . VAL C 1 336 ? -73.949 -52.535 80.845 1.00 13.05 316 VAL C N 1
ATOM 8977 C CA . VAL C 1 336 ? -75.388 -52.761 80.849 1.00 11.33 316 VAL C CA 1
ATOM 8978 C C . VAL C 1 336 ? -75.815 -53.315 82.188 1.00 16.82 316 VAL C C 1
ATOM 8979 O O . VAL C 1 336 ? -75.147 -54.169 82.762 1.00 15.20 316 VAL C O 1
ATOM 8983 N N . ARG C 1 337 ? -76.933 -52.805 82.679 1.00 21.90 317 ARG C N 1
ATOM 8984 C CA . ARG C 1 337 ? -77.536 -53.288 83.900 1.00 15.60 317 ARG C CA 1
ATOM 8985 C C . ARG C 1 337 ? -78.909 -53.845 83.556 1.00 15.41 317 ARG C C 1
ATOM 8986 O O . ARG C 1 337 ? -79.591 -53.322 82.682 1.00 17.95 317 ARG C O 1
ATOM 8994 N N . ILE C 1 338 ? -79.304 -54.929 84.215 1.00 17.40 318 ILE C N 1
ATOM 8995 C CA . ILE C 1 338 ? -80.678 -55.407 84.099 1.00 12.76 318 ILE C CA 1
ATOM 8996 C C . ILE C 1 338 ? -81.420 -55.035 85.367 1.00 15.60 318 ILE C C 1
ATOM 8997 O O . ILE C 1 338 ? -81.258 -55.688 86.402 1.00 16.75 318 ILE C O 1
ATOM 9002 N N . PRO C 1 339 ? -82.208 -53.949 85.300 1.00 20.19 319 PRO C N 1
ATOM 9003 C CA . PRO C 1 339 ? -82.860 -53.378 86.485 1.00 16.15 319 PRO C CA 1
ATOM 9004 C C . PRO C 1 339 ? -84.039 -54.220 86.956 1.00 23.69 319 PRO C C 1
ATOM 9005 O O . PRO C 1 339 ? -84.343 -54.228 88.142 1.00 19.21 319 PRO C O 1
ATOM 9009 N N . ASP C 1 340 ? -84.678 -54.934 86.034 1.00 19.78 320 ASP C N 1
ATOM 9010 C CA . ASP C 1 340 ? -85.896 -55.669 86.340 1.00 22.68 320 ASP C CA 1
ATOM 9011 C C . ASP C 1 340 ? -86.294 -56.442 85.089 1.00 29.90 320 ASP C C 1
ATOM 9012 O O . ASP C 1 340 ? -85.670 -56.283 84.046 1.00 21.48 320 ASP C O 1
ATOM 9017 N N . ALA C 1 341 ? -87.321 -57.280 85.182 1.00 23.06 321 ALA C N 1
ATOM 9018 C CA . ALA C 1 341 ? -87.756 -58.041 84.020 1.00 30.02 321 ALA C CA 1
ATOM 9019 C C . ALA C 1 341 ? -88.269 -57.116 82.915 1.00 26.05 321 ALA C C 1
ATOM 9020 O O . ALA C 1 341 ? -88.877 -56.081 83.188 1.00 25.17 321 ALA C O 1
ATOM 9022 N N . GLY C 1 342 ? -88.014 -57.490 81.665 1.00 22.56 322 GLY C N 1
ATOM 9023 C CA . GLY C 1 342 ? -88.593 -56.784 80.536 1.00 27.66 322 GLY C CA 1
ATOM 9024 C C . GLY C 1 342 ? -87.872 -55.550 80.016 1.00 25.10 322 GLY C C 1
ATOM 9025 O O . GLY C 1 342 ? -88.423 -54.837 79.170 1.00 21.27 322 GLY C O 1
ATOM 9026 N N . ARG C 1 343 ? -86.658 -55.283 80.497 1.00 19.31 323 ARG C N 1
ATOM 9027 C CA . ARG C 1 343 ? -85.894 -54.148 79.970 1.00 19.76 323 ARG C CA 1
ATOM 9028 C C . ARG C 1 343 ? -84.405 -54.146 80.308 1.00 20.83 323 ARG C C 1
ATOM 9029 O O . ARG C 1 343 ? -83.957 -54.810 81.249 1.00 19.28 323 ARG C O 1
ATOM 9037 N N . LEU C 1 344 ? -83.651 -53.380 79.520 1.00 18.14 324 LEU C N 1
ATOM 9038 C CA . LEU C 1 344 ? -82.217 -53.249 79.690 1.00 15.13 324 LEU C CA 1
ATOM 9039 C C . LEU C 1 344 ? -81.888 -51.796 79.997 1.00 15.41 324 LEU C C 1
ATOM 9040 O O . LEU C 1 344 ? -82.466 -50.901 79.396 1.00 17.75 324 LEU C O 1
ATOM 9045 N N . GLU C 1 345 ? -80.955 -51.559 80.916 1.00 10.98 325 GLU C N 1
ATOM 9046 C CA . GLU C 1 345 ? -80.396 -50.217 81.074 1.00 13.04 325 GLU C CA 1
ATOM 9047 C C . GLU C 1 345 ? -79.004 -50.147 80.463 1.00 12.62 325 GLU C C 1
ATOM 9048 O O . GLU C 1 345 ? -78.082 -50.831 80.916 1.00 13.76 325 GLU C O 1
ATOM 9054 N N . LEU C 1 346 ? -78.851 -49.327 79.431 1.00 13.92 326 LEU C N 1
ATOM 9055 C CA . LEU C 1 346 ? -77.530 -49.055 78.882 1.00 11.95 326 LEU C CA 1
ATOM 9056 C C . LEU C 1 346 ? -76.929 -47.884 79.634 1.00 9.57 326 LEU C C 1
ATOM 9057 O O . LEU C 1 346 ? -77.436 -46.764 79.548 1.00 11.03 326 LEU C O 1
ATOM 9062 N N . ARG C 1 347 ? -75.856 -48.140 80.379 1.00 12.18 327 ARG C N 1
ATOM 9063 C CA . ARG C 1 347 ? -75.288 -47.117 81.246 1.00 10.58 327 ARG C CA 1
ATOM 9064 C C . ARG C 1 347 ? -74.181 -46.348 80.532 1.00 13.20 327 ARG C C 1
ATOM 9065 O O . ARG C 1 347 ? -73.666 -45.356 81.053 1.00 14.04 327 ARG C O 1
ATOM 9073 N N . LEU C 1 348 ? -73.837 -46.804 79.333 1.00 10.56 328 LEU C N 1
ATOM 9074 C CA . LEU C 1 348 ? -72.770 -46.203 78.534 1.00 13.49 328 LEU C CA 1
ATOM 9075 C C . LEU C 1 348 ? -72.931 -44.696 78.214 1.00 9.45 328 LEU C C 1
ATOM 9076 O O . LEU C 1 348 ? -72.004 -43.929 78.440 1.00 10.18 328 LEU C O 1
ATOM 9081 N N . PRO C 1 349 ? -74.096 -44.274 77.685 1.00 9.37 329 PRO C N 1
ATOM 9082 C CA . PRO C 1 349 ? -74.221 -42.882 77.216 1.00 10.99 329 PRO C CA 1
ATOM 9083 C C . PRO C 1 349 ? -73.984 -41.838 78.302 1.00 10.90 329 PRO C C 1
ATOM 9084 O O . PRO C 1 349 ? -74.251 -42.069 79.482 1.00 11.37 329 PRO C O 1
ATOM 9088 N N . ASP C 1 350 ? -73.515 -40.669 77.884 1.00 14.71 330 ASP C N 1
ATOM 9089 C CA . ASP C 1 350 ? -73.343 -39.559 78.803 1.00 10.00 330 ASP C CA 1
ATOM 9090 C C . ASP C 1 350 ? -74.260 -38.395 78.407 1.00 11.39 330 ASP C C 1
ATOM 9091 O O . ASP C 1 350 ? -75.070 -38.513 77.478 1.00 7.88 330 ASP C O 1
ATOM 9096 N N . GLY C 1 351 ? -74.147 -37.283 79.124 1.00 9.75 331 GLY C N 1
ATOM 9097 C CA . GLY C 1 351 ? -75.023 -36.152 78.902 1.00 6.65 331 GLY C CA 1
ATOM 9098 C C . GLY C 1 351 ? -74.846 -35.451 77.560 1.00 10.61 331 GLY C C 1
ATOM 9099 O O . GLY C 1 351 ? -75.706 -34.661 77.175 1.00 9.88 331 GLY C O 1
ATOM 9100 N N . ALA C 1 352 ? -73.743 -35.711 76.855 1.00 7.63 332 ALA C N 1
ATOM 9101 C CA . ALA C 1 352 ? -73.570 -35.160 75.502 1.00 10.82 332 ALA C CA 1
ATOM 9102 C C . A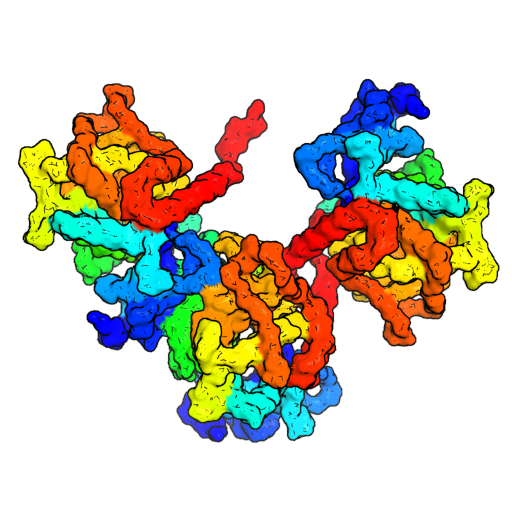LA C 1 352 ? -74.230 -35.995 74.381 1.00 8.36 332 ALA C C 1
ATOM 9103 O O . ALA C 1 352 ? -74.288 -35.557 73.230 1.00 7.06 332 ALA C O 1
ATOM 9105 N N . ALA C 1 353 ? -74.695 -37.203 74.701 1.00 10.55 333 ALA C N 1
ATOM 9106 C CA . ALA C 1 353 ? -75.269 -38.080 73.677 1.00 7.71 333 ALA C CA 1
ATOM 9107 C C . ALA C 1 353 ? -76.415 -37.401 72.922 1.00 10.53 333 ALA C C 1
ATOM 9108 O O . ALA C 1 353 ? -77.332 -36.867 73.522 1.00 10.04 333 ALA C O 1
ATOM 9110 N N . ASN C 1 354 ? -76.356 -37.435 71.597 1.00 9.54 334 ASN C N 1
ATOM 9111 C CA . ASN C 1 354 ? -77.423 -36.905 70.771 1.00 7.82 334 ASN C CA 1
ATOM 9112 C C . ASN C 1 354 ? -78.749 -37.610 71.063 1.00 9.39 334 ASN C C 1
ATOM 9113 O O . ASN C 1 354 ? -78.824 -38.836 71.002 1.00 9.77 334 ASN C O 1
ATOM 9118 N N . PRO C 1 355 ? -79.802 -36.840 71.381 1.00 6.83 335 PRO C N 1
ATOM 9119 C CA . PRO C 1 355 ? -81.113 -37.437 71.677 1.00 11.47 335 PRO C CA 1
ATOM 9120 C C . PRO C 1 355 ? -81.648 -38.327 70.548 1.00 13.72 335 PRO C C 1
ATOM 9121 O O . PRO C 1 355 ? -82.433 -39.224 70.834 1.00 10.96 335 PRO C O 1
ATOM 9125 N N . TYR C 1 356 ? -81.240 -38.080 69.304 1.00 11.95 336 TYR C N 1
ATOM 9126 C CA . TYR C 1 356 ? -81.710 -38.898 68.178 1.00 11.92 336 TYR C CA 1
ATOM 9127 C C . TYR C 1 356 ? -80.706 -39.966 67.774 1.00 14.63 336 TYR C C 1
ATOM 9128 O O . TYR C 1 356 ? -81.059 -41.142 67.644 1.00 12.38 336 TYR C O 1
ATOM 9137 N N . LEU C 1 357 ? -79.455 -39.563 67.582 1.00 13.18 337 LEU C N 1
ATOM 9138 C CA . LEU C 1 357 ? -78.419 -40.517 67.221 1.00 9.55 337 LEU C CA 1
ATOM 9139 C C . LEU C 1 357 ? -78.261 -41.644 68.229 1.00 18.14 337 LEU C C 1
ATOM 9140 O O . LEU C 1 357 ? -77.969 -42.780 67.849 1.00 13.58 337 LEU C O 1
ATOM 9145 N N . MET C 1 358 ? -78.428 -41.340 69.514 1.00 10.20 338 MET C N 1
ATOM 9146 C CA . MET C 1 358 ? -78.193 -42.362 70.540 1.00 13.16 338 MET C CA 1
ATOM 9147 C C . MET C 1 358 ? -79.159 -43.551 70.435 1.00 11.16 338 MET C C 1
ATOM 9148 O O . MET C 1 358 ? -78.719 -44.678 70.289 1.00 14.48 338 MET C O 1
ATOM 9153 N N . PRO C 1 359 ? -80.474 -43.298 70.490 1.00 11.30 339 PRO C N 1
ATOM 9154 C CA . PRO C 1 359 ? -81.422 -44.400 70.293 1.00 11.75 339 PRO C CA 1
ATOM 9155 C C . PRO C 1 359 ? -81.258 -45.039 68.914 1.00 13.02 339 PRO C C 1
ATOM 9156 O O . PRO C 1 359 ? -81.447 -46.246 68.801 1.00 11.66 339 PRO C O 1
ATOM 9160 N N . ALA C 1 360 ? -80.921 -44.248 67.893 1.00 12.18 340 ALA C N 1
ATOM 9161 C CA . ALA C 1 360 ? -80.692 -44.805 66.548 1.00 15.85 340 ALA C CA 1
ATOM 9162 C C . ALA C 1 360 ? -79.571 -45.835 66.529 1.00 19.16 340 ALA C C 1
ATOM 9163 O O . ALA C 1 360 ? -79.715 -46.908 65.928 1.00 14.70 340 ALA C O 1
ATOM 9165 N N . ALA C 1 361 ? -78.444 -45.498 67.160 1.00 12.85 341 ALA C N 1
ATOM 9166 C CA . ALA C 1 361 ? -77.280 -46.393 67.170 1.00 17.61 341 ALA C CA 1
ATOM 9167 C C . ALA C 1 361 ? -77.527 -47.609 68.052 1.00 15.51 341 ALA C C 1
ATOM 9168 O O . ALA C 1 361 ? -77.126 -48.729 67.724 1.00 12.79 341 ALA C O 1
ATOM 9170 N N . ILE C 1 362 ? -78.179 -47.380 69.188 1.00 14.20 342 ILE C N 1
ATOM 9171 C CA . ILE C 1 362 ? -78.510 -48.463 70.096 1.00 12.76 342 ILE C CA 1
ATOM 9172 C C . ILE C 1 362 ? -79.415 -49.457 69.360 1.00 19.53 342 ILE C C 1
ATOM 9173 O O . ILE C 1 362 ? -79.210 -50.674 69.421 1.00 16.33 342 ILE C O 1
ATOM 9178 N N . LEU C 1 363 ? -80.398 -48.928 68.639 1.00 11.55 343 LEU C N 1
ATOM 9179 C CA . LEU C 1 363 ? -81.355 -49.778 67.917 1.00 15.12 343 LEU C CA 1
ATOM 9180 C C . LEU C 1 363 ? -80.705 -50.547 66.772 1.00 18.73 343 LEU C C 1
ATOM 9181 O O . LEU C 1 363 ? -80.982 -51.732 66.570 1.00 16.19 343 LEU C O 1
ATOM 9186 N N . ALA C 1 364 ? -79.834 -49.884 66.027 1.00 14.20 344 ALA C N 1
ATOM 9187 C CA . ALA C 1 364 ? -79.134 -50.555 64.940 1.00 14.67 344 ALA C CA 1
ATOM 9188 C C . ALA C 1 364 ? -78.324 -51.737 65.478 1.00 22.11 344 ALA C C 1
ATOM 9189 O O . ALA C 1 364 ? -78.351 -52.836 64.911 1.00 17.06 344 ALA C O 1
ATOM 9191 N N . ALA C 1 365 ? -77.604 -51.505 66.575 1.00 18.82 345 ALA C N 1
ATOM 9192 C CA . ALA C 1 365 ? -76.823 -52.556 67.221 1.00 17.20 345 ALA C CA 1
ATOM 9193 C C . ALA C 1 365 ? -77.723 -53.679 67.736 1.00 16.82 345 ALA C C 1
ATOM 9194 O O . ALA C 1 365 ? -77.420 -54.859 67.562 1.00 16.96 345 ALA C O 1
ATOM 9196 N N . GLY C 1 366 ? -78.828 -53.302 68.372 1.00 16.94 346 GLY C N 1
ATOM 9197 C CA . GLY C 1 366 ? -79.760 -54.268 68.930 1.00 15.68 346 GLY C CA 1
ATOM 9198 C C . GLY C 1 366 ? -80.419 -55.133 67.867 1.00 17.26 346 GLY C C 1
ATOM 9199 O O . GLY C 1 366 ? -80.521 -56.358 68.017 1.00 19.53 346 GLY C O 1
ATOM 9200 N N . LEU C 1 367 ? -80.887 -54.493 66.803 1.00 19.80 347 LEU C N 1
ATOM 9201 C CA . LEU C 1 367 ? -81.495 -55.205 65.686 1.00 21.39 347 LEU C CA 1
ATOM 9202 C C . LEU C 1 367 ? -80.519 -56.221 65.120 1.00 25.38 347 LEU C C 1
ATOM 9203 O O . LEU C 1 367 ? -80.891 -57.363 64.853 1.00 26.45 347 LEU C O 1
ATOM 9208 N N . ASP C 1 368 ? -79.267 -55.817 64.930 1.00 16.68 348 ASP C N 1
ATOM 9209 C CA . ASP C 1 368 ? -78.288 -56.751 64.397 1.00 19.86 348 ASP C CA 1
ATOM 9210 C C . ASP C 1 368 ? -78.129 -57.929 65.354 1.00 25.03 348 ASP C C 1
ATOM 9211 O O . ASP C 1 368 ? -78.000 -59.087 64.928 1.00 22.02 348 ASP C O 1
ATOM 9216 N N . GLY C 1 369 ? -78.145 -57.634 66.651 1.00 17.72 349 GLY C N 1
ATOM 9217 C CA . GLY C 1 369 ? -78.019 -58.672 67.656 1.00 17.84 349 GLY C CA 1
ATOM 9218 C C . GLY C 1 369 ? -79.142 -59.679 67.515 1.00 17.93 349 GLY C C 1
ATOM 9219 O O . GLY C 1 369 ? -78.926 -60.891 67.543 1.00 22.86 349 GLY C O 1
ATOM 9220 N N . ILE C 1 370 ? -80.352 -59.166 67.353 1.00 19.11 350 ILE C N 1
ATOM 9221 C CA . ILE C 1 370 ? -81.520 -60.012 67.168 1.00 23.41 350 ILE C CA 1
ATOM 9222 C C . ILE C 1 370 ? -81.396 -60.831 65.885 1.00 30.92 350 ILE C C 1
ATOM 9223 O O . ILE C 1 370 ? -81.709 -62.022 65.856 1.00 29.76 350 ILE C O 1
ATOM 9228 N N . GLU C 1 371 ? -80.918 -60.183 64.829 1.00 26.96 351 GLU C N 1
ATOM 9229 C CA . GLU C 1 371 ? -80.789 -60.818 63.527 1.00 31.98 351 GLU C CA 1
ATOM 9230 C C . GLU C 1 371 ? -79.822 -62.001 63.560 1.00 33.17 351 GLU C C 1
ATOM 9231 O O . GLU C 1 371 ? -80.063 -63.029 62.928 1.00 31.45 351 GLU C O 1
ATOM 9237 N N . THR C 1 372 ? -78.730 -61.856 64.301 1.00 22.40 352 THR C N 1
ATOM 9238 C CA . THR C 1 372 ? -77.673 -62.854 64.295 1.00 27.56 352 THR C CA 1
ATOM 9239 C C . THR C 1 372 ? -77.705 -63.746 65.530 1.00 24.29 352 THR C C 1
ATOM 9240 O O . THR C 1 372 ? -76.778 -64.522 65.759 1.00 28.51 352 THR C O 1
ATOM 9244 N N . GLN C 1 373 ? -78.762 -63.623 66.326 1.00 23.57 353 GLN C N 1
ATOM 9245 C CA . GLN C 1 373 ? -78.828 -64.274 67.632 1.00 29.79 353 GLN C CA 1
ATOM 9246 C C . GLN C 1 373 ? -77.523 -64.128 68.414 1.00 31.08 353 GLN C C 1
ATOM 9247 O O . GLN C 1 373 ? -76.957 -65.116 68.886 1.00 26.76 353 GLN C O 1
ATOM 9253 N N . ALA C 1 374 ? -77.046 -62.894 68.551 1.00 27.71 354 ALA C N 1
ATOM 9254 C CA . ALA C 1 374 ? -75.784 -62.641 69.241 1.00 25.69 354 ALA C CA 1
ATOM 9255 C C . ALA C 1 374 ? -75.795 -63.156 70.683 1.00 21.20 354 ALA C C 1
ATOM 9256 O O . ALA C 1 374 ? -76.797 -63.055 71.382 1.00 23.10 354 ALA C O 1
ATOM 9258 N N . ASP C 1 375 ? -74.665 -63.706 71.114 1.00 21.91 355 ASP C N 1
ATOM 9259 C CA . ASP C 1 375 ? -74.491 -64.143 72.488 1.00 24.46 355 ASP C CA 1
ATOM 9260 C C . ASP C 1 375 ? -73.826 -63.025 73.281 1.00 23.02 355 ASP C C 1
ATOM 9261 O O . ASP C 1 375 ? -72.714 -62.610 72.964 1.00 23.33 355 ASP C O 1
ATOM 9266 N N . PRO C 1 376 ? -74.523 -62.516 74.304 1.00 25.17 356 PRO C N 1
ATOM 9267 C CA . PRO C 1 376 ? -74.007 -61.435 75.152 1.00 24.81 356 PRO C CA 1
ATOM 9268 C C . PRO C 1 376 ? -72.915 -61.919 76.096 1.00 27.12 356 PRO C C 1
ATOM 9269 O O . PRO C 1 376 ? -72.234 -61.105 76.712 1.00 25.24 356 PRO C O 1
ATOM 9273 N N . GLY C 1 377 ? -72.748 -63.234 76.205 1.00 21.68 357 GLY C N 1
ATOM 9274 C CA . GLY C 1 377 ? -71.747 -63.794 77.095 1.00 19.32 357 GLY C CA 1
ATOM 9275 C C . GLY C 1 377 ? -72.296 -63.966 78.496 1.00 21.41 357 GLY C C 1
ATOM 9276 O O . GLY C 1 377 ? -73.507 -63.946 78.701 1.00 27.00 357 GLY C O 1
ATOM 9277 N N . GLN C 1 378 ? -71.409 -64.114 79.472 1.00 21.17 358 GLN C N 1
ATOM 9278 C CA . GLN C 1 378 ? -71.851 -64.389 80.829 1.00 32.59 358 GLN C CA 1
ATOM 9279 C C . GLN C 1 378 ? -72.107 -63.125 81.643 1.00 20.60 358 GLN C C 1
ATOM 9280 O O . GLN C 1 378 ? -71.281 -62.209 81.673 1.00 28.19 358 GLN C O 1
ATOM 9286 N N . ARG C 1 379 ? -73.259 -63.092 82.302 1.00 19.12 359 ARG C N 1
ATOM 9287 C CA . ARG C 1 379 ? -73.562 -62.045 83.271 1.00 22.57 359 ARG C CA 1
ATOM 9288 C C . ARG C 1 379 ? -72.530 -62.080 84.389 1.00 25.72 359 ARG C C 1
ATOM 9289 O O . ARG C 1 379 ? -72.210 -63.149 84.901 1.00 26.98 359 ARG C O 1
ATOM 9297 N N . LEU C 1 380 ? -72.005 -60.915 84.754 1.00 18.93 360 LEU C N 1
ATOM 9298 C CA . LEU C 1 380 ? -71.041 -60.806 85.846 1.00 21.64 360 LEU C CA 1
ATOM 9299 C C . LEU C 1 380 ? -71.678 -60.248 87.123 1.00 26.34 360 LEU C C 1
ATOM 9300 O O . LEU C 1 380 ? -71.981 -59.058 87.201 1.00 20.07 360 LEU C O 1
ATOM 9305 N N . ASP C 1 381 ? -71.865 -61.102 88.128 1.00 24.11 361 ASP C N 1
ATOM 9306 C CA . ASP C 1 381 ? -72.504 -60.683 89.376 1.00 24.02 361 ASP C CA 1
ATOM 9307 C C . ASP C 1 381 ? -71.461 -60.235 90.392 1.00 32.97 361 ASP C C 1
ATOM 9308 O O . ASP C 1 381 ? -71.363 -60.789 91.486 1.00 38.93 361 ASP C O 1
ATOM 9313 N N . ILE C 1 382 ? -70.677 -59.238 90.010 1.00 19.68 362 ILE C N 1
ATOM 9314 C CA . ILE C 1 382 ? -69.570 -58.746 90.816 1.00 22.55 362 ILE C CA 1
ATOM 9315 C C . ILE C 1 382 ? -69.447 -57.244 90.596 1.00 20.94 362 ILE C C 1
ATOM 9316 O O . ILE C 1 382 ? -70.008 -56.708 89.641 1.00 17.87 362 ILE C O 1
ATOM 9321 N N . ASP C 1 383 ? -68.703 -56.582 91.475 1.00 18.16 363 ASP C N 1
ATOM 9322 C CA . ASP C 1 383 ? -68.402 -55.164 91.342 1.00 21.59 363 ASP C CA 1
ATOM 9323 C C . ASP C 1 383 ? -67.193 -55.010 90.433 1.00 19.84 363 ASP C C 1
ATOM 9324 O O . ASP C 1 383 ? -66.065 -55.286 90.841 1.00 23.66 363 ASP C O 1
ATOM 9329 N N . MET C 1 384 ? -67.420 -54.555 89.205 1.00 19.59 364 MET C N 1
ATOM 9330 C CA . MET C 1 384 ? -66.327 -54.422 88.246 1.00 19.77 364 MET C CA 1
ATOM 9331 C C . MET C 1 384 ? -65.243 -53.426 88.676 1.00 22.11 364 MET C C 1
ATOM 9332 O O . MET C 1 384 ? -64.118 -53.497 88.195 1.00 19.25 364 MET C O 1
ATOM 9337 N N . TYR C 1 385 ? -65.566 -52.503 89.581 1.00 18.60 365 TYR C N 1
ATOM 9338 C CA . TYR C 1 385 ? -64.584 -51.490 89.981 1.00 19.30 365 TYR C CA 1
ATOM 9339 C C . TYR C 1 385 ? -63.460 -52.109 90.816 1.00 32.21 365 TYR C C 1
ATOM 9340 O O . TYR C 1 385 ? -62.308 -51.670 90.764 1.00 29.62 365 TYR C O 1
ATOM 9349 N N . VAL C 1 386 ? -63.804 -53.135 91.585 1.00 25.92 366 VAL C N 1
ATOM 9350 C CA . VAL C 1 386 ? -62.823 -53.801 92.433 1.00 37.94 366 VAL C CA 1
ATOM 9351 C C . VAL C 1 386 ? -62.448 -55.152 91.832 1.00 37.86 366 VAL C C 1
ATOM 9352 O O . VAL C 1 386 ? -61.506 -55.796 92.280 1.00 52.39 366 VAL C O 1
ATOM 9356 N N . GLU C 1 387 ? -63.182 -55.557 90.797 1.00 48.12 367 GLU C N 1
ATOM 9357 C CA . GLU C 1 387 ? -63.022 -56.881 90.189 1.00 53.57 367 GLU C CA 1
ATOM 9358 C C . GLU C 1 387 ? -62.586 -56.837 88.734 1.00 60.61 367 GLU C C 1
ATOM 9359 O O . GLU C 1 387 ? -62.724 -57.830 88.023 1.00 66.74 367 GLU C O 1
ATOM 9365 N N . GLY C 1 388 ? -62.079 -55.695 88.282 1.00 61.11 368 GLY C N 1
ATOM 9366 C CA . GLY C 1 388 ? -61.670 -55.565 86.894 1.00 71.09 368 GLY C CA 1
ATOM 9367 C C . GLY C 1 388 ? -60.553 -56.529 86.534 1.00 81.21 368 GLY C C 1
ATOM 9368 O O . GLY C 1 388 ? -60.446 -56.979 85.391 1.00 83.83 368 GLY C O 1
ATOM 9369 N N . HIS C 1 389 ? -59.727 -56.851 87.525 1.00 75.62 369 HIS C N 1
ATOM 9370 C CA . HIS C 1 389 ? -58.545 -57.679 87.318 1.00 79.70 369 HIS C CA 1
ATOM 9371 C C . HIS C 1 389 ? -58.869 -59.170 87.414 1.00 78.50 369 HIS C C 1
ATOM 9372 O O . HIS C 1 389 ? -58.292 -59.995 86.702 1.00 77.30 369 HIS C O 1
ATOM 9379 N N . SER C 1 390 ? -59.801 -59.501 88.300 1.00 77.68 370 SER C N 1
ATOM 9380 C CA . SER C 1 390 ? -60.159 -60.883 88.579 1.00 77.06 370 SER C CA 1
ATOM 9381 C C . SER C 1 390 ? -60.934 -61.547 87.440 1.00 76.15 370 SER C C 1
ATOM 9382 O O . SER C 1 390 ? -61.410 -62.673 87.579 1.00 81.10 370 SER C O 1
ATOM 9385 N N . VAL C 1 391 ? -61.062 -60.854 86.315 1.00 72.13 371 VAL C N 1
ATOM 9386 C CA . VAL C 1 391 ? -61.755 -61.431 85.168 1.00 63.50 371 VAL C CA 1
ATOM 9387 C C . VAL C 1 391 ? -61.236 -60.888 83.841 1.00 67.46 371 VAL C C 1
ATOM 9388 O O . VAL C 1 391 ? -60.755 -59.755 83.758 1.00 66.74 371 VAL C O 1
ATOM 9392 N N . GLU C 1 392 ? -61.323 -61.719 82.808 1.00 69.00 372 GLU C N 1
ATOM 9393 C CA . GLU C 1 392 ? -61.006 -61.295 81.454 1.00 69.90 372 GLU C CA 1
ATOM 9394 C C . GLU C 1 392 ? -62.193 -60.537 80.873 1.00 68.46 372 GLU C C 1
ATOM 9395 O O . GLU C 1 392 ? -63.222 -61.130 80.542 1.00 68.58 372 GLU C O 1
ATOM 9401 N N . ALA C 1 393 ? -62.052 -59.220 80.772 1.00 58.62 373 ALA C N 1
ATOM 9402 C CA . ALA C 1 393 ? -63.096 -58.382 80.202 1.00 46.17 373 ALA C CA 1
ATOM 9403 C C . ALA C 1 393 ? -62.486 -57.387 79.226 1.00 37.30 373 ALA C C 1
ATOM 9404 O O . ALA C 1 393 ? -61.388 -56.873 79.452 1.00 40.32 373 ALA C O 1
ATOM 9406 N N . GLU C 1 394 ? -63.193 -57.123 78.137 1.00 26.86 374 GLU C N 1
ATOM 9407 C CA . GLU C 1 394 ? -62.720 -56.152 77.156 1.00 42.24 374 GLU C CA 1
ATOM 9408 C C . GLU C 1 394 ? -62.947 -54.714 77.637 1.00 31.72 374 GLU C C 1
ATOM 9409 O O . GLU C 1 394 ? -64.057 -54.357 78.046 1.00 29.53 374 GLU C O 1
ATOM 9415 N N . GLN C 1 395 ? -61.891 -53.903 77.589 1.00 30.58 375 GLN C N 1
ATOM 9416 C CA . GLN C 1 395 ? -61.961 -52.493 77.977 1.00 24.46 375 GLN C CA 1
ATOM 9417 C C . GLN C 1 395 ? -62.662 -51.661 76.898 1.00 29.09 375 GLN C C 1
ATOM 9418 O O . GLN C 1 395 ? -62.580 -51.976 75.718 1.00 21.45 375 GLN C O 1
ATOM 9424 N N . LEU C 1 396 ? -63.371 -50.610 77.297 1.00 18.13 376 LEU C N 1
ATOM 9425 C CA . LEU C 1 396 ? -64.004 -49.734 76.312 1.00 16.96 376 LEU C CA 1
ATOM 9426 C C . LEU C 1 396 ? -62.930 -48.890 75.619 1.00 15.14 376 LEU C C 1
ATOM 9427 O O . LEU C 1 396 ? -61.846 -48.717 76.163 1.00 15.07 376 LEU C O 1
ATOM 9432 N N . PRO C 1 397 ? -63.223 -48.365 74.415 1.00 16.80 377 PRO C N 1
ATOM 9433 C CA . PRO C 1 397 ? -62.291 -47.415 73.782 1.00 12.35 377 PRO C CA 1
ATOM 9434 C C . PRO C 1 397 ? -61.863 -46.325 74.769 1.00 13.78 377 PRO C C 1
ATOM 9435 O O . PRO C 1 397 ? -62.702 -45.757 75.460 1.00 13.90 377 PRO C O 1
ATOM 9439 N N . LEU C 1 398 ? -60.566 -46.048 74.839 1.00 10.58 378 LEU C N 1
ATOM 9440 C CA . LEU C 1 398 ? -60.030 -45.177 75.885 1.00 14.53 378 LEU C CA 1
ATOM 9441 C C . LEU C 1 398 ? -60.074 -43.680 75.565 1.00 13.41 378 LEU C C 1
ATOM 9442 O O . LEU C 1 398 ? -59.859 -42.832 76.448 1.00 13.03 378 LEU C O 1
ATOM 9447 N N . ASN C 1 399 ? -60.331 -43.358 74.304 1.00 13.03 379 ASN C N 1
ATOM 9448 C CA . ASN C 1 399 ? -60.415 -41.965 73.880 1.00 13.13 379 ASN C CA 1
ATOM 9449 C C . ASN C 1 399 ? -61.262 -41.838 72.633 1.00 10.18 379 ASN C C 1
ATOM 9450 O O . ASN C 1 399 ? -61.592 -42.831 72.000 1.00 10.68 379 ASN C O 1
ATOM 9455 N N . LEU C 1 400 ? -61.606 -40.602 72.287 1.00 9.30 380 LEU C N 1
ATOM 9456 C CA . LEU C 1 400 ? -62.526 -40.325 71.196 1.00 12.91 380 LEU C CA 1
ATOM 9457 C C . LEU C 1 400 ? -62.001 -40.849 69.863 1.00 13.32 380 LEU C C 1
ATOM 9458 O O . LEU C 1 400 ? -62.773 -41.323 69.048 1.00 10.45 380 LEU C O 1
ATOM 9463 N N . LEU C 1 401 ? -60.690 -40.761 69.655 1.00 13.81 381 LEU C N 1
ATOM 9464 C CA . LEU C 1 401 ? -60.083 -41.217 68.402 1.00 14.63 381 LEU C CA 1
ATOM 9465 C C . LEU C 1 401 ? -60.268 -42.724 68.214 1.00 13.70 381 LEU C C 1
ATOM 9466 O O . LEU C 1 401 ? -60.657 -43.176 67.143 1.00 12.43 381 LEU C O 1
ATOM 9471 N N . ASP C 1 402 ? -59.973 -43.502 69.254 1.00 14.77 382 ASP C N 1
ATOM 9472 C CA . ASP C 1 402 ? -60.186 -44.947 69.175 1.00 20.95 382 ASP C CA 1
ATOM 9473 C C . ASP C 1 402 ? -61.668 -45.306 69.007 1.00 17.69 382 ASP C C 1
ATOM 9474 O O . ASP C 1 402 ? -61.997 -46.260 68.311 1.00 16.21 382 ASP C O 1
ATOM 9479 N N . ALA C 1 403 ? -62.560 -44.550 69.642 1.00 12.89 383 ALA C N 1
ATOM 9480 C CA . ALA C 1 403 ? -63.988 -44.830 69.501 1.00 12.14 383 ALA C CA 1
ATOM 9481 C C . ALA C 1 403 ? -64.436 -44.615 68.057 1.00 12.57 383 ALA C C 1
ATOM 9482 O O . ALA C 1 403 ? -65.145 -45.439 67.477 1.00 10.96 383 ALA C O 1
ATOM 9484 N N . VAL C 1 404 ? -64.022 -43.496 67.479 1.00 11.93 384 VAL C N 1
ATOM 9485 C CA . VAL C 1 404 ? -64.382 -43.189 66.101 1.00 11.68 384 VAL C CA 1
ATOM 9486 C C . VAL C 1 404 ? -63.788 -44.213 65.133 1.00 15.05 384 VAL C C 1
ATOM 9487 O O . VAL C 1 404 ? -64.449 -44.625 64.185 1.00 13.59 384 VAL C O 1
ATOM 9491 N N . ARG C 1 405 ? -62.543 -44.616 65.367 1.00 13.80 385 ARG C N 1
ATOM 9492 C CA . ARG C 1 405 ? -61.930 -45.665 64.551 1.00 17.93 385 ARG C CA 1
ATOM 9493 C C . ARG C 1 405 ? -62.765 -46.944 64.564 1.00 18.39 385 ARG C C 1
ATOM 9494 O O . ARG C 1 405 ? -62.940 -47.598 63.530 1.00 15.08 385 ARG C O 1
ATOM 9502 N N . ALA C 1 406 ? -63.268 -47.304 65.740 1.00 13.37 386 ALA C N 1
ATOM 9503 C CA . ALA C 1 406 ? -64.105 -48.494 65.885 1.00 11.63 386 ALA C CA 1
ATOM 9504 C C . ALA C 1 406 ? -65.430 -48.327 65.154 1.00 15.09 386 ALA C C 1
ATOM 9505 O O . ALA C 1 406 ? -65.958 -49.277 64.576 1.00 14.01 386 ALA C O 1
ATOM 9507 N N . LEU C 1 407 ? -65.973 -47.113 65.205 1.00 14.69 387 LEU C N 1
ATOM 9508 C CA . LEU C 1 407 ? -67.227 -46.787 64.535 1.00 15.24 387 LEU C CA 1
ATOM 9509 C C . LEU C 1 407 ? -67.089 -47.010 63.034 1.00 16.20 387 LEU C C 1
ATOM 9510 O O . LEU C 1 407 ? -67.976 -47.571 62.396 1.00 16.27 387 LEU C O 1
ATOM 9515 N N . GLU C 1 408 ? -65.978 -46.545 62.478 1.00 17.38 388 GLU C N 1
ATOM 9516 C CA . GLU C 1 408 ? -65.742 -46.625 61.038 1.00 18.98 388 GLU C CA 1
ATOM 9517 C C . GLU C 1 408 ? -65.507 -48.069 60.618 1.00 26.68 388 GLU C C 1
ATOM 9518 O O . GLU C 1 408 ? -65.822 -48.457 59.490 1.00 23.98 388 GLU C O 1
ATOM 9524 N N . ALA C 1 409 ? -64.957 -48.861 61.535 1.00 19.63 389 ALA C N 1
ATOM 9525 C CA . ALA C 1 409 ? -64.697 -50.272 61.277 1.00 24.01 389 ALA C CA 1
ATOM 9526 C C . ALA C 1 409 ? -65.956 -51.107 61.456 1.00 24.19 389 ALA C C 1
ATOM 9527 O O . ALA C 1 409 ? -65.984 -52.274 61.088 1.00 25.66 389 ALA C O 1
ATOM 9529 N N . ASP C 1 410 ? -66.999 -50.516 62.030 1.00 19.96 390 ASP C N 1
ATOM 9530 C CA . ASP C 1 410 ? -68.203 -51.278 62.308 1.00 19.80 390 ASP C CA 1
ATOM 9531 C C . ASP C 1 410 ? -69.227 -51.126 61.191 1.00 23.02 390 ASP C C 1
ATOM 9532 O O . ASP C 1 410 ? -69.965 -50.145 61.137 1.00 19.46 390 ASP C O 1
ATOM 9537 N N . GLU C 1 411 ? -69.275 -52.129 60.319 1.00 28.50 391 GLU C N 1
ATOM 9538 C CA . GLU C 1 411 ? -70.124 -52.113 59.130 1.00 28.12 391 GLU C CA 1
ATOM 9539 C C . GLU C 1 411 ? -71.614 -51.992 59.419 1.00 22.57 391 GLU C C 1
ATOM 9540 O O . GLU C 1 411 ? -72.320 -51.231 58.762 1.00 25.31 391 GLU C O 1
ATOM 9546 N N . VAL C 1 412 ? -72.091 -52.762 60.385 1.00 23.87 392 VAL C N 1
ATOM 9547 C CA . VAL C 1 412 ? -73.499 -52.753 60.755 1.00 21.94 392 VAL C CA 1
ATOM 9548 C C . VAL C 1 412 ? -73.921 -51.399 61.294 1.00 29.04 392 VAL C C 1
ATOM 9549 O O . VAL C 1 412 ? -74.959 -50.854 60.914 1.00 28.06 392 VAL C O 1
ATOM 9553 N N . LEU C 1 413 ? -73.103 -50.861 62.190 1.00 26.14 393 LEU C N 1
ATOM 9554 C CA . LEU C 1 413 ? -73.390 -49.592 62.828 1.00 26.10 393 LEU C CA 1
ATOM 9555 C C . LEU C 1 413 ? -73.313 -48.456 61.822 1.00 23.64 393 LEU C C 1
ATOM 9556 O O . LEU C 1 413 ? -74.265 -47.695 61.632 1.00 29.64 393 LEU C O 1
ATOM 9561 N N . ALA C 1 414 ? -72.158 -48.336 61.186 1.00 22.00 394 ALA C N 1
ATOM 9562 C CA . ALA C 1 414 ? -71.968 -47.337 60.154 1.00 22.28 394 ALA C CA 1
ATOM 9563 C C . ALA C 1 414 ? -73.062 -47.462 59.094 1.00 25.81 394 ALA C C 1
ATOM 9564 O O . ALA C 1 414 ? -73.670 -46.468 58.707 1.00 22.04 394 ALA C O 1
ATOM 9566 N N . GLY C 1 415 ? -73.317 -48.685 58.633 1.00 23.30 395 GLY C N 1
ATOM 9567 C CA . GLY C 1 415 ? -74.365 -48.920 57.650 1.00 20.24 395 GLY C CA 1
ATOM 9568 C C . GLY C 1 415 ? -75.764 -48.626 58.176 1.00 27.46 395 GLY C C 1
ATOM 9569 O O . GLY C 1 415 ? -76.598 -48.055 57.465 1.00 23.68 395 GLY C O 1
ATOM 9570 N N . GLY C 1 416 ? -76.022 -49.010 59.422 1.00 23.23 396 GLY C N 1
ATOM 9571 C CA . GLY C 1 416 ? -77.304 -48.747 60.059 1.00 25.82 396 GLY C CA 1
ATOM 9572 C C . GLY C 1 416 ? -77.625 -47.273 60.254 1.00 28.70 396 GLY C C 1
ATOM 9573 O O . GLY C 1 416 ? -78.778 -46.870 60.117 1.00 26.82 396 GLY C O 1
ATOM 9574 N N . LEU C 1 417 ? -76.614 -46.466 60.573 1.00 22.96 397 LEU C N 1
ATOM 9575 C CA . LEU C 1 417 ? -76.796 -45.021 60.728 1.00 24.91 397 LEU C CA 1
ATOM 9576 C C . LEU C 1 417 ? -76.737 -44.239 59.423 1.00 29.17 397 LEU C C 1
ATOM 9577 O O . LEU C 1 417 ? -77.027 -43.037 59.397 1.00 30.18 397 LEU C O 1
ATOM 9582 N N . GLY C 1 418 ? -76.339 -44.901 58.346 1.00 24.72 398 GLY C N 1
ATOM 9583 C CA . GLY C 1 418 ? -76.259 -44.235 57.058 1.00 22.72 398 GLY C CA 1
ATOM 9584 C C . GLY C 1 418 ? -75.191 -43.158 57.036 1.00 24.90 398 GLY C C 1
ATOM 9585 O O . GLY C 1 418 ? -74.215 -43.218 57.784 1.00 28.28 398 GLY C O 1
ATOM 9586 N N . ALA C 1 419 ? -75.379 -42.167 56.175 1.00 16.86 399 ALA C N 1
ATOM 9587 C CA . ALA C 1 419 ? -74.404 -41.098 55.983 1.00 19.54 399 ALA C CA 1
ATOM 9588 C C . ALA C 1 419 ? -74.165 -40.258 57.244 1.00 14.16 399 ALA C C 1
ATOM 9589 O O . ALA C 1 419 ? -73.201 -39.501 57.320 1.00 15.30 399 ALA C O 1
ATOM 9591 N N . ALA C 1 420 ? -75.031 -40.388 58.237 1.00 10.07 400 ALA C N 1
ATOM 9592 C CA . ALA C 1 420 ? -74.812 -39.647 59.479 1.00 12.69 400 ALA C CA 1
ATOM 9593 C C . ALA C 1 420 ? -73.540 -40.145 60.152 1.00 13.98 400 ALA C C 1
ATOM 9594 O O . ALA C 1 420 ? -72.799 -39.365 60.739 1.00 14.74 400 ALA C O 1
ATOM 9596 N N . ALA C 1 421 ? -73.282 -41.448 60.047 1.00 13.47 401 ALA C N 1
ATOM 9597 C CA . ALA C 1 421 ? -72.111 -42.060 60.678 1.00 16.69 401 ALA C CA 1
ATOM 9598 C C . ALA C 1 421 ? -70.815 -41.444 60.176 1.00 19.81 401 ALA C C 1
ATOM 9599 O O . ALA C 1 421 ? -69.944 -41.085 60.973 1.00 10.54 401 ALA C O 1
ATOM 9601 N N . ALA C 1 422 ? -70.693 -41.329 58.853 1.00 11.78 402 ALA C N 1
ATOM 9602 C CA . ALA C 1 422 ? -69.471 -40.829 58.227 1.00 18.45 402 ALA C CA 1
ATOM 9603 C C . ALA C 1 422 ? -69.242 -39.362 58.556 1.00 16.15 402 ALA C C 1
ATOM 9604 O O . ALA C 1 422 ? -68.112 -38.937 58.810 1.00 15.31 402 ALA C O 1
ATOM 9606 N N . ALA C 1 423 ? -70.322 -38.590 58.525 1.00 10.96 403 ALA C N 1
ATOM 9607 C CA . ALA C 1 423 ? -70.253 -37.167 58.823 1.00 12.31 403 ALA C CA 1
ATOM 9608 C C . ALA C 1 423 ? -69.860 -36.961 60.293 1.00 13.79 403 ALA C C 1
ATOM 9609 O O . ALA C 1 423 ? -68.992 -36.146 60.614 1.00 12.63 403 ALA C O 1
ATOM 9611 N N . PHE C 1 424 ? -70.510 -37.715 61.171 1.00 11.19 404 PHE C N 1
ATOM 9612 C CA . PHE C 1 424 ? -70.213 -37.703 62.599 1.00 11.95 404 PHE C CA 1
ATOM 9613 C C . PHE C 1 424 ? -68.732 -38.017 62.838 1.00 11.81 404 PHE C C 1
ATOM 9614 O O . PHE C 1 424 ? -68.048 -37.305 63.578 1.00 14.21 404 PHE C O 1
ATOM 9622 N N . ALA C 1 425 ? -68.229 -39.062 62.188 1.00 12.69 405 ALA C N 1
ATOM 9623 C CA . ALA C 1 425 ? -66.841 -39.484 62.377 1.00 16.91 405 ALA C CA 1
ATOM 9624 C C . ALA C 1 425 ? -65.869 -38.397 61.934 1.00 12.76 405 ALA C C 1
ATOM 9625 O O . ALA C 1 425 ? -64.879 -38.121 62.615 1.00 12.63 405 ALA C O 1
ATOM 9627 N N . LYS C 1 426 ? -66.145 -37.787 60.788 1.00 11.54 406 LYS C N 1
ATOM 9628 C CA . LYS C 1 426 ? -65.295 -36.704 60.311 1.00 16.66 406 LYS C CA 1
ATOM 9629 C C . LYS C 1 426 ? -65.197 -35.595 61.359 1.00 10.24 406 LYS C C 1
ATOM 9630 O O . LYS C 1 426 ? -64.102 -35.151 61.697 1.00 13.75 406 LYS C O 1
ATOM 9636 N N . PHE C 1 427 ? -66.343 -35.157 61.870 1.00 11.87 407 PHE C N 1
ATOM 9637 C CA . PHE C 1 427 ? -66.370 -34.059 62.839 1.00 10.71 407 PHE C CA 1
ATOM 9638 C C . PHE C 1 427 ? -65.626 -34.434 64.117 1.00 11.20 407 PHE C C 1
ATOM 9639 O O . PHE C 1 427 ? -64.890 -33.617 64.682 1.00 15.05 407 PHE C O 1
ATOM 9647 N N . LYS C 1 428 ? -65.836 -35.661 64.591 1.00 10.90 408 LYS C N 1
ATOM 9648 C CA . LYS C 1 428 ? -65.260 -36.072 65.865 1.00 13.19 408 LYS C CA 1
ATOM 9649 C C . LYS C 1 428 ? -63.755 -36.283 65.759 1.00 13.86 408 LYS C C 1
ATOM 9650 O O . LYS C 1 428 ? -63.022 -36.018 66.709 1.00 9.88 408 LYS C O 1
ATOM 9656 N N . ARG C 1 429 ? -63.285 -36.711 64.589 1.00 9.56 409 ARG C N 1
ATOM 9657 C CA . ARG C 1 429 ? -61.850 -36.733 64.340 1.00 13.65 409 ARG C CA 1
ATOM 9658 C C . ARG C 1 429 ? -61.233 -35.343 64.434 1.00 14.25 409 ARG C C 1
ATOM 9659 O O . ARG C 1 429 ? -60.170 -35.170 65.038 1.00 11.85 409 ARG C O 1
ATOM 9667 N N . ALA C 1 430 ? -61.890 -34.360 63.831 1.00 11.33 410 ALA C N 1
ATOM 9668 C CA . ALA C 1 430 ? -61.387 -32.995 63.852 1.00 13.39 410 ALA C CA 1
ATOM 9669 C C . ALA C 1 430 ? -61.380 -32.418 65.281 1.00 12.72 410 ALA C C 1
ATOM 9670 O O . ALA C 1 430 ? -60.443 -31.717 65.679 1.00 10.75 410 ALA C O 1
ATOM 9672 N N . GLU C 1 431 ? -62.426 -32.705 66.051 1.00 13.98 411 GLU C N 1
ATOM 9673 C CA . GLU C 1 431 ? -62.462 -32.263 67.443 1.00 10.96 411 GLU C CA 1
ATOM 9674 C C . GLU C 1 431 ? -61.279 -32.835 68.229 1.00 9.93 411 GLU C C 1
ATOM 9675 O O . GLU C 1 431 ? -60.630 -32.127 69.001 1.00 11.09 411 GLU C O 1
ATOM 9681 N N . TRP C 1 432 ? -61.007 -34.121 68.042 1.00 10.37 412 TRP C N 1
ATOM 9682 C CA . TRP C 1 432 ? -59.898 -34.752 68.753 1.00 12.24 412 TRP C CA 1
ATOM 9683 C C . TRP C 1 432 ? -58.575 -34.079 68.386 1.00 10.94 412 TRP C C 1
ATOM 9684 O O . TRP C 1 432 ? -57.720 -33.853 69.240 1.00 11.94 412 TRP C O 1
ATOM 9695 N N . ALA C 1 433 ? -58.420 -33.750 67.109 1.00 9.52 413 ALA C N 1
ATOM 9696 C CA . ALA C 1 433 ? -57.196 -33.133 66.629 1.00 15.58 413 ALA C CA 1
ATOM 9697 C C . ALA C 1 433 ? -57.064 -31.736 67.225 1.00 15.10 413 ALA C C 1
ATOM 9698 O O . ALA C 1 433 ? -55.978 -31.315 67.597 1.00 13.18 413 ALA C O 1
ATOM 9700 N N . ASP C 1 434 ? -58.184 -31.032 67.322 1.00 12.91 414 ASP C N 1
ATOM 9701 C CA . ASP C 1 434 ? -58.218 -29.707 67.934 1.00 13.00 414 ASP C CA 1
ATOM 9702 C C . ASP C 1 434 ? -57.791 -29.810 69.403 1.00 14.17 414 ASP C C 1
ATOM 9703 O O . ASP C 1 434 ? -56.975 -29.013 69.883 1.00 13.22 414 ASP C O 1
ATOM 9708 N N . TYR C 1 435 ? -58.329 -30.810 70.101 1.00 9.63 415 TYR C N 1
ATOM 9709 C CA . TYR C 1 435 ? -57.946 -31.097 71.481 1.00 11.92 415 TYR C CA 1
ATOM 9710 C C . TYR C 1 435 ? -56.453 -31.372 71.615 1.00 11.55 415 TYR C C 1
ATOM 9711 O O . TYR C 1 435 ? -55.790 -30.821 72.496 1.00 13.83 415 TYR C O 1
ATOM 9720 N N . LYS C 1 436 ? -55.927 -32.217 70.734 1.00 14.99 416 LYS C N 1
ATOM 9721 C CA . LYS C 1 436 ? -54.508 -32.561 70.765 1.00 17.12 416 LYS C CA 1
ATOM 9722 C C . LYS C 1 436 ? -53.638 -31.308 70.719 1.00 17.61 416 LYS C C 1
ATOM 9723 O O . LYS C 1 436 ? -52.584 -31.258 71.353 1.00 19.23 416 LYS C O 1
ATOM 9729 N N . SER C 1 437 ? -54.084 -30.291 69.984 1.00 14.74 417 SER C N 1
ATOM 9730 C CA . SER C 1 437 ? -53.240 -29.120 69.749 1.00 17.49 417 SER C CA 1
ATOM 9731 C C . SER C 1 437 ? -53.216 -28.155 70.924 1.00 18.06 417 SER C C 1
ATOM 9732 O O . SER C 1 437 ? -52.426 -27.213 70.922 1.00 18.14 417 SER C O 1
ATOM 9735 N N . GLN C 1 438 ? -54.063 -28.399 71.927 1.00 17.44 418 GLN C N 1
ATOM 9736 C CA . GLN C 1 438 ? -54.138 -27.537 73.109 1.00 16.20 418 GLN C CA 1
ATOM 9737 C C . GLN C 1 438 ? -53.040 -27.864 74.116 1.00 19.01 418 GLN C C 1
ATOM 9738 O O . GLN C 1 438 ? -52.993 -28.971 74.637 1.00 24.88 418 GLN C O 1
ATOM 9744 N N . LEU C 1 439 ? -52.178 -26.897 74.415 1.00 15.21 419 LEU C N 1
ATOM 9745 C CA . LEU C 1 439 ? -51.149 -27.100 75.429 1.00 20.17 419 LEU C CA 1
ATOM 9746 C C . LEU C 1 439 ? -51.796 -26.974 76.795 1.00 21.15 419 LEU C C 1
ATOM 9747 O O . LEU C 1 439 ? -52.492 -25.999 77.062 1.00 22.97 419 LEU C O 1
ATOM 9752 N N . THR C 1 440 ? -51.563 -27.960 77.654 1.00 20.55 420 THR C N 1
ATOM 9753 C CA . THR C 1 440 ? -52.158 -27.987 78.984 1.00 14.86 420 THR C CA 1
ATOM 9754 C C . THR C 1 440 ? -51.131 -27.616 80.058 1.00 19.50 420 THR C C 1
ATOM 9755 O O . THR C 1 440 ? -49.928 -27.794 79.866 1.00 15.07 420 THR C O 1
ATOM 9759 N N . GLU C 1 441 ? -51.603 -27.083 81.179 1.00 17.23 421 GLU C N 1
ATOM 9760 C CA . GLU C 1 441 ? -50.707 -26.701 82.264 1.00 16.98 421 GLU C CA 1
ATOM 9761 C C . GLU C 1 441 ? -49.978 -27.920 82.814 1.00 20.39 421 GLU C C 1
ATOM 9762 O O . GLU C 1 441 ? -48.845 -27.811 83.283 1.00 20.37 421 GLU C O 1
ATOM 9768 N N . TRP C 1 442 ? -50.650 -29.068 82.769 1.00 16.56 422 TRP C N 1
ATOM 9769 C CA . TRP C 1 442 ? -50.095 -30.315 83.273 1.00 20.94 422 TRP C CA 1
ATOM 9770 C C . TRP C 1 442 ? -48.849 -30.676 82.491 1.00 16.67 422 TRP C C 1
ATOM 9771 O O . TRP C 1 442 ? -47.834 -31.059 83.071 1.00 20.48 422 TRP C O 1
ATOM 9782 N N . GLU C 1 443 ? -48.921 -30.544 81.171 1.00 13.68 423 GLU C N 1
ATOM 9783 C CA . GLU C 1 443 ? -47.779 -30.863 80.336 1.00 16.42 423 GLU C CA 1
ATOM 9784 C C . GLU C 1 443 ? -46.626 -29.951 80.689 1.00 12.23 423 GLU C C 1
ATOM 9785 O O . GLU C 1 443 ? -45.478 -30.396 80.794 1.00 14.39 423 GLU C O 1
ATOM 9791 N N . ARG C 1 444 ? -46.927 -28.666 80.849 1.00 10.91 424 ARG C N 1
ATOM 9792 C CA . ARG C 1 444 ? -45.875 -27.693 81.117 1.00 15.07 424 ARG C CA 1
ATOM 9793 C C . ARG C 1 444 ? -45.139 -28.093 82.373 1.00 15.04 424 ARG C C 1
ATOM 9794 O O . ARG C 1 444 ? -43.917 -28.177 82.385 1.00 15.79 424 ARG C O 1
ATOM 9802 N N . ARG C 1 445 ? -45.901 -28.362 83.426 1.00 18.14 425 ARG C N 1
ATOM 9803 C CA . ARG C 1 445 ? -45.331 -28.710 84.721 1.00 23.29 425 ARG C CA 1
ATOM 9804 C C . ARG C 1 445 ? -44.494 -29.988 84.655 1.00 18.79 425 ARG C C 1
ATOM 9805 O O . ARG C 1 445 ? -43.418 -30.062 85.238 1.00 21.48 425 ARG C O 1
ATOM 9813 N N . THR C 1 446 ? -44.993 -30.992 83.947 1.00 11.12 426 THR C N 1
ATOM 9814 C CA . THR C 1 446 ? -44.341 -32.290 83.928 1.00 14.54 426 THR C CA 1
ATOM 9815 C C . THR C 1 446 ? -43.291 -32.445 82.828 1.00 16.15 426 THR C C 1
ATOM 9816 O O . THR C 1 446 ? -42.607 -33.463 82.789 1.00 14.21 426 THR C O 1
ATOM 9820 N N . THR C 1 447 ? -43.174 -31.466 81.930 1.00 10.62 427 THR C N 1
ATOM 9821 C CA . THR C 1 447 ? -42.297 -31.636 80.762 1.00 9.92 427 THR C CA 1
ATOM 9822 C C . THR C 1 447 ? -41.245 -30.540 80.582 1.00 11.64 427 THR C C 1
ATOM 9823 O O . THR C 1 447 ? -40.283 -30.733 79.841 1.00 8.52 427 THR C O 1
ATOM 9827 N N . LEU C 1 448 ? -41.423 -29.392 81.236 1.00 9.81 428 LEU C N 1
ATOM 9828 C CA . LEU C 1 448 ? -40.488 -28.276 81.043 1.00 10.84 428 LEU C CA 1
ATOM 9829 C C . LEU C 1 448 ? -39.061 -28.653 81.398 1.00 13.56 428 LEU C C 1
ATOM 9830 O O . LEU C 1 448 ? -38.108 -28.102 80.840 1.00 10.05 428 LEU C O 1
ATOM 9835 N N . ASP C 1 449 ? -38.906 -29.592 82.328 1.00 9.10 429 ASP C N 1
ATOM 9836 C CA . ASP C 1 449 ? -37.571 -29.946 82.801 1.00 14.27 429 ASP C CA 1
ATOM 9837 C C . ASP C 1 449 ? -37.069 -31.255 82.191 1.00 12.96 429 ASP C C 1
ATOM 9838 O O . ASP C 1 449 ? -36.112 -31.835 82.682 1.00 10.91 429 ASP C O 1
ATOM 9843 N N . CYS C 1 450 ? -37.727 -31.726 81.135 1.00 8.89 430 CYS C N 1
ATOM 9844 C CA . CYS C 1 450 ? -37.315 -32.974 80.503 1.00 12.67 430 CYS C CA 1
ATOM 9845 C C . CYS C 1 450 ? -35.859 -32.895 80.023 1.00 22.91 430 CYS C C 1
ATOM 9846 O O . CYS C 1 450 ? -35.300 -33.901 79.572 1.00 24.30 430 CYS C O 1
#

Organism: NCBI:txid2203891

Foldseek 3Di:
DQQLVCCVVQLAQWEWEWAAALQRDIDTDIGGSVCVVVCQVFAQWDQPVVTLQPDDNPFGTWGWHWDPVLWDQQPVHNNYIYTYTFTHGPPGGDLLGLLSLLVLLQVVCVVVQKFKKKWKWWKKFKDAPVLPGGPDPVQDDLFCWQPPVVCVVCCVLQVVLQVVCVVVVQAWDDKIDHGFRRMITTTTDIDGLSSNLSVLSVSVVSSQVSSVVVNIGMDQQQDSDQQTAGFWIKMKIFIAGPVGHTQQQDDDPQRGDLLVQLLLLLCLVLVLLLLCQLQVAQSSLCLEPHDHHSNGHNLEAFFSAEAECASQHQWYNNHHRIIIGRRGGNSHRSRLNSQLSSLSSVVSNVVSGHSDDHDHDRCVPPVVVDDTHGHDNGSLSSLVSSVVDCSSDVSSDPNSVSSSVVSVVNVVVVVPDDDPVCCVVPVVD/DDLLVCCVVQVAQWEWEWAAALQRDIDTDIGGSVCVVVCQVFADWDQVVVTLQPDDNPFGTWGWHFDVVLWDQQPVHNNYIYTYTFTHGPPGGDLLGQLSLLVLLQVVCVVVQKFKKKWKWQKKFKDAPVLPGGPDPPQDDLFCWQPPVVCVVCCVLQVVLLVSCVVVVQAWDDKIAHGFRRMITTTGDIDGLSSNLSVLSVSVVSSQVSSVVVNIGMDQQQDSDQQTAGFWIKMKIFIGGPVGDTQQQDDDPQRGDLLVQLLLLLCLVLVLLLLCQLQVAQSSLCLEPHDHHSNGHNLAAFFSAEAECASHHQWYNVHHRIIIGRRGGNSHRSRLNVQLSSLSSVVSNVVSGHSDDHDHDRCVVCVVVDDTHTHQNGNLSSLVSSVVDCSSCVSSDPNSVSSSVVSVVNVVVVVVDDDPVCCVVPVVD/DDQLVVCVVQQAQWEWEWFAALQRDIDTDIGGSVCVNVCQPVAQWDQPVVTLQPDDSPFGTKGWHFDPVLWDQQPVHNNYIYTYTFTHGPPGGRLQGLLSLLVLLQVVCVVVQKFKKKWKWQKKFKDAPVLPGGPDPVQDDLFCWQPPVVCVVCCVLQVSLQVVCVVVVQAWDDKIAHGFRRMITTTGDIDGLSNNLSVLSVSVVSSQVSSVVVNIGMDQQQDSDQQTAGFWIKMKIFIAGPVGDTQQQDDPPQRGDLLVQLLLLLCLVLVLLLLCQLQVAQSSLCLEPHDAHSNGHNLAAFFSAEAECASQHQWYNVHHRIIIGRRGGSSHNSRSNVQLSSLSSVVSSVVSGHSDDHDHDRCVVCVPVDDTHTHPNGNLSSLVSSVVDCSRCVSSDPNSVSSSVVSVVNVVVVVPDDDPVCCVVPVVD

CATH classification: 3.30.590.10